Protein AF-0000000080208014 (afdb_homodimer)

pLDDT: mean 86.56, std 8.66, range [46.19, 98.25]

Solvent-accessible surface area (backbone atoms only — not comparable to full-atom values): 54639 Å² total; per-residue (Å²): 97,74,45,75,44,32,36,35,43,41,39,86,91,66,51,77,83,71,38,52,33,77,90,66,69,55,47,78,41,75,41,75,54,98,84,43,77,29,47,33,33,40,38,77,48,75,46,63,60,77,73,48,66,44,48,46,76,40,87,83,41,66,61,83,72,53,50,28,31,44,53,26,30,33,39,44,42,79,39,96,93,31,48,33,38,35,38,36,70,79,28,62,73,46,40,42,77,82,42,50,32,67,52,44,6,30,48,20,23,52,46,55,20,33,71,63,29,28,36,32,41,29,34,34,38,69,42,50,59,50,33,43,32,39,38,35,38,87,59,60,27,39,64,72,78,67,72,61,50,65,80,60,42,30,80,54,30,42,26,15,35,32,85,51,92,78,77,52,83,28,38,27,28,12,26,46,38,29,34,36,33,34,77,54,43,64,80,40,48,61,55,50,45,44,50,48,50,54,26,49,73,48,70,66,30,50,61,63,40,54,37,63,60,39,46,38,78,57,76,45,62,67,59,48,49,54,53,49,50,51,52,44,51,30,56,58,67,69,49,55,87,50,42,44,40,24,56,70,62,83,71,69,62,88,50,46,55,22,36,28,50,52,84,77,50,58,94,88,49,77,67,67,65,29,84,62,72,46,49,70,57,36,43,62,70,47,56,61,61,75,83,62,49,70,68,50,32,53,66,37,52,37,32,34,23,24,74,84,70,39,79,73,47,73,42,32,41,37,40,23,32,34,34,57,43,78,54,95,80,30,39,31,36,38,52,72,69,36,43,28,40,33,30,51,70,53,52,50,53,42,51,49,50,61,68,65,49,45,67,50,82,75,84,60,72,62,42,61,85,50,50,73,69,57,37,50,58,68,62,33,73,26,57,59,23,32,66,29,57,90,42,72,37,72,53,82,73,60,43,50,70,42,56,59,39,36,31,38,37,67,81,39,29,46,27,39,71,43,66,66,49,23,42,29,42,49,23,41,54,37,49,42,51,43,53,33,52,50,41,54,68,73,33,75,64,42,57,56,48,55,37,60,68,26,64,91,36,76,49,75,80,87,82,58,84,87,52,48,63,54,78,48,30,39,33,46,30,34,37,37,69,70,81,77,75,82,80,70,58,67,60,25,39,40,41,42,52,56,36,48,50,54,40,41,50,44,48,32,51,60,24,41,35,70,26,42,72,97,74,43,74,44,33,36,35,42,41,40,87,91,66,51,78,84,72,36,53,34,75,89,66,69,56,47,78,40,74,42,74,53,98,85,43,79,30,48,34,34,40,40,75,47,78,46,63,61,74,72,49,65,44,48,46,76,39,88,83,41,65,61,83,70,53,51,28,30,43,54,25,30,33,39,45,43,79,39,95,92,32,47,34,39,34,40,35,68,78,27,64,73,45,40,41,78,83,44,49,32,67,51,44,6,31,46,21,25,52,48,55,22,34,71,62,29,28,36,33,39,30,35,34,38,68,42,49,59,49,32,43,34,37,37,35,39,89,60,60,28,39,64,70,78,68,72,61,50,66,82,59,41,32,81,54,29,43,26,16,36,30,85,52,90,77,79,51,83,29,40,28,28,11,28,46,37,28,35,37,33,34,78,53,42,63,80,40,51,60,55,50,46,44,51,50,50,52,27,48,73,49,69,68,31,48,62,64,41,53,36,64,61,40,47,36,78,57,75,45,61,68,60,49,51,54,53,49,49,51,52,44,50,31,57,58,68,68,48,54,86,50,41,44,38,23,53,70,59,82,70,68,61,89,51,47,55,21,34,30,52,52,85,76,52,57,96,90,48,76,70,68,64,29,84,62,72,45,50,70,59,36,44,63,69,48,55,61,61,76,82,62,47,71,68,54,32,53,66,37,52,38,32,33,23,23,73,85,70,38,79,75,48,72,42,32,40,37,41,23,32,32,35,58,46,80,54,97,80,30,38,31,37,37,52,72,68,37,44,29,40,32,29,50,72,52,51,50,52,44,51,50,50,60,70,65,50,45,66,50,84,75,83,60,74,61,42,61,85,50,50,72,67,56,37,50,58,68,63,33,72,25,55,59,22,32,65,29,58,91,42,72,36,72,53,84,73,59,43,51,70,42,56,58,38,34,32,40,37,67,83,39,29,46,27,39,72,43,64,67,51,22,41,29,42,50,23,40,55,40,48,43,51,42,51,32,51,51,40,55,68,72,32,74,64,42,56,56,49,55,36,61,68,26,64,91,36,77,49,75,79,87,80,57,87,86,50,51,64,53,80,46,30,41,32,46,30,35,37,36,72,70,81,77,75,82,79,71,56,68,59,27,40,40,42,41,52,56,35,47,49,52,41,40,50,45,51,31,51,60,24,42,35,67,27,42,73

InterPro domains:
  IPR026487 Sporadically distributed protein CHP04141 [PF19614] (7-516)
  IPR026487 Sporadically distributed protein CHP04141 [TIGR04141] (6-515)

Organism: Vibrio parahaemolyticus (NCBI:txid670)

Secondary structure (DSSP, 8-state):
-EEEEEEEEBPTT--HHHHB-GGG-PEEEEEEETTEEEEEEEEEEEE--GGGGGTTTSTTS-GGG--EEEEEEEEEEEETTEEEEEEESSGGGGB-GGGB-TTHHHHHHHHHEEEEEEEEEEEEE-SSS-EEEEEEEEEEE-GGGGT--TTTEEEEEEEEEE--TT----EEEESSSEEEEEE--TTHHHHHHHHHHHHHH--THHHH-TTTTSEEE---HHHHHHHHHHHHHHHHTT--TTEEE--SS---GGGEEEEES-----TTPPP--BSS--HHHHHHHTT--SS--HHHHHH-EEEEEETTS-EEEEEEHHHHEEEEEEETTEEEEEETTEEEEE-HHHHHHHHHHHHHSPBP---PPP-TT--HHHHHHHH--SSSEEE-TT-EE--TTT-S-EE--SEEETTSEEEEEEES--HHHHHHHHHHHHHHHHHHHH-HHHHHHHHHHTTTSS------TT-SS-S-EEEEEEE--SSSS----HHHHHHHHHHHHHHHHTT-EEEEEEE--/-EEEEEEEEBPTT--HHHHB-GGG-PEEEEEEETTEEEEEEEEEEEE--GGGGGTTTSTTS-GGG--EEEEEEEEEEEETTEEEEEEESSGGGGB-GGGB-TTHHHHHHHHHEEEEEEEEEEEEE-SSS-EEEEEEEEEEE-GGGGT--TTTEEEEEEEEEE--TT----EEEESSSEEEEEE--TTHHHHHHHHHHHHHH--THHHH-TTTTSEEE---HHHHHHHHHHHHHHHHTT--TTEEE---S---GGGEEEEES-----TTPPP--BSS--HHHHHHHTTPPSSP-HHHHHH-EEEEEETTS-EEEEEEHHHHEEEEEEETTEEEEEETTEEEEE-HHHHHHHHHHHHHSPBP---PPP-TT--HHHHHHHH--SSSEEE-TT-EE--TTT-S-EE--SEEETTSEEEEEEES--HHHHHHHHHHHHHHHHHHHH-HHHHHHHHHHTTTSS------TT-SS-S-EEEEEEE--SSSS----HHHHHHHHHHHHHHHHTT-EEEEEEE--

Structure (mmCIF, N/CA/C/O backbone):
data_AF-0000000080208014-model_v1
#
loop_
_entity.id
_entity.type
_entity.pdbx_description
1 polymer 'Sporadically distributed protein, TIGR04141 family'
#
loop_
_atom_site.group_PDB
_atom_site.id
_atom_site.type_symbol
_atom_site.label_atom_id
_atom_site.label_alt_id
_atom_site.label_comp_id
_atom_site.label_asym_id
_atom_site.label_entity_id
_atom_site.label_seq_id
_atom_site.pdbx_PDB_ins_code
_atom_site.Cartn_x
_atom_site.Cartn_y
_atom_site.Cartn_z
_atom_site.occupancy
_atom_site.B_iso_or_equiv
_atom_site.auth_seq_id
_atom_site.auth_comp_id
_atom_site.auth_asym_id
_atom_site.auth_atom_id
_atom_site.pdbx_PDB_model_num
ATOM 1 N N . MET A 1 1 ? -11.734 14.461 28.531 1 79.44 1 MET A N 1
ATOM 2 C CA . MET A 1 1 ? -11.742 14.672 27.094 1 79.44 1 MET A CA 1
ATOM 3 C C . MET A 1 1 ? -10.914 13.617 26.375 1 79.44 1 MET A C 1
ATOM 5 O O . MET A 1 1 ? -9.992 13.047 26.953 1 79.44 1 MET A O 1
ATOM 9 N N . LYS A 1 2 ? -11.289 13.32 25.219 1 80.25 2 LYS A N 1
ATOM 10 C CA . LYS A 1 2 ? -10.5 12.359 24.469 1 80.25 2 LYS A CA 1
ATOM 11 C C . LYS A 1 2 ? -9.547 13.07 23.5 1 80.25 2 LYS A C 1
ATOM 13 O O . LYS A 1 2 ? -9.922 14.062 22.875 1 80.25 2 LYS A O 1
ATOM 18 N N . LEU A 1 3 ? -8.305 12.672 23.594 1 79.62 3 LEU A N 1
ATOM 19 C CA . LEU A 1 3 ? -7.266 13.25 22.75 1 79.62 3 LEU A CA 1
ATOM 20 C C . LEU A 1 3 ? -6.23 12.203 22.359 1 79.62 3 LEU A C 1
ATOM 22 O O . LEU A 1 3 ? -6.125 11.156 23 1 79.62 3 LEU A O 1
ATOM 26 N N . ASN A 1 4 ? -5.605 12.5 21.281 1 84 4 ASN A N 1
ATOM 27 C CA . ASN A 1 4 ? -4.441 11.703 20.906 1 84 4 ASN A CA 1
ATOM 28 C C . ASN A 1 4 ? -3.201 12.141 21.688 1 84 4 ASN A C 1
ATOM 30 O O . ASN A 1 4 ? -2.773 13.289 21.594 1 84 4 ASN A O 1
ATOM 34 N N . VAL A 1 5 ? -2.709 11.273 22.438 1 87.75 5 VAL A N 1
ATOM 35 C CA . VAL A 1 5 ? -1.502 11.555 23.219 1 87.75 5 VAL A CA 1
ATOM 36 C C . VAL A 1 5 ? -0.312 10.82 22.594 1 87.75 5 VAL A C 1
ATOM 38 O O . VAL A 1 5 ? -0.364 9.609 22.375 1 87.75 5 VAL A O 1
ATOM 41 N N . VAL A 1 6 ? 0.744 11.562 22.281 1 90.88 6 VAL A N 1
ATOM 42 C CA . VAL A 1 6 ? 1.946 10.984 21.688 1 90.88 6 VAL A CA 1
ATOM 43 C C . VAL A 1 6 ? 3.059 10.922 22.734 1 90.88 6 VAL A C 1
ATOM 45 O O . VAL A 1 6 ? 3.322 11.906 23.438 1 90.88 6 VAL A O 1
ATOM 48 N N . ALA A 1 7 ? 3.654 9.797 22.875 1 95.75 7 ALA A N 1
ATOM 49 C CA . ALA A 1 7 ? 4.68 9.602 23.891 1 95.75 7 ALA A CA 1
ATOM 50 C C . ALA A 1 7 ? 5.953 9.016 23.297 1 95.75 7 ALA A C 1
ATOM 52 O O . ALA A 1 7 ? 5.891 8.156 22.406 1 95.75 7 ALA A O 1
ATOM 53 N N . TYR A 1 8 ? 7.078 9.492 23.75 1 94.56 8 TYR A N 1
ATOM 54 C CA . TYR A 1 8 ? 8.406 8.977 23.438 1 94.56 8 TYR A CA 1
ATOM 55 C C . TYR A 1 8 ? 9.086 8.414 24.672 1 94.56 8 TYR A C 1
ATOM 57 O O . TYR A 1 8 ? 8.977 8.992 25.766 1 94.56 8 TYR A O 1
ATOM 65 N N . LEU A 1 9 ? 9.703 7.27 24.516 1 96.62 9 LEU A N 1
ATOM 66 C CA . LEU A 1 9 ? 10.508 6.711 25.594 1 96.62 9 LEU A CA 1
ATOM 67 C C . LEU A 1 9 ? 11.969 7.137 25.453 1 96.62 9 LEU A C 1
ATOM 69 O O . LEU A 1 9 ? 12.539 7.055 24.375 1 96.62 9 LEU A O 1
ATOM 73 N N . ILE A 1 10 ? 12.477 7.617 26.562 1 94.69 10 ILE A N 1
ATOM 74 C CA . ILE A 1 10 ? 13.875 8.031 26.578 1 94.69 10 ILE A CA 1
ATOM 75 C C . ILE A 1 10 ? 14.758 6.84 26.922 1 94.69 10 ILE A C 1
ATOM 77 O O . ILE A 1 10 ? 14.414 6.039 27.797 1 94.69 10 ILE A O 1
ATOM 81 N N . LYS A 1 11 ? 15.875 6.723 26.297 1 91 11 LYS A N 1
ATOM 82 C CA . LYS A 1 11 ? 16.812 5.637 26.547 1 91 11 LYS A CA 1
ATOM 83 C C . LYS A 1 11 ? 17.266 5.637 28.016 1 91 11 LYS A C 1
ATOM 85 O O . LYS A 1 11 ? 17.203 6.664 28.688 1 91 11 LYS A O 1
ATOM 90 N N . GLU A 1 12 ? 17.734 4.441 28.453 1 89.69 12 GLU A N 1
ATOM 91 C CA . GLU A 1 12 ? 18.219 4.309 29.812 1 89.69 12 GLU A CA 1
ATOM 92 C C . GLU A 1 12 ? 19.484 5.137 30.031 1 89.69 12 GLU A C 1
ATOM 94 O O . GLU A 1 12 ? 20.312 5.281 29.125 1 89.69 12 GLU A O 1
ATOM 99 N N . GLY A 1 13 ? 19.578 5.75 31.156 1 85.62 13 GLY A N 1
ATOM 100 C CA . GLY A 1 13 ? 20.812 6.422 31.547 1 85.62 13 GLY A CA 1
ATOM 101 C C . GLY A 1 13 ? 20.766 7.922 31.328 1 85.62 13 GLY A C 1
ATOM 102 O O . GLY A 1 13 ? 21.703 8.641 31.703 1 85.62 13 GLY A O 1
ATOM 103 N N . TYR A 1 14 ? 19.734 8.375 30.703 1 89.81 14 TYR A N 1
ATOM 104 C CA . TYR A 1 14 ? 19.625 9.812 30.453 1 89.81 14 TYR A CA 1
ATOM 105 C C . TYR A 1 14 ? 18.781 10.492 31.516 1 89.81 14 TYR A C 1
ATOM 107 O O . TYR A 1 14 ? 17.797 9.922 31.984 1 89.81 14 TYR A O 1
ATOM 115 N N . GLU A 1 15 ? 19.219 11.695 31.828 1 91 15 GLU A N 1
ATOM 116 C CA . GLU A 1 15 ? 18.438 12.547 32.75 1 91 15 GLU A CA 1
ATOM 117 C C . GLU A 1 15 ? 17.766 13.68 31.984 1 91 15 GLU A C 1
ATOM 119 O O . GLU A 1 15 ? 18.031 13.898 30.797 1 91 15 GLU A O 1
ATOM 124 N N . GLU A 1 16 ? 16.844 14.359 32.656 1 92.25 16 GLU A N 1
ATOM 125 C CA . GLU A 1 16 ? 16.062 15.414 32.031 1 92.25 16 GLU A CA 1
ATOM 126 C C . GLU A 1 16 ? 16.953 16.469 31.375 1 92.25 16 GLU A C 1
ATOM 128 O O . GLU A 1 16 ? 16.672 16.938 30.281 1 92.25 16 GLU A O 1
ATOM 133 N N . ALA A 1 17 ? 18.047 16.781 31.984 1 88.25 17 ALA A N 1
ATOM 134 C CA . ALA A 1 17 ? 18.953 17.812 31.5 1 88.25 17 ALA A CA 1
ATOM 135 C C . ALA A 1 17 ? 19.641 17.375 30.203 1 88.25 17 ALA A C 1
ATOM 137 O O . ALA A 1 17 ? 20.031 18.219 29.391 1 88.25 17 ALA A O 1
ATOM 138 N N . ASP A 1 18 ? 19.688 16.109 30 1 89.75 18 ASP A N 1
ATOM 139 C CA . ASP A 1 18 ? 20.453 15.555 28.891 1 89.75 18 ASP A CA 1
ATOM 140 C C . ASP A 1 18 ? 19.578 15.414 27.641 1 89.75 18 ASP A C 1
ATOM 142 O O . ASP A 1 18 ? 20.094 15.18 26.547 1 89.75 18 ASP A O 1
ATOM 146 N N . ILE A 1 19 ? 18.312 15.57 27.828 1 91.25 19 ILE A N 1
ATOM 147 C CA . ILE A 1 19 ? 17.469 15.094 26.75 1 91.25 19 ILE A CA 1
ATOM 148 C C . ILE A 1 19 ? 16.891 16.281 25.969 1 91.25 19 ILE A C 1
ATOM 150 O O . ILE A 1 19 ? 16.438 16.125 24.844 1 91.25 19 ILE A O 1
ATOM 154 N N . ILE A 1 20 ? 16.969 17.453 26.531 1 91.25 20 ILE A N 1
ATOM 155 C CA . ILE A 1 20 ? 16.344 18.625 25.938 1 91.25 20 ILE A CA 1
ATOM 156 C C . ILE A 1 20 ? 17.281 19.25 24.922 1 91.25 20 ILE A C 1
ATOM 158 O O . ILE A 1 20 ? 18.469 19.406 25.172 1 91.25 20 ILE A O 1
ATOM 162 N N . ASN A 1 21 ? 16.734 19.578 23.766 1 87.25 21 ASN A N 1
ATOM 163 C CA . ASN A 1 21 ? 17.484 20.297 22.75 1 87.25 21 ASN A CA 1
ATOM 164 C C . ASN A 1 21 ? 17.719 21.75 23.141 1 87.25 21 ASN A C 1
ATOM 166 O O . ASN A 1 21 ? 16.781 22.562 23.141 1 87.25 21 ASN A O 1
ATOM 170 N N . PRO A 1 22 ? 18.844 22.156 23.391 1 85.81 22 PRO A N 1
ATOM 171 C CA . PRO A 1 22 ? 19.109 23.516 23.875 1 85.81 22 PRO A CA 1
ATOM 172 C C . PRO A 1 22 ? 18.859 24.578 22.812 1 85.81 22 PRO A C 1
ATOM 174 O O . PRO A 1 22 ? 18.609 25.75 23.141 1 85.81 22 PRO A O 1
ATOM 177 N N . LYS A 1 23 ? 18.859 24.219 21.578 1 82.88 23 LYS A N 1
ATOM 178 C CA . LYS A 1 23 ? 18.703 25.172 20.484 1 82.88 23 LYS A CA 1
ATOM 179 C C . LYS A 1 23 ? 17.266 25.656 20.391 1 82.88 23 LYS A C 1
ATOM 181 O O . LYS A 1 23 ? 17 26.688 19.766 1 82.88 23 LYS A O 1
ATOM 186 N N . LYS A 1 24 ? 16.328 24.984 21 1 83.56 24 LYS A N 1
ATOM 187 C CA . LYS A 1 24 ? 14.906 25.312 20.812 1 83.56 24 LYS A CA 1
ATOM 188 C C . LYS A 1 24 ? 14.406 26.25 21.891 1 83.56 24 LYS A C 1
ATOM 190 O O . LYS A 1 24 ? 13.352 26.891 21.734 1 83.56 24 LYS A O 1
ATOM 195 N N . ASN A 1 25 ? 15.102 26.594 22.938 1 85.5 25 ASN A N 1
ATOM 196 C CA . ASN A 1 25 ? 14.812 27.547 23.984 1 85.5 25 ASN A CA 1
ATOM 197 C C . ASN A 1 25 ? 13.391 27.391 24.516 1 85.5 25 ASN A C 1
ATOM 199 O O . ASN A 1 25 ? 12.633 28.359 24.562 1 85.5 25 ASN A O 1
ATOM 203 N N . ALA A 1 26 ? 13 26.25 24.891 1 90.56 26 ALA A N 1
ATOM 204 C CA . ALA A 1 26 ? 11.68 26 25.453 1 90.56 26 ALA A CA 1
ATOM 205 C C . ALA A 1 26 ? 11.625 26.438 26.922 1 90.56 26 ALA A C 1
ATOM 207 O O . ALA A 1 26 ? 12.617 26.344 27.641 1 90.56 26 ALA A O 1
ATOM 208 N N . ARG A 1 27 ? 10.484 27 27.312 1 91.69 27 ARG A N 1
ATOM 209 C CA . ARG A 1 27 ? 10.258 27.422 28.688 1 91.69 27 ARG A CA 1
ATOM 210 C C . ARG A 1 27 ? 9.836 26.25 29.562 1 91.69 27 ARG A C 1
ATOM 212 O O . ARG A 1 27 ? 8.898 25.516 29.219 1 91.69 27 ARG A O 1
ATOM 219 N N . ARG A 1 28 ? 10.547 26.094 30.656 1 93.25 28 ARG A N 1
ATOM 220 C CA . ARG A 1 28 ? 10.242 25 31.578 1 93.25 28 ARG A CA 1
ATOM 221 C C . ARG A 1 28 ? 9.281 25.453 32.688 1 93.25 28 ARG A C 1
ATOM 223 O O . ARG A 1 28 ? 9.5 26.484 33.312 1 93.25 28 ARG A O 1
ATOM 230 N N . ILE A 1 29 ? 8.188 24.75 32.844 1 92.31 29 ILE A N 1
ATOM 231 C CA . ILE A 1 29 ? 7.211 25 33.906 1 92.31 29 ILE A CA 1
ATOM 232 C C . ILE A 1 29 ? 7.074 23.766 34.781 1 92.31 29 ILE A C 1
ATOM 234 O O . ILE A 1 29 ? 6.859 22.656 34.281 1 92.31 29 ILE A O 1
ATOM 238 N N . GLY A 1 30 ? 7.207 23.906 36.062 1 91.62 30 GLY A N 1
ATOM 239 C CA . GLY A 1 30 ? 6.977 22.797 37 1 91.62 30 GLY A CA 1
ATOM 240 C C . GLY A 1 30 ? 5.504 22.562 37.281 1 91.62 30 GLY A C 1
ATOM 241 O O . GLY A 1 30 ? 4.762 23.5 37.594 1 91.62 30 GLY A O 1
ATOM 242 N N . VAL A 1 31 ? 5.141 21.359 37.062 1 91.19 31 VAL A N 1
ATOM 243 C CA . VAL A 1 31 ? 3.748 20.984 37.281 1 91.19 31 VAL A CA 1
ATOM 244 C C . VAL A 1 31 ? 3.672 19.891 38.344 1 91.19 31 VAL A C 1
ATOM 246 O O . VAL A 1 31 ? 4.27 18.828 38.188 1 91.19 31 VAL A O 1
ATOM 249 N N . ASP A 1 32 ? 2.936 20.125 39.344 1 89.38 32 ASP A N 1
ATOM 250 C CA . ASP A 1 32 ? 2.799 19.172 40.438 1 89.38 32 ASP A CA 1
ATOM 251 C C . ASP A 1 32 ? 1.614 18.234 40.188 1 89.38 32 ASP A C 1
ATOM 253 O O . ASP A 1 32 ? 0.494 18.688 39.969 1 89.38 32 ASP A O 1
ATOM 257 N N . ILE A 1 33 ? 1.917 16.969 40.188 1 88.94 33 ILE A N 1
ATOM 258 C CA . ILE A 1 33 ? 0.881 15.945 40.156 1 88.94 33 ILE A CA 1
ATOM 259 C C . ILE A 1 33 ? 0.994 15.047 41.375 1 88.94 33 ILE A C 1
ATOM 261 O O . ILE A 1 33 ? 1.921 14.242 41.5 1 88.94 33 ILE A O 1
ATOM 265 N N . ASN A 1 34 ? -0.01 15.055 42.219 1 84.06 34 ASN A N 1
ATOM 266 C CA . ASN A 1 34 ? -0.062 14.219 43.438 1 84.06 34 ASN A CA 1
ATOM 267 C C . ASN A 1 34 ? 1.249 14.281 44.219 1 84.06 34 ASN A C 1
ATOM 269 O O . ASN A 1 34 ? 1.78 13.242 44.625 1 84.06 34 ASN A O 1
ATOM 273 N N . GLY A 1 35 ? 1.95 15.352 44.281 1 82.12 35 GLY A N 1
ATOM 274 C CA . GLY A 1 35 ? 3.133 15.547 45.094 1 82.12 35 GLY A CA 1
ATOM 275 C C . GLY A 1 35 ? 4.43 15.406 44.312 1 82.12 35 GLY A C 1
ATOM 276 O O . GLY A 1 35 ? 5.508 15.68 44.844 1 82.12 35 GLY A O 1
ATOM 277 N N . SER A 1 36 ? 4.418 15 43.156 1 86.88 36 SER A N 1
ATOM 278 C CA . SER A 1 36 ? 5.613 14.867 42.344 1 86.88 36 SER A CA 1
ATOM 279 C C . SER A 1 36 ? 5.68 15.961 41.281 1 86.88 36 SER A C 1
ATOM 281 O O . SER A 1 36 ? 4.723 16.156 40.531 1 86.88 36 SER A O 1
ATOM 283 N N . ILE A 1 37 ? 6.824 16.641 41.312 1 88.81 37 ILE A N 1
ATOM 284 C CA . ILE A 1 37 ? 6.984 17.734 40.375 1 88.81 37 ILE A CA 1
ATOM 285 C C . ILE A 1 37 ? 7.469 17.188 39.031 1 88.81 37 ILE A C 1
ATOM 287 O O . ILE A 1 37 ? 8.492 16.5 38.969 1 88.81 37 ILE A O 1
ATOM 291 N N . ASN A 1 38 ? 6.691 17.438 38.031 1 93.31 38 ASN A N 1
ATOM 292 C CA . ASN A 1 38 ? 7.039 17.078 36.656 1 93.31 38 ASN A CA 1
ATOM 293 C C . ASN A 1 38 ? 7.293 18.312 35.812 1 93.31 38 ASN A C 1
ATOM 295 O O . ASN A 1 38 ? 6.895 19.422 36.156 1 93.31 38 ASN A O 1
ATOM 299 N N . SER A 1 39 ? 7.988 18.188 34.781 1 94.44 39 SER A N 1
ATOM 300 C CA . SER A 1 39 ? 8.391 19.312 33.969 1 94.44 39 SER A CA 1
ATOM 301 C C . SER A 1 39 ? 7.539 19.406 32.688 1 94.44 39 SER A C 1
ATOM 303 O O . SER A 1 39 ? 7.344 18.422 32 1 94.44 39 SER A O 1
ATOM 305 N N . LEU A 1 40 ? 6.977 20.594 32.5 1 94.5 40 LEU A N 1
ATOM 306 C CA . LEU A 1 40 ? 6.309 20.953 31.234 1 94.5 40 LEU A CA 1
ATOM 307 C C . LEU A 1 40 ? 7.133 21.953 30.453 1 94.5 40 LEU A C 1
ATOM 309 O O . LEU A 1 40 ? 7.48 23.016 30.969 1 94.5 40 LEU A O 1
ATOM 313 N N . TYR A 1 41 ? 7.523 21.594 29.266 1 94.19 41 TYR A N 1
ATOM 314 C CA . TYR A 1 41 ? 8.242 22.5 28.375 1 94.19 41 TYR A CA 1
ATOM 315 C C . TYR A 1 41 ? 7.309 23.062 27.297 1 94.19 41 TYR A C 1
ATOM 317 O O . TYR A 1 41 ? 6.594 22.312 26.641 1 94.19 41 TYR A O 1
ATOM 325 N N . ILE A 1 42 ? 7.242 24.375 27.156 1 92.5 42 ILE A N 1
ATOM 326 C CA . ILE A 1 42 ? 6.379 25.047 26.188 1 92.5 42 ILE A CA 1
ATOM 327 C C . ILE A 1 42 ? 7.223 25.922 25.266 1 92.5 42 ILE A C 1
ATOM 329 O O . ILE A 1 42 ? 8.164 26.578 25.719 1 92.5 42 ILE A O 1
ATOM 333 N N . LYS A 1 43 ? 6.902 25.844 24.016 1 90.12 43 LYS A N 1
ATOM 334 C CA . LYS A 1 43 ? 7.574 26.688 23.031 1 90.12 43 LYS A CA 1
ATOM 335 C C . LYS A 1 43 ? 6.57 27.328 22.078 1 90.12 43 LYS A C 1
ATOM 337 O O . LYS A 1 43 ? 5.684 26.656 21.562 1 90.12 43 LYS A O 1
ATOM 342 N N . ASN A 1 44 ? 6.668 28.641 21.891 1 87.62 44 ASN A N 1
ATOM 343 C CA . ASN A 1 44 ? 5.914 29.391 20.891 1 87.62 44 ASN A CA 1
ATOM 344 C C . ASN A 1 44 ? 6.785 29.781 19.703 1 87.62 44 ASN A C 1
ATOM 346 O O . ASN A 1 44 ? 7.977 30.047 19.875 1 87.62 44 ASN A O 1
ATOM 350 N N . ALA A 1 45 ? 6.215 29.656 18.562 1 82.75 45 ALA A N 1
ATOM 351 C CA . ALA A 1 45 ? 6.949 30.047 17.359 1 82.75 45 ALA A CA 1
ATOM 352 C C . ALA A 1 45 ? 6.078 30.891 16.438 1 82.75 45 ALA A C 1
ATOM 354 O O . ALA A 1 45 ? 4.879 30.625 16.297 1 82.75 45 ALA A O 1
ATOM 355 N N . LYS A 1 46 ? 6.648 31.969 15.992 1 84.5 46 LYS A N 1
ATOM 356 C CA . LYS A 1 46 ? 6.02 32.844 15 1 84.5 46 LYS A CA 1
ATOM 357 C C . LYS A 1 46 ? 6.742 32.75 13.656 1 84.5 46 LYS A C 1
ATOM 359 O O . LYS A 1 46 ? 7.973 32.719 13.609 1 84.5 46 LYS A O 1
ATOM 364 N N . SER A 1 47 ? 5.906 32.531 12.633 1 82.5 47 SER A N 1
ATOM 365 C CA . SER A 1 47 ? 6.543 32.438 11.32 1 82.5 47 SER A CA 1
ATOM 366 C C . SER A 1 47 ? 5.656 33.031 10.234 1 82.5 47 SER A C 1
ATOM 368 O O . SER A 1 47 ? 4.449 33.219 10.43 1 82.5 47 SER A O 1
ATOM 370 N N . LYS A 1 48 ? 6.324 33.5 9.172 1 83.12 48 LYS A N 1
ATOM 371 C CA . LYS A 1 48 ? 5.633 33.938 7.957 1 83.12 48 LYS A CA 1
ATOM 372 C C . LYS A 1 48 ? 5.598 32.812 6.918 1 83.12 48 LYS A C 1
ATOM 374 O O . LYS A 1 48 ? 6.637 32.281 6.555 1 83.12 48 LYS A O 1
ATOM 379 N N . PRO A 1 49 ? 4.355 32.5 6.477 1 81.5 49 PRO A N 1
ATOM 380 C CA . PRO A 1 49 ? 4.312 31.438 5.477 1 81.5 49 PRO A CA 1
ATOM 381 C C . PRO A 1 49 ? 5.074 31.797 4.199 1 81.5 49 PRO A C 1
ATOM 383 O O . PRO A 1 49 ? 5.02 32.938 3.746 1 81.5 49 PRO A O 1
ATOM 386 N N . LYS A 1 50 ? 5.738 30.875 3.619 1 81.31 50 LYS A N 1
ATOM 387 C CA . LYS A 1 50 ? 6.578 31.094 2.445 1 81.31 50 LYS A CA 1
ATOM 388 C C . LYS A 1 50 ? 5.754 31.594 1.264 1 81.31 50 LYS A C 1
ATOM 390 O O . LYS A 1 50 ? 6.23 32.406 0.462 1 81.31 50 LYS A O 1
ATOM 395 N N . TRP A 1 51 ? 4.48 31.188 1.15 1 83.94 51 TRP A N 1
ATOM 396 C CA . TRP A 1 51 ? 3.639 31.531 0.011 1 83.94 51 TRP A CA 1
ATOM 397 C C . TRP A 1 51 ? 3.26 33 0.043 1 83.94 51 TRP A C 1
ATOM 399 O O . TRP A 1 51 ? 2.793 33.562 -0.958 1 83.94 51 TRP A O 1
ATOM 409 N N . SER A 1 52 ? 3.422 33.688 1.205 1 86.81 52 SER A N 1
ATOM 410 C CA . SER A 1 52 ? 3.096 35.125 1.311 1 86.81 52 SER A CA 1
ATOM 411 C C . SER A 1 52 ? 3.965 35.969 0.379 1 86.81 52 SER A C 1
ATOM 413 O O . SER A 1 52 ? 3.549 37.031 -0.076 1 86.81 52 SER A O 1
ATOM 415 N N . GLU A 1 53 ? 5.117 35.438 0.088 1 85.94 53 GLU A N 1
ATOM 416 C CA . GLU A 1 53 ? 6.066 36.156 -0.759 1 85.94 53 GLU A CA 1
ATOM 417 C C . GLU A 1 53 ? 5.52 36.312 -2.172 1 85.94 53 GLU A C 1
ATOM 419 O O . GLU A 1 53 ? 5.926 37.25 -2.887 1 85.94 53 GLU A O 1
ATOM 424 N N . ILE A 1 54 ? 4.605 35.5 -2.592 1 88.62 54 ILE A N 1
ATOM 425 C CA . ILE A 1 54 ? 3.998 35.594 -3.916 1 88.62 54 ILE A CA 1
ATOM 426 C C . ILE A 1 54 ? 3.195 36.906 -4.027 1 88.62 54 ILE A C 1
ATOM 428 O O . ILE A 1 54 ? 3.168 37.531 -5.086 1 88.62 54 ILE A O 1
ATOM 432 N N . PHE A 1 55 ? 2.605 37.312 -2.941 1 88.81 55 PHE A N 1
ATOM 433 C CA . PHE A 1 55 ? 1.598 38.375 -3.037 1 88.81 55 PHE A CA 1
ATOM 434 C C . PHE A 1 55 ? 2.115 39.688 -2.441 1 88.81 55 PHE A C 1
ATOM 436 O O . PHE A 1 55 ? 1.581 40.75 -2.725 1 88.81 55 PHE A O 1
ATOM 443 N N . THR A 1 56 ? 3.1 39.562 -1.525 1 84.62 56 THR A N 1
ATOM 444 C CA . THR A 1 56 ? 3.559 40.719 -0.8 1 84.62 56 THR A CA 1
ATOM 445 C C . THR A 1 56 ? 4.246 41.719 -1.744 1 84.62 56 THR A C 1
ATOM 447 O O . THR A 1 56 ? 4.441 42.875 -1.401 1 84.62 56 THR A O 1
ATOM 450 N N . ILE A 1 57 ? 4.547 41.281 -2.91 1 79.25 57 ILE A N 1
ATOM 451 C CA . ILE A 1 57 ? 5.16 42.156 -3.896 1 79.25 57 ILE A CA 1
ATOM 452 C C . ILE A 1 57 ? 4.113 43.156 -4.434 1 79.25 57 ILE A C 1
ATOM 454 O O . ILE A 1 57 ? 4.461 44.219 -4.926 1 79.25 57 ILE A O 1
ATOM 458 N N . HIS A 1 58 ? 2.934 42.812 -4.316 1 82.81 58 HIS A N 1
ATOM 459 C CA . HIS A 1 58 ? 1.861 43.656 -4.824 1 82.81 58 HIS A CA 1
ATOM 460 C C . HIS A 1 58 ? 1.512 44.75 -3.832 1 82.81 58 HIS A C 1
ATOM 462 O O . HIS A 1 58 ? 1.368 44.5 -2.635 1 82.81 58 HIS A O 1
ATOM 468 N N . PRO A 1 59 ? 1.288 45.906 -4.266 1 78.94 59 PRO A N 1
ATOM 469 C CA . PRO A 1 59 ? 1.073 47.062 -3.385 1 78.94 59 PRO A CA 1
ATOM 470 C C . PRO A 1 59 ? -0.222 46.938 -2.582 1 78.94 59 PRO A C 1
ATOM 472 O O . PRO A 1 59 ? -0.315 47.5 -1.479 1 78.94 59 PRO A O 1
ATOM 475 N N . ASN A 1 60 ? -1.181 46.281 -3.045 1 79.06 60 ASN A N 1
ATOM 476 C CA . ASN A 1 60 ? -2.479 46.188 -2.383 1 79.06 60 ASN A CA 1
ATOM 477 C C . ASN A 1 60 ? -2.473 45.188 -1.245 1 79.06 60 ASN A C 1
ATOM 479 O O . ASN A 1 60 ? -3.434 45.094 -0.478 1 79.06 60 ASN A O 1
ATOM 483 N N . VAL A 1 61 ? -1.415 44.469 -1.139 1 84 61 VAL A N 1
ATOM 484 C CA . VAL A 1 61 ? -1.388 43.406 -0.134 1 84 61 VAL A CA 1
ATOM 485 C C . VAL A 1 61 ? -0.445 43.812 1.003 1 84 61 VAL A C 1
ATOM 487 O O . VAL A 1 61 ? 0.749 44 0.782 1 84 61 VAL A O 1
ATOM 490 N N . ASP A 1 62 ? -0.978 43.938 2.188 1 82.69 62 ASP A N 1
ATOM 491 C CA . ASP A 1 62 ? -0.215 44.25 3.391 1 82.69 62 ASP A CA 1
ATOM 492 C C . ASP A 1 62 ? 0.526 43.031 3.918 1 82.69 62 ASP A C 1
ATOM 494 O O . ASP A 1 62 ? -0.098 42.031 4.305 1 82.69 62 ASP A O 1
ATOM 498 N N . GLU A 1 63 ? 1.745 43.125 3.953 1 80.81 63 GLU A N 1
ATOM 499 C CA . GLU A 1 63 ? 2.594 42 4.383 1 80.81 63 GLU A CA 1
ATOM 500 C C . GLU A 1 63 ? 2.318 41.625 5.84 1 80.81 63 GLU A C 1
ATOM 502 O O . GLU A 1 63 ? 2.57 40.5 6.254 1 80.81 63 GLU A O 1
ATOM 507 N N . SER A 1 64 ? 1.825 42.531 6.523 1 80.62 64 SER A N 1
ATOM 508 C CA . SER A 1 64 ? 1.653 42.344 7.961 1 80.62 64 SER A CA 1
ATOM 509 C C . SER A 1 64 ? 0.523 41.375 8.266 1 80.62 64 SER A C 1
ATOM 511 O O . SER A 1 64 ? 0.425 40.875 9.383 1 80.62 64 SER A O 1
ATOM 513 N N . ILE A 1 65 ? -0.154 41.062 7.254 1 81.25 65 ILE A N 1
ATOM 514 C CA . ILE A 1 65 ? -1.309 40.219 7.488 1 81.25 65 ILE A CA 1
ATOM 515 C C . ILE A 1 65 ? -0.87 38.75 7.492 1 81.25 65 ILE A C 1
ATOM 517 O O . ILE A 1 65 ? -1.589 37.875 7.992 1 81.25 65 ILE A O 1
ATOM 521 N N . PHE A 1 66 ? 0.347 38.594 6.973 1 84.19 66 PHE A N 1
ATOM 522 C CA . PHE A 1 66 ? 0.77 37.219 6.781 1 84.19 66 PHE A CA 1
ATOM 523 C C . PHE A 1 66 ? 1.596 36.75 7.969 1 84.19 66 PHE A C 1
ATOM 525 O O . PHE A 1 66 ? 2.826 36.781 7.938 1 84.19 66 PHE A O 1
ATOM 532 N N . TYR A 1 67 ? 1.043 36.281 9.078 1 82.69 67 TYR A N 1
ATOM 533 C CA . TYR A 1 67 ? 1.758 35.688 10.211 1 82.69 67 TYR A CA 1
ATOM 534 C C . TYR A 1 67 ? 1 34.5 10.781 1 82.69 67 TYR A C 1
ATOM 536 O O . TYR A 1 67 ? -0.233 34.5 10.797 1 82.69 67 TYR A O 1
ATOM 544 N N . SER A 1 68 ? 1.725 33.562 11.062 1 82.12 68 SER A N 1
ATOM 545 C CA . SER A 1 68 ? 1.193 32.406 11.75 1 82.12 68 SER A CA 1
ATOM 546 C C . SER A 1 68 ? 1.909 32.156 13.07 1 82.12 68 SER A C 1
ATOM 548 O O . SER A 1 68 ? 3.07 32.531 13.234 1 82.12 68 SER A O 1
ATOM 550 N N . GLU A 1 69 ? 1.189 31.812 14.055 1 83.81 69 GLU A N 1
ATOM 551 C CA . GLU A 1 69 ? 1.745 31.469 15.359 1 83.81 69 GLU A CA 1
ATOM 552 C C . GLU A 1 69 ? 1.373 30.047 15.766 1 83.81 69 GLU A C 1
ATOM 554 O O . GLU A 1 69 ? 0.244 29.609 15.539 1 83.81 69 GLU A O 1
ATOM 559 N N . SER A 1 70 ? 2.383 29.344 16.172 1 84.56 70 SER A N 1
ATOM 560 C CA . SER A 1 70 ? 2.145 27.969 16.625 1 84.56 70 SER A CA 1
ATOM 561 C C . SER A 1 70 ? 2.686 27.75 18.031 1 84.56 70 SER A C 1
ATOM 563 O O . SER A 1 70 ? 3.539 28.516 18.5 1 84.56 70 SER A O 1
ATOM 565 N N . ILE A 1 71 ? 2.096 26.781 18.797 1 85.5 71 ILE A N 1
ATOM 566 C CA . ILE A 1 71 ? 2.523 26.438 20.141 1 85.5 71 ILE A CA 1
ATOM 567 C C . ILE A 1 71 ? 2.672 24.922 20.25 1 85.5 71 ILE A C 1
ATOM 569 O O . ILE A 1 71 ? 1.885 24.156 19.672 1 85.5 71 ILE A O 1
ATOM 573 N N . CYS A 1 72 ? 3.76 24.516 20.859 1 88.44 72 CYS A N 1
ATOM 574 C CA . CYS A 1 72 ? 3.949 23.094 21.125 1 88.44 72 CYS A CA 1
ATOM 575 C C . CYS A 1 72 ? 4.363 22.875 22.578 1 88.44 72 CYS A C 1
ATOM 577 O O . CYS A 1 72 ? 4.77 23.812 23.266 1 88.44 72 CYS A O 1
ATOM 579 N N . GLY A 1 73 ? 4.145 21.688 23.109 1 90.62 73 GLY A N 1
ATOM 580 C CA . GLY A 1 73 ? 4.445 21.344 24.484 1 90.62 73 GLY A CA 1
ATOM 581 C C . GLY A 1 73 ? 4.945 19.922 24.656 1 90.62 73 GLY A C 1
ATOM 582 O O . GLY A 1 73 ? 4.625 19.047 23.859 1 90.62 73 GLY A O 1
ATOM 583 N N . MET A 1 74 ? 5.809 19.75 25.656 1 94.62 74 MET A N 1
ATOM 584 C CA . MET A 1 74 ? 6.328 18.438 26.031 1 94.62 74 MET A CA 1
ATOM 585 C C . MET A 1 74 ? 6.273 18.25 27.547 1 94.62 74 MET A C 1
ATOM 587 O O . MET A 1 74 ? 6.727 19.109 28.312 1 94.62 74 MET A O 1
ATOM 591 N N . PHE A 1 75 ? 5.684 17.234 27.984 1 96.12 75 PHE A N 1
ATOM 592 C CA . PHE A 1 75 ? 5.52 16.906 29.406 1 96.12 75 PHE A CA 1
ATOM 593 C C . PHE A 1 75 ? 6.289 15.648 29.766 1 96.12 75 PHE A C 1
ATOM 595 O O . PHE A 1 75 ? 6.082 14.594 29.172 1 96.12 75 PHE A O 1
ATOM 602 N N . LEU A 1 76 ? 7.188 15.75 30.734 1 96.62 76 LEU A N 1
ATOM 603 C CA . LEU A 1 76 ? 8.039 14.633 31.125 1 96.62 76 LEU A CA 1
ATOM 604 C C . LEU A 1 76 ? 7.496 13.93 32.375 1 96.62 76 LEU A C 1
ATOM 606 O O . LEU A 1 76 ? 7.152 14.586 33.344 1 96.62 76 LEU A O 1
ATOM 610 N N . VAL A 1 77 ? 7.352 12.641 32.25 1 95.25 77 VAL A N 1
ATOM 611 C CA . VAL A 1 77 ? 6.891 11.805 33.344 1 95.25 77 VAL A CA 1
ATOM 612 C C . VAL A 1 77 ? 7.867 10.648 33.562 1 95.25 77 VAL A C 1
ATOM 614 O O . VAL A 1 77 ? 8.398 10.086 32.594 1 95.25 77 VAL A O 1
ATOM 617 N N . LYS A 1 78 ? 8.141 10.359 34.781 1 94 78 LYS A N 1
ATOM 618 C CA . LYS A 1 78 ? 8.953 9.188 35.125 1 94 78 LYS A CA 1
ATOM 619 C C . LYS A 1 78 ? 8.086 7.953 35.344 1 94 78 LYS A C 1
ATOM 621 O O . LYS A 1 78 ? 7.082 8.016 36.062 1 94 78 LYS A O 1
ATOM 626 N N . ALA A 1 79 ? 8.383 6.895 34.625 1 94.12 79 ALA A N 1
ATOM 627 C CA . ALA A 1 79 ? 7.703 5.609 34.781 1 94.12 79 ALA A CA 1
ATOM 628 C C . ALA A 1 79 ? 8.688 4.449 34.656 1 94.12 79 ALA A C 1
ATOM 630 O O . ALA A 1 79 ? 9.484 4.406 33.719 1 94.12 79 ALA A O 1
ATOM 631 N N . HIS A 1 80 ? 8.664 3.459 35.594 1 94.44 80 HIS A N 1
ATOM 632 C CA . HIS A 1 80 ? 9.539 2.289 35.625 1 94.44 80 HIS A CA 1
ATOM 633 C C . HIS A 1 80 ? 11 2.691 35.5 1 94.44 80 HIS A C 1
ATOM 635 O O . HIS A 1 80 ? 11.742 2.141 34.688 1 94.44 80 HIS A O 1
ATOM 641 N N . SER A 1 81 ? 11.375 3.785 36.094 1 91.31 81 SER A N 1
ATOM 642 C CA . SER A 1 81 ? 12.742 4.289 36.219 1 91.31 81 SER A CA 1
ATOM 643 C C . SER A 1 81 ? 13.25 4.832 34.875 1 91.31 81 SER A C 1
ATOM 645 O O . SER A 1 81 ? 14.453 4.895 34.656 1 91.31 81 SER A O 1
ATOM 647 N N . ARG A 1 82 ? 12.367 5.105 34 1 94.31 82 ARG A N 1
ATOM 648 C CA . ARG A 1 82 ? 12.703 5.734 32.719 1 94.31 82 ARG A CA 1
ATOM 649 C C . ARG A 1 82 ? 11.875 7 32.5 1 94.31 82 ARG A C 1
ATOM 651 O O . ARG A 1 82 ? 10.906 7.242 33.219 1 94.31 82 ARG A O 1
ATOM 658 N N . LEU A 1 83 ? 12.32 7.785 31.641 1 96.06 83 LEU A N 1
ATOM 659 C CA . LEU A 1 83 ? 11.609 9.023 31.344 1 96.06 83 LEU A CA 1
ATOM 660 C C . LEU A 1 83 ? 10.734 8.859 30.094 1 96.06 83 LEU A C 1
ATOM 662 O O . LEU A 1 83 ? 11.172 8.289 29.094 1 96.06 83 LEU A O 1
ATOM 666 N N . ILE A 1 84 ? 9.508 9.258 30.188 1 97.12 84 ILE A N 1
ATOM 667 C CA . ILE A 1 84 ? 8.57 9.305 29.062 1 97.12 84 ILE A CA 1
ATOM 668 C C . ILE A 1 84 ? 8.234 10.758 28.734 1 97.12 84 ILE A C 1
ATOM 670 O O . ILE A 1 84 ? 7.891 11.539 29.625 1 97.12 84 ILE A O 1
ATOM 674 N N . ALA A 1 85 ? 8.352 11.133 27.531 1 96.5 85 ALA A N 1
ATOM 675 C CA . ALA A 1 85 ? 8.031 12.477 27.078 1 96.5 85 ALA A CA 1
ATOM 676 C C . ALA A 1 85 ? 6.723 12.5 26.297 1 96.5 85 ALA A C 1
ATOM 678 O O . ALA A 1 85 ? 6.656 11.992 25.172 1 96.5 85 ALA A O 1
ATOM 679 N N . PHE A 1 86 ? 5.734 13.07 26.844 1 95.81 86 PHE A N 1
ATOM 680 C CA . PHE A 1 86 ? 4.496 13.32 26.109 1 95.81 86 PHE A CA 1
ATOM 681 C C . PHE A 1 86 ? 4.605 14.594 25.281 1 95.81 86 PHE A C 1
ATOM 683 O O . PHE A 1 86 ? 4.926 15.664 25.812 1 95.81 86 PHE A O 1
ATOM 690 N N . THR A 1 87 ? 4.348 14.453 23.984 1 91.12 87 THR A N 1
ATOM 691 C CA . THR A 1 87 ? 4.523 15.602 23.109 1 91.12 87 THR A CA 1
ATOM 692 C C . THR A 1 87 ? 3.182 16.078 22.578 1 91.12 87 THR A C 1
ATOM 694 O O . THR A 1 87 ? 2.303 15.273 22.266 1 91.12 87 THR A O 1
ATOM 697 N N . PHE A 1 88 ? 3.057 17.422 22.5 1 87.81 88 PHE A N 1
ATOM 698 C CA . PHE A 1 88 ? 1.859 18.094 22 1 87.81 88 PHE A CA 1
ATOM 699 C C . PHE A 1 88 ? 2.215 19.125 20.953 1 87.81 88 PHE A C 1
ATOM 701 O O . PHE A 1 88 ? 3.152 19.906 21.125 1 87.81 88 PHE A O 1
ATOM 708 N N . GLY A 1 89 ? 1.487 19.094 19.766 1 78.69 89 GLY A N 1
ATOM 709 C CA . GLY A 1 89 ? 1.737 20.062 18.719 1 78.69 89 GLY A CA 1
ATOM 710 C C . GLY A 1 89 ? 3.09 19.891 18.062 1 78.69 89 GLY A C 1
ATOM 711 O O . GLY A 1 89 ? 3.838 20.859 17.906 1 78.69 89 GLY A O 1
ATOM 712 N N . HIS A 1 90 ? 3.594 18.75 17.828 1 74.94 90 HIS A N 1
ATOM 713 C CA . HIS A 1 90 ? 4.836 18.422 17.141 1 74.94 90 HIS A CA 1
ATOM 714 C C . HIS A 1 90 ? 6.051 18.797 17.984 1 74.94 90 HIS A C 1
ATOM 716 O O . HIS A 1 90 ? 6.965 19.469 17.484 1 74.94 90 HIS A O 1
ATOM 722 N N . ALA A 1 91 ? 6.098 18.547 19.172 1 84.06 91 ALA A N 1
ATOM 723 C CA . ALA A 1 91 ? 7.125 18.938 20.141 1 84.06 91 ALA A CA 1
ATOM 724 C C . ALA A 1 91 ? 8.289 17.953 20.125 1 84.06 91 ALA A C 1
ATOM 726 O O . ALA A 1 91 ? 9.148 17.984 21.016 1 84.06 91 ALA A O 1
ATOM 727 N N . LYS A 1 92 ? 8.305 17.078 19.125 1 83.75 92 LYS A N 1
ATOM 728 C CA . LYS A 1 92 ? 9.406 16.125 19.047 1 83.75 92 LYS A CA 1
ATOM 729 C C . LYS A 1 92 ? 10.75 16.828 18.953 1 83.75 92 LYS A C 1
ATOM 731 O O . LYS A 1 92 ? 11.75 16.344 19.484 1 83.75 92 LYS A O 1
ATOM 736 N N . SER A 1 93 ? 10.703 17.953 18.297 1 83.81 93 SER A N 1
ATOM 737 C CA . SER A 1 93 ? 11.938 18.688 18.031 1 83.81 93 SER A CA 1
ATOM 738 C C . SER A 1 93 ? 12.562 19.188 19.328 1 83.81 93 SER A C 1
ATOM 740 O O . SER A 1 93 ? 13.742 19.547 19.359 1 83.81 93 SER A O 1
ATOM 742 N N . LEU A 1 94 ? 11.828 19.219 20.406 1 89.88 94 LEU A N 1
ATOM 743 C CA . LEU A 1 94 ? 12.359 19.641 21.703 1 89.88 94 LEU A CA 1
ATOM 744 C C . LEU A 1 94 ? 13.297 18.594 22.281 1 89.88 94 LEU A C 1
ATOM 746 O O . LEU A 1 94 ? 14.07 18.875 23.203 1 89.88 94 LEU A O 1
ATOM 750 N N . LEU A 1 95 ? 13.234 17.359 21.75 1 89.5 95 LEU A N 1
ATOM 751 C CA . LEU A 1 95 ? 14.07 16.25 22.203 1 89.5 95 LEU A CA 1
ATOM 752 C C . LEU A 1 95 ? 15.266 16.062 21.266 1 89.5 95 LEU A C 1
ATOM 754 O O . LEU A 1 95 ? 15.148 16.266 20.062 1 89.5 95 LEU A O 1
ATOM 758 N N . LEU A 1 96 ? 16.375 15.695 21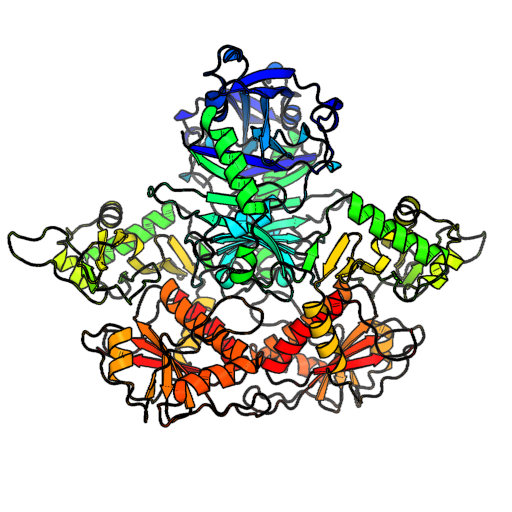.906 1 85.69 96 LEU A N 1
ATOM 759 C CA . LEU A 1 96 ? 17.484 15.242 21.062 1 85.69 96 LEU A CA 1
ATOM 760 C C . LEU A 1 96 ? 17.156 13.898 20.406 1 85.69 96 LEU A C 1
ATOM 762 O O . LEU A 1 96 ? 16.688 12.984 21.078 1 85.69 96 LEU A O 1
ATOM 766 N N . PRO A 1 97 ? 17.438 13.773 19.141 1 81.81 97 PRO A N 1
ATOM 767 C CA . PRO A 1 97 ? 17.016 12.57 18.406 1 81.81 97 PRO A CA 1
ATOM 768 C C . PRO A 1 97 ? 17.688 11.305 18.938 1 81.81 97 PRO A C 1
ATOM 770 O O . PRO A 1 97 ? 17.078 10.234 18.938 1 81.81 97 PRO A O 1
ATOM 773 N N . HIS A 1 98 ? 18.906 11.344 19.469 1 79.88 98 HIS A N 1
ATOM 774 C CA . HIS A 1 98 ? 19.656 10.156 19.844 1 79.88 98 HIS A CA 1
ATOM 775 C C . HIS A 1 98 ? 19.219 9.617 21.203 1 79.88 98 HIS A C 1
ATOM 777 O O . HIS A 1 98 ? 19.547 8.484 21.547 1 79.88 98 HIS A O 1
ATOM 783 N N . VAL A 1 99 ? 18.438 10.367 21.922 1 88.75 99 VAL A N 1
ATOM 784 C CA . VAL A 1 99 ? 18.062 9.93 23.266 1 88.75 99 VAL A CA 1
ATOM 785 C C . VAL A 1 99 ? 16.781 9.094 23.188 1 88.75 99 VAL A C 1
ATOM 787 O O . VAL A 1 99 ? 16.422 8.406 24.141 1 88.75 99 VAL A O 1
ATOM 790 N N . ILE A 1 100 ? 16.141 9.07 22.047 1 89.88 100 ILE A N 1
ATOM 791 C CA . ILE A 1 100 ? 14.836 8.43 21.891 1 89.88 100 ILE A CA 1
ATOM 792 C C . ILE A 1 100 ? 15.023 6.922 21.719 1 89.88 100 ILE A C 1
ATOM 794 O O . ILE A 1 100 ? 15.891 6.48 20.953 1 89.88 100 ILE A O 1
ATOM 798 N N . GLN A 1 101 ? 14.273 6.145 22.484 1 89.44 101 GLN A N 1
ATOM 799 C CA . GLN A 1 101 ? 14.242 4.691 22.312 1 89.44 101 GLN A CA 1
ATOM 800 C C . GLN A 1 101 ? 13.484 4.301 21.047 1 89.44 101 GLN A C 1
ATOM 802 O O . GLN A 1 101 ? 12.266 4.461 20.984 1 89.44 101 GLN A O 1
ATOM 807 N N . ARG A 1 102 ? 14.203 3.76 20.125 1 85.44 102 ARG A N 1
ATOM 808 C CA . ARG A 1 102 ? 13.586 3.414 18.859 1 85.44 102 ARG A CA 1
ATOM 809 C C . ARG A 1 102 ? 12.742 2.15 18.969 1 85.44 102 ARG A C 1
ATOM 811 O O . ARG A 1 102 ? 13.055 1.265 19.781 1 85.44 102 ARG A O 1
ATOM 818 N N . GLY A 1 103 ? 11.648 2.027 18.188 1 88.12 103 GLY A N 1
ATOM 819 C CA . GLY A 1 103 ? 10.789 0.854 18.156 1 88.12 103 GLY A CA 1
ATOM 820 C C . GLY A 1 103 ? 9.852 0.778 19.344 1 88.12 103 GLY A C 1
ATOM 821 O O . GLY A 1 103 ? 9.031 -0.142 19.438 1 88.12 103 GLY A O 1
ATOM 822 N N . PHE A 1 104 ? 9.938 1.806 20.234 1 94.25 104 PHE A N 1
ATOM 823 C CA . PHE A 1 104 ? 9.109 1.837 21.438 1 94.25 104 PHE A CA 1
ATOM 824 C C . PHE A 1 104 ? 7.633 1.787 21.078 1 94.25 104 PHE A C 1
ATOM 826 O O . PHE A 1 104 ? 6.887 0.956 21.594 1 94.25 104 PHE A O 1
ATOM 833 N N . GLY A 1 105 ? 7.281 2.604 20.219 1 92.81 105 GLY A N 1
ATOM 834 C CA . GLY A 1 105 ? 5.879 2.725 19.844 1 92.81 105 GLY A CA 1
ATOM 835 C C . GLY A 1 105 ? 5.328 1.483 19.172 1 92.81 105 GLY A C 1
ATOM 836 O O . GLY A 1 105 ? 4.184 1.097 19.406 1 92.81 105 GLY A O 1
ATOM 837 N N . LEU A 1 106 ? 6.094 0.897 18.281 1 92 106 LEU A N 1
ATOM 838 C CA . LEU A 1 106 ? 5.66 -0.315 17.594 1 92 106 LEU A CA 1
ATOM 839 C C . LEU A 1 106 ? 5.406 -1.441 18.578 1 92 106 LEU A C 1
ATOM 841 O O . LEU A 1 106 ? 4.355 -2.086 18.547 1 92 106 LEU A O 1
ATOM 845 N N . ARG A 1 107 ? 6.305 -1.656 19.469 1 93.31 107 ARG A N 1
ATOM 846 C CA . ARG A 1 107 ? 6.176 -2.727 20.453 1 93.31 107 ARG A CA 1
ATOM 847 C C . ARG A 1 107 ? 4.961 -2.51 21.344 1 93.31 107 ARG A C 1
ATOM 849 O O . ARG A 1 107 ? 4.219 -3.451 21.641 1 93.31 107 ARG A O 1
ATOM 856 N N . VAL A 1 108 ? 4.797 -1.27 21.797 1 95.56 108 VAL A N 1
ATOM 857 C CA . VAL A 1 108 ? 3.654 -0.944 22.641 1 95.56 108 VAL A CA 1
ATOM 858 C C . VAL A 1 108 ? 2.357 -1.206 21.891 1 95.56 108 VAL A C 1
ATOM 860 O O . VAL A 1 108 ? 1.431 -1.821 22.422 1 95.56 108 VAL A O 1
ATOM 863 N N . SER A 1 109 ? 2.318 -0.706 20.641 1 93.38 109 SER A N 1
ATOM 864 C CA . SER A 1 109 ? 1.11 -0.84 19.828 1 93.38 109 SER A CA 1
ATOM 865 C C . SER A 1 109 ? 0.771 -2.307 19.578 1 93.38 109 SER A C 1
ATOM 867 O O . SER A 1 109 ? -0.402 -2.686 19.578 1 93.38 109 SER A O 1
ATOM 869 N N . LEU A 1 110 ? 1.776 -3.168 19.359 1 94.5 110 LEU A N 1
ATOM 870 C CA . LEU A 1 110 ? 1.567 -4.59 19.125 1 94.5 110 LEU A CA 1
ATOM 871 C C . LEU A 1 110 ? 1.034 -5.285 20.375 1 94.5 110 LEU A C 1
ATOM 873 O O . LEU A 1 110 ? 0.295 -6.266 20.266 1 94.5 110 LEU A O 1
ATOM 877 N N . ASN A 1 111 ? 1.39 -4.77 21.516 1 95.19 111 ASN A N 1
ATOM 878 C CA . ASN A 1 111 ? 1.007 -5.414 22.766 1 95.19 111 ASN A CA 1
ATOM 879 C C . ASN A 1 111 ? -0.341 -4.906 23.266 1 95.19 111 ASN A C 1
ATOM 881 O O . ASN A 1 111 ? -1.099 -5.656 23.891 1 95.19 111 ASN A O 1
ATOM 885 N N . ILE A 1 112 ? -0.611 -3.637 23.047 1 93.69 112 ILE A N 1
ATOM 886 C CA . ILE A 1 112 ? -1.828 -3.031 23.578 1 93.69 112 ILE A CA 1
ATOM 887 C C . ILE A 1 112 ? -2.959 -3.172 22.562 1 93.69 112 ILE A C 1
ATOM 889 O O . ILE A 1 112 ? -4.125 -3.322 22.938 1 93.69 112 ILE A O 1
ATOM 893 N N . GLY A 1 113 ? -2.623 -3.094 21.344 1 92 113 GLY A N 1
ATOM 894 C CA . GLY A 1 113 ? -3.621 -3.127 20.281 1 92 113 GLY A CA 1
ATOM 895 C C . GLY A 1 113 ? -4.211 -4.508 20.062 1 92 113 GLY A C 1
ATOM 896 O O . GLY A 1 113 ? -3.516 -5.516 20.203 1 92 113 GLY A O 1
ATOM 897 N N . ASP A 1 114 ? -5.457 -4.535 19.625 1 90.94 114 ASP A N 1
ATOM 898 C CA . ASP A 1 114 ? -6.129 -5.777 19.25 1 90.94 114 ASP A CA 1
ATOM 899 C C . ASP A 1 114 ? -5.703 -6.238 17.859 1 90.94 114 ASP A C 1
ATOM 901 O O . ASP A 1 114 ? -5.93 -5.539 16.875 1 90.94 114 ASP A O 1
ATOM 905 N N . SER A 1 115 ? -5.117 -7.438 17.781 1 88.75 115 SER A N 1
ATOM 906 C CA . SER A 1 115 ? -4.586 -7.977 16.531 1 88.75 115 SER A CA 1
ATOM 907 C C . SER A 1 115 ? -5.703 -8.242 15.531 1 88.75 115 SER A C 1
ATOM 909 O O . SER A 1 115 ? -5.441 -8.422 14.336 1 88.75 115 SER A O 1
ATOM 911 N N . GLU A 1 116 ? -6.91 -8.219 15.93 1 85.56 116 GLU A N 1
ATOM 912 C CA . GLU A 1 116 ? -8.039 -8.492 15.039 1 85.56 116 GLU A CA 1
ATOM 913 C C . GLU A 1 116 ? -8.758 -7.203 14.656 1 85.56 116 GLU A C 1
ATOM 915 O O . GLU A 1 116 ? -9.742 -7.234 13.906 1 85.56 116 GLU A O 1
ATOM 920 N N . GLN A 1 117 ? -8.273 -6.105 15.188 1 85.94 117 GLN A N 1
ATOM 921 C CA . GLN A 1 117 ? -8.922 -4.824 14.922 1 85.94 117 GLN A CA 1
ATOM 922 C C . GLN A 1 117 ? -7.898 -3.766 14.516 1 85.94 117 GLN A C 1
ATOM 924 O O . GLN A 1 117 ? -7.824 -2.701 15.133 1 85.94 117 GLN A O 1
ATOM 929 N N . ILE A 1 118 ? -7.227 -4.109 13.516 1 87.25 118 ILE A N 1
ATOM 930 C CA . ILE A 1 118 ? -6.203 -3.209 13 1 87.25 118 ILE A CA 1
ATOM 931 C C . ILE A 1 118 ? -6.828 -2.223 12.016 1 87.25 118 ILE A C 1
ATOM 933 O O . ILE A 1 118 ? -7.652 -2.605 11.188 1 87.25 118 ILE A O 1
ATOM 937 N N . LYS A 1 119 ? -6.461 -0.945 12.148 1 80.44 119 LYS A N 1
ATOM 938 C CA . LYS A 1 119 ? -7.016 0.119 11.312 1 80.44 119 LYS A CA 1
ATOM 939 C C . LYS A 1 119 ? -6.078 0.455 10.156 1 80.44 119 LYS A C 1
ATOM 941 O O . LYS A 1 119 ? -6.531 0.795 9.062 1 80.44 119 LYS A O 1
ATOM 946 N N . SER A 1 120 ? -4.82 0.436 10.469 1 85.19 120 SER A N 1
ATOM 947 C CA . SER A 1 120 ? -3.842 0.806 9.445 1 85.19 120 SER A CA 1
ATOM 948 C C . SER A 1 120 ? -2.482 0.176 9.727 1 85.19 120 SER A C 1
ATOM 950 O O . SER A 1 120 ? -2.168 -0.147 10.875 1 85.19 120 SER A O 1
ATOM 952 N N . ILE A 1 121 ? -1.754 -0.039 8.656 1 87.75 121 ILE A N 1
ATOM 953 C CA . ILE A 1 121 ? -0.388 -0.539 8.781 1 87.75 121 ILE A CA 1
ATOM 954 C C . ILE A 1 121 ? 0.533 0.238 7.84 1 87.75 121 ILE A C 1
ATOM 956 O O . ILE A 1 121 ? 0.12 0.649 6.754 1 87.75 121 ILE A O 1
ATOM 960 N N . ASP A 1 122 ? 1.691 0.537 8.344 1 83.38 122 ASP A N 1
ATOM 961 C CA . ASP A 1 122 ? 2.789 1.027 7.512 1 83.38 122 ASP A CA 1
ATOM 962 C C . ASP A 1 122 ? 3.85 -0.052 7.312 1 83.38 122 ASP A C 1
ATOM 964 O O . ASP A 1 122 ? 4.316 -0.66 8.273 1 83.38 122 ASP A O 1
ATOM 968 N N . LYS A 1 123 ? 4.141 -0.304 6.07 1 87.44 123 LYS A N 1
ATOM 969 C CA . LYS A 1 123 ? 5.133 -1.339 5.797 1 87.44 123 LYS A CA 1
ATOM 970 C C . LYS A 1 123 ? 6.152 -0.863 4.766 1 87.44 123 LYS A C 1
ATOM 972 O O . LYS A 1 123 ? 5.93 0.135 4.078 1 87.44 123 LYS A O 1
ATOM 977 N N . ALA A 1 124 ? 7.281 -1.509 4.785 1 82.69 124 ALA A N 1
ATOM 978 C CA . ALA A 1 124 ? 8.336 -1.286 3.797 1 82.69 124 ALA A CA 1
ATOM 979 C C . ALA A 1 124 ? 8.719 -2.588 3.1 1 82.69 124 ALA A C 1
ATOM 981 O O . ALA A 1 124 ? 8.672 -3.66 3.707 1 82.69 124 ALA A O 1
ATOM 982 N N . THR A 1 125 ? 8.984 -2.445 1.837 1 81.12 125 THR A N 1
ATOM 983 C CA . THR A 1 125 ? 9.438 -3.609 1.087 1 81.12 125 THR A CA 1
ATOM 984 C C . THR A 1 125 ? 10.93 -3.498 0.768 1 81.12 125 THR A C 1
ATOM 986 O O . THR A 1 125 ? 11.453 -2.393 0.625 1 81.12 125 THR A O 1
ATOM 989 N N . LEU A 1 126 ? 11.664 -4.609 0.794 1 73.31 126 LEU A N 1
ATOM 990 C CA . LEU A 1 126 ? 13.07 -4.699 0.432 1 73.31 126 LEU A CA 1
ATOM 991 C C . LEU A 1 126 ? 13.234 -5.207 -0.997 1 73.31 126 LEU A C 1
ATOM 993 O O . LEU A 1 126 ? 14.062 -6.082 -1.258 1 73.31 126 LEU A O 1
ATOM 997 N N . ASP A 1 127 ? 12.383 -4.781 -1.899 1 66.81 127 ASP A N 1
ATOM 998 C CA . ASP A 1 127 ? 12.375 -5.273 -3.273 1 66.81 127 ASP A CA 1
ATOM 999 C C . ASP A 1 127 ? 13.164 -4.355 -4.195 1 66.81 127 ASP A C 1
ATOM 1001 O O . ASP A 1 127 ? 14.102 -3.682 -3.754 1 66.81 127 ASP A O 1
ATOM 1005 N N . LYS A 1 128 ? 12.93 -4.566 -5.512 1 60.69 128 LYS A N 1
ATOM 1006 C CA . LYS A 1 128 ? 13.578 -3.783 -6.559 1 60.69 128 LYS A CA 1
ATOM 1007 C C . LYS A 1 128 ? 13.602 -2.301 -6.195 1 60.69 128 LYS A C 1
ATOM 1009 O O . LYS A 1 128 ? 14.625 -1.636 -6.363 1 60.69 128 LYS A O 1
ATOM 1014 N N . VAL A 1 129 ? 12.523 -1.913 -5.73 1 58.09 129 VAL A N 1
ATOM 1015 C CA . VAL A 1 129 ? 12.391 -0.548 -5.23 1 58.09 129 VAL A CA 1
ATOM 1016 C C . VAL A 1 129 ? 11.852 -0.568 -3.801 1 58.09 129 VAL A C 1
ATOM 1018 O O . VAL A 1 129 ? 10.898 -1.292 -3.502 1 58.09 129 VAL A O 1
ATOM 1021 N N . ALA A 1 130 ? 12.648 0.063 -2.971 1 65.69 130 ALA A N 1
ATOM 1022 C CA . ALA A 1 130 ? 12.141 0.179 -1.605 1 65.69 130 ALA A CA 1
ATOM 1023 C C . ALA A 1 130 ? 10.844 0.982 -1.568 1 65.69 130 ALA A C 1
ATOM 1025 O O . ALA A 1 130 ? 10.812 2.145 -1.979 1 65.69 130 ALA A O 1
ATOM 1026 N N . LEU A 1 131 ? 9.781 0.269 -1.284 1 75 131 LEU A N 1
ATOM 1027 C CA . LEU A 1 131 ? 8.492 0.935 -1.174 1 75 131 LEU A CA 1
ATOM 1028 C C . LEU A 1 131 ? 8.102 1.13 0.288 1 75 131 LEU A C 1
ATOM 1030 O O . LEU A 1 131 ? 8.328 0.245 1.117 1 75 131 LEU A O 1
ATOM 1034 N N . LYS A 1 132 ? 7.746 2.314 0.613 1 76.81 132 LYS A N 1
ATOM 1035 C CA . LYS A 1 132 ? 7.039 2.576 1.864 1 76.81 132 LYS A CA 1
ATOM 1036 C C . LYS A 1 132 ? 5.539 2.697 1.634 1 76.81 132 LYS A C 1
ATOM 1038 O O . LYS A 1 132 ? 5.09 3.521 0.834 1 76.81 132 LYS A O 1
ATOM 1043 N N . THR A 1 133 ? 4.852 1.809 2.27 1 83 133 THR A N 1
ATOM 1044 C CA . THR A 1 133 ? 3.426 1.714 1.983 1 83 133 THR A CA 1
ATOM 1045 C C . THR A 1 133 ? 2.605 1.917 3.254 1 83 133 THR A C 1
ATOM 1047 O O . THR A 1 133 ? 2.932 1.362 4.305 1 83 133 THR A O 1
ATOM 1050 N N . ARG A 1 134 ? 1.66 2.77 3.172 1 81.06 134 ARG A N 1
ATOM 1051 C CA . ARG A 1 134 ? 0.637 2.906 4.203 1 81.06 134 ARG A CA 1
ATOM 1052 C C . ARG A 1 134 ? -0.711 2.393 3.709 1 81.06 134 ARG A C 1
ATOM 1054 O O . ARG A 1 134 ? -1.184 2.797 2.645 1 81.06 134 ARG A O 1
ATOM 1061 N N . SER A 1 135 ? -1.244 1.457 4.375 1 84.56 135 SER A N 1
ATOM 1062 C CA . SER A 1 135 ? -2.551 0.902 4.039 1 84.56 135 SER A CA 1
ATOM 1063 C C . SER A 1 135 ? -3.557 1.135 5.16 1 84.56 135 SER A C 1
ATOM 1065 O O . SER A 1 135 ? -3.258 0.887 6.328 1 84.56 135 SER A O 1
ATOM 1067 N N . GLN A 1 136 ? -4.664 1.666 4.816 1 77.94 136 GLN A N 1
ATOM 1068 C CA . GLN A 1 136 ? -5.73 1.941 5.773 1 77.94 136 GLN A CA 1
ATOM 1069 C C . GLN A 1 136 ? -7.043 1.291 5.344 1 77.94 136 GLN A C 1
ATOM 1071 O O . GLN A 1 136 ? -7.281 1.097 4.152 1 77.94 136 GLN A O 1
ATOM 1076 N N . THR A 1 137 ? -7.781 0.88 6.34 1 73.94 137 THR A N 1
ATOM 1077 C CA . THR A 1 137 ? -9.055 0.239 6.043 1 73.94 137 THR A CA 1
ATOM 1078 C C . THR A 1 137 ? -10.195 0.917 6.805 1 73.94 137 THR A C 1
ATOM 1080 O O . THR A 1 137 ? -9.961 1.59 7.809 1 73.94 137 THR A O 1
ATOM 1083 N N . SER A 1 138 ? -11.32 0.899 6.234 1 64.12 138 SER A N 1
ATOM 1084 C CA . SER A 1 138 ? -12.508 1.439 6.895 1 64.12 138 SER A CA 1
ATOM 1085 C C . SER A 1 138 ? -13.031 0.479 7.957 1 64.12 138 SER A C 1
ATOM 1087 O O . SER A 1 138 ? -13.695 0.9 8.906 1 64.12 138 SER A O 1
ATOM 1089 N N . LYS A 1 139 ? -12.766 -0.79 7.742 1 66.81 139 LYS A N 1
ATOM 1090 C CA . LYS A 1 139 ? -13.18 -1.801 8.711 1 66.81 139 LYS A CA 1
ATOM 1091 C C . LYS A 1 139 ? -11.969 -2.416 9.414 1 66.81 139 LYS A C 1
ATOM 1093 O O . LYS A 1 139 ? -11.008 -2.818 8.758 1 66.81 139 LYS A O 1
ATOM 1098 N N . ASN A 1 140 ? -12.062 -2.42 10.734 1 70.69 140 ASN A N 1
ATOM 1099 C CA . ASN A 1 140 ? -10.953 -3.004 11.477 1 70.69 140 ASN A CA 1
ATOM 1100 C C . ASN A 1 140 ? -10.789 -4.488 11.172 1 70.69 140 ASN A C 1
ATOM 1102 O O . ASN A 1 140 ? -11.773 -5.211 11.031 1 70.69 140 ASN A O 1
ATOM 1106 N N . THR A 1 141 ? -9.57 -4.855 10.891 1 77.19 141 THR A N 1
ATOM 1107 C CA . THR A 1 141 ? -9.297 -6.227 10.469 1 77.19 141 THR A CA 1
ATOM 1108 C C . THR A 1 141 ? -7.934 -6.684 10.977 1 77.19 141 THR A C 1
ATOM 1110 O O . THR A 1 141 ? -7.332 -6.035 11.836 1 77.19 141 THR A O 1
ATOM 1113 N N . ASN A 1 142 ? -7.57 -7.906 10.539 1 79.88 142 ASN A N 1
ATOM 1114 C CA . ASN A 1 142 ? -6.262 -8.438 10.922 1 79.88 142 ASN A CA 1
ATOM 1115 C C . ASN A 1 142 ? -5.203 -8.109 9.867 1 79.88 142 ASN A C 1
ATOM 1117 O O . ASN A 1 142 ? -5.527 -7.656 8.773 1 79.88 142 ASN A O 1
ATOM 1121 N N . VAL A 1 143 ? -4.008 -8.336 10.211 1 80.31 143 VAL A N 1
ATOM 1122 C CA . VAL A 1 143 ? -2.857 -7.914 9.422 1 80.31 143 VAL A CA 1
ATOM 1123 C C . VAL A 1 143 ? -2.873 -8.609 8.07 1 80.31 143 VAL A C 1
ATOM 1125 O O . VAL A 1 143 ? -2.424 -8.055 7.066 1 80.31 143 VAL A O 1
ATOM 1128 N N . SER A 1 144 ? -3.377 -9.781 7.984 1 75.25 144 SER A N 1
ATOM 1129 C CA . SER A 1 144 ? -3.385 -10.555 6.75 1 75.25 144 SER A CA 1
ATOM 1130 C C . SER A 1 144 ? -4.219 -9.867 5.672 1 75.25 144 SER A C 1
ATOM 1132 O O . SER A 1 144 ? -3.957 -10.031 4.477 1 75.25 144 SER A O 1
ATOM 1134 N N . ASP A 1 145 ? -5.129 -9.094 6.098 1 76.88 145 ASP A N 1
ATOM 1135 C CA . ASP A 1 145 ? -6.023 -8.414 5.16 1 76.88 145 ASP A CA 1
ATOM 1136 C C . ASP A 1 145 ? -5.332 -7.219 4.508 1 76.88 145 ASP A C 1
ATOM 1138 O O . ASP A 1 145 ? -5.828 -6.672 3.521 1 76.88 145 ASP A O 1
ATOM 1142 N N . PHE A 1 146 ? -4.195 -6.863 4.996 1 79.31 146 PHE A N 1
ATOM 1143 C CA . PHE A 1 146 ? -3.447 -5.742 4.441 1 79.31 146 PHE A CA 1
ATOM 1144 C C . PHE A 1 146 ? -2.428 -6.223 3.416 1 79.31 146 PHE A C 1
ATOM 1146 O O . PHE A 1 146 ? -1.514 -5.484 3.047 1 79.31 146 PHE A O 1
ATOM 1153 N N . ASP A 1 147 ? -2.559 -7.449 2.988 1 77.81 147 ASP A N 1
ATOM 1154 C CA . ASP A 1 147 ? -1.646 -8.039 2.016 1 77.81 147 ASP A CA 1
ATOM 1155 C C . ASP A 1 147 ? -0.198 -7.938 2.49 1 77.81 147 ASP A C 1
ATOM 1157 O O . ASP A 1 147 ? 0.684 -7.527 1.731 1 77.81 147 ASP A O 1
ATOM 1161 N N . PHE A 1 148 ? -0.02 -8.125 3.68 1 82.31 148 PHE A N 1
ATOM 1162 C CA . PHE A 1 148 ? 1.316 -8.102 4.266 1 82.31 148 PHE A CA 1
ATOM 1163 C C . PHE A 1 148 ? 2.053 -9.406 3.992 1 82.31 148 PHE A C 1
ATOM 1165 O O . PHE A 1 148 ? 1.549 -10.484 4.309 1 82.31 148 PHE A O 1
ATOM 1172 N N . GLU A 1 149 ? 3.193 -9.297 3.373 1 81.88 149 GLU A N 1
ATOM 1173 C CA . GLU A 1 149 ? 4.047 -10.461 3.152 1 81.88 149 GLU A CA 1
ATOM 1174 C C . GLU A 1 149 ? 5.074 -10.609 4.27 1 81.88 149 GLU A C 1
ATOM 1176 O O . GLU A 1 149 ? 6.105 -9.93 4.266 1 81.88 149 GLU A O 1
ATOM 1181 N N . PHE A 1 150 ? 4.922 -11.562 5.094 1 77.5 150 PHE A N 1
ATOM 1182 C CA . PHE A 1 150 ? 5.648 -11.703 6.352 1 77.5 150 PHE A CA 1
ATOM 1183 C C . PHE A 1 150 ? 7.121 -11.992 6.098 1 77.5 150 PHE A C 1
ATOM 1185 O O . PHE A 1 150 ? 7.973 -11.695 6.938 1 77.5 150 PHE A O 1
ATOM 1192 N N . ASP A 1 151 ? 7.438 -12.539 5.008 1 76.31 151 ASP A N 1
ATOM 1193 C CA . ASP A 1 151 ? 8.805 -13 4.793 1 76.31 151 ASP A CA 1
ATOM 1194 C C . ASP A 1 151 ? 9.602 -11.992 3.967 1 76.31 151 ASP A C 1
ATOM 1196 O O . ASP A 1 151 ? 10.789 -12.203 3.697 1 76.31 151 ASP A O 1
ATOM 1200 N N . HIS A 1 152 ? 8.953 -10.984 3.549 1 80.62 152 HIS A N 1
ATOM 1201 C CA . HIS A 1 152 ? 9.711 -10.125 2.65 1 80.62 152 HIS A CA 1
ATOM 1202 C C . HIS A 1 152 ? 9.398 -8.656 2.902 1 80.62 152 HIS A C 1
ATOM 1204 O O . HIS A 1 152 ? 10.016 -7.773 2.295 1 80.62 152 HIS A O 1
ATOM 1210 N N . GLU A 1 153 ? 8.508 -8.359 3.771 1 84.88 153 GLU A N 1
ATOM 1211 C CA . GLU A 1 153 ? 8.141 -6.98 4.09 1 84.88 153 GLU A CA 1
ATOM 1212 C C . GLU A 1 153 ? 8.422 -6.656 5.555 1 84.88 153 GLU A C 1
ATOM 1214 O O . GLU A 1 153 ? 8.461 -7.555 6.398 1 84.88 153 GLU A O 1
ATOM 1219 N N . ILE A 1 154 ? 8.672 -5.418 5.824 1 85.75 154 ILE A N 1
ATOM 1220 C CA . ILE A 1 154 ? 8.977 -4.941 7.164 1 85.75 154 ILE A CA 1
ATOM 1221 C C . ILE A 1 154 ? 7.809 -4.117 7.703 1 85.75 154 ILE A C 1
ATOM 1223 O O . ILE A 1 154 ? 7.344 -3.184 7.047 1 85.75 154 ILE A O 1
ATOM 1227 N N . LEU A 1 155 ? 7.324 -4.531 8.828 1 87.56 155 LEU A N 1
ATOM 1228 C CA . LEU A 1 155 ? 6.285 -3.75 9.492 1 87.56 155 LEU A CA 1
ATOM 1229 C C . LEU A 1 155 ? 6.879 -2.514 10.164 1 87.56 155 LEU A C 1
ATOM 1231 O O . LEU A 1 155 ? 7.773 -2.629 11 1 87.56 155 LEU A O 1
ATOM 1235 N N . LYS A 1 156 ? 6.426 -1.377 9.836 1 83.75 156 LYS A N 1
ATOM 1236 C CA . LYS A 1 156 ? 6.973 -0.136 10.375 1 83.75 156 LYS A CA 1
ATOM 1237 C C . LYS A 1 156 ? 6.082 0.424 11.484 1 83.75 156 LYS A C 1
ATOM 1239 O O . LYS A 1 156 ? 6.578 0.975 12.469 1 83.75 156 LYS A O 1
ATOM 1244 N N . SER A 1 157 ? 4.793 0.411 11.258 1 87.19 157 SER A N 1
ATOM 1245 C CA . SER A 1 157 ? 3.836 0.917 12.234 1 87.19 157 SER A CA 1
ATOM 1246 C C . SER A 1 157 ? 2.488 0.214 12.102 1 87.19 157 SER A C 1
ATOM 1248 O O . SER A 1 157 ? 2.18 -0.363 11.062 1 87.19 157 SER A O 1
ATOM 1250 N N . ILE A 1 158 ? 1.764 0.163 13.117 1 88.5 158 ILE A N 1
ATOM 1251 C CA . ILE A 1 158 ? 0.435 -0.437 13.164 1 88.5 158 ILE A CA 1
ATOM 1252 C C . ILE A 1 158 ? -0.504 0.45 13.977 1 88.5 158 ILE A C 1
ATOM 1254 O O . ILE A 1 158 ? -0.089 1.065 14.961 1 88.5 158 ILE A O 1
ATOM 1258 N N . SER A 1 159 ? -1.65 0.708 13.562 1 86.75 159 SER A N 1
ATOM 1259 C CA . SER A 1 159 ? -2.732 1.352 14.305 1 86.75 159 SER A CA 1
ATOM 1260 C C . SER A 1 159 ? -3.873 0.376 14.57 1 86.75 159 SER A C 1
ATOM 1262 O O . SER A 1 159 ? -4.406 -0.238 13.641 1 86.75 159 SER A O 1
ATOM 1264 N N . ALA A 1 160 ? -4.199 0.161 15.727 1 89.69 160 ALA A N 1
ATOM 1265 C CA . ALA A 1 160 ? -5.207 -0.828 16.094 1 89.69 160 ALA A CA 1
ATOM 1266 C C . ALA A 1 160 ? -6.098 -0.308 17.219 1 89.69 160 ALA A C 1
ATOM 1268 O O . ALA A 1 160 ? -5.723 0.623 17.938 1 89.69 160 ALA A O 1
ATOM 1269 N N . VAL A 1 161 ? -7.25 -0.865 17.328 1 87.56 161 VAL A N 1
ATOM 1270 C CA . VAL A 1 161 ? -8.164 -0.558 18.438 1 87.56 161 VAL A CA 1
ATOM 1271 C C . VAL A 1 161 ? -7.703 -1.267 19.703 1 87.56 161 VAL A C 1
ATOM 1273 O O . VAL A 1 161 ? -7.125 -2.355 19.641 1 87.56 161 VAL A O 1
ATOM 1276 N N . VAL A 1 162 ? -7.875 -0.557 20.797 1 88.81 162 VAL A N 1
ATOM 1277 C CA . VAL A 1 162 ? -7.535 -1.141 22.094 1 88.81 162 VAL A CA 1
ATOM 1278 C C . VAL A 1 162 ? -8.797 -1.675 22.766 1 88.81 162 VAL A C 1
ATOM 1280 O O . VAL A 1 162 ? -9.812 -0.979 22.844 1 88.81 162 VAL A O 1
ATOM 1283 N N . GLU A 1 163 ? -8.789 -2.938 23.047 1 78.38 163 GLU A N 1
ATOM 1284 C CA . GLU A 1 163 ? -9.922 -3.516 23.766 1 78.38 163 GLU A CA 1
ATOM 1285 C C . GLU A 1 163 ? -9.992 -2.998 25.188 1 78.38 163 GLU A C 1
ATOM 1287 O O . GLU A 1 163 ? -9.039 -3.135 25.953 1 78.38 163 GLU A O 1
ATOM 1292 N N . THR A 1 164 ? -10.953 -2.117 25.469 1 73.62 164 THR A N 1
ATOM 1293 C CA . THR A 1 164 ? -11.109 -1.623 26.844 1 73.62 164 THR A CA 1
ATOM 1294 C C . THR A 1 164 ? -12.391 -2.166 27.469 1 73.62 164 THR A C 1
ATOM 1296 O O . THR A 1 164 ? -13.289 -2.627 26.75 1 73.62 164 THR A O 1
ATOM 1299 N N . ASP A 1 165 ? -12.398 -2.273 28.719 1 64.31 165 ASP A N 1
ATOM 1300 C CA . ASP A 1 165 ? -13.562 -2.734 29.469 1 64.31 165 ASP A CA 1
ATOM 1301 C C . ASP A 1 165 ? -14.734 -1.765 29.312 1 64.31 165 ASP A C 1
ATOM 1303 O O . ASP A 1 165 ? -15.898 -2.174 29.359 1 64.31 165 ASP A O 1
ATOM 1307 N N . ASP A 1 166 ? -14.555 -0.52 29.281 1 60.47 166 ASP A N 1
ATOM 1308 C CA . ASP A 1 166 ? -15.609 0.487 29.391 1 60.47 166 ASP A CA 1
ATOM 1309 C C . ASP A 1 166 ? -16.109 0.914 28.016 1 60.47 166 ASP A C 1
ATOM 1311 O O . ASP A 1 166 ? -16.734 1.963 27.875 1 60.47 166 ASP A O 1
ATOM 1315 N N . ASP A 1 167 ? -16.141 0.097 27.062 1 60.69 167 ASP A N 1
ATOM 1316 C CA . ASP A 1 167 ? -16.719 0.32 25.734 1 60.69 167 ASP A CA 1
ATOM 1317 C C . ASP A 1 167 ? -16.203 1.614 25.125 1 60.69 167 ASP A C 1
ATOM 1319 O O . ASP A 1 167 ? -16.812 2.156 24.203 1 60.69 167 ASP A O 1
ATOM 1323 N N . GLU A 1 168 ? -15.242 2.256 25.797 1 69.88 168 GLU A N 1
ATOM 1324 C CA . GLU A 1 168 ? -14.719 3.477 25.172 1 69.88 168 GLU A CA 1
ATOM 1325 C C . GLU A 1 168 ? -13.734 3.156 24.062 1 69.88 168 GLU A C 1
ATOM 1327 O O . GLU A 1 168 ? -12.945 2.217 24.172 1 69.88 168 GLU A O 1
ATOM 1332 N N . LEU A 1 169 ? -13.906 3.9 23.047 1 75.06 169 LEU A N 1
ATOM 1333 C CA . LEU A 1 169 ? -13.047 3.705 21.891 1 75.06 169 LEU A CA 1
ATOM 1334 C C . LEU A 1 169 ? -11.633 4.207 22.172 1 75.06 169 LEU A C 1
ATOM 1336 O O . LEU A 1 169 ? -11.453 5.344 22.609 1 75.06 169 LEU A O 1
ATOM 1340 N N . GLU A 1 170 ? -10.656 3.344 22.156 1 85.94 170 GLU A N 1
ATOM 1341 C CA . GLU A 1 170 ? -9.242 3.682 22.234 1 85.94 170 GLU A CA 1
ATOM 1342 C C . GLU A 1 170 ? -8.461 3.133 21.047 1 85.94 170 GLU A C 1
ATOM 1344 O O . GLU A 1 170 ? -8.734 2.025 20.578 1 85.94 170 GLU A O 1
ATOM 1349 N N . ILE A 1 171 ? -7.621 4.012 20.484 1 85.62 171 ILE A N 1
ATOM 1350 C CA . ILE A 1 171 ? -6.809 3.617 19.328 1 85.62 171 ILE A CA 1
ATOM 1351 C C . ILE A 1 171 ? -5.332 3.84 19.641 1 85.62 171 ILE A C 1
ATOM 1353 O O . ILE A 1 171 ? -4.961 4.855 20.234 1 85.62 171 ILE A O 1
ATOM 1357 N N . VAL A 1 172 ? -4.586 2.871 19.312 1 92.25 172 VAL A N 1
ATOM 1358 C CA . VAL A 1 172 ? -3.146 2.988 19.516 1 92.25 172 VAL A CA 1
ATOM 1359 C C . VAL A 1 172 ? -2.416 2.9 18.188 1 92.25 172 VAL A C 1
ATOM 1361 O O . VAL A 1 172 ? -2.828 2.154 17.297 1 92.25 172 VAL A O 1
ATOM 1364 N N . SER A 1 173 ? -1.446 3.709 17.984 1 88.38 173 SER A N 1
ATOM 1365 C CA . SER A 1 173 ? -0.551 3.697 16.844 1 88.38 173 SER A CA 1
ATOM 1366 C C . SER A 1 173 ? 0.894 3.945 17.25 1 88.38 173 SER A C 1
ATOM 1368 O O . SER A 1 173 ? 1.152 4.719 18.188 1 88.38 173 SER A O 1
ATOM 1370 N N . GLY A 1 174 ? 1.809 3.172 16.516 1 87.5 174 GLY A N 1
ATOM 1371 C CA . GLY A 1 174 ? 3.158 3.43 17 1 87.5 174 GLY A CA 1
ATOM 1372 C C . GLY A 1 174 ? 4.23 2.973 16.031 1 87.5 174 GLY A C 1
ATOM 1373 O O . GLY A 1 174 ? 4.023 2.029 15.266 1 87.5 174 GLY A O 1
ATOM 1374 N N . TYR A 1 175 ? 5.297 3.633 16.016 1 87.25 175 TYR A N 1
ATOM 1375 C CA . TYR A 1 175 ? 6.598 3.35 15.414 1 87.25 175 TYR A CA 1
ATOM 1376 C C . TYR A 1 175 ? 7.723 3.576 16.422 1 87.25 175 TYR A C 1
ATOM 1378 O O . TYR A 1 175 ? 7.852 2.834 17.391 1 87.25 175 TYR A O 1
ATOM 1386 N N . ASP A 1 176 ? 8.336 4.777 16.344 1 81.31 176 ASP A N 1
ATOM 1387 C CA . ASP A 1 176 ? 9.266 5.148 17.406 1 81.31 176 ASP A CA 1
ATOM 1388 C C . ASP A 1 176 ? 8.531 5.699 18.625 1 81.31 176 ASP A C 1
ATOM 1390 O O . ASP A 1 176 ? 8.914 5.434 19.766 1 81.31 176 ASP A O 1
ATOM 1394 N N . SER A 1 177 ? 7.461 6.449 18.344 1 90.44 177 SER A N 1
ATOM 1395 C CA . SER A 1 177 ? 6.586 6.961 19.391 1 90.44 177 SER A CA 1
ATOM 1396 C C . SER A 1 177 ? 5.246 6.238 19.391 1 90.44 177 SER A C 1
ATOM 1398 O O . SER A 1 177 ? 4.902 5.555 18.422 1 90.44 177 SER A O 1
ATOM 1400 N N . VAL A 1 178 ? 4.574 6.324 20.453 1 93.56 178 VAL A N 1
ATOM 1401 C CA . VAL A 1 178 ? 3.242 5.734 20.547 1 93.56 178 VAL A CA 1
ATOM 1402 C C . VAL A 1 178 ? 2.189 6.844 20.594 1 93.56 178 VAL A C 1
ATOM 1404 O O . VAL A 1 178 ? 2.383 7.859 21.266 1 93.56 178 VAL A O 1
ATOM 1407 N N . SER A 1 179 ? 1.271 6.785 19.797 1 91.12 179 SER A N 1
ATOM 1408 C CA . SER A 1 179 ? 0.098 7.652 19.828 1 91.12 179 SER A CA 1
ATOM 1409 C C . SER A 1 179 ? -1.125 6.914 20.359 1 91.12 179 SER A C 1
ATOM 1411 O O . SER A 1 179 ? -1.52 5.879 19.812 1 91.12 179 SER A O 1
ATOM 1413 N N . LEU A 1 180 ? -1.699 7.383 21.375 1 89.38 180 LEU A N 1
ATOM 1414 C CA . LEU A 1 180 ? -2.852 6.758 22.016 1 89.38 180 LEU A CA 1
ATOM 1415 C C . LEU A 1 180 ? -4.035 7.719 22.062 1 89.38 180 LEU A C 1
ATOM 1417 O O . LEU A 1 180 ? -3.943 8.789 22.672 1 89.38 180 LEU A O 1
ATOM 1421 N N . TYR A 1 181 ? -5.02 7.41 21.328 1 86.69 181 TYR A N 1
ATOM 1422 C CA . TYR A 1 181 ? -6.273 8.141 21.453 1 86.69 181 TYR A CA 1
ATOM 1423 C C . TYR A 1 181 ? -7.07 7.652 22.656 1 86.69 181 TYR A C 1
ATOM 1425 O O . TYR A 1 181 ? -7.605 6.539 22.641 1 86.69 181 TYR A O 1
ATOM 1433 N N . THR A 1 182 ? -7.152 8.391 23.688 1 85.25 182 THR A N 1
ATOM 1434 C CA . THR A 1 182 ? -7.75 7.984 24.953 1 85.25 182 THR A CA 1
ATOM 1435 C C . THR A 1 182 ? -8.227 9.195 25.75 1 85.25 182 THR A C 1
ATOM 1437 O O . THR A 1 182 ? -8.016 10.336 25.328 1 85.25 182 THR A O 1
ATOM 1440 N N . LYS A 1 183 ? -8.961 8.891 26.797 1 86.31 183 LYS A N 1
ATOM 1441 C CA . LYS A 1 183 ? -9.312 9.945 27.734 1 86.31 183 LYS A CA 1
ATOM 1442 C C . LYS A 1 183 ? -8.094 10.398 28.547 1 86.31 183 LYS A C 1
ATOM 1444 O O . LYS A 1 183 ? -7.395 9.57 29.125 1 86.31 183 LYS A O 1
ATOM 1449 N N . VAL A 1 184 ? -7.875 11.711 28.453 1 87.69 184 VAL A N 1
ATOM 1450 C CA . VAL A 1 184 ? -6.641 12.172 29.078 1 87.69 184 VAL A CA 1
ATOM 1451 C C . VAL A 1 184 ? -6.922 13.391 29.938 1 87.69 184 VAL A C 1
ATOM 1453 O O . VAL A 1 184 ? -7.727 14.25 29.578 1 87.69 184 VAL A O 1
ATOM 1456 N N . SER A 1 185 ? -6.438 13.406 31.156 1 90.38 185 SER A N 1
ATOM 1457 C CA . SER A 1 185 ? -6.312 14.523 32.094 1 90.38 185 SER A CA 1
ATOM 1458 C C . SER A 1 185 ? -4.91 14.594 32.688 1 90.38 185 SER A C 1
ATOM 1460 O O . SER A 1 185 ? -4.102 13.68 32.469 1 90.38 185 SER A O 1
ATOM 1462 N N . LEU A 1 186 ? -4.637 15.672 33.312 1 91.56 186 LEU A N 1
ATOM 1463 C CA . LEU A 1 186 ? -3.312 15.844 33.875 1 91.56 186 LEU A CA 1
ATOM 1464 C C . LEU A 1 186 ? -2.979 14.688 34.812 1 91.56 186 LEU A C 1
ATOM 1466 O O . LEU A 1 186 ? -1.859 14.172 34.812 1 91.56 186 LEU A O 1
ATOM 1470 N N . GLU A 1 187 ? -3.938 14.211 35.5 1 90.38 187 GLU A N 1
ATOM 1471 C CA . GLU A 1 187 ? -3.729 13.164 36.5 1 90.38 187 GLU A CA 1
ATOM 1472 C C . GLU A 1 187 ? -3.625 11.789 35.844 1 90.38 187 GLU A C 1
ATOM 1474 O O . GLU A 1 187 ? -3.074 10.859 36.438 1 90.38 187 GLU A O 1
ATOM 1479 N N . GLU A 1 188 ? -4.102 11.711 34.625 1 92 188 GLU A N 1
ATOM 1480 C CA . GLU A 1 188 ? -4.121 10.43 33.938 1 92 188 GLU A CA 1
ATOM 1481 C C . GLU A 1 188 ? -2.799 10.172 33.219 1 92 188 GLU A C 1
ATOM 1483 O O . GLU A 1 188 ? -2.486 9.031 32.875 1 92 188 GLU A O 1
ATOM 1488 N N . LEU A 1 189 ? -1.971 11.211 33 1 93.81 189 LEU A N 1
ATOM 1489 C CA . LEU A 1 189 ? -0.767 11.078 32.188 1 93.81 189 LEU A CA 1
ATOM 1490 C C . LEU A 1 189 ? 0.217 10.109 32.844 1 93.81 189 LEU A C 1
ATOM 1492 O O . LEU A 1 189 ? 0.756 9.227 32.156 1 93.81 189 LEU A O 1
ATOM 1496 N N . PRO A 1 190 ? 0.414 10.172 34.156 1 94.5 190 PRO A N 1
ATOM 1497 C CA . PRO A 1 190 ? 1.299 9.18 34.781 1 94.5 190 PRO A CA 1
ATOM 1498 C C . PRO A 1 190 ? 0.75 7.758 34.688 1 94.5 190 PRO A C 1
ATOM 1500 O O . PRO A 1 190 ? 1.519 6.805 34.531 1 94.5 190 PRO A O 1
ATOM 1503 N N . LYS A 1 191 ? -0.51 7.648 34.75 1 94.19 191 LYS A N 1
ATOM 1504 C CA . LYS A 1 191 ? -1.126 6.332 34.625 1 94.19 191 LYS A CA 1
ATOM 1505 C C . LYS A 1 191 ? -0.94 5.781 33.219 1 94.19 191 LYS A C 1
ATOM 1507 O O . LYS A 1 191 ? -0.683 4.586 33.031 1 94.19 191 LYS A O 1
ATOM 1512 N N . ILE A 1 192 ? -1.141 6.633 32.281 1 94.62 192 ILE A N 1
ATOM 1513 C CA . ILE A 1 192 ? -0.938 6.246 30.875 1 94.62 192 ILE A CA 1
ATOM 1514 C C . ILE A 1 192 ? 0.518 5.836 30.672 1 94.62 192 ILE A C 1
ATOM 1516 O O . ILE A 1 192 ? 0.797 4.848 29.984 1 94.62 192 ILE A O 1
ATOM 1520 N N . ALA A 1 193 ? 1.428 6.594 31.266 1 96.44 193 ALA A N 1
ATOM 1521 C CA . ALA A 1 193 ? 2.85 6.277 31.172 1 96.44 193 ALA A CA 1
ATOM 1522 C C . ALA A 1 193 ? 3.143 4.883 31.703 1 96.44 193 ALA A C 1
ATOM 1524 O O . ALA A 1 193 ? 3.889 4.113 31.094 1 96.44 193 ALA A O 1
ATOM 1525 N N . ASP A 1 194 ? 2.559 4.582 32.781 1 96.44 194 ASP A N 1
ATOM 1526 C CA . ASP A 1 194 ? 2.744 3.268 33.406 1 96.44 194 ASP A CA 1
ATOM 1527 C C . ASP A 1 194 ? 2.182 2.166 32.5 1 96.44 194 ASP A C 1
ATOM 1529 O O . ASP A 1 194 ? 2.793 1.106 32.344 1 96.44 194 ASP A O 1
ATOM 1533 N N . ARG A 1 195 ? 1.113 2.406 31.969 1 95.19 195 ARG A N 1
ATOM 1534 C CA . ARG A 1 195 ? 0.449 1.445 31.094 1 95.19 195 ARG A CA 1
ATOM 1535 C C . ARG A 1 195 ? 1.289 1.162 29.844 1 95.19 195 ARG A C 1
ATOM 1537 O O . ARG A 1 195 ? 1.473 0.005 29.469 1 95.19 195 ARG A O 1
ATOM 1544 N N . ILE A 1 196 ? 1.77 2.232 29.172 1 96.06 196 ILE A N 1
ATOM 1545 C CA . ILE A 1 196 ? 2.531 2.045 27.938 1 96.06 196 ILE A CA 1
ATOM 1546 C C . ILE A 1 196 ? 3.867 1.377 28.25 1 96.06 196 ILE A C 1
ATOM 1548 O O . ILE A 1 196 ? 4.359 0.559 27.469 1 96.06 196 ILE A O 1
ATOM 1552 N N . MET A 1 197 ? 4.422 1.657 29.453 1 96.88 197 MET A N 1
ATOM 1553 C CA . MET A 1 197 ? 5.672 1.018 29.844 1 96.88 197 MET A CA 1
ATOM 1554 C C . MET A 1 197 ? 5.469 -0.472 30.094 1 96.88 197 MET A C 1
ATOM 1556 O O . MET A 1 197 ? 6.309 -1.291 29.719 1 96.88 197 MET A O 1
ATOM 1560 N N . SER A 1 198 ? 4.41 -0.808 30.703 1 96.75 198 SER A N 1
ATOM 1561 C CA . SER A 1 198 ? 4.09 -2.213 30.938 1 96.75 198 SER A CA 1
ATOM 1562 C C . SER A 1 198 ? 3.918 -2.959 29.609 1 96.75 198 SER A C 1
ATOM 1564 O O . SER A 1 198 ? 4.375 -4.094 29.469 1 96.75 198 SER A O 1
ATOM 1566 N N . ALA A 1 199 ? 3.262 -2.338 28.734 1 96 199 ALA A N 1
ATOM 1567 C CA . ALA A 1 199 ? 3.074 -2.928 27.422 1 96 199 ALA A CA 1
ATOM 1568 C C . ALA A 1 199 ? 4.41 -3.102 26.703 1 96 199 ALA A C 1
ATOM 1570 O O . ALA A 1 199 ? 4.641 -4.117 26.047 1 96 199 ALA A O 1
ATOM 1571 N N . TYR A 1 200 ? 5.242 -2.141 26.828 1 95.88 200 TYR A N 1
ATOM 1572 C CA . TYR A 1 200 ? 6.555 -2.188 26.188 1 95.88 200 TYR A CA 1
ATOM 1573 C C . TYR A 1 200 ? 7.367 -3.369 26.703 1 95.88 200 TYR A C 1
ATOM 1575 O O . TYR A 1 200 ? 8.125 -3.986 25.953 1 95.88 200 TYR A O 1
ATOM 1583 N N . GLU A 1 201 ? 7.242 -3.672 27.906 1 95 201 GLU A N 1
ATOM 1584 C CA . GLU A 1 201 ? 8.055 -4.703 28.531 1 95 201 GLU A CA 1
ATOM 1585 C C . GLU A 1 201 ? 7.457 -6.09 28.328 1 95 201 GLU A C 1
ATOM 1587 O O . GLU A 1 201 ? 8.094 -7.098 28.625 1 95 201 GLU A O 1
ATOM 1592 N N . SER A 1 202 ? 6.312 -6.156 27.734 1 94.56 202 SER A N 1
ATOM 1593 C CA . SER A 1 202 ? 5.629 -7.426 27.516 1 94.56 202 SER A CA 1
ATOM 1594 C C . SER A 1 202 ? 6.066 -8.062 26.203 1 94.56 202 SER A C 1
ATOM 1596 O O . SER A 1 202 ? 6.348 -7.367 25.234 1 94.56 202 SER A O 1
ATOM 1598 N N . ASP A 1 203 ? 6.094 -9.406 26.125 1 91.81 203 ASP A N 1
ATOM 1599 C CA . ASP A 1 203 ? 6.41 -10.141 24.906 1 91.81 203 ASP A CA 1
ATOM 1600 C C . ASP A 1 203 ? 5.176 -10.844 24.359 1 91.81 203 ASP A C 1
ATOM 1602 O O . ASP A 1 203 ? 5.285 -11.734 23.516 1 91.81 203 ASP A O 1
ATOM 1606 N N . LYS A 1 204 ? 4.074 -10.406 24.75 1 91.12 204 LYS A N 1
ATOM 1607 C CA . LYS A 1 204 ? 2.822 -11.039 24.344 1 91.12 204 LYS A CA 1
ATOM 1608 C C . LYS A 1 204 ? 2.594 -10.883 22.844 1 91.12 204 LYS A C 1
ATOM 1610 O O . LYS A 1 204 ? 1.943 -11.719 22.219 1 91.12 204 LYS A O 1
ATOM 1615 N N . TYR A 1 205 ? 3.191 -9.828 22.281 1 90.88 205 TYR A N 1
ATOM 1616 C CA . TYR A 1 205 ? 2.967 -9.547 20.875 1 90.88 205 TYR A CA 1
ATOM 1617 C C . TYR A 1 205 ? 3.529 -10.664 20 1 90.88 205 TYR A C 1
ATOM 1619 O O . TYR A 1 205 ? 3.076 -10.867 18.875 1 90.88 205 TYR A O 1
ATOM 1627 N N . LEU A 1 206 ? 4.469 -11.445 20.453 1 88.12 206 LEU A N 1
ATOM 1628 C CA . LEU A 1 206 ? 5.129 -12.492 19.688 1 88.12 206 LEU A CA 1
ATOM 1629 C C . LEU A 1 206 ? 4.16 -13.625 19.359 1 88.12 206 LEU A C 1
ATOM 1631 O O . LEU A 1 206 ? 4.359 -14.367 18.406 1 88.12 206 LEU A O 1
ATOM 1635 N N . SER A 1 207 ? 3.133 -13.766 20.109 1 86.56 207 SER A N 1
ATOM 1636 C CA . SER A 1 207 ? 2.125 -14.789 19.844 1 86.56 207 SER A CA 1
ATOM 1637 C C . SER A 1 207 ? 1.258 -14.406 18.641 1 86.56 207 SER A C 1
ATOM 1639 O O . SER A 1 207 ? 0.902 -15.258 17.828 1 86.56 207 SER A O 1
ATOM 1641 N N . SER A 1 208 ? 1.02 -13.117 18.531 1 86.31 208 SER A N 1
ATOM 1642 C CA . SER A 1 208 ? 0.147 -12.633 17.469 1 86.31 208 SER A CA 1
ATOM 1643 C C . SER A 1 208 ? 0.949 -12.25 16.234 1 86.31 208 SER A C 1
ATOM 1645 O O . SER A 1 208 ? 0.445 -12.336 15.109 1 86.31 208 SER A O 1
ATOM 1647 N N . TYR A 1 209 ? 2.156 -11.828 16.516 1 88.88 209 TYR A N 1
ATOM 1648 C CA . TYR A 1 209 ? 2.99 -11.336 15.43 1 88.88 209 TYR A CA 1
ATOM 1649 C C . TYR A 1 209 ? 4.363 -12 15.453 1 88.88 209 TYR A C 1
ATOM 1651 O O . TYR A 1 209 ? 5.387 -11.32 15.562 1 88.88 209 TYR A O 1
ATOM 1659 N N . PRO A 1 210 ? 4.465 -13.273 15.211 1 85.62 210 PRO A N 1
ATOM 1660 C CA . PRO A 1 210 ? 5.758 -13.953 15.312 1 85.62 210 PRO A CA 1
ATOM 1661 C C . PRO A 1 210 ? 6.758 -13.484 14.258 1 85.62 210 PRO A C 1
ATOM 1663 O O . PRO A 1 210 ? 7.969 -13.617 14.453 1 85.62 210 PRO A O 1
ATOM 1666 N N . TRP A 1 211 ? 6.324 -12.906 13.234 1 86.06 211 TRP A N 1
ATOM 1667 C CA . TRP A 1 211 ? 7.148 -12.547 12.086 1 86.06 211 TRP A CA 1
ATOM 1668 C C . TRP A 1 211 ? 7.703 -11.141 12.234 1 86.06 211 TRP A C 1
ATOM 1670 O O . TRP A 1 211 ? 8.523 -10.695 11.422 1 86.06 211 TRP A O 1
ATOM 1680 N N . VAL A 1 212 ? 7.309 -10.406 13.242 1 87.06 212 VAL A N 1
ATOM 1681 C CA . VAL A 1 212 ? 7.617 -8.984 13.359 1 87.06 212 VAL A CA 1
ATOM 1682 C C . VAL A 1 212 ? 9.125 -8.789 13.477 1 87.06 212 VAL A C 1
ATOM 1684 O O . VAL A 1 212 ? 9.664 -7.77 13.031 1 87.06 212 VAL A O 1
ATOM 1687 N N . ASP A 1 213 ? 9.781 -9.766 14.039 1 83.88 213 ASP A N 1
ATOM 1688 C CA . ASP A 1 213 ? 11.203 -9.609 14.328 1 83.88 213 ASP A CA 1
ATOM 1689 C C . ASP A 1 213 ? 12.062 -10.266 13.242 1 83.88 213 ASP A C 1
ATOM 1691 O O . ASP A 1 213 ? 13.289 -10.273 13.328 1 83.88 213 ASP A O 1
ATOM 1695 N N . PHE A 1 214 ? 11.477 -10.805 12.203 1 85.62 214 PHE A N 1
ATOM 1696 C CA . PHE A 1 214 ? 12.258 -11.461 11.172 1 85.62 214 PHE A CA 1
ATOM 1697 C C . PHE A 1 214 ? 13.258 -10.492 10.547 1 85.62 214 PHE A C 1
ATOM 1699 O O . PHE A 1 214 ? 14.445 -10.805 10.43 1 85.62 214 PHE A O 1
ATOM 1706 N N . ILE A 1 215 ? 12.812 -9.336 10.164 1 86.31 215 ILE A N 1
ATOM 1707 C CA . ILE A 1 215 ? 13.641 -8.258 9.625 1 86.31 215 ILE A CA 1
ATOM 1708 C C . ILE A 1 215 ? 13.258 -6.934 10.281 1 86.31 215 ILE A C 1
ATOM 1710 O O . ILE A 1 215 ? 12.078 -6.566 10.305 1 86.31 215 ILE A O 1
ATOM 1714 N N . GLN A 1 216 ? 14.211 -6.285 10.797 1 86.81 216 GLN A N 1
ATOM 1715 C CA . GLN A 1 216 ? 13.945 -4.996 11.43 1 86.81 216 GLN A CA 1
ATOM 1716 C C . GLN A 1 216 ? 14.969 -3.951 10.992 1 86.81 216 GLN A C 1
ATOM 1718 O O . GLN A 1 216 ? 16.156 -4.258 10.844 1 86.81 216 GLN A O 1
ATOM 1723 N N . SER A 1 217 ? 14.508 -2.771 10.758 1 85.69 217 SER A N 1
ATOM 1724 C CA . SER A 1 217 ? 15.43 -1.667 10.492 1 85.69 217 SER A CA 1
ATOM 1725 C C . SER A 1 217 ? 16.125 -1.215 11.773 1 85.69 217 SER A C 1
ATOM 1727 O O . SER A 1 217 ? 15.5 -1.131 12.828 1 85.69 217 SER A O 1
ATOM 1729 N N . VAL A 1 218 ? 17.422 -1.066 11.641 1 87.06 218 VAL A N 1
ATOM 1730 C CA . VAL A 1 218 ? 18.172 -0.57 12.781 1 87.06 218 VAL A CA 1
ATOM 1731 C C . VAL A 1 218 ? 18.219 0.957 12.75 1 87.06 218 VAL A C 1
ATOM 1733 O O . VAL A 1 218 ? 18.781 1.55 11.836 1 87.06 218 VAL A O 1
ATOM 1736 N N . THR A 1 219 ? 17.609 1.581 13.68 1 79.75 219 THR A N 1
ATOM 1737 C CA . THR A 1 219 ? 17.547 3.037 13.664 1 79.75 219 THR A CA 1
ATOM 1738 C C . THR A 1 219 ? 18.25 3.627 14.875 1 79.75 219 THR A C 1
ATOM 1740 O O . THR A 1 219 ? 18.469 4.836 14.945 1 79.75 219 THR A O 1
ATOM 1743 N N . ASP A 1 220 ? 18.672 2.803 15.797 1 81.62 220 ASP A N 1
ATOM 1744 C CA . ASP A 1 220 ? 19.391 3.26 16.984 1 81.62 220 ASP A CA 1
ATOM 1745 C C . ASP A 1 220 ? 20.781 3.752 16.625 1 81.62 220 ASP A C 1
ATOM 1747 O O . ASP A 1 220 ? 21.609 2.982 16.125 1 81.62 220 ASP A O 1
ATOM 1751 N N . PRO A 1 221 ? 21 5.023 16.906 1 83.19 221 PRO A N 1
ATOM 1752 C CA . PRO A 1 221 ? 22.281 5.59 16.531 1 83.19 221 PRO A CA 1
ATOM 1753 C C . PRO A 1 221 ? 23.469 4.855 17.156 1 83.19 221 PRO A C 1
ATOM 1755 O O . PRO A 1 221 ? 24.516 4.727 16.531 1 83.19 221 PRO A O 1
ATOM 1758 N N . GLU A 1 222 ? 23.344 4.422 18.391 1 83.25 222 GLU A N 1
ATOM 1759 C CA . GLU A 1 222 ? 24.422 3.705 19.047 1 83.25 222 GLU A CA 1
ATOM 1760 C C . GLU A 1 222 ? 24.719 2.377 18.344 1 83.25 222 GLU A C 1
ATOM 1762 O O . GLU A 1 222 ? 25.875 2.029 18.109 1 83.25 222 GLU A O 1
ATOM 1767 N N . THR A 1 223 ? 23.688 1.638 18.109 1 87.44 223 THR A N 1
ATOM 1768 C CA . THR A 1 223 ? 23.859 0.372 17.406 1 87.44 223 THR A CA 1
ATOM 1769 C C . THR A 1 223 ? 24.453 0.599 16.031 1 87.44 223 THR A C 1
ATOM 1771 O O . THR A 1 223 ? 25.328 -0.151 15.594 1 87.44 223 THR A O 1
ATOM 1774 N N . ILE A 1 224 ? 23.953 1.608 15.391 1 90.31 224 ILE A N 1
ATOM 1775 C CA . ILE A 1 224 ? 24.469 1.942 14.062 1 90.31 224 ILE A CA 1
ATOM 1776 C C . ILE A 1 224 ? 25.953 2.26 14.148 1 90.31 224 ILE A C 1
ATOM 1778 O O . ILE A 1 224 ? 26.75 1.79 13.32 1 90.31 224 ILE A O 1
ATOM 1782 N N . SER A 1 225 ? 26.281 3.033 15.172 1 89.94 225 SER A N 1
ATOM 1783 C CA . SER A 1 225 ? 27.688 3.385 15.352 1 89.94 225 SER A CA 1
ATOM 1784 C C . SER A 1 225 ? 28.547 2.141 15.562 1 89.94 225 SER A C 1
ATOM 1786 O O . SER A 1 225 ? 29.625 2.025 14.984 1 89.94 225 SER A O 1
ATOM 1788 N N . ASN A 1 226 ? 28.078 1.213 16.375 1 91.94 226 ASN A N 1
ATOM 1789 C CA . ASN A 1 226 ? 28.797 -0.034 16.625 1 91.94 226 ASN A CA 1
ATOM 1790 C C . ASN A 1 226 ? 28.953 -0.848 15.336 1 91.94 226 ASN A C 1
ATOM 1792 O O . ASN A 1 226 ? 30.016 -1.408 15.078 1 91.94 226 ASN A O 1
ATOM 1796 N N . LEU A 1 227 ? 27.906 -0.958 14.625 1 93.5 227 LEU A N 1
ATOM 1797 C CA . LEU A 1 227 ? 27.922 -1.707 13.367 1 93.5 227 LEU A CA 1
ATOM 1798 C C . LEU A 1 227 ? 28.859 -1.051 12.359 1 93.5 227 LEU A C 1
ATOM 1800 O O . LEU A 1 227 ? 29.625 -1.736 11.68 1 93.5 227 LEU A O 1
ATOM 1804 N N . ASN A 1 228 ? 28.75 0.275 12.32 1 92.56 228 ASN A N 1
ATOM 1805 C CA . ASN A 1 228 ? 29.656 1.021 11.445 1 92.56 228 ASN A CA 1
ATOM 1806 C C . ASN A 1 228 ? 31.109 0.78 11.805 1 92.56 228 ASN A C 1
ATOM 1808 O O . ASN A 1 228 ? 31.953 0.609 10.922 1 92.56 228 ASN A O 1
ATOM 1812 N N . ASP A 1 229 ? 31.406 0.799 13.078 1 92.31 229 ASP A N 1
ATOM 1813 C CA . ASP A 1 229 ? 32.781 0.559 13.539 1 92.31 229 ASP A CA 1
ATOM 1814 C C . ASP A 1 229 ? 33.25 -0.824 13.117 1 92.31 229 ASP A C 1
ATOM 1816 O O . ASP A 1 229 ? 34.438 -0.996 12.773 1 92.31 229 ASP A O 1
ATOM 1820 N N . ARG A 1 230 ? 32.438 -1.736 13.156 1 91.25 230 ARG A N 1
ATOM 1821 C CA . ARG A 1 230 ? 32.812 -3.094 12.766 1 91.25 230 ARG A CA 1
ATOM 1822 C C . ARG A 1 230 ? 33.125 -3.172 11.281 1 91.25 230 ARG A C 1
ATOM 1824 O O . ARG A 1 230 ? 34.062 -3.859 10.883 1 91.25 230 ARG A O 1
ATOM 1831 N N . ILE A 1 231 ? 32.344 -2.52 10.492 1 90.56 231 ILE A N 1
ATOM 1832 C CA . ILE A 1 231 ? 32.594 -2.523 9.055 1 90.56 231 ILE A CA 1
ATOM 1833 C C . ILE A 1 231 ? 33.906 -1.827 8.758 1 90.56 231 ILE A C 1
ATOM 1835 O O . ILE A 1 231 ? 34.688 -2.273 7.906 1 90.56 231 ILE A O 1
ATOM 1839 N N . ILE A 1 232 ? 34.156 -0.744 9.508 1 92.06 232 ILE A N 1
ATOM 1840 C CA . ILE A 1 232 ? 35.406 -0.002 9.32 1 92.06 232 ILE A CA 1
ATOM 1841 C C . ILE A 1 232 ? 36.594 -0.874 9.727 1 92.06 232 ILE A C 1
ATOM 1843 O O . ILE A 1 232 ? 37.625 -0.877 9.055 1 92.06 232 ILE A O 1
ATOM 1847 N N . HIS A 1 233 ? 36.406 -1.567 10.781 1 91.5 233 HIS A N 1
ATOM 1848 C CA . HIS A 1 233 ? 37.438 -2.479 11.219 1 91.5 233 HIS A CA 1
ATOM 1849 C C . HIS A 1 233 ? 37.75 -3.531 10.156 1 91.5 233 HIS A C 1
ATOM 1851 O O . HIS A 1 233 ? 38.906 -3.846 9.891 1 91.5 233 HIS A O 1
ATOM 1857 N N . ASN A 1 234 ? 36.75 -4.059 9.594 1 89.56 234 ASN A N 1
ATOM 1858 C CA . ASN A 1 234 ? 36.906 -5.051 8.539 1 89.56 234 ASN A CA 1
ATOM 1859 C C . ASN A 1 234 ? 37.594 -4.453 7.316 1 89.56 234 ASN A C 1
ATOM 1861 O O . ASN A 1 234 ? 38.469 -5.098 6.707 1 89.56 234 ASN A O 1
ATOM 1865 N N . LEU A 1 235 ? 37.219 -3.293 6.965 1 89.5 235 LEU A N 1
ATOM 1866 C CA . LEU A 1 235 ? 37.844 -2.611 5.824 1 89.5 235 LEU A CA 1
ATOM 1867 C C . LEU A 1 235 ? 39.312 -2.312 6.086 1 89.5 235 LEU A C 1
ATOM 1869 O O . LEU A 1 235 ? 40.156 -2.518 5.211 1 89.5 235 LEU A O 1
ATOM 1873 N N . ASP A 1 236 ? 39.5 -1.865 7.285 1 90.81 236 ASP A N 1
ATOM 1874 C CA . ASP A 1 236 ? 40.875 -1.513 7.656 1 90.81 236 ASP A CA 1
ATOM 1875 C C . ASP A 1 236 ? 41.781 -2.744 7.664 1 90.81 236 ASP A C 1
ATOM 1877 O O . ASP A 1 236 ? 42.969 -2.65 7.359 1 90.81 236 ASP A O 1
ATOM 1881 N N . SER A 1 237 ? 41.25 -3.834 8.016 1 89.81 237 SER A N 1
ATOM 1882 C CA . SER A 1 237 ? 42 -5.082 8.047 1 89.81 237 SER A CA 1
ATOM 1883 C C . SER A 1 237 ? 42.031 -5.758 6.684 1 89.81 237 SER A C 1
ATOM 1885 O O . SER A 1 237 ? 42.5 -6.883 6.547 1 89.81 237 SER A O 1
ATOM 1887 N N . GLN A 1 238 ? 41.375 -5.156 5.703 1 85.44 238 GLN A N 1
ATOM 1888 C CA . GLN A 1 238 ? 41.281 -5.645 4.332 1 85.44 238 GLN A CA 1
ATOM 1889 C C . GLN A 1 238 ? 40.594 -7.008 4.285 1 85.44 238 GLN A C 1
ATOM 1891 O O . GLN A 1 238 ? 41.031 -7.902 3.559 1 85.44 238 GLN A O 1
ATOM 1896 N N . ASN A 1 239 ? 39.719 -7.195 5.195 1 84.44 239 ASN A N 1
ATOM 1897 C CA . ASN A 1 239 ? 38.844 -8.359 5.191 1 84.44 239 ASN A CA 1
ATOM 1898 C C . ASN A 1 239 ? 37.531 -8.078 4.461 1 84.44 239 ASN A C 1
ATOM 1900 O O . ASN A 1 239 ? 36.562 -7.566 5.059 1 84.44 239 ASN A O 1
ATOM 1904 N N . TYR A 1 240 ? 37.5 -8.516 3.215 1 80.06 240 TYR A N 1
ATOM 1905 C CA . TYR A 1 240 ? 36.344 -8.18 2.383 1 80.06 240 TYR A CA 1
ATOM 1906 C C . TYR A 1 240 ? 35.375 -9.359 2.268 1 80.06 240 TYR A C 1
ATOM 1908 O O . TYR A 1 240 ? 34.531 -9.398 1.373 1 80.06 240 TYR A O 1
ATOM 1916 N N . GLU A 1 241 ? 35.531 -10.281 3.137 1 74.69 241 GLU A N 1
ATOM 1917 C CA . GLU A 1 241 ? 34.719 -11.5 3.031 1 74.69 241 GLU A CA 1
ATOM 1918 C C . GLU A 1 241 ? 33.219 -11.195 3.164 1 74.69 241 GLU A C 1
ATOM 1920 O O . GLU A 1 241 ? 32.406 -11.773 2.455 1 74.69 241 GLU A O 1
ATOM 1925 N N . SER A 1 242 ? 32.906 -10.305 4.047 1 80.56 242 SER A N 1
ATOM 1926 C CA . SER A 1 242 ? 31.5 -10.016 4.312 1 80.56 242 SER A CA 1
ATOM 1927 C C . SER A 1 242 ? 31.125 -8.625 3.83 1 80.56 242 SER A C 1
ATOM 1929 O O . SER A 1 242 ? 30.094 -8.078 4.238 1 80.56 242 SER A O 1
ATOM 1931 N N . LEU A 1 243 ? 32.094 -8.031 3.016 1 86.88 243 LEU A N 1
ATOM 1932 C CA . LEU A 1 243 ? 31.891 -6.68 2.516 1 86.88 243 LEU A CA 1
ATOM 1933 C C . LEU A 1 243 ? 32.031 -6.625 1.001 1 86.88 243 LEU A C 1
ATOM 1935 O O . LEU A 1 243 ? 32.938 -7.266 0.444 1 86.88 243 LEU A O 1
ATOM 1939 N N . TRP A 1 244 ? 31.25 -5.984 0.393 1 82.31 244 TRP A N 1
ATOM 1940 C CA . TRP A 1 244 ? 31.375 -5.777 -1.047 1 82.31 244 TRP A CA 1
ATOM 1941 C C . TRP A 1 244 ? 30.625 -4.52 -1.48 1 82.31 244 TRP A C 1
ATOM 1943 O O . TRP A 1 244 ? 29.875 -3.938 -0.698 1 82.31 244 TRP A O 1
ATOM 1953 N N . ILE A 1 245 ? 30.938 -4.047 -2.639 1 86.81 245 ILE A N 1
ATOM 1954 C CA . ILE A 1 245 ? 30.234 -2.879 -3.176 1 86.81 245 ILE A CA 1
ATOM 1955 C C . ILE A 1 245 ? 29.406 -3.289 -4.387 1 86.81 245 ILE A C 1
ATOM 1957 O O . ILE A 1 245 ? 29.812 -4.16 -5.16 1 86.81 245 ILE A O 1
ATOM 1961 N N . ALA A 1 246 ? 28.297 -2.844 -4.48 1 79.81 246 ALA A N 1
ATOM 1962 C CA . ALA A 1 246 ? 27.375 -3.104 -5.586 1 79.81 246 ALA A CA 1
ATOM 1963 C C . ALA A 1 246 ? 26.656 -1.829 -6.008 1 79.81 246 ALA A C 1
ATOM 1965 O O . ALA A 1 246 ? 26.469 -0.91 -5.203 1 79.81 246 ALA A O 1
ATOM 1966 N N . CYS A 1 247 ? 26.391 -1.812 -7.316 1 76.75 247 CYS A N 1
ATOM 1967 C CA . CYS A 1 247 ? 25.609 -0.681 -7.809 1 76.75 247 CYS A CA 1
ATOM 1968 C C . CYS A 1 247 ? 24.25 -0.616 -7.125 1 76.75 247 CYS A C 1
ATOM 1970 O O . CYS A 1 247 ? 23.5 -1.595 -7.129 1 76.75 247 CYS A O 1
ATOM 1972 N N . PRO A 1 248 ? 23.891 0.556 -6.492 1 73.75 248 PRO A N 1
ATOM 1973 C CA . PRO A 1 248 ? 22.672 0.636 -5.688 1 73.75 248 PRO A CA 1
ATOM 1974 C C . PRO A 1 248 ? 21.422 0.893 -6.531 1 73.75 248 PRO A C 1
ATOM 1976 O O . PRO A 1 248 ? 20.312 0.801 -6.023 1 73.75 248 PRO A O 1
ATOM 1979 N N . GLU A 1 249 ? 21.578 1.238 -7.832 1 68.94 249 GLU A N 1
ATOM 1980 C CA . GLU A 1 249 ? 20.453 1.596 -8.68 1 68.94 249 GLU A CA 1
ATOM 1981 C C . GLU A 1 249 ? 20.469 0.81 -9.984 1 68.94 249 GLU A C 1
ATOM 1983 O O . GLU A 1 249 ? 21.516 0.316 -10.406 1 68.94 249 GLU A O 1
ATOM 1988 N N . ILE A 1 250 ? 19.266 0.603 -10.539 1 61.16 250 ILE A N 1
ATOM 1989 C CA . ILE A 1 250 ? 19.172 -0.027 -11.852 1 61.16 250 ILE A CA 1
ATOM 1990 C C . ILE A 1 250 ? 19.75 0.904 -12.914 1 61.16 250 ILE A C 1
ATOM 1992 O O . ILE A 1 250 ? 19.422 2.094 -12.945 1 61.16 250 ILE A O 1
ATOM 1996 N N . MET A 1 251 ? 20.75 0.382 -13.641 1 60.41 251 MET A N 1
ATOM 1997 C CA . MET A 1 251 ? 21.438 1.181 -14.648 1 60.41 251 ME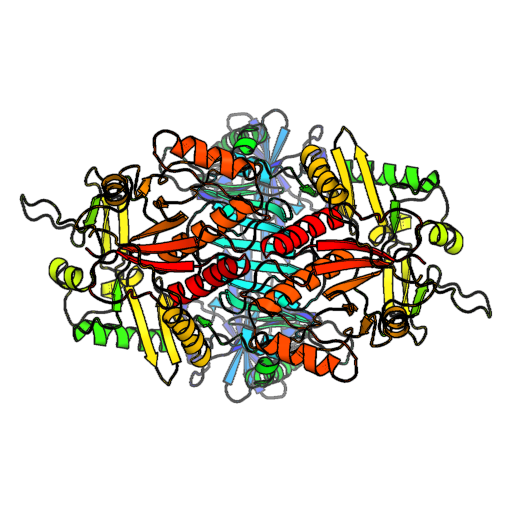T A CA 1
ATOM 1998 C C . MET A 1 251 ? 20.969 0.803 -16.047 1 60.41 251 MET A C 1
ATOM 2000 O O . MET A 1 251 ? 20.547 -0.331 -16.281 1 60.41 251 MET A O 1
ATOM 2004 N N . ASP A 1 252 ? 20.688 1.866 -16.844 1 56.59 252 ASP A N 1
ATOM 2005 C CA . ASP A 1 252 ? 20.562 1.573 -18.266 1 56.59 252 ASP A CA 1
ATOM 2006 C C . ASP A 1 252 ? 21.906 1.175 -18.875 1 56.59 252 ASP A C 1
ATOM 2008 O O . ASP A 1 252 ? 22.75 2.035 -19.172 1 56.59 252 ASP A O 1
ATOM 2012 N N . TYR A 1 253 ? 22.109 -0.032 -18.938 1 52.19 253 TYR A N 1
ATOM 2013 C CA . TYR A 1 253 ? 23.406 -0.517 -19.375 1 52.19 253 TYR A CA 1
ATOM 2014 C C . TYR A 1 253 ? 23.594 -0.322 -20.875 1 52.19 253 TYR A C 1
ATOM 2016 O O . TYR A 1 253 ? 24.688 -0.504 -21.391 1 52.19 253 TYR A O 1
ATOM 2024 N N . GLY A 1 254 ? 22.422 0.054 -21.5 1 55.91 254 GLY A N 1
ATOM 2025 C CA . GLY A 1 254 ? 22.578 0.354 -22.906 1 55.91 254 GLY A CA 1
ATOM 2026 C C . GLY A 1 254 ? 23.578 1.464 -23.172 1 55.91 254 GLY A C 1
ATOM 2027 O O . GLY A 1 254 ? 24.344 1.393 -24.141 1 55.91 254 GLY A O 1
ATOM 2028 N N . ASP A 1 255 ? 23.609 2.502 -22.312 1 61.44 255 ASP A N 1
ATOM 2029 C CA . ASP A 1 255 ? 24.516 3.637 -22.469 1 61.44 255 ASP A CA 1
ATOM 2030 C C . ASP A 1 255 ? 25.594 3.646 -21.391 1 61.44 255 ASP A C 1
ATOM 2032 O O . ASP A 1 255 ? 26.188 4.691 -21.094 1 61.44 255 ASP A O 1
ATOM 2036 N N . PHE A 1 256 ? 25.797 2.471 -20.859 1 73.12 256 PHE A N 1
ATOM 2037 C CA . PHE A 1 256 ? 26.75 2.348 -19.766 1 73.12 256 PHE A CA 1
ATOM 2038 C C . PHE A 1 256 ? 28.109 1.875 -20.266 1 73.12 256 PHE A C 1
ATOM 2040 O O . PHE A 1 256 ? 28.188 0.898 -21.016 1 73.12 256 PHE A O 1
ATOM 2047 N N . SER A 1 257 ? 29.109 2.592 -19.969 1 73.12 257 SER A N 1
ATOM 2048 C CA . SER A 1 257 ? 30.453 2.207 -20.375 1 73.12 257 SER A CA 1
ATOM 2049 C C . SER A 1 257 ? 31.219 1.551 -19.234 1 73.12 257 SER A C 1
ATOM 2051 O O . SER A 1 257 ? 31.984 0.606 -19.453 1 73.12 257 SER A O 1
ATOM 2053 N N . GLY A 1 258 ? 31.031 2.109 -18.031 1 78.88 258 GLY A N 1
ATOM 2054 C CA . GLY A 1 258 ? 31.734 1.504 -16.906 1 78.88 258 GLY A CA 1
ATOM 2055 C C . GLY A 1 258 ? 31.719 2.367 -15.656 1 78.88 258 GLY A C 1
ATOM 2056 O O . GLY A 1 258 ? 31.203 3.488 -15.68 1 78.88 258 GLY A O 1
ATOM 2057 N N . PHE A 1 259 ? 32.188 1.741 -14.586 1 85.88 259 PHE A N 1
ATOM 2058 C CA . PHE A 1 259 ? 32.312 2.447 -13.312 1 85.88 259 PHE A CA 1
ATOM 2059 C C . PHE A 1 259 ? 33.719 3.018 -13.164 1 85.88 259 PHE A C 1
ATOM 2061 O O . PHE A 1 259 ? 34.688 2.43 -13.641 1 85.88 259 PHE A O 1
ATOM 2068 N N . VAL A 1 260 ? 33.812 4.188 -12.617 1 86.25 260 VAL A N 1
ATOM 2069 C CA . VAL A 1 260 ? 35.094 4.855 -12.383 1 86.25 260 VAL A CA 1
ATOM 2070 C C . VAL A 1 260 ? 35.219 5.203 -10.898 1 86.25 260 VAL A C 1
ATOM 2072 O O . VAL A 1 260 ? 34.25 5.625 -10.266 1 86.25 260 VAL A O 1
ATOM 2075 N N . TYR A 1 261 ? 36.375 4.977 -10.367 1 89.19 261 TYR A N 1
ATOM 2076 C CA . TYR A 1 261 ? 36.594 5.141 -8.93 1 89.19 261 TYR A CA 1
ATOM 2077 C C . TYR A 1 261 ? 37.312 6.457 -8.633 1 89.19 261 TYR A C 1
ATOM 2079 O O . TYR A 1 261 ? 37.281 6.941 -7.496 1 89.19 261 TYR A O 1
ATOM 2087 N N . THR A 1 262 ? 38 7.051 -9.57 1 82.75 262 THR A N 1
ATOM 2088 C CA . THR A 1 262 ? 38.688 8.32 -9.375 1 82.75 262 THR A CA 1
ATOM 2089 C C . THR A 1 262 ? 38.594 9.188 -10.633 1 82.75 262 THR A C 1
ATOM 2091 O O . THR A 1 262 ? 38.688 8.68 -11.75 1 82.75 262 THR A O 1
ATOM 2094 N N . THR A 1 263 ? 38.156 10.406 -10.367 1 73.62 263 THR A N 1
ATOM 2095 C CA . THR A 1 263 ? 38.031 11.328 -11.5 1 73.62 263 THR A CA 1
ATOM 2096 C C . THR A 1 263 ? 39.344 12.008 -11.797 1 73.62 263 THR A C 1
ATOM 2098 O O . THR A 1 263 ? 39.469 12.773 -12.758 1 73.62 263 THR A O 1
ATOM 2101 N N . ARG A 1 264 ? 40.375 11.844 -10.945 1 61.59 264 ARG A N 1
ATOM 2102 C CA . ARG A 1 264 ? 41.656 12.5 -11.188 1 61.59 264 ARG A CA 1
ATOM 2103 C C . ARG A 1 264 ? 42.375 11.859 -12.375 1 61.59 264 ARG A C 1
ATOM 2105 O O . ARG A 1 264 ? 42.812 10.711 -12.289 1 61.59 264 ARG A O 1
ATOM 2112 N N . ALA A 1 265 ? 41.938 12.203 -13.594 1 55.44 265 ALA A N 1
ATOM 2113 C CA . ALA A 1 265 ? 42.688 11.727 -14.766 1 55.44 265 ALA A CA 1
ATOM 2114 C C . ALA A 1 265 ? 44.125 12.234 -14.75 1 55.44 265 ALA A C 1
ATOM 2116 O O . ALA A 1 265 ? 44.375 13.406 -14.445 1 55.44 265 ALA A O 1
ATOM 2117 N N . LYS A 1 266 ? 45.188 11.562 -14.266 1 48.91 266 LYS A N 1
ATOM 2118 C CA . LYS A 1 266 ? 46.531 12.062 -14.57 1 48.91 266 LYS A CA 1
ATOM 2119 C C . LYS A 1 266 ? 46.562 12.695 -15.953 1 48.91 266 LYS A C 1
ATOM 2121 O O . LYS A 1 266 ? 45.812 12.328 -16.844 1 48.91 266 LYS A O 1
ATOM 2126 N N . LYS A 1 267 ? 47.312 13.719 -16.062 1 46.19 267 LYS A N 1
ATOM 2127 C CA . LYS A 1 267 ? 47.625 14.32 -17.359 1 46.19 267 LYS A CA 1
ATOM 2128 C C . LYS A 1 267 ? 47.844 13.25 -18.422 1 46.19 267 LYS A C 1
ATOM 2130 O O . LYS A 1 267 ? 48.75 12.414 -18.281 1 46.19 267 LYS A O 1
ATOM 2135 N N . GLY A 1 268 ? 46.812 13.023 -19.391 1 51.31 268 GLY A N 1
ATOM 2136 C CA . GLY A 1 268 ? 46.906 12.219 -20.594 1 51.31 268 GLY A CA 1
ATOM 2137 C C . GLY A 1 268 ? 46.188 10.891 -20.469 1 51.31 268 GLY A C 1
ATOM 2138 O O . GLY A 1 268 ? 46.031 10.164 -21.469 1 51.31 268 GLY A O 1
ATOM 2139 N N . CYS A 1 269 ? 46 10.328 -19.281 1 50.91 269 CYS A N 1
ATOM 2140 C CA . CYS A 1 269 ? 45.469 8.969 -19.266 1 50.91 269 CYS A CA 1
ATOM 2141 C C . CYS A 1 269 ? 43.969 8.969 -19.062 1 50.91 269 CYS A C 1
ATOM 2143 O O . CYS A 1 269 ? 43.438 9.797 -18.328 1 50.91 269 CYS A O 1
ATOM 2145 N N . SER A 1 270 ? 43.25 8.195 -19.891 1 58.44 270 SER A N 1
ATOM 2146 C CA . SER A 1 270 ? 41.812 7.957 -19.891 1 58.44 270 SER A CA 1
ATOM 2147 C C . SER A 1 270 ? 41.344 7.367 -18.562 1 58.44 270 SER A C 1
ATOM 2149 O O . SER A 1 270 ? 42.125 6.703 -17.875 1 58.44 270 SER A O 1
ATOM 2151 N N . VAL A 1 271 ? 40.281 7.828 -18 1 69.69 271 VAL A N 1
ATOM 2152 C CA . VAL A 1 271 ? 39.688 7.285 -16.781 1 69.69 271 VAL A CA 1
ATOM 2153 C C . VAL A 1 271 ? 39.531 5.773 -16.922 1 69.69 271 VAL A C 1
ATOM 2155 O O . VAL A 1 271 ? 39.188 5.266 -17.984 1 69.69 271 VAL A O 1
ATOM 2158 N N . CYS A 1 272 ? 40.125 5.012 -15.938 1 77.69 272 CYS A N 1
ATOM 2159 C CA . CYS A 1 272 ? 40 3.561 -15.906 1 77.69 272 CYS A CA 1
ATOM 2160 C C . CYS A 1 272 ? 38.562 3.137 -15.617 1 77.69 272 CYS A C 1
ATOM 2162 O O . CYS A 1 272 ? 38.031 3.404 -14.531 1 77.69 272 CYS A O 1
ATOM 2164 N N . MET A 1 273 ? 37.938 2.58 -16.609 1 82.06 273 MET A N 1
ATOM 2165 C CA . MET A 1 273 ? 36.562 2.158 -16.484 1 82.06 273 MET A CA 1
ATOM 2166 C C . MET A 1 273 ? 36.469 0.672 -16.156 1 82.06 273 MET A C 1
ATOM 2168 O O . MET A 1 273 ? 37.25 -0.133 -16.672 1 82.06 273 MET A O 1
ATOM 2172 N N . HIS A 1 274 ? 35.719 0.395 -15.148 1 80.62 274 HIS A N 1
ATOM 2173 C CA . HIS A 1 274 ? 35.469 -0.985 -14.742 1 80.62 274 HIS A CA 1
ATOM 2174 C C . HIS A 1 274 ? 34.031 -1.401 -15.062 1 80.62 274 HIS A C 1
ATOM 2176 O O . HIS A 1 274 ? 33.094 -0.655 -14.797 1 80.62 274 HIS A O 1
ATOM 2182 N N . PRO A 1 275 ? 33.844 -2.502 -15.625 1 73.38 275 PRO A N 1
ATOM 2183 C CA . PRO A 1 275 ? 32.5 -2.951 -15.961 1 73.38 275 PRO A CA 1
ATOM 2184 C C . PRO A 1 275 ? 31.656 -3.301 -14.727 1 73.38 275 PRO A C 1
ATOM 2186 O O . PRO A 1 275 ? 30.422 -3.312 -14.781 1 73.38 275 PRO A O 1
ATOM 2189 N N . GLU A 1 276 ? 32.375 -3.695 -13.641 1 76.5 276 GLU A N 1
ATOM 2190 C CA . GLU A 1 276 ? 31.688 -4.039 -12.398 1 76.5 276 GLU A CA 1
ATOM 2191 C C . GLU A 1 276 ? 32.344 -3.385 -11.195 1 76.5 276 GLU A C 1
ATOM 2193 O O . GLU A 1 276 ? 33.531 -3.037 -11.258 1 76.5 276 GLU A O 1
ATOM 2198 N N . LEU A 1 277 ? 31.609 -3.271 -10.242 1 84.44 277 LEU A N 1
ATOM 2199 C CA . LEU A 1 277 ? 32.156 -2.701 -9.016 1 84.44 277 LEU A CA 1
ATOM 2200 C C . LEU A 1 277 ? 32.969 -3.746 -8.25 1 84.44 277 LEU A C 1
ATOM 2202 O O . LEU A 1 277 ? 32.562 -4.914 -8.195 1 84.44 277 LEU A O 1
ATOM 2206 N N . ASP A 1 278 ? 34.062 -3.34 -7.797 1 82.75 278 ASP A N 1
ATOM 2207 C CA . ASP A 1 278 ? 34.969 -4.18 -7 1 82.75 278 ASP A CA 1
ATOM 2208 C C . ASP A 1 278 ? 35.594 -3.389 -5.852 1 82.75 278 ASP A C 1
ATOM 2210 O O . ASP A 1 278 ? 36.281 -2.408 -6.082 1 82.75 278 ASP A O 1
ATOM 2214 N N . LEU A 1 279 ? 35.312 -3.949 -4.691 1 87.5 279 LEU A N 1
ATOM 2215 C CA . LEU A 1 279 ? 35.75 -3.207 -3.514 1 87.5 279 LEU A CA 1
ATOM 2216 C C . LEU A 1 279 ? 37.281 -3.162 -3.434 1 87.5 279 LEU A C 1
ATOM 2218 O O . LEU A 1 279 ? 37.844 -2.121 -3.115 1 87.5 279 LEU A O 1
ATOM 2222 N N . GLU A 1 280 ? 37.906 -4.227 -3.674 1 85.31 280 GLU A N 1
ATOM 2223 C CA . GLU A 1 280 ? 39.375 -4.277 -3.611 1 85.31 280 GLU A CA 1
ATOM 2224 C C . GLU A 1 280 ? 40 -3.314 -4.617 1 85.31 280 GLU A C 1
ATOM 2226 O O . GLU A 1 280 ? 40.969 -2.613 -4.293 1 85.31 280 GLU A O 1
ATOM 2231 N N . LEU A 1 281 ? 39.438 -3.354 -5.832 1 85.5 281 LEU A N 1
ATOM 2232 C CA . LEU A 1 281 ? 39.938 -2.453 -6.863 1 85.5 281 LEU A CA 1
ATOM 2233 C C . LEU A 1 281 ? 39.719 -0.998 -6.48 1 85.5 281 LEU A C 1
ATOM 2235 O O . LEU A 1 281 ? 40.531 -0.128 -6.762 1 85.5 281 LEU A O 1
ATOM 2239 N N . TYR A 1 282 ? 38.594 -0.801 -5.926 1 90.69 282 TYR A N 1
ATOM 2240 C CA . TYR A 1 282 ? 38.281 0.555 -5.492 1 90.69 282 TYR A CA 1
ATOM 2241 C C . TYR A 1 282 ? 39.312 1.063 -4.492 1 90.69 282 TYR A C 1
ATOM 2243 O O . TYR A 1 282 ? 39.812 2.189 -4.609 1 90.69 282 TYR A O 1
ATOM 2251 N N . VAL A 1 283 ? 39.562 0.247 -3.48 1 89.94 283 VAL A N 1
ATOM 2252 C CA . VAL A 1 283 ? 40.469 0.626 -2.422 1 89.94 283 VAL A CA 1
ATOM 2253 C C . VAL A 1 283 ? 41.844 0.956 -3.023 1 89.94 283 VAL A C 1
ATOM 2255 O O . VAL A 1 283 ? 42.5 1.924 -2.617 1 89.94 283 VAL A O 1
ATOM 2258 N N . LYS A 1 284 ? 42.188 0.225 -4.023 1 86.88 284 LYS A N 1
ATOM 2259 C CA . LYS A 1 284 ? 43.5 0.411 -4.656 1 86.88 284 LYS A CA 1
ATOM 2260 C C . LYS A 1 284 ? 43.5 1.66 -5.531 1 86.88 284 LYS A C 1
ATOM 2262 O O . LYS A 1 284 ? 44.438 2.469 -5.457 1 86.88 284 LYS A O 1
ATOM 2267 N N . GLU A 1 285 ? 42.531 1.786 -6.316 1 87.62 285 GLU A N 1
ATOM 2268 C CA . GLU A 1 285 ? 42.5 2.846 -7.32 1 87.62 285 GLU A CA 1
ATOM 2269 C C . GLU A 1 285 ? 42.188 4.195 -6.691 1 87.62 285 GLU A C 1
ATOM 2271 O O . GLU A 1 285 ? 42.719 5.223 -7.09 1 87.62 285 GLU A O 1
ATOM 2276 N N . ALA A 1 286 ? 41.25 4.203 -5.84 1 85.94 286 ALA A N 1
ATOM 2277 C CA . ALA A 1 286 ? 40.844 5.453 -5.207 1 85.94 286 ALA A CA 1
ATOM 2278 C C . ALA A 1 286 ? 41.781 5.832 -4.07 1 85.94 286 ALA A C 1
ATOM 2280 O O . ALA A 1 286 ? 41.656 6.91 -3.49 1 85.94 286 ALA A O 1
ATOM 2281 N N . LYS A 1 287 ? 42.688 4.996 -3.791 1 82.25 287 LYS A N 1
ATOM 2282 C CA . LYS A 1 287 ? 43.656 5.211 -2.725 1 82.25 287 LYS A CA 1
ATOM 2283 C C . LYS A 1 287 ? 42.969 5.555 -1.408 1 82.25 287 LYS A C 1
ATOM 2285 O O . LYS A 1 287 ? 43.281 6.574 -0.786 1 82.25 287 LYS A O 1
ATOM 2290 N N . LEU A 1 288 ? 42.156 4.699 -1.08 1 86 288 LEU A N 1
ATOM 2291 C CA . LEU A 1 288 ? 41.469 4.883 0.191 1 86 288 LEU A CA 1
ATOM 2292 C C . LEU A 1 288 ? 42.438 4.805 1.359 1 86 288 LEU A C 1
ATOM 2294 O O . LEU A 1 288 ? 43.219 3.857 1.461 1 86 288 LEU A O 1
ATOM 2298 N N . LYS A 1 289 ? 42.406 5.84 2.084 1 85.75 289 LYS A N 1
ATOM 2299 C CA . LYS A 1 289 ? 43.344 5.914 3.209 1 85.75 289 LYS A CA 1
ATOM 2300 C C . LYS A 1 289 ? 42.812 5.121 4.402 1 85.75 289 LYS A C 1
ATOM 2302 O O . LYS A 1 289 ? 41.625 5.168 4.715 1 85.75 289 LYS A O 1
ATOM 2307 N N . PHE A 1 290 ? 43.781 4.246 4.84 1 87.25 290 PHE A N 1
ATOM 2308 C CA . PHE A 1 290 ? 43.438 3.506 6.047 1 87.25 290 PHE A CA 1
ATOM 2309 C C . PHE A 1 290 ? 44.188 4.07 7.258 1 87.25 290 PHE A C 1
ATOM 2311 O O . PHE A 1 290 ? 45.344 4.48 7.148 1 87.25 290 PHE A O 1
ATOM 2318 N N . PRO A 1 291 ? 43.719 4.211 8.555 1 87.12 291 PRO A N 1
ATOM 2319 C CA . PRO A 1 291 ? 42.344 3.816 8.867 1 87.12 291 PRO A CA 1
ATOM 2320 C C . PRO A 1 291 ? 41.281 4.773 8.289 1 87.12 291 PRO A C 1
ATOM 2322 O O . PRO A 1 291 ? 41.531 5.984 8.242 1 87.12 291 PRO A O 1
ATOM 2325 N N . THR A 1 292 ? 40.219 4.277 7.734 1 91.12 292 THR A N 1
ATOM 2326 C CA . THR A 1 292 ? 39.156 5.062 7.109 1 91.12 292 THR A CA 1
ATOM 2327 C C . THR A 1 292 ? 38.031 5.309 8.094 1 91.12 292 THR A C 1
ATOM 2329 O O . THR A 1 292 ? 38.125 4.953 9.273 1 91.12 292 THR A O 1
ATOM 2332 N N . SER A 1 293 ? 37.031 6.098 7.742 1 92.19 293 SER A N 1
ATOM 2333 C CA . SER A 1 293 ? 35.875 6.414 8.562 1 92.19 293 SER A CA 1
ATOM 2334 C C . SER A 1 293 ? 34.594 6.387 7.73 1 92.19 293 SER A C 1
ATOM 2336 O O . SER A 1 293 ? 34.656 6.363 6.5 1 92.19 293 SER A O 1
ATOM 2338 N N . ILE A 1 294 ? 33.531 6.297 8.445 1 91.75 294 ILE A N 1
ATOM 2339 C CA . ILE A 1 294 ? 32.25 6.277 7.773 1 91.75 294 ILE A CA 1
ATOM 2340 C C . ILE A 1 294 ? 32.062 7.574 6.992 1 91.75 294 ILE A C 1
ATOM 2342 O O . ILE A 1 294 ? 31.484 7.566 5.895 1 91.75 294 ILE A O 1
ATOM 2346 N N . GLU A 1 295 ? 32.469 8.641 7.613 1 89.62 295 GLU A N 1
ATOM 2347 C CA . GLU A 1 295 ? 32.375 9.93 6.941 1 89.62 295 GLU A CA 1
ATOM 2348 C C . GLU A 1 295 ? 33.156 9.938 5.637 1 89.62 295 GLU A C 1
ATOM 2350 O O . GLU A 1 295 ? 32.719 10.5 4.633 1 89.62 295 GLU A O 1
ATOM 2355 N N . ALA A 1 296 ? 34.281 9.328 5.699 1 90.38 296 ALA A N 1
ATOM 2356 C CA . ALA A 1 296 ? 35.094 9.219 4.492 1 90.38 296 ALA A CA 1
ATOM 2357 C C . ALA A 1 296 ? 34.375 8.406 3.418 1 90.38 296 ALA A C 1
ATOM 2359 O O . ALA A 1 296 ? 34.406 8.758 2.236 1 90.38 296 ALA A O 1
ATOM 2360 N N . LEU A 1 297 ? 33.75 7.336 3.824 1 92.31 297 LEU A N 1
ATOM 2361 C CA . LEU A 1 297 ? 33.062 6.469 2.893 1 92.31 297 LEU A CA 1
ATOM 2362 C C . LEU A 1 297 ? 31.859 7.195 2.281 1 92.31 297 LEU A C 1
ATOM 2364 O O . LEU A 1 297 ? 31.469 6.926 1.14 1 92.31 297 LEU A O 1
ATOM 2368 N N . LYS A 1 298 ? 31.297 8.062 3.09 1 90 298 LYS A N 1
ATOM 2369 C CA . LYS A 1 298 ? 30.156 8.844 2.605 1 90 298 LYS A CA 1
ATOM 2370 C C . LYS A 1 298 ? 30.594 9.93 1.633 1 90 298 LYS A C 1
ATOM 2372 O O . LYS A 1 298 ? 29.828 10.336 0.759 1 90 298 LYS A O 1
ATOM 2377 N N . ARG A 1 299 ? 31.766 10.344 1.741 1 86.94 299 ARG A N 1
ATOM 2378 C CA . ARG A 1 299 ? 32.312 11.406 0.892 1 86.94 299 ARG A CA 1
ATOM 2379 C C . ARG A 1 299 ? 32.844 10.828 -0.412 1 86.94 299 ARG A C 1
ATOM 2381 O O . ARG A 1 299 ? 32.719 11.438 -1.474 1 86.94 299 ARG A O 1
ATOM 2388 N N . LYS A 1 300 ? 33.5 9.711 -0.29 1 90 300 LYS A N 1
ATOM 2389 C CA . LYS A 1 300 ? 34.031 9.078 -1.487 1 90 300 LYS A CA 1
ATOM 2390 C C . LYS A 1 300 ? 32.938 8.625 -2.428 1 90 300 LYS A C 1
ATOM 2392 O O . LYS A 1 300 ? 31.844 8.242 -1.979 1 90 300 LYS A O 1
ATOM 2397 N N . GLN A 1 301 ? 33.281 8.688 -3.719 1 90.5 301 GLN A N 1
ATOM 2398 C CA . GLN A 1 301 ? 32.25 8.445 -4.699 1 90.5 301 GLN A CA 1
ATOM 2399 C C . GLN A 1 301 ? 32.625 7.332 -5.664 1 90.5 301 GLN A C 1
ATOM 2401 O O . GLN A 1 301 ? 33.812 7.043 -5.848 1 90.5 301 GLN A O 1
ATOM 2406 N N . VAL A 1 302 ? 31.688 6.664 -6.125 1 89.94 302 VAL A N 1
ATOM 2407 C CA . VAL A 1 302 ? 31.75 5.781 -7.285 1 89.94 302 VAL A CA 1
ATOM 2408 C C . VAL A 1 302 ? 31.016 6.426 -8.461 1 89.94 302 VAL A C 1
ATOM 2410 O O . VAL A 1 302 ? 29.922 6.953 -8.305 1 89.94 302 VAL A O 1
ATOM 2413 N N . TYR A 1 303 ? 31.625 6.426 -9.586 1 87.12 303 TYR A N 1
ATOM 2414 C CA . TYR A 1 303 ? 31.062 7.121 -10.734 1 87.12 303 TYR A CA 1
ATOM 2415 C C . TYR A 1 303 ? 30.672 6.137 -11.836 1 87.12 303 TYR A C 1
ATOM 2417 O O . TYR A 1 303 ? 31.344 5.113 -12.023 1 87.12 303 TYR A O 1
ATOM 2425 N N . ALA A 1 304 ? 29.609 6.379 -12.484 1 85.12 304 ALA A N 1
ATOM 2426 C CA . ALA A 1 304 ? 29.203 5.645 -13.68 1 85.12 304 ALA A CA 1
ATOM 2427 C C . ALA A 1 304 ? 29.344 6.512 -14.922 1 85.12 304 ALA A C 1
ATOM 2429 O O . ALA A 1 304 ? 28.938 7.676 -14.93 1 85.12 304 ALA A O 1
ATOM 2430 N N . TYR A 1 305 ? 29.969 6.035 -15.883 1 79.94 305 TYR A N 1
ATOM 2431 C CA . TYR A 1 305 ? 30.219 6.758 -17.125 1 79.94 305 TYR A CA 1
ATOM 2432 C C . TYR A 1 305 ? 29.469 6.121 -18.281 1 79.94 305 TYR A C 1
ATOM 2434 O O . TYR A 1 305 ? 29.266 4.906 -18.312 1 79.94 305 TYR A O 1
ATOM 2442 N N . ASN A 1 306 ? 29 6.977 -19.156 1 76.19 306 ASN A N 1
ATOM 2443 C CA . ASN A 1 306 ? 28.297 6.473 -20.344 1 76.19 306 ASN A CA 1
ATOM 2444 C C . ASN A 1 306 ? 29.25 6.301 -21.516 1 76.19 306 ASN A C 1
ATOM 2446 O O . ASN A 1 306 ? 30.469 6.402 -21.359 1 76.19 306 ASN A O 1
ATOM 2450 N N . SER A 1 307 ? 28.609 5.883 -22.625 1 70.25 307 SER A N 1
ATOM 2451 C CA . SER A 1 307 ? 29.391 5.586 -23.812 1 70.25 307 SER A CA 1
ATOM 2452 C C . SER A 1 307 ? 30.125 6.824 -24.312 1 70.25 307 SER A C 1
ATOM 2454 O O . SER A 1 307 ? 31.172 6.715 -24.969 1 70.25 307 SER A O 1
ATOM 2456 N N . ALA A 1 308 ? 29.609 8.031 -23.984 1 65.69 308 ALA A N 1
ATOM 2457 C CA . ALA A 1 308 ? 30.25 9.281 -24.375 1 65.69 308 ALA A CA 1
ATOM 2458 C C . ALA A 1 308 ? 31.312 9.695 -23.359 1 65.69 308 ALA A C 1
ATOM 2460 O O . ALA A 1 308 ? 31.844 10.812 -23.422 1 65.69 308 ALA A O 1
ATOM 2461 N N . GLU A 1 309 ? 31.609 8.758 -22.438 1 72.56 309 GLU A N 1
ATOM 2462 C CA . GLU A 1 309 ? 32.594 8.969 -21.391 1 72.56 309 GLU A CA 1
ATOM 2463 C C . GLU A 1 309 ? 32.219 10.164 -20.516 1 72.56 309 GLU A C 1
ATOM 2465 O O . GLU A 1 309 ? 33.094 10.969 -20.156 1 72.56 309 GLU A O 1
ATOM 2470 N N . MET A 1 310 ? 31 10.305 -20.422 1 74.19 310 MET A N 1
ATOM 2471 C CA . MET A 1 310 ? 30.469 11.32 -19.516 1 74.19 310 MET A CA 1
ATOM 2472 C C . MET A 1 310 ? 29.938 10.688 -18.234 1 74.19 310 MET A C 1
ATOM 2474 O O . MET A 1 310 ? 29.344 9.617 -18.281 1 74.19 310 MET A O 1
ATOM 2478 N N . GLN A 1 311 ? 30.281 11.352 -17.219 1 81.31 311 GLN A N 1
ATOM 2479 C CA . GLN A 1 311 ? 29.734 10.891 -15.938 1 81.31 311 GLN A CA 1
ATOM 2480 C C . GLN A 1 311 ? 28.219 11.047 -15.906 1 81.31 311 GLN A C 1
ATOM 2482 O O . GLN A 1 311 ? 27.688 12.148 -16.109 1 81.31 311 GLN A O 1
ATOM 2487 N N . VAL A 1 312 ? 27.516 10 -15.727 1 72.94 312 VAL A N 1
ATOM 2488 C CA . VAL A 1 312 ? 26.062 10.047 -15.773 1 72.94 312 VAL A CA 1
ATOM 2489 C C . VAL A 1 312 ? 25.5 9.961 -14.359 1 72.94 312 VAL A C 1
ATOM 2491 O O . VAL A 1 312 ? 24.438 10.523 -14.07 1 72.94 312 VAL A O 1
ATOM 2494 N N . LYS A 1 313 ? 26.109 9.188 -13.508 1 78.06 313 LYS A N 1
ATOM 2495 C CA . LYS A 1 313 ? 25.641 9.008 -12.133 1 78.06 313 LYS A CA 1
ATOM 2496 C C . LYS A 1 313 ? 26.812 8.891 -11.164 1 78.06 313 LYS A C 1
ATOM 2498 O O . LYS A 1 313 ? 27.938 8.594 -11.57 1 78.06 313 LYS A O 1
ATOM 2503 N N . SER A 1 314 ? 26.641 9.273 -9.961 1 85.94 314 SER A N 1
ATOM 2504 C CA . SER A 1 314 ? 27.625 9.07 -8.891 1 85.94 314 SER A CA 1
ATOM 2505 C C . SER A 1 314 ? 26.938 8.703 -7.578 1 85.94 314 SER A C 1
ATOM 2507 O O . SER A 1 314 ? 25.828 9.156 -7.305 1 85.94 314 SER A O 1
ATOM 2509 N N . TRP A 1 315 ? 27.516 7.785 -6.871 1 84.06 315 TRP A N 1
ATOM 2510 C CA . TRP A 1 315 ? 27.031 7.359 -5.562 1 84.06 315 TRP A CA 1
ATOM 2511 C C . TRP A 1 315 ? 28.156 7.379 -4.531 1 84.06 315 TRP A C 1
ATOM 2513 O O . TRP A 1 315 ? 29.312 7.145 -4.863 1 84.06 315 TRP A O 1
ATOM 2523 N N . SER A 1 316 ? 27.781 7.668 -3.297 1 90.5 316 SER A N 1
ATOM 2524 C CA . SER A 1 316 ? 28.781 7.512 -2.246 1 90.5 316 SER A CA 1
ATOM 2525 C C . SER A 1 316 ? 29.203 6.051 -2.096 1 90.5 316 SER A C 1
ATOM 2527 O O . SER A 1 316 ? 28.406 5.145 -2.338 1 90.5 316 SER A O 1
ATOM 2529 N N . LEU A 1 317 ? 30.391 5.871 -1.771 1 91.5 317 LEU A N 1
ATOM 2530 C CA . LEU A 1 317 ? 30.875 4.516 -1.537 1 91.5 317 LEU A CA 1
ATOM 2531 C C . LEU A 1 317 ? 30.047 3.82 -0.463 1 91.5 317 LEU A C 1
ATOM 2533 O O . LEU A 1 317 ? 29.781 2.619 -0.558 1 91.5 317 LEU A O 1
ATOM 2537 N N . PHE A 1 318 ? 29.672 4.594 0.52 1 90.94 318 PHE A N 1
ATOM 2538 C CA . PHE A 1 318 ? 28.891 4 1.606 1 90.94 318 PHE A CA 1
ATOM 2539 C C . PHE A 1 318 ? 27.547 3.492 1.101 1 90.94 318 PHE A C 1
ATOM 2541 O O . PHE A 1 318 ? 27.062 2.461 1.562 1 90.94 318 PHE A O 1
ATOM 2548 N N . ARG A 1 319 ? 26.969 4.148 0.241 1 85.5 319 ARG A N 1
ATOM 2549 C CA . ARG A 1 319 ? 25.703 3.713 -0.332 1 85.5 319 ARG A CA 1
ATOM 2550 C C . ARG A 1 319 ? 25.875 2.43 -1.136 1 85.5 319 ARG A C 1
ATOM 2552 O O . ARG A 1 319 ? 24.984 1.588 -1.173 1 85.5 319 ARG A O 1
ATOM 2559 N N . CYS A 1 320 ? 27 2.295 -1.782 1 87.12 320 CYS A N 1
ATOM 2560 C CA . CYS A 1 320 ? 27.281 1.119 -2.598 1 87.12 320 CYS A CA 1
ATOM 2561 C C . CYS A 1 320 ? 27.734 -0.049 -1.73 1 87.12 320 CYS A C 1
ATOM 2563 O O . CYS A 1 320 ? 27.75 -1.195 -2.18 1 87.12 320 CYS A O 1
ATOM 2565 N N . LEU A 1 321 ? 28.078 0.304 -0.52 1 89.88 321 LEU A N 1
ATOM 2566 C CA . LEU A 1 321 ? 28.656 -0.699 0.364 1 89.88 321 LEU A CA 1
ATOM 2567 C C . LEU A 1 321 ? 27.578 -1.612 0.938 1 89.88 321 LEU A C 1
ATOM 2569 O O . LEU A 1 321 ? 26.531 -1.139 1.377 1 89.88 321 LEU A O 1
ATOM 2573 N N . ASN A 1 322 ? 27.797 -2.854 0.804 1 87.56 322 ASN A N 1
ATOM 2574 C CA . ASN A 1 322 ? 26.969 -3.887 1.429 1 87.56 322 ASN A CA 1
ATOM 2575 C C . ASN A 1 322 ? 27.797 -4.758 2.373 1 87.56 322 ASN A C 1
ATOM 2577 O O . ASN A 1 322 ? 29 -4.949 2.164 1 87.56 322 ASN A O 1
ATOM 2581 N N . GLY A 1 323 ? 27.109 -5.176 3.377 1 87.81 323 GLY A N 1
ATOM 2582 C CA . GLY A 1 323 ? 27.844 -6 4.328 1 87.81 323 GLY A CA 1
ATOM 2583 C C . GLY A 1 323 ? 26.938 -6.754 5.281 1 87.81 323 GLY A C 1
ATOM 2584 O O . GLY A 1 323 ? 25.75 -6.414 5.426 1 87.81 323 GLY A O 1
ATOM 2585 N N . GLU A 1 324 ? 27.453 -7.828 5.77 1 87.25 324 GLU A N 1
ATOM 2586 C CA . GLU A 1 324 ? 26.797 -8.641 6.793 1 87.25 324 GLU A CA 1
ATOM 2587 C C . GLU A 1 324 ? 27.703 -8.789 8.023 1 87.25 324 GLU A C 1
ATOM 2589 O O . GLU A 1 324 ? 28.875 -9.109 7.902 1 87.25 324 GLU A O 1
ATOM 2594 N N . VAL A 1 325 ? 27.141 -8.406 9.102 1 88.06 325 VAL A N 1
ATOM 2595 C CA . VAL A 1 325 ? 27.875 -8.469 10.352 1 88.06 325 VAL A CA 1
ATOM 2596 C C . VAL A 1 325 ? 27.094 -9.281 11.383 1 88.06 325 VAL A C 1
ATOM 2598 O O . VAL A 1 325 ? 25.859 -9.141 11.477 1 88.06 325 VAL A O 1
ATOM 2601 N N . GLU A 1 326 ? 27.75 -10.164 12.023 1 83.81 326 GLU A N 1
ATOM 2602 C CA . GLU A 1 326 ? 27.109 -10.883 13.125 1 83.81 326 GLU A CA 1
ATOM 2603 C C . GLU A 1 326 ? 27.406 -10.211 14.461 1 83.81 326 GLU A C 1
ATOM 2605 O O . GLU A 1 326 ? 28.547 -9.891 14.773 1 83.81 326 GLU A O 1
ATOM 2610 N N . LEU A 1 327 ? 26.422 -9.875 15.117 1 83.75 327 LEU A N 1
ATOM 2611 C CA . LEU A 1 327 ? 26.516 -9.281 16.453 1 83.75 327 LEU A CA 1
ATOM 2612 C C . LEU A 1 327 ? 25.547 -9.938 17.422 1 83.75 327 LEU A C 1
ATOM 2614 O O . LEU A 1 327 ? 24.328 -9.945 17.172 1 83.75 327 LEU A O 1
ATOM 2618 N N . GLU A 1 328 ? 25.969 -10.461 18.562 1 81.06 328 GLU A N 1
ATOM 2619 C CA . GLU A 1 328 ? 25.156 -11.047 19.609 1 81.06 328 GLU A CA 1
ATOM 2620 C C . GLU A 1 328 ? 24.219 -12.109 19.062 1 81.06 328 GLU A C 1
ATOM 2622 O O . GLU A 1 328 ? 23.031 -12.133 19.406 1 81.06 328 GLU A O 1
ATOM 2627 N N . GLY A 1 329 ? 24.609 -12.836 18.062 1 79.56 329 GLY A N 1
ATOM 2628 C CA . GLY A 1 329 ? 23.828 -13.945 17.531 1 79.56 329 GLY A CA 1
ATOM 2629 C C . GLY A 1 329 ? 22.922 -13.547 16.375 1 79.56 329 GLY A C 1
ATOM 2630 O O . GLY A 1 329 ? 22.406 -14.406 15.664 1 79.56 329 GLY A O 1
ATOM 2631 N N . ASP A 1 330 ? 22.688 -12.273 16.234 1 85.25 330 ASP A N 1
ATOM 2632 C CA . ASP A 1 330 ? 21.859 -11.805 15.133 1 85.25 330 ASP A CA 1
ATOM 2633 C C . ASP A 1 330 ? 22.719 -11.359 13.945 1 85.25 330 ASP A C 1
ATOM 2635 O O . ASP A 1 330 ? 23.906 -11.109 14.102 1 85.25 330 ASP A O 1
ATOM 2639 N N . ILE A 1 331 ? 22.125 -11.422 12.891 1 87.94 331 ILE A N 1
ATOM 2640 C CA . ILE A 1 331 ? 22.812 -10.992 11.68 1 87.94 331 ILE A CA 1
ATOM 2641 C C . ILE A 1 331 ? 22.344 -9.594 11.289 1 87.94 331 ILE A C 1
ATOM 2643 O O . ILE A 1 331 ? 21.141 -9.32 11.281 1 87.94 331 ILE A O 1
ATOM 2647 N N . PHE A 1 332 ? 23.266 -8.75 11.109 1 92.94 332 PHE A N 1
ATOM 2648 C CA . PHE A 1 332 ? 22.969 -7.391 10.664 1 92.94 332 PHE A CA 1
ATOM 2649 C C . PHE A 1 332 ? 23.438 -7.188 9.219 1 92.94 332 PHE A C 1
ATOM 2651 O O . PHE A 1 332 ? 24.531 -7.613 8.844 1 92.94 332 PHE A O 1
ATOM 2658 N N . VAL A 1 333 ? 22.594 -6.586 8.469 1 90.31 333 VAL A N 1
ATOM 2659 C CA . VAL A 1 333 ? 22.844 -6.418 7.043 1 90.31 333 VAL A CA 1
ATOM 2660 C C . VAL A 1 333 ? 22.859 -4.93 6.691 1 90.31 333 VAL A C 1
ATOM 2662 O O . VAL A 1 333 ? 21.953 -4.188 7.082 1 90.31 333 VAL A O 1
ATOM 2665 N N . LEU A 1 334 ? 23.906 -4.5 6.086 1 89.88 334 LEU A N 1
ATOM 2666 C CA . LEU A 1 334 ? 23.984 -3.146 5.543 1 89.88 334 LEU A CA 1
ATOM 2667 C C . LEU A 1 334 ? 23.484 -3.113 4.098 1 89.88 334 LEU A C 1
ATOM 2669 O O . LEU A 1 334 ? 24.031 -3.814 3.24 1 89.88 334 LEU A O 1
ATOM 2673 N N . ASN A 1 335 ? 22.453 -2.385 3.859 1 81.56 335 ASN A N 1
ATOM 2674 C CA . ASN A 1 335 ? 21.875 -2.262 2.529 1 81.56 335 ASN A CA 1
ATOM 2675 C C . ASN A 1 335 ? 21.391 -0.84 2.262 1 81.56 335 ASN A C 1
ATOM 2677 O O . ASN A 1 335 ? 20.531 -0.321 2.992 1 81.56 335 ASN A O 1
ATOM 2681 N N . ASP A 1 336 ? 21.984 -0.237 1.164 1 79.12 336 ASP A N 1
ATOM 2682 C CA . ASP A 1 336 ? 21.594 1.112 0.76 1 79.12 336 ASP A CA 1
ATOM 2683 C C . ASP A 1 336 ? 21.75 2.096 1.918 1 79.12 336 ASP A C 1
ATOM 2685 O O . ASP A 1 336 ? 20.812 2.828 2.244 1 79.12 336 ASP A O 1
ATOM 2689 N N . SER A 1 337 ? 22.812 1.99 2.553 1 84.75 337 SER A N 1
ATOM 2690 C CA . SER A 1 337 ? 23.266 2.891 3.609 1 84.75 337 SER A CA 1
ATOM 2691 C C . SER A 1 337 ? 22.422 2.719 4.875 1 84.75 337 SER A C 1
ATOM 2693 O O . SER A 1 337 ? 22.422 3.596 5.738 1 84.75 337 SER A O 1
ATOM 2695 N N . GLN A 1 338 ? 21.656 1.594 4.902 1 85.19 338 GLN A N 1
ATOM 2696 C CA . GLN A 1 338 ? 20.828 1.342 6.078 1 85.19 338 GLN A CA 1
ATOM 2697 C C . GLN A 1 338 ? 21.109 -0.039 6.664 1 85.19 338 GLN A C 1
ATOM 2699 O O . GLN A 1 338 ? 21.328 -0.999 5.922 1 85.19 338 GLN A O 1
ATOM 2704 N N . TRP A 1 339 ? 21.078 -0.091 7.98 1 90.12 339 TRP A N 1
ATOM 2705 C CA . TRP A 1 339 ? 21.297 -1.358 8.664 1 90.12 339 TRP A CA 1
ATOM 2706 C C . TRP A 1 339 ? 19.969 -2.049 8.984 1 90.12 339 TRP A C 1
ATOM 2708 O O . TRP A 1 339 ? 19 -1.395 9.359 1 90.12 339 TRP A O 1
ATOM 2718 N N . TYR A 1 340 ? 20.016 -3.34 8.844 1 88.81 340 TYR A N 1
ATOM 2719 C CA . TYR A 1 340 ? 18.891 -4.184 9.195 1 88.81 340 TYR A CA 1
ATOM 2720 C C . TYR A 1 340 ? 19.312 -5.336 10.094 1 88.81 340 TYR A C 1
ATOM 2722 O O . TYR A 1 340 ? 20.391 -5.902 9.914 1 88.81 340 TYR A O 1
ATOM 2730 N N . ARG A 1 341 ? 18.531 -5.578 11.039 1 91.88 341 ARG A N 1
ATOM 2731 C CA . ARG A 1 341 ? 18.703 -6.77 11.867 1 91.88 341 ARG A CA 1
ATOM 2732 C C . ARG A 1 341 ? 17.844 -7.918 11.367 1 91.88 341 ARG A C 1
ATOM 2734 O O . ARG A 1 341 ? 16.656 -7.734 11.102 1 91.88 341 ARG A O 1
ATOM 2741 N N . VAL A 1 342 ? 18.406 -9.078 11.18 1 89.94 342 VAL A N 1
ATOM 2742 C CA . VAL A 1 342 ? 17.688 -10.258 10.719 1 89.94 342 VAL A CA 1
ATOM 2743 C C . VAL A 1 342 ? 17.75 -11.352 11.789 1 89.94 342 VAL A C 1
ATOM 2745 O O . VAL A 1 342 ? 18.812 -11.68 12.297 1 89.94 342 VAL A O 1
ATOM 2748 N N . GLU A 1 343 ? 16.562 -11.867 12.078 1 88.94 343 GLU A N 1
ATOM 2749 C CA . GLU A 1 343 ? 16.453 -12.953 13.047 1 88.94 343 GLU A CA 1
ATOM 2750 C C . GLU A 1 343 ? 17.156 -14.211 12.539 1 88.94 343 GLU A C 1
ATOM 2752 O O . GLU A 1 343 ? 17.078 -14.531 11.352 1 88.94 343 GLU A O 1
ATOM 2757 N N . ARG A 1 344 ? 17.703 -14.914 13.438 1 87.44 344 ARG A N 1
ATOM 2758 C CA . ARG A 1 344 ? 18.578 -16.016 13.078 1 87.44 344 ARG A CA 1
ATOM 2759 C C . ARG A 1 344 ? 17.797 -17.141 12.398 1 87.44 344 ARG A C 1
ATOM 2761 O O . ARG A 1 344 ? 18.219 -17.656 11.359 1 87.44 344 ARG A O 1
ATOM 2768 N N . LYS A 1 345 ? 16.703 -17.547 12.945 1 84.38 345 LYS A N 1
ATOM 2769 C CA . LYS A 1 345 ? 15.938 -18.641 12.367 1 84.38 345 LYS A CA 1
ATOM 2770 C C . LYS A 1 345 ? 15.453 -18.297 10.969 1 84.38 345 LYS A C 1
ATOM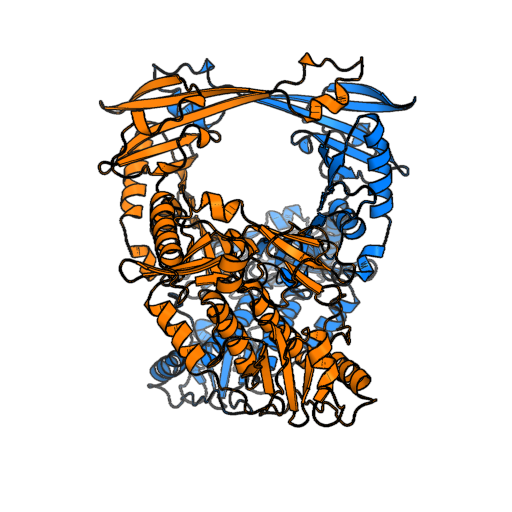 2772 O O . LYS A 1 345 ? 15.438 -19.156 10.078 1 84.38 345 LYS A O 1
ATOM 2777 N N . PHE A 1 346 ? 15.102 -17.172 10.789 1 86.5 346 PHE A N 1
ATOM 2778 C CA . PHE A 1 346 ? 14.656 -16.719 9.477 1 86.5 346 PHE A CA 1
ATOM 2779 C C . PHE A 1 346 ? 15.812 -16.719 8.477 1 86.5 346 PHE A C 1
ATOM 2781 O O . PHE A 1 346 ? 15.664 -17.219 7.355 1 86.5 346 PHE A O 1
ATOM 2788 N N . SER A 1 347 ? 16.875 -16.156 8.953 1 89.31 347 SER A N 1
ATOM 2789 C CA . SER A 1 347 ? 18.062 -16.141 8.102 1 89.31 347 SER A CA 1
ATOM 2790 C C . SER A 1 347 ? 18.453 -17.562 7.676 1 89.31 347 SER A C 1
ATOM 2792 O O . SER A 1 347 ? 18.797 -17.781 6.512 1 89.31 347 SER A O 1
ATOM 2794 N N . ASP A 1 348 ? 18.375 -18.406 8.586 1 90.25 348 ASP A N 1
ATOM 2795 C CA . ASP A 1 348 ? 18.719 -19.781 8.289 1 90.25 348 ASP A CA 1
ATOM 2796 C C . ASP A 1 348 ? 17.766 -20.391 7.258 1 90.25 348 ASP A C 1
ATOM 2798 O O . ASP A 1 348 ? 18.188 -21.109 6.355 1 90.25 348 ASP A O 1
ATOM 2802 N N . SER A 1 349 ? 16.547 -20.094 7.355 1 89.06 349 SER A N 1
ATOM 2803 C CA . SER A 1 349 ? 15.562 -20.609 6.418 1 89.06 349 SER A CA 1
ATOM 2804 C C . SER A 1 349 ? 15.789 -20.062 5.012 1 89.06 349 SER A C 1
ATOM 2806 O O . SER A 1 349 ? 15.625 -20.797 4.027 1 89.06 349 SER A O 1
ATOM 2808 N N . VAL A 1 350 ? 16.109 -18.844 4.945 1 90.5 350 VAL A N 1
ATOM 2809 C CA . VAL A 1 350 ? 16.359 -18.203 3.658 1 90.5 350 VAL A CA 1
ATOM 2810 C C . VAL A 1 350 ? 17.594 -18.812 3.014 1 90.5 350 VAL A C 1
ATOM 2812 O O . VAL A 1 350 ? 17.594 -19.156 1.826 1 90.5 350 VAL A O 1
ATOM 2815 N N . ASN A 1 351 ? 18.609 -19.031 3.824 1 91.56 351 ASN A N 1
ATOM 2816 C CA . ASN A 1 351 ? 19.844 -19.609 3.322 1 91.56 351 ASN A CA 1
ATOM 2817 C C . ASN A 1 351 ? 19.656 -21.062 2.918 1 91.56 351 ASN A C 1
ATOM 2819 O O . ASN A 1 351 ? 20.266 -21.531 1.941 1 91.56 351 ASN A O 1
ATOM 2823 N N . GLU A 1 352 ? 18.891 -21.719 3.654 1 93 352 GLU A N 1
ATOM 2824 C CA . GLU A 1 352 ? 18.594 -23.109 3.314 1 93 352 GLU A CA 1
ATOM 2825 C C . GLU A 1 352 ? 17.875 -23.203 1.975 1 93 352 GLU A C 1
ATOM 2827 O O . GLU A 1 352 ? 18.188 -24.078 1.159 1 93 352 GLU A O 1
ATOM 2832 N N . TYR A 1 353 ? 16.938 -22.375 1.777 1 92.38 353 TYR A N 1
ATOM 2833 C CA . TYR A 1 353 ? 16.234 -22.359 0.5 1 92.38 353 TYR A CA 1
ATOM 2834 C C . TYR A 1 353 ? 17.188 -22.094 -0.651 1 92.38 353 TYR A C 1
ATOM 2836 O O . TYR A 1 353 ? 17.141 -22.75 -1.686 1 92.38 353 TYR A O 1
ATOM 2844 N N . PHE A 1 354 ? 18.062 -21.125 -0.5 1 94.44 354 PHE A N 1
ATOM 2845 C CA . PHE A 1 354 ? 19.047 -20.766 -1.517 1 94.44 354 PHE A CA 1
ATOM 2846 C C . PHE A 1 354 ? 19.938 -21.953 -1.85 1 94.44 354 PHE A C 1
ATOM 2848 O O . PHE A 1 354 ? 20.219 -22.219 -3.021 1 94.44 354 PHE A O 1
ATOM 2855 N N . LYS A 1 355 ? 20.297 -22.609 -0.811 1 93.38 355 LYS A N 1
ATOM 2856 C CA . LYS A 1 355 ? 21.203 -23.75 -0.976 1 93.38 355 LYS A CA 1
ATOM 2857 C C . LYS A 1 355 ? 20.531 -24.875 -1.76 1 93.38 355 LYS A C 1
ATOM 2859 O O . LYS A 1 355 ? 21.188 -25.578 -2.541 1 93.38 355 LYS A O 1
ATOM 2864 N N . HIS A 1 356 ? 19.266 -25.016 -1.646 1 93.19 356 HIS A N 1
ATOM 2865 C CA . HIS A 1 356 ? 18.562 -26.156 -2.234 1 93.19 356 HIS A CA 1
ATOM 2866 C C . HIS A 1 356 ? 17.953 -25.781 -3.586 1 93.19 356 HIS A C 1
ATOM 2868 O O . HIS A 1 356 ? 17.406 -26.641 -4.273 1 93.19 356 HIS A O 1
ATOM 2874 N N . LEU A 1 357 ? 17.969 -24.547 -3.926 1 94.75 357 LEU A N 1
ATOM 2875 C CA . LEU A 1 357 ? 17.484 -24.172 -5.242 1 94.75 357 LEU A CA 1
ATOM 2876 C C . LEU A 1 357 ? 18.312 -24.797 -6.348 1 94.75 357 LEU A C 1
ATOM 2878 O O . LEU A 1 357 ? 19.547 -24.672 -6.344 1 94.75 357 LEU A O 1
ATOM 2882 N N . PRO A 1 358 ? 17.719 -25.5 -7.285 1 95.06 358 PRO A N 1
ATOM 2883 C CA . PRO A 1 358 ? 18.469 -26.203 -8.336 1 95.06 358 PRO A CA 1
ATOM 2884 C C . PRO A 1 358 ? 19.375 -25.266 -9.141 1 95.06 358 PRO A C 1
ATOM 2886 O O . PRO A 1 358 ? 18.984 -24.125 -9.422 1 95.06 358 PRO A O 1
ATOM 2889 N N . ARG A 1 359 ? 20.531 -25.781 -9.469 1 95.5 359 ARG A N 1
ATOM 2890 C CA . ARG A 1 359 ? 21.469 -25.062 -10.328 1 95.5 359 ARG A CA 1
ATOM 2891 C C . ARG A 1 359 ? 21.312 -25.516 -11.781 1 95.5 359 ARG A C 1
ATOM 2893 O O . ARG A 1 359 ? 21.109 -26.703 -12.055 1 95.5 359 ARG A O 1
ATOM 2900 N N . SER A 1 360 ? 21.359 -24.516 -12.648 1 95.38 360 SER A N 1
ATOM 2901 C CA . SER A 1 360 ? 21.172 -24.844 -14.055 1 95.38 360 SER A CA 1
ATOM 2902 C C . SER A 1 360 ? 22.375 -25.578 -14.617 1 95.38 360 SER A C 1
ATOM 2904 O O . SER A 1 360 ? 23.516 -25.25 -14.289 1 95.38 360 SER A O 1
ATOM 2906 N N . ALA A 1 361 ? 22.141 -26.5 -15.547 1 93 361 ALA A N 1
ATOM 2907 C CA . ALA A 1 361 ? 23.188 -27.25 -16.203 1 93 361 ALA A CA 1
ATOM 2908 C C . ALA A 1 361 ? 23.578 -26.609 -17.531 1 93 361 ALA A C 1
ATOM 2910 O O . ALA A 1 361 ? 24.484 -27.062 -18.219 1 93 361 ALA A O 1
ATOM 2911 N N . ILE A 1 362 ? 22.844 -25.578 -17.844 1 94.62 362 ILE A N 1
ATOM 2912 C CA . ILE A 1 362 ? 23.156 -24.875 -19.094 1 94.62 362 ILE A CA 1
ATOM 2913 C C . ILE A 1 362 ? 24.562 -24.297 -19.016 1 94.62 362 ILE A C 1
ATOM 2915 O O . ILE A 1 362 ? 24.938 -23.688 -18.016 1 94.62 362 ILE A O 1
ATOM 2919 N N . ASP A 1 363 ? 25.344 -24.516 -20.031 1 91.12 363 ASP A N 1
ATOM 2920 C CA . ASP A 1 363 ? 26.703 -23.984 -20.109 1 91.12 363 ASP A CA 1
ATOM 2921 C C . ASP A 1 363 ? 26.719 -22.578 -20.703 1 91.12 363 ASP A C 1
ATOM 2923 O O . ASP A 1 363 ? 26.469 -22.406 -21.906 1 91.12 363 ASP A O 1
ATOM 2927 N N . PHE A 1 364 ? 27.016 -21.656 -19.922 1 94.69 364 PHE A N 1
ATOM 2928 C CA . PHE A 1 364 ? 27.125 -20.281 -20.375 1 94.69 364 PHE A CA 1
ATOM 2929 C C . PHE A 1 364 ? 28.594 -19.922 -20.609 1 94.69 364 PHE A C 1
ATOM 2931 O O . PHE A 1 364 ? 29.422 -20.016 -19.703 1 94.69 364 PHE A O 1
ATOM 2938 N N . PRO A 1 365 ? 28.938 -19.531 -21.828 1 94.75 365 PRO A N 1
ATOM 2939 C CA . PRO A 1 365 ? 30.297 -19.047 -22.031 1 94.75 365 PRO A CA 1
ATOM 2940 C C . PRO A 1 365 ? 30.656 -17.859 -21.141 1 94.75 365 PRO A C 1
ATOM 2942 O O . PRO A 1 365 ? 29.781 -17.078 -20.781 1 94.75 365 PRO A O 1
ATOM 2945 N N . PRO A 1 366 ? 31.922 -17.781 -20.812 1 94.25 366 PRO A N 1
ATOM 2946 C CA . PRO A 1 366 ? 32.344 -16.641 -20 1 94.25 366 PRO A CA 1
ATOM 2947 C C . PRO A 1 366 ? 32.094 -15.297 -20.672 1 94.25 366 PRO A C 1
ATOM 2949 O O . PRO A 1 366 ? 32.219 -15.188 -21.891 1 94.25 366 PRO A O 1
ATOM 2952 N N . TYR A 1 367 ? 31.766 -14.297 -19.812 1 92.75 367 TYR A N 1
ATOM 2953 C CA . TYR A 1 367 ? 31.375 -13.023 -20.406 1 92.75 367 TYR A CA 1
ATOM 2954 C C . TYR A 1 367 ? 32.562 -12.094 -20.547 1 92.75 367 TYR A C 1
ATOM 2956 O O . TYR A 1 367 ? 32.5 -11.094 -21.266 1 92.75 367 TYR A O 1
ATOM 2964 N N . GLY A 1 368 ? 33.688 -12.43 -19.891 1 87 368 GLY A N 1
ATOM 2965 C CA . GLY A 1 368 ? 34.844 -11.594 -20 1 87 368 GLY A CA 1
ATOM 2966 C C . GLY A 1 368 ? 34.625 -10.156 -19.562 1 87 368 GLY A C 1
ATOM 2967 O O . GLY A 1 368 ? 34.188 -9.906 -18.438 1 87 368 GLY A O 1
ATOM 2968 N N . THR A 1 369 ? 34.812 -9.25 -20.5 1 82.94 369 THR A N 1
ATOM 2969 C CA . THR A 1 369 ? 34.656 -7.832 -20.188 1 82.94 369 THR A CA 1
ATOM 2970 C C . THR A 1 369 ? 33.406 -7.262 -20.844 1 82.94 369 THR A C 1
ATOM 2972 O O . THR A 1 369 ? 33.219 -6.043 -20.875 1 82.94 369 THR A O 1
ATOM 2975 N N . LEU A 1 370 ? 32.656 -8.133 -21.344 1 85.56 370 LEU A N 1
ATOM 2976 C CA . LEU A 1 370 ? 31.469 -7.691 -22.094 1 85.56 370 LEU A CA 1
ATOM 2977 C C . LEU A 1 370 ? 30.391 -7.184 -21.141 1 85.56 370 LEU A C 1
ATOM 2979 O O . LEU A 1 370 ? 30.203 -7.719 -20.047 1 85.56 370 LEU A O 1
ATOM 2983 N N . THR A 1 371 ? 29.719 -6.164 -21.609 1 83.5 371 THR A N 1
ATOM 2984 C CA . THR A 1 371 ? 28.516 -5.723 -20.906 1 83.5 371 THR A CA 1
ATOM 2985 C C . THR A 1 371 ? 27.406 -6.754 -21.031 1 83.5 371 THR A C 1
ATOM 2987 O O . THR A 1 371 ? 27.5 -7.684 -21.844 1 83.5 371 THR A O 1
ATOM 2990 N N . GLU A 1 372 ? 26.422 -6.633 -20.188 1 88.19 372 GLU A N 1
ATOM 2991 C CA . GLU A 1 372 ? 25.297 -7.555 -20.219 1 88.19 372 GLU A CA 1
ATOM 2992 C C . GLU A 1 372 ? 24.688 -7.664 -21.609 1 88.19 372 GLU A C 1
ATOM 2994 O O . GLU A 1 372 ? 24.516 -8.766 -22.125 1 88.19 372 GLU A O 1
ATOM 2999 N N . GLY A 1 373 ? 24.406 -6.59 -22.281 1 88.75 373 GLY A N 1
ATOM 3000 C CA . GLY A 1 373 ? 23.812 -6.57 -23.609 1 88.75 373 GLY A CA 1
ATOM 3001 C C . GLY A 1 373 ? 24.703 -7.18 -24.672 1 88.75 373 GLY A C 1
ATOM 3002 O O . GLY A 1 373 ? 24.234 -7.953 -25.516 1 88.75 373 GLY A O 1
ATOM 3003 N N . GLU A 1 374 ? 25.984 -6.824 -24.641 1 89.75 374 GLU A N 1
ATOM 3004 C CA . GLU A 1 374 ? 26.953 -7.359 -25.594 1 89.75 374 GLU A CA 1
ATOM 3005 C C . GLU A 1 374 ? 27.094 -8.867 -25.453 1 89.75 374 GLU A C 1
ATOM 3007 O O . GLU A 1 374 ? 27.172 -9.586 -26.453 1 89.75 374 GLU A O 1
ATOM 3012 N N . TYR A 1 375 ? 27.141 -9.273 -24.25 1 93.94 375 TYR A N 1
ATOM 3013 C CA . TYR A 1 375 ? 27.266 -10.703 -23.984 1 93.94 375 TYR A CA 1
ATOM 3014 C C . TYR A 1 375 ? 26.078 -11.469 -24.547 1 93.94 375 TYR A C 1
ATOM 3016 O O . TYR A 1 375 ? 26.25 -12.492 -25.219 1 93.94 375 TYR A O 1
ATOM 3024 N N . LEU A 1 376 ? 24.906 -10.961 -24.25 1 95.44 376 LEU A N 1
ATOM 3025 C CA . LEU A 1 376 ? 23.688 -11.625 -24.703 1 95.44 376 LEU A CA 1
ATOM 3026 C C . LEU A 1 376 ? 23.672 -11.734 -26.234 1 95.44 376 LEU A C 1
ATOM 3028 O O . LEU A 1 376 ? 23.312 -12.781 -26.781 1 95.44 376 LEU A O 1
ATOM 3032 N N . ARG A 1 377 ? 24.062 -10.664 -26.891 1 94.75 377 ARG A N 1
ATOM 3033 C CA . ARG A 1 377 ? 24.094 -10.656 -28.359 1 94.75 377 ARG A CA 1
ATOM 3034 C C . ARG A 1 377 ? 25.141 -11.633 -28.891 1 94.75 377 ARG A C 1
ATOM 3036 O O . ARG A 1 377 ? 24.938 -12.258 -29.938 1 94.75 377 ARG A O 1
ATOM 3043 N N . LYS A 1 378 ? 26.188 -11.688 -28.203 1 95.12 378 LYS A N 1
ATOM 3044 C CA . LYS A 1 378 ? 27.281 -12.539 -28.641 1 95.12 378 LYS A CA 1
ATOM 3045 C C . LYS A 1 378 ? 26.906 -14.016 -28.562 1 95.12 378 LYS A C 1
ATOM 3047 O O . LYS A 1 378 ? 27.234 -14.789 -29.469 1 95.12 378 LYS A O 1
ATOM 3052 N N . ILE A 1 379 ? 26.203 -14.398 -27.562 1 95.62 379 ILE A N 1
ATOM 3053 C CA . ILE A 1 379 ? 25.969 -15.82 -27.359 1 95.62 379 ILE A CA 1
ATOM 3054 C C . ILE A 1 379 ? 24.703 -16.25 -28.078 1 95.62 379 ILE A C 1
ATOM 3056 O O . ILE A 1 379 ? 24.438 -17.438 -28.25 1 95.62 379 ILE A O 1
ATOM 3060 N N . ALA A 1 380 ? 23.906 -15.336 -28.469 1 95.75 380 ALA A N 1
ATOM 3061 C CA . ALA A 1 380 ? 22.656 -15.633 -29.172 1 95.75 380 ALA A CA 1
ATOM 3062 C C . ALA A 1 380 ? 22.938 -16.031 -30.625 1 95.75 380 ALA A C 1
ATOM 3064 O O . ALA A 1 380 ? 22.969 -15.18 -31.516 1 95.75 380 ALA A O 1
ATOM 3065 N N . ASP A 1 381 ? 22.984 -17.281 -30.922 1 92.56 381 ASP A N 1
ATOM 3066 C CA . ASP A 1 381 ? 23.297 -17.781 -32.25 1 92.56 381 ASP A CA 1
ATOM 3067 C C . ASP A 1 381 ? 22.016 -18.141 -33.031 1 92.56 381 ASP A C 1
ATOM 3069 O O . ASP A 1 381 ? 22.078 -18.547 -34.188 1 92.56 381 ASP A O 1
ATOM 3073 N N . GLY A 1 382 ? 20.828 -18.031 -32.344 1 92.12 382 GLY A N 1
ATOM 3074 C CA . GLY A 1 382 ? 19.562 -18.328 -33 1 92.12 382 GLY A CA 1
ATOM 3075 C C . GLY A 1 382 ? 19.234 -19.797 -33 1 92.12 382 GLY A C 1
ATOM 3076 O O . GLY A 1 382 ? 18.156 -20.203 -33.438 1 92.12 382 GLY A O 1
ATOM 3077 N N . GLU A 1 383 ? 20.156 -20.656 -32.531 1 92.44 383 GLU A N 1
ATOM 3078 C CA . GLU A 1 383 ? 19.953 -22.094 -32.5 1 92.44 383 GLU A CA 1
ATOM 3079 C C . GLU A 1 383 ? 19.922 -22.625 -31.062 1 92.44 383 GLU A C 1
ATOM 3081 O O . GLU A 1 383 ? 18.922 -23.203 -30.625 1 92.44 383 GLU A O 1
ATOM 3086 N N . ASN A 1 384 ? 21 -22.328 -30.438 1 94.44 384 ASN A N 1
ATOM 3087 C CA . ASN A 1 384 ? 21.047 -22.75 -29.047 1 94.44 384 ASN A CA 1
ATOM 3088 C C . ASN A 1 384 ? 20.391 -21.719 -28.125 1 94.44 384 ASN A C 1
ATOM 3090 O O . ASN A 1 384 ? 19.797 -22.078 -27.109 1 94.44 384 ASN A O 1
ATOM 3094 N N . PHE A 1 385 ? 20.656 -20.484 -28.453 1 96.94 385 PHE A N 1
ATOM 3095 C CA . PHE A 1 385 ? 20.078 -19.359 -27.719 1 96.94 385 PHE A CA 1
ATOM 3096 C C . PHE A 1 385 ? 19.453 -18.359 -28.688 1 96.94 385 PHE A C 1
ATOM 3098 O O . PHE A 1 385 ? 20.078 -17.969 -29.672 1 96.94 385 PHE A O 1
ATOM 3105 N N . ALA A 1 386 ? 18.312 -17.984 -28.453 1 97.31 386 ALA A N 1
ATOM 3106 C CA . ALA A 1 386 ? 17.672 -16.906 -29.203 1 97.31 386 ALA A CA 1
ATOM 3107 C C . ALA A 1 386 ? 17.578 -15.641 -28.359 1 97.31 386 ALA A C 1
ATOM 3109 O O . ALA A 1 386 ? 17.234 -15.695 -27.172 1 97.31 386 ALA A O 1
ATOM 3110 N N . LEU A 1 387 ? 17.875 -14.547 -28.922 1 96.88 387 LEU A N 1
ATOM 3111 C CA . LEU A 1 387 ? 17.906 -13.266 -28.234 1 96.88 387 LEU A CA 1
ATOM 3112 C C . LEU A 1 387 ? 16.516 -12.68 -28.094 1 96.88 387 LEU A C 1
ATOM 3114 O O . LEU A 1 387 ? 15.797 -12.523 -29.094 1 96.88 387 LEU A O 1
ATOM 3118 N N . LEU A 1 388 ? 16.156 -12.375 -26.906 1 96.19 388 LEU A N 1
ATOM 3119 C CA . LEU A 1 388 ? 14.883 -11.719 -26.672 1 96.19 388 LEU A CA 1
ATOM 3120 C C . LEU A 1 388 ? 15.078 -10.43 -25.875 1 96.19 388 LEU A C 1
ATOM 3122 O O . LEU A 1 388 ? 14.117 -9.68 -25.656 1 96.19 388 LEU A O 1
ATOM 3126 N N . ASP A 1 389 ? 16.266 -10.188 -25.5 1 93 389 ASP A N 1
ATOM 3127 C CA . ASP A 1 389 ? 16.625 -8.922 -24.844 1 93 389 ASP A CA 1
ATOM 3128 C C . ASP A 1 389 ? 16.234 -7.734 -25.719 1 93 389 ASP A C 1
ATOM 3130 O O . ASP A 1 389 ? 16.484 -7.738 -26.922 1 93 389 ASP A O 1
ATOM 3134 N N . GLN A 1 390 ? 15.594 -6.773 -25.141 1 89.81 390 GLN A N 1
ATOM 3135 C CA . GLN A 1 390 ? 15.172 -5.539 -25.797 1 89.81 390 GLN A CA 1
ATOM 3136 C C . GLN A 1 390 ? 14.125 -5.82 -26.875 1 89.81 390 GLN A C 1
ATOM 3138 O O . GLN A 1 390 ? 13.961 -5.035 -27.812 1 89.81 390 GLN A O 1
ATOM 3143 N N . LYS A 1 391 ? 13.609 -6.957 -26.891 1 93.12 391 LYS A N 1
ATOM 3144 C CA . LYS A 1 391 ? 12.43 -7.25 -27.703 1 93.12 391 LYS A CA 1
ATOM 3145 C C . LYS A 1 391 ? 11.148 -7.051 -26.891 1 93.12 391 LYS A C 1
ATOM 3147 O O . LYS A 1 391 ? 10.781 -7.902 -26.078 1 93.12 391 LYS A O 1
ATOM 3152 N N . TRP A 1 392 ? 10.492 -6.066 -27.203 1 91.62 392 TRP A N 1
ATOM 3153 C CA . TRP A 1 392 ? 9.398 -5.609 -26.344 1 91.62 392 TRP A CA 1
ATOM 3154 C C . TRP A 1 392 ? 8.086 -6.277 -26.75 1 91.62 392 TRP A C 1
ATOM 3156 O O . TRP A 1 392 ? 7.812 -6.469 -27.938 1 91.62 392 TRP A O 1
ATOM 3166 N N . ILE A 1 393 ? 7.387 -6.656 -25.797 1 92.75 393 ILE A N 1
ATOM 3167 C CA . ILE A 1 393 ? 6.027 -7.148 -26 1 92.75 393 ILE A CA 1
ATOM 3168 C C . ILE A 1 393 ? 5.035 -6.207 -25.312 1 92.75 393 ILE A C 1
ATOM 3170 O O . ILE A 1 393 ? 5.395 -5.48 -24.391 1 92.75 393 ILE A O 1
ATOM 3174 N N . TYR A 1 394 ? 3.873 -6.164 -25.781 1 88.81 394 TYR A N 1
ATOM 3175 C CA . TYR A 1 394 ? 2.826 -5.266 -25.312 1 88.81 394 TYR A CA 1
ATOM 3176 C C . TYR A 1 394 ? 1.618 -6.047 -24.812 1 88.81 394 TYR A C 1
ATOM 3178 O O . TYR A 1 394 ? 0.652 -6.246 -25.547 1 88.81 394 TYR A O 1
ATOM 3186 N N . PRO A 1 395 ? 1.679 -6.414 -23.531 1 87.31 395 PRO A N 1
ATOM 3187 C CA . PRO A 1 395 ? 0.521 -7.141 -23 1 87.31 395 PRO A CA 1
ATOM 3188 C C . PRO A 1 395 ? -0.765 -6.32 -23.062 1 87.31 395 PRO A C 1
ATOM 3190 O O . PRO A 1 395 ? -0.727 -5.094 -22.922 1 87.31 395 PRO A O 1
ATOM 3193 N N . GLN A 1 396 ? -1.799 -6.934 -23.203 1 78.38 396 GLN A N 1
ATOM 3194 C CA . GLN A 1 396 ? -3.092 -6.273 -23.344 1 78.38 396 GLN A CA 1
ATOM 3195 C C . GLN A 1 396 ? -3.543 -5.645 -22.031 1 78.38 396 GLN A C 1
ATOM 3197 O O . GLN A 1 396 ? -3.455 -6.273 -20.969 1 78.38 396 GLN A O 1
ATOM 3202 N N . GLY A 1 397 ? -3.887 -4.457 -22.094 1 71.81 397 GLY A N 1
ATOM 3203 C CA . GLY A 1 397 ? -4.535 -3.826 -20.953 1 71.81 397 GLY A CA 1
ATOM 3204 C C . GLY A 1 397 ? -3.557 -3.23 -19.969 1 71.81 397 GLY A C 1
ATOM 3205 O O . GLY A 1 397 ? -3.963 -2.67 -18.938 1 71.81 397 GLY A O 1
ATOM 3206 N N . ILE A 1 398 ? -2.309 -3.332 -20.016 1 73.62 398 ILE A N 1
ATOM 3207 C CA . ILE A 1 398 ? -1.342 -2.879 -19.031 1 73.62 398 ILE A CA 1
ATOM 3208 C C . ILE A 1 398 ? -0.72 -1.559 -19.469 1 73.62 398 ILE A C 1
ATOM 3210 O O . ILE A 1 398 ? -0.344 -0.728 -18.641 1 73.62 398 ILE A O 1
ATOM 3214 N N . GLY A 1 399 ? -0.693 -1.23 -20.734 1 70.56 399 GLY A N 1
ATOM 3215 C CA . GLY A 1 399 ? -0.206 0.037 -21.25 1 70.56 399 GLY A CA 1
ATOM 3216 C C . GLY A 1 399 ? 1.308 0.133 -21.281 1 70.56 399 GLY A C 1
ATOM 3217 O O . GLY A 1 399 ? 1.867 1.107 -21.781 1 70.56 399 GLY A O 1
ATOM 3218 N N . THR A 1 400 ? 1.989 -0.784 -20.594 1 76.12 400 THR A N 1
ATOM 3219 C CA . THR A 1 400 ? 3.447 -0.744 -20.594 1 76.12 400 THR A CA 1
ATOM 3220 C C . THR A 1 400 ? 4.027 -1.938 -21.344 1 76.12 400 THR A C 1
ATOM 3222 O O . THR A 1 400 ? 3.426 -3.016 -21.359 1 76.12 400 THR A O 1
ATOM 3225 N N . ARG A 1 401 ? 5.086 -1.658 -21.984 1 84.5 401 ARG A N 1
ATOM 3226 C CA . ARG A 1 401 ? 5.812 -2.732 -22.656 1 84.5 401 ARG A CA 1
ATOM 3227 C C . ARG A 1 401 ? 6.711 -3.48 -21.672 1 84.5 401 ARG A C 1
ATOM 3229 O O . ARG A 1 401 ? 7.148 -2.916 -20.672 1 84.5 401 ARG A O 1
ATOM 3236 N N . ILE A 1 402 ? 6.871 -4.727 -21.922 1 87.62 402 ILE A N 1
ATOM 3237 C CA . ILE A 1 402 ? 7.742 -5.504 -21.047 1 87.62 402 ILE A CA 1
ATOM 3238 C C . ILE A 1 402 ? 8.68 -6.371 -21.891 1 87.62 402 ILE A C 1
ATOM 3240 O O . ILE A 1 402 ? 8.391 -6.656 -23.062 1 87.62 402 ILE A O 1
ATOM 3244 N N . GLU A 1 403 ? 9.773 -6.625 -21.312 1 91.38 403 GLU A N 1
ATOM 3245 C CA . GLU A 1 403 ? 10.688 -7.625 -21.859 1 91.38 403 GLU A CA 1
ATOM 3246 C C . GLU A 1 403 ? 10.375 -9.016 -21.312 1 91.38 403 GLU A C 1
ATOM 3248 O O . GLU A 1 403 ? 10.391 -9.227 -20.094 1 91.38 403 GLU A O 1
ATOM 3253 N N . PHE A 1 404 ? 10.039 -9.906 -22.172 1 94.75 404 PHE A N 1
ATOM 3254 C CA . PHE A 1 404 ? 9.617 -11.227 -21.734 1 94.75 404 PHE A CA 1
ATOM 3255 C C . PHE A 1 404 ? 10.75 -11.945 -21.016 1 94.75 404 PHE A C 1
ATOM 3257 O O . PHE A 1 404 ? 10.586 -12.414 -19.891 1 94.75 404 PHE A O 1
ATOM 3264 N N . CYS A 1 405 ? 11.836 -12.141 -21.609 1 97.06 405 CYS A N 1
ATOM 3265 C CA . CYS A 1 405 ? 13.086 -12.633 -21.047 1 97.06 405 CYS A CA 1
ATOM 3266 C C . CYS A 1 405 ? 14.281 -12.156 -21.859 1 97.06 405 CYS A C 1
ATOM 3268 O O . CYS A 1 405 ? 14.117 -11.391 -22.812 1 97.06 405 CYS A O 1
ATOM 3270 N N . ASP A 1 406 ? 15.461 -12.547 -21.438 1 96.5 406 ASP A N 1
ATOM 3271 C CA . ASP A 1 406 ? 16.641 -12.094 -22.172 1 96.5 406 ASP A CA 1
ATOM 3272 C C . ASP A 1 406 ? 17.031 -13.078 -23.266 1 96.5 406 ASP A C 1
ATOM 3274 O O . ASP A 1 406 ? 17.375 -12.672 -24.375 1 96.5 406 ASP A O 1
ATOM 3278 N N . LEU A 1 407 ? 16.984 -14.398 -22.953 1 97.62 407 LEU A N 1
ATOM 3279 C CA . LEU A 1 407 ? 17.328 -15.461 -23.891 1 97.62 407 LEU A CA 1
ATOM 3280 C C . LEU A 1 407 ? 16.328 -16.609 -23.812 1 97.62 407 LEU A C 1
ATOM 3282 O O . LEU A 1 407 ? 15.781 -16.875 -22.734 1 97.62 407 LEU A O 1
ATOM 3286 N N . LEU A 1 408 ? 16.047 -17.172 -24.906 1 97.69 408 LEU A N 1
ATOM 3287 C CA . LEU A 1 408 ? 15.383 -18.453 -24.984 1 97.69 408 LEU A CA 1
ATOM 3288 C C . LEU A 1 408 ? 16.359 -19.562 -25.391 1 97.69 408 LEU A C 1
ATOM 3290 O O . LEU A 1 408 ?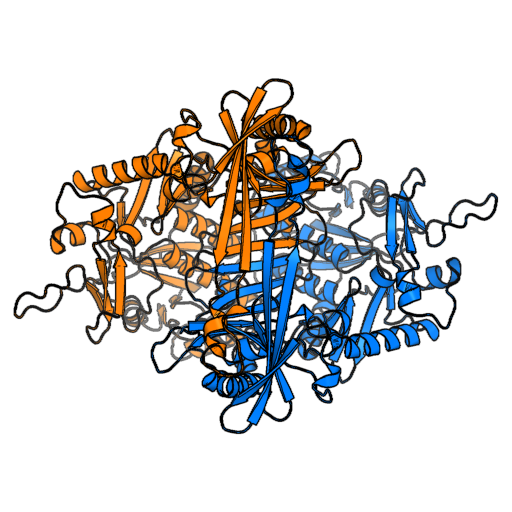 17.078 -19.406 -26.375 1 97.69 408 LEU A O 1
ATOM 3294 N N . SER A 1 409 ? 16.422 -20.594 -24.625 1 96.88 409 SER A N 1
ATOM 3295 C CA . SER A 1 409 ? 17.328 -21.688 -24.969 1 96.88 409 SER A CA 1
ATOM 3296 C C . SER A 1 409 ? 16.625 -22.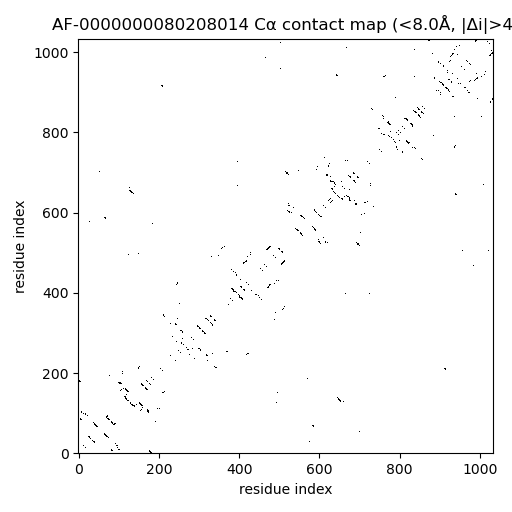766 -25.781 1 96.88 409 SER A C 1
ATOM 3298 O O . SER A 1 409 ? 15.398 -22.875 -25.75 1 96.88 409 SER A O 1
ATOM 3300 N N . GLN A 1 410 ? 17.391 -23.578 -26.422 1 94.25 410 GLN A N 1
ATOM 3301 C CA . GLN A 1 410 ? 16.875 -24.688 -27.219 1 94.25 410 GLN A CA 1
ATOM 3302 C C . GLN A 1 410 ? 16.219 -25.734 -26.312 1 94.25 410 GLN A C 1
ATOM 3304 O O . GLN A 1 410 ? 15.289 -26.438 -26.734 1 94.25 410 GLN A O 1
ATOM 3309 N N . CYS A 1 411 ? 16.594 -25.766 -25.062 1 94 411 CYS A N 1
ATOM 3310 C CA . CYS A 1 411 ? 16.047 -26.734 -24.125 1 94 411 CYS A CA 1
ATOM 3311 C C . CYS A 1 411 ? 14.883 -26.141 -23.344 1 94 411 CYS A C 1
ATOM 3313 O O . CYS A 1 411 ? 14.688 -26.469 -22.172 1 94 411 CYS A O 1
ATOM 3315 N N . ASN A 1 412 ? 14.188 -25.156 -23.906 1 94.88 412 ASN A N 1
ATOM 3316 C CA . ASN A 1 412 ? 12.945 -24.594 -23.391 1 94.88 412 ASN A CA 1
ATOM 3317 C C . ASN A 1 412 ? 13.164 -23.891 -22.062 1 94.88 412 ASN A C 1
ATOM 3319 O O . ASN A 1 412 ? 12.422 -24.125 -21.094 1 94.88 412 ASN A O 1
ATOM 3323 N N . ALA A 1 413 ? 14.211 -23.141 -21.984 1 97.06 413 ALA A N 1
ATOM 3324 C CA . ALA A 1 413 ? 14.484 -22.344 -20.781 1 97.06 413 ALA A CA 1
ATOM 3325 C C . ALA A 1 413 ? 14.289 -20.859 -21.062 1 97.06 413 ALA A C 1
ATOM 3327 O O . ALA A 1 413 ? 14.852 -20.312 -22.016 1 97.06 413 ALA A O 1
ATOM 3328 N N . PHE A 1 414 ? 13.391 -20.266 -20.297 1 97.94 414 PHE A N 1
ATOM 3329 C CA . PHE A 1 414 ? 13.344 -18.797 -20.266 1 97.94 414 PHE A CA 1
ATOM 3330 C C . PHE A 1 414 ? 14.453 -18.234 -19.391 1 97.94 414 PHE A C 1
ATOM 3332 O O . PHE A 1 414 ? 14.422 -18.375 -18.156 1 97.94 414 PHE A O 1
ATOM 3339 N N . ILE A 1 415 ? 15.422 -17.609 -19.984 1 98.25 415 ILE A N 1
ATOM 3340 C CA . ILE A 1 415 ? 16.625 -17.219 -19.266 1 98.25 415 ILE A CA 1
ATOM 3341 C C . ILE A 1 415 ? 16.609 -15.719 -19.016 1 98.25 415 ILE A C 1
ATOM 3343 O O . ILE A 1 415 ? 16.453 -14.93 -19.953 1 98.25 415 ILE A O 1
ATOM 3347 N N . HIS A 1 416 ? 16.688 -15.336 -17.781 1 97.38 416 HIS A N 1
ATOM 3348 C CA . HIS A 1 416 ? 16.844 -13.953 -17.344 1 97.38 416 HIS A CA 1
ATOM 3349 C C . HIS A 1 416 ? 18.25 -13.703 -16.797 1 97.38 416 HIS A C 1
ATOM 3351 O O . HIS A 1 416 ? 18.703 -14.391 -15.883 1 97.38 416 HIS A O 1
ATOM 3357 N N . VAL A 1 417 ? 18.922 -12.773 -17.375 1 95.12 417 VAL A N 1
ATOM 3358 C CA . VAL A 1 417 ? 20.312 -12.547 -17.047 1 95.12 417 VAL A CA 1
ATOM 3359 C C . VAL A 1 417 ? 20.469 -11.156 -16.422 1 95.12 417 VAL A C 1
ATOM 3361 O O . VAL A 1 417 ? 19.844 -10.195 -16.859 1 95.12 417 VAL A O 1
ATOM 3364 N N . LYS A 1 418 ? 21.219 -11.07 -15.43 1 90.25 418 LYS A N 1
ATOM 3365 C CA . LYS A 1 418 ? 21.609 -9.789 -14.836 1 90.25 418 LYS A CA 1
ATOM 3366 C C . LYS A 1 418 ? 23.031 -9.836 -14.289 1 90.25 418 LYS A C 1
ATOM 3368 O O . LYS A 1 418 ? 23.484 -10.891 -13.828 1 90.25 418 LYS A O 1
ATOM 3373 N N . LYS A 1 419 ? 23.672 -8.766 -14.398 1 85.69 419 LYS A N 1
ATOM 3374 C CA . LYS A 1 419 ? 24.984 -8.664 -13.766 1 85.69 419 LYS A CA 1
ATOM 3375 C C . LYS A 1 419 ? 24.844 -8.539 -12.25 1 85.69 419 LYS A C 1
ATOM 3377 O O . LYS A 1 419 ? 23.922 -7.902 -11.75 1 85.69 419 LYS A O 1
ATOM 3382 N N . TYR A 1 420 ? 25.766 -9.102 -11.594 1 82.5 420 TYR A N 1
ATOM 3383 C CA . TYR A 1 420 ? 25.766 -9.047 -10.141 1 82.5 420 TYR A CA 1
ATOM 3384 C C . TYR A 1 420 ? 25.688 -7.605 -9.648 1 82.5 420 TYR A C 1
ATOM 3386 O O . TYR A 1 420 ? 26.312 -6.715 -10.219 1 82.5 420 TYR A O 1
ATOM 3394 N N . GLY A 1 421 ? 24.922 -7.379 -8.672 1 74.31 421 GLY A N 1
ATOM 3395 C CA . GLY A 1 421 ? 24.703 -6.055 -8.102 1 74.31 421 GLY A CA 1
ATOM 3396 C C . GLY A 1 421 ? 24.031 -6.086 -6.75 1 74.31 421 GLY A C 1
ATOM 3397 O O . GLY A 1 421 ? 24 -7.129 -6.09 1 74.31 421 GLY A O 1
ATOM 3398 N N . ALA A 1 422 ? 23.656 -4.875 -6.359 1 74.88 422 ALA A N 1
ATOM 3399 C CA . ALA A 1 422 ? 22.969 -4.766 -5.074 1 74.88 422 ALA A CA 1
ATOM 3400 C C . ALA A 1 422 ? 21.609 -5.48 -5.113 1 74.88 422 ALA A C 1
ATOM 3402 O O . ALA A 1 422 ? 21.188 -5.953 -6.168 1 74.88 422 ALA A O 1
ATOM 3403 N N . SER A 1 423 ? 21.031 -5.648 -3.949 1 76.44 423 SER A N 1
ATOM 3404 C CA . SER A 1 423 ? 19.781 -6.383 -3.779 1 76.44 423 SER A CA 1
ATOM 3405 C C . SER A 1 423 ? 18.672 -5.824 -4.684 1 76.44 423 SER A C 1
ATOM 3407 O O . SER A 1 423 ? 17.906 -6.586 -5.262 1 76.44 423 SER A O 1
ATOM 3409 N N . SER A 1 424 ? 18.656 -4.562 -4.828 1 73.62 424 SER A N 1
ATOM 3410 C CA . SER A 1 424 ? 17.625 -3.939 -5.641 1 73.62 424 SER A CA 1
ATOM 3411 C C . SER A 1 424 ? 17.734 -4.359 -7.102 1 73.62 424 SER A C 1
ATOM 3413 O O . SER A 1 424 ? 16.719 -4.609 -7.762 1 73.62 424 SER A O 1
ATOM 3415 N N . VAL A 1 425 ? 18.953 -4.484 -7.605 1 77.06 425 VAL A N 1
ATOM 3416 C CA . VAL A 1 425 ? 19.203 -4.867 -8.992 1 77.06 425 VAL A CA 1
ATOM 3417 C C . VAL A 1 425 ? 18.781 -6.32 -9.211 1 77.06 425 VAL A C 1
ATOM 3419 O O . VAL A 1 425 ? 18.094 -6.633 -10.18 1 77.06 425 VAL A O 1
ATOM 3422 N N . LEU A 1 426 ? 19.188 -7.148 -8.344 1 84.69 426 LEU A N 1
ATOM 3423 C CA . LEU A 1 426 ? 18.875 -8.562 -8.477 1 84.69 426 LEU A CA 1
ATOM 3424 C C . LEU A 1 426 ? 17.391 -8.812 -8.281 1 84.69 426 LEU A C 1
ATOM 3426 O O . LEU A 1 426 ? 16.812 -9.711 -8.914 1 84.69 426 LEU A O 1
ATOM 3430 N N . SER A 1 427 ? 16.781 -8.055 -7.398 1 83.94 427 SER A N 1
ATOM 3431 C CA . SER A 1 427 ? 15.344 -8.172 -7.195 1 83.94 427 SER A CA 1
ATOM 3432 C C . SER A 1 427 ? 14.586 -7.848 -8.477 1 83.94 427 SER A C 1
ATOM 3434 O O . SER A 1 427 ? 13.523 -8.43 -8.742 1 83.94 427 SER A O 1
ATOM 3436 N N . HIS A 1 428 ? 15.117 -6.941 -9.18 1 81.69 428 HIS A N 1
ATOM 3437 C CA . HIS A 1 428 ? 14.523 -6.617 -10.469 1 81.69 428 HIS A CA 1
ATOM 3438 C C . HIS A 1 428 ? 14.5 -7.832 -11.391 1 81.69 428 HIS A C 1
ATOM 3440 O O . HIS A 1 428 ? 13.516 -8.07 -12.094 1 81.69 428 HIS A O 1
ATOM 3446 N N . LEU A 1 429 ? 15.641 -8.469 -11.438 1 86.44 429 LEU A N 1
ATOM 3447 C CA . LEU A 1 429 ? 15.75 -9.695 -12.211 1 86.44 429 LEU A CA 1
ATOM 3448 C C . LEU A 1 429 ? 14.648 -10.68 -11.828 1 86.44 429 LEU A C 1
ATOM 3450 O O . LEU A 1 429 ? 13.961 -11.219 -12.703 1 86.44 429 LEU A O 1
ATOM 3454 N N . PHE A 1 430 ? 14.461 -10.898 -10.57 1 92.06 430 PHE A N 1
ATOM 3455 C CA . PHE A 1 430 ? 13.508 -11.883 -10.07 1 92.06 430 PHE A CA 1
ATOM 3456 C C . PHE A 1 430 ? 12.078 -11.461 -10.375 1 92.06 430 PHE A C 1
ATOM 3458 O O . PHE A 1 430 ? 11.25 -12.281 -10.781 1 92.06 430 PHE A O 1
ATOM 3465 N N . SER A 1 431 ? 11.836 -10.227 -10.188 1 88.44 431 SER A N 1
ATOM 3466 C CA . SER A 1 431 ? 10.5 -9.695 -10.445 1 88.44 431 SER A CA 1
ATOM 3467 C C . SER A 1 431 ? 10.141 -9.789 -11.922 1 88.44 431 SER A C 1
ATOM 3469 O O . SER A 1 431 ? 9 -10.102 -12.273 1 88.44 431 SER A O 1
ATOM 3471 N N . GLN A 1 432 ? 11.109 -9.469 -12.75 1 89.06 432 GLN A N 1
ATOM 3472 C CA . GLN A 1 432 ? 10.891 -9.555 -14.195 1 89.06 432 GLN A CA 1
ATOM 3473 C C . GLN A 1 432 ? 10.484 -10.969 -14.602 1 89.06 432 GLN A C 1
ATOM 3475 O O . GLN A 1 432 ? 9.594 -11.148 -15.438 1 89.06 432 GLN A O 1
ATOM 3480 N N . ALA A 1 433 ? 11.164 -11.93 -14.016 1 94.75 433 ALA A N 1
ATOM 3481 C CA . ALA A 1 433 ? 10.852 -13.32 -14.328 1 94.75 433 ALA A CA 1
ATOM 3482 C C . ALA A 1 433 ? 9.43 -13.672 -13.898 1 94.75 433 ALA A C 1
ATOM 3484 O O . ALA A 1 433 ? 8.703 -14.336 -14.641 1 94.75 433 ALA A O 1
ATOM 3485 N N . THR A 1 434 ? 9.055 -13.219 -12.742 1 92.75 434 THR A N 1
ATOM 3486 C CA . THR A 1 434 ? 7.727 -13.508 -12.219 1 92.75 434 THR A CA 1
ATOM 3487 C C . THR A 1 434 ? 6.652 -12.844 -13.07 1 92.75 434 THR A C 1
ATOM 3489 O O . THR A 1 434 ? 5.676 -13.484 -13.469 1 92.75 434 THR A O 1
ATOM 3492 N N . VAL A 1 435 ? 6.848 -11.617 -13.398 1 88.88 435 VAL A N 1
ATOM 3493 C CA . VAL A 1 435 ? 5.875 -10.844 -14.164 1 88.88 435 VAL A CA 1
ATOM 3494 C C . VAL A 1 435 ? 5.727 -11.445 -15.562 1 88.88 435 VAL A C 1
ATOM 3496 O O . VAL A 1 435 ? 4.609 -11.633 -16.047 1 88.88 435 VAL A O 1
ATOM 3499 N N . ALA A 1 436 ? 6.828 -11.711 -16.172 1 93.25 436 ALA A N 1
ATOM 3500 C CA . ALA A 1 436 ? 6.812 -12.289 -17.516 1 93.25 436 ALA A CA 1
ATOM 3501 C C . ALA A 1 436 ? 6.051 -13.609 -17.531 1 93.25 436 ALA A C 1
ATOM 3503 O O . ALA A 1 436 ? 5.242 -13.852 -18.438 1 93.25 436 ALA A O 1
ATOM 3504 N N . THR A 1 437 ? 6.312 -14.445 -16.562 1 93.56 437 THR A N 1
ATOM 3505 C CA . THR A 1 437 ? 5.672 -15.75 -16.484 1 93.56 437 THR A CA 1
ATOM 3506 C C . THR A 1 437 ? 4.172 -15.609 -16.25 1 93.56 437 THR A C 1
ATOM 3508 O O . THR A 1 437 ? 3.373 -16.312 -16.859 1 93.56 437 THR A O 1
ATOM 3511 N N . GLU A 1 438 ? 3.773 -14.727 -15.414 1 90.38 438 GLU A N 1
ATOM 3512 C CA . GLU A 1 438 ? 2.357 -14.492 -15.148 1 90.38 438 GLU A CA 1
ATOM 3513 C C . GLU A 1 438 ? 1.641 -13.984 -16.391 1 90.38 438 GLU A C 1
ATOM 3515 O O . GLU A 1 438 ? 0.504 -14.375 -16.672 1 90.38 438 GLU A O 1
ATOM 3520 N N . LEU A 1 439 ? 2.289 -13.125 -17.109 1 90.12 439 LEU A N 1
ATOM 3521 C CA . LEU A 1 439 ? 1.702 -12.602 -18.328 1 90.12 439 LEU A CA 1
ATOM 3522 C C . LEU A 1 439 ? 1.546 -13.703 -19.375 1 90.12 439 LEU A C 1
ATOM 3524 O O . LEU A 1 439 ? 0.56 -13.727 -20.109 1 90.12 439 LEU A O 1
ATOM 3528 N N . LEU A 1 440 ? 2.527 -14.562 -19.453 1 93.38 440 LEU A N 1
ATOM 3529 C CA . LEU A 1 440 ? 2.441 -15.703 -20.359 1 93.38 440 LEU A CA 1
ATOM 3530 C C . LEU A 1 440 ? 1.202 -16.531 -20.062 1 93.38 440 LEU A C 1
ATOM 3532 O O . LEU A 1 440 ? 0.536 -17.016 -20.984 1 93.38 440 LEU A O 1
ATOM 3536 N N . LEU A 1 441 ? 0.874 -16.656 -18.828 1 91.19 441 LEU A N 1
ATOM 3537 C CA . LEU A 1 441 ? -0.225 -17.516 -18.391 1 91.19 441 LEU A CA 1
ATOM 3538 C C . LEU A 1 441 ? -1.564 -16.797 -18.547 1 91.19 441 LEU A C 1
ATOM 3540 O O . LEU A 1 441 ? -2.59 -17.438 -18.797 1 91.19 441 LEU A O 1
ATOM 3544 N N . ASN A 1 442 ? -1.583 -15.484 -18.484 1 87.75 442 ASN A N 1
ATOM 3545 C CA . ASN A 1 442 ? -2.846 -14.766 -18.344 1 87.75 442 ASN A CA 1
ATOM 3546 C C . ASN A 1 442 ? -3.227 -14.047 -19.641 1 87.75 442 ASN A C 1
ATOM 3548 O O . ASN A 1 442 ? -4.383 -13.656 -19.828 1 87.75 442 ASN A O 1
ATOM 3552 N N . ASP A 1 443 ? -2.273 -13.828 -20.516 1 88.81 443 ASP A N 1
ATOM 3553 C CA . ASP A 1 443 ? -2.496 -13.086 -21.766 1 88.81 443 ASP A CA 1
ATOM 3554 C C . ASP A 1 443 ? -2.043 -13.891 -22.969 1 88.81 443 ASP A C 1
ATOM 3556 O O . ASP A 1 443 ? -0.846 -13.977 -23.266 1 88.81 443 ASP A O 1
ATOM 3560 N N . ALA A 1 444 ? -2.922 -14.297 -23.719 1 87.38 444 ALA A N 1
ATOM 3561 C CA . ALA A 1 444 ? -2.641 -15.148 -24.875 1 87.38 444 ALA A CA 1
ATOM 3562 C C . ALA A 1 444 ? -1.848 -14.398 -25.938 1 87.38 444 ALA A C 1
ATOM 3564 O O . ALA A 1 444 ? -1.113 -15.008 -26.719 1 87.38 444 ALA A O 1
ATOM 3565 N N . SER A 1 445 ? -1.954 -13.125 -25.938 1 91.75 445 SER A N 1
ATOM 3566 C CA . SER A 1 445 ? -1.267 -12.344 -26.969 1 91.75 445 SER A CA 1
ATOM 3567 C C . SER A 1 445 ? 0.244 -12.367 -26.75 1 91.75 445 SER A C 1
ATOM 3569 O O . SER A 1 445 ? 1.008 -12.109 -27.688 1 91.75 445 SER A O 1
ATOM 3571 N N . VAL A 1 446 ? 0.663 -12.664 -25.578 1 93.69 446 VAL A N 1
ATOM 3572 C CA . VAL A 1 446 ? 2.078 -12.625 -25.219 1 93.69 446 VAL A CA 1
ATOM 3573 C C . VAL A 1 446 ? 2.84 -13.688 -26.016 1 93.69 446 VAL A C 1
ATOM 3575 O O . VAL A 1 446 ? 3.896 -13.406 -26.578 1 93.69 446 VAL A O 1
ATOM 3578 N N . LEU A 1 447 ? 2.295 -14.891 -26.094 1 94.44 447 LEU A N 1
ATOM 3579 C CA . LEU A 1 447 ? 2.943 -15.992 -26.797 1 94.44 447 LEU A CA 1
ATOM 3580 C C . LEU A 1 447 ? 3.162 -15.656 -28.266 1 94.44 447 LEU A C 1
ATOM 3582 O O . LEU A 1 447 ? 4.246 -15.891 -28.812 1 94.44 447 LEU A O 1
ATOM 3586 N N . ASN A 1 448 ? 2.146 -15.039 -28.859 1 95 448 ASN A N 1
ATOM 3587 C CA . ASN A 1 448 ? 2.242 -14.672 -30.266 1 95 448 ASN A CA 1
ATOM 3588 C C . ASN A 1 448 ? 3.299 -13.594 -30.5 1 95 448 ASN A C 1
ATOM 3590 O O . ASN A 1 448 ? 4.051 -13.648 -31.469 1 95 448 ASN A O 1
ATOM 3594 N N . GLN A 1 449 ? 3.303 -12.703 -29.625 1 96.06 449 GLN A N 1
ATOM 3595 C CA . GLN A 1 449 ? 4.258 -11.609 -29.766 1 96.06 449 GLN A CA 1
ATOM 3596 C C . GLN A 1 449 ? 5.688 -12.094 -29.562 1 96.06 449 GLN A C 1
ATOM 3598 O O . GLN A 1 449 ? 6.598 -11.672 -30.281 1 96.06 449 GLN A O 1
ATOM 3603 N N . VAL A 1 450 ? 5.895 -12.969 -28.609 1 96.44 450 VAL A N 1
ATOM 3604 C CA . VAL A 1 450 ? 7.219 -13.531 -28.359 1 96.44 450 VAL A CA 1
ATOM 3605 C C . VAL A 1 450 ? 7.688 -14.32 -29.578 1 96.44 450 VAL A C 1
ATOM 3607 O O . VAL A 1 450 ? 8.828 -14.164 -30.016 1 96.44 450 VAL A O 1
ATOM 3610 N N . ASN A 1 451 ? 6.852 -15.117 -30.172 1 96.69 451 ASN A N 1
ATOM 3611 C CA . ASN A 1 451 ? 7.211 -15.945 -31.312 1 96.69 451 ASN A CA 1
ATOM 3612 C C . ASN A 1 451 ? 7.473 -15.102 -32.562 1 96.69 451 ASN A C 1
ATOM 3614 O O . ASN A 1 451 ? 8.281 -15.477 -33.406 1 96.69 451 ASN A O 1
ATOM 3618 N N . ALA A 1 452 ? 6.781 -14 -32.562 1 96.56 452 ALA A N 1
ATOM 3619 C CA . ALA A 1 452 ? 7.059 -13.086 -33.688 1 96.56 452 ALA A CA 1
ATOM 3620 C C . ALA A 1 452 ? 8.5 -12.602 -33.656 1 96.56 452 ALA A C 1
ATOM 3622 O O . ALA A 1 452 ? 9.125 -12.406 -34.688 1 96.56 452 ALA A O 1
ATOM 3623 N N . HIS A 1 453 ? 9.023 -12.406 -32.469 1 96.12 453 HIS A N 1
ATOM 3624 C CA . HIS A 1 453 ? 10.406 -11.969 -32.344 1 96.12 453 HIS A CA 1
ATOM 3625 C C . HIS A 1 453 ? 11.383 -13.109 -32.594 1 96.12 453 HIS A C 1
ATOM 3627 O O . HIS A 1 453 ? 12.578 -12.875 -32.812 1 96.12 453 HIS A O 1
ATOM 3633 N N . LEU A 1 454 ? 10.898 -14.352 -32.625 1 96.19 454 LEU A N 1
ATOM 3634 C CA . LEU A 1 454 ? 11.75 -15.516 -32.781 1 96.19 454 LEU A CA 1
ATOM 3635 C C . LEU A 1 454 ? 11.711 -16.016 -34.219 1 96.19 454 LEU A C 1
ATOM 3637 O O . LEU A 1 454 ? 12.391 -16.984 -34.562 1 96.19 454 LEU A O 1
ATOM 3641 N N . ASP A 1 455 ? 11 -15.336 -35.031 1 93.56 455 ASP A N 1
ATOM 3642 C CA . ASP A 1 455 ? 10.773 -15.773 -36.406 1 93.56 455 ASP A CA 1
ATOM 3643 C C . ASP A 1 455 ? 12.094 -15.914 -37.156 1 93.56 455 ASP A C 1
ATOM 3645 O O . ASP A 1 455 ? 12.219 -16.766 -38.062 1 93.56 455 ASP A O 1
ATOM 3649 N N . ASP A 1 456 ? 13.031 -15.086 -36.875 1 92.19 456 ASP A N 1
ATOM 3650 C CA . ASP A 1 456 ? 14.305 -15.094 -37.594 1 92.19 456 ASP A CA 1
ATOM 3651 C C . ASP A 1 456 ? 15.289 -16.078 -36.938 1 92.19 456 ASP A C 1
ATOM 3653 O O . ASP A 1 456 ? 16.469 -16.109 -37.312 1 92.19 456 ASP A O 1
ATOM 3657 N N . THR A 1 457 ? 14.805 -16.859 -36 1 94.81 457 THR A N 1
ATOM 3658 C CA . THR A 1 457 ? 15.648 -17.844 -35.344 1 94.81 457 THR A CA 1
ATOM 3659 C C . THR A 1 457 ? 15.133 -19.266 -35.594 1 94.81 457 THR A C 1
ATOM 3661 O O . THR A 1 457 ? 14.172 -19.453 -36.344 1 94.81 457 THR A O 1
ATOM 3664 N N . TYR A 1 458 ? 15.805 -20.25 -35.031 1 94.31 458 TYR A N 1
ATOM 3665 C CA . TYR A 1 458 ? 15.391 -21.641 -35.188 1 94.31 458 TYR A CA 1
ATOM 3666 C C . TYR A 1 458 ? 14.578 -22.109 -34 1 94.31 458 TYR A C 1
ATOM 3668 O O . TYR A 1 458 ? 14.266 -23.297 -33.875 1 94.31 458 TYR A O 1
ATOM 3676 N N . LEU A 1 459 ? 14.289 -21.172 -33.125 1 94.81 459 LEU A N 1
ATOM 3677 C CA . LEU A 1 459 ? 13.594 -21.531 -31.906 1 94.81 459 LEU A CA 1
ATOM 3678 C C . LEU A 1 459 ? 12.188 -20.938 -31.891 1 94.81 459 LEU A C 1
ATOM 3680 O O . LEU A 1 459 ? 11.93 -19.922 -32.531 1 94.81 459 LEU A O 1
ATOM 3684 N N . SER A 1 460 ? 11.289 -21.562 -31.219 1 94.31 460 SER A N 1
ATOM 3685 C CA . SER A 1 460 ? 9.93 -21.094 -30.984 1 94.31 460 SER A CA 1
ATOM 3686 C C . SER A 1 460 ? 9.422 -21.547 -29.625 1 94.31 460 SER A C 1
ATOM 3688 O O . SER A 1 460 ? 9.961 -22.5 -29.031 1 94.31 460 SER A O 1
ATOM 3690 N N . VAL A 1 461 ? 8.539 -20.812 -29.125 1 94.25 461 VAL A N 1
ATOM 3691 C CA . VAL A 1 461 ? 7.941 -21.172 -27.844 1 94.25 461 VAL A CA 1
ATOM 3692 C C . VAL A 1 461 ? 6.598 -21.859 -28.078 1 94.25 461 VAL A C 1
ATOM 3694 O O . VAL A 1 461 ? 5.672 -21.25 -28.625 1 94.25 461 VAL A O 1
ATOM 3697 N N . VAL A 1 462 ? 6.531 -23.047 -27.766 1 92.75 462 VAL A N 1
ATOM 3698 C CA . VAL A 1 462 ? 5.27 -23.781 -27.766 1 92.75 462 VAL A CA 1
ATOM 3699 C C . VAL A 1 462 ? 4.793 -23.984 -26.328 1 92.75 462 VAL A C 1
ATOM 3701 O O . VAL A 1 462 ? 5.309 -24.844 -25.609 1 92.75 462 VAL A O 1
ATOM 3704 N N . PHE A 1 463 ? 3.842 -23.141 -25.969 1 91.38 463 PHE A N 1
ATOM 3705 C CA . PHE A 1 463 ? 3.4 -23.141 -24.578 1 91.38 463 PHE A CA 1
ATOM 3706 C C . PHE A 1 463 ? 1.892 -23.344 -24.484 1 91.38 463 PHE A C 1
ATOM 3708 O O . PHE A 1 463 ? 1.132 -22.656 -25.188 1 91.38 463 PHE A O 1
ATOM 3715 N N . ASP A 1 464 ? 1.534 -24.359 -23.75 1 86.88 464 ASP A N 1
ATOM 3716 C CA . ASP A 1 464 ? 0.135 -24.609 -23.422 1 86.88 464 ASP A CA 1
ATOM 3717 C C . ASP A 1 464 ? -0.112 -24.5 -21.922 1 86.88 464 ASP A C 1
ATOM 3719 O O . ASP A 1 464 ? 0.36 -25.328 -21.156 1 86.88 464 ASP A O 1
ATOM 3723 N N . LYS A 1 465 ? -0.87 -23.547 -21.562 1 83.44 465 LYS A N 1
ATOM 3724 C CA . LYS A 1 465 ? -1.067 -23.25 -20.141 1 83.44 465 LYS A CA 1
ATOM 3725 C C . LYS A 1 465 ? -1.835 -24.359 -19.453 1 83.44 465 LYS A C 1
ATOM 3727 O O . LYS A 1 465 ? -1.786 -24.484 -18.219 1 83.44 465 LYS A O 1
ATOM 3732 N N . ASP A 1 466 ? -2.51 -25.172 -20.266 1 79 466 ASP A N 1
ATOM 3733 C CA . ASP A 1 466 ? -3.338 -26.219 -19.672 1 79 466 ASP A CA 1
ATOM 3734 C C . ASP A 1 466 ? -2.559 -27.531 -19.547 1 79 466 ASP A C 1
ATOM 3736 O O . ASP A 1 466 ? -3.059 -28.5 -18.969 1 79 466 ASP A O 1
ATOM 3740 N N . LYS A 1 467 ? -1.367 -27.516 -20.078 1 79.38 467 LYS A N 1
ATOM 3741 C CA . LYS A 1 467 ? -0.548 -28.719 -20 1 79.38 467 LYS A CA 1
ATOM 3742 C C . LYS A 1 467 ? 0.312 -28.719 -18.734 1 79.38 467 LYS A C 1
ATOM 3744 O O . LYS A 1 467 ? 0.824 -27.672 -18.328 1 79.38 467 LYS A O 1
ATOM 3749 N N . SER A 1 468 ? 0.298 -29.812 -18 1 76.69 468 SER A N 1
ATOM 3750 C CA . SER A 1 468 ? 1.12 -30.062 -16.828 1 76.69 468 SER A CA 1
ATOM 3751 C C . SER A 1 468 ? 1.851 -31.391 -16.922 1 76.69 468 SER A C 1
ATOM 3753 O O . SER A 1 468 ? 1.286 -32.375 -17.391 1 76.69 468 SER A O 1
ATOM 3755 N N . PRO A 1 469 ? 3.17 -31.547 -16.672 1 80.81 469 PRO A N 1
ATOM 3756 C CA . PRO A 1 469 ? 4.051 -30.516 -16.141 1 80.81 469 PRO A CA 1
ATOM 3757 C C . PRO A 1 469 ? 4.469 -29.484 -17.188 1 80.81 469 PRO A C 1
ATOM 3759 O O . PRO A 1 469 ? 4.383 -29.766 -18.391 1 80.81 469 PRO A O 1
ATOM 3762 N N . ARG A 1 470 ? 4.816 -28.297 -16.625 1 88.38 470 ARG A N 1
ATOM 3763 C CA . ARG A 1 470 ? 5.293 -27.266 -17.547 1 88.38 470 ARG A CA 1
ATOM 3764 C C . ARG A 1 470 ? 6.516 -27.734 -18.328 1 88.38 470 ARG A C 1
ATOM 3766 O O . ARG A 1 470 ? 7.402 -28.391 -17.766 1 88.38 470 ARG A O 1
ATOM 3773 N N . THR A 1 471 ? 6.488 -27.484 -19.578 1 87.06 471 THR A N 1
ATOM 3774 C CA . THR A 1 471 ? 7.605 -27.891 -20.422 1 87.06 471 THR A CA 1
ATOM 3775 C C . THR A 1 471 ? 8.758 -26.906 -20.312 1 87.06 471 THR A C 1
ATOM 3777 O O . THR A 1 471 ? 9.922 -27.281 -20.453 1 87.06 471 THR A O 1
ATOM 3780 N N . HIS A 1 472 ? 8.422 -25.75 -20.062 1 93.81 472 HIS A N 1
ATOM 3781 C CA . HIS A 1 472 ? 9.438 -24.703 -19.984 1 93.81 472 HIS A CA 1
ATOM 3782 C C . HIS A 1 472 ? 9.914 -24.5 -18.547 1 93.81 472 HIS A C 1
ATOM 3784 O O . HIS A 1 472 ? 9.156 -24.734 -17.594 1 93.81 472 HIS A O 1
ATOM 3790 N N . ARG A 1 473 ? 11.133 -24.172 -18.391 1 95.44 473 ARG A N 1
ATOM 3791 C CA . ARG A 1 473 ? 11.695 -23.828 -17.094 1 95.44 473 ARG A CA 1
ATOM 3792 C C . ARG A 1 473 ? 12.234 -22.406 -17.094 1 95.44 473 ARG A C 1
ATOM 3794 O O . ARG A 1 473 ? 12.445 -21.812 -18.156 1 95.44 473 ARG A O 1
ATOM 3801 N N . VAL A 1 474 ? 12.391 -21.797 -15.898 1 97.75 474 VAL A N 1
ATOM 3802 C CA . VAL A 1 474 ? 12.898 -20.438 -15.734 1 97.75 474 VAL A CA 1
ATOM 3803 C C . VAL A 1 474 ? 14.312 -20.484 -15.164 1 97.75 474 VAL A C 1
ATOM 3805 O O . VAL A 1 474 ? 14.555 -21.094 -14.125 1 97.75 474 VAL A O 1
ATOM 3808 N N . VAL A 1 475 ? 15.266 -19.906 -15.844 1 98.19 475 VAL A N 1
ATOM 3809 C CA . VAL A 1 475 ? 16.656 -19.875 -15.391 1 98.19 475 VAL A CA 1
ATOM 3810 C C . VAL A 1 475 ? 17.031 -18.438 -15.039 1 98.19 475 VAL A C 1
ATOM 3812 O O . VAL A 1 475 ? 16.953 -17.547 -15.883 1 98.19 475 VAL A O 1
ATOM 3815 N N . LEU A 1 476 ? 17.375 -18.219 -13.836 1 97.69 476 LEU A N 1
ATOM 3816 C CA . LEU A 1 476 ? 17.891 -16.938 -13.367 1 97.69 476 LEU A CA 1
ATOM 3817 C C . LEU A 1 476 ? 19.422 -16.938 -13.359 1 97.69 476 LEU A C 1
ATOM 3819 O O . LEU A 1 476 ? 20.047 -17.562 -12.5 1 97.69 476 LEU A O 1
ATOM 3823 N N . ALA A 1 477 ? 20.016 -16.266 -14.297 1 96.44 477 ALA A N 1
ATOM 3824 C CA . ALA A 1 477 ? 21.469 -16.297 -14.484 1 96.44 477 ALA A CA 1
ATOM 3825 C C . ALA A 1 477 ? 22.109 -14.992 -14 1 96.44 477 ALA A C 1
ATOM 3827 O O . ALA A 1 477 ? 21.688 -13.906 -14.391 1 96.44 477 ALA A O 1
ATOM 3828 N N . ILE A 1 478 ? 23.109 -15.102 -13.195 1 94 478 ILE A N 1
ATOM 3829 C CA . ILE A 1 478 ? 23.797 -13.938 -12.633 1 94 478 ILE A CA 1
ATOM 3830 C C . ILE A 1 478 ? 25.234 -13.898 -13.141 1 94 478 ILE A C 1
ATOM 3832 O O . ILE A 1 478 ? 26 -14.859 -12.953 1 94 478 ILE A O 1
ATOM 3836 N N . MET A 1 479 ? 25.562 -12.82 -13.773 1 91.56 479 MET A N 1
ATOM 3837 C CA . MET A 1 479 ? 26.938 -12.578 -14.195 1 91.56 479 MET A CA 1
ATOM 3838 C C . MET A 1 479 ? 27.797 -12.109 -13.016 1 91.56 479 MET A C 1
ATOM 3840 O O . MET A 1 479 ? 27.531 -11.055 -12.438 1 91.56 479 MET A O 1
ATOM 3844 N N . HIS A 1 480 ? 28.703 -12.852 -12.703 1 86.62 480 HIS A N 1
ATOM 3845 C CA . HIS A 1 480 ? 29.516 -12.523 -11.531 1 86.62 480 HIS A CA 1
ATOM 3846 C C . HIS A 1 480 ? 30.984 -12.852 -11.758 1 86.62 480 HIS A C 1
ATOM 3848 O O . HIS A 1 4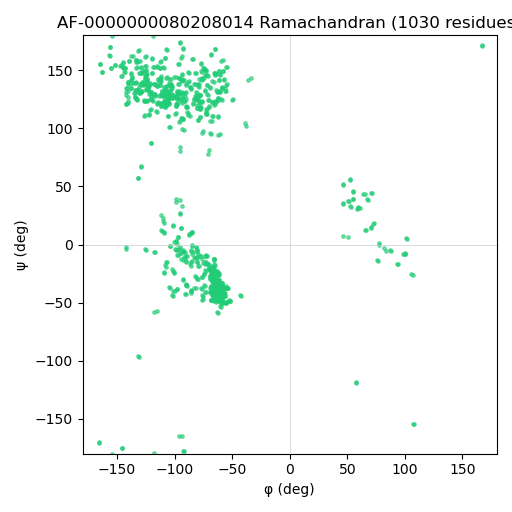80 ? 31.312 -13.953 -12.211 1 86.62 480 HIS A O 1
ATOM 3854 N N . LYS A 1 481 ? 31.812 -11.93 -11.383 1 80.5 481 LYS A N 1
ATOM 3855 C CA . LYS A 1 481 ? 33.25 -12.07 -11.625 1 80.5 481 LYS A CA 1
ATOM 3856 C C . LYS A 1 481 ? 33.875 -13.055 -10.641 1 80.5 481 LYS A C 1
ATOM 3858 O O . LYS A 1 481 ? 34.844 -13.742 -10.977 1 80.5 481 LYS A O 1
ATOM 3863 N N . LYS A 1 482 ? 33.406 -13 -9.461 1 78.06 482 LYS A N 1
ATOM 3864 C CA . LYS A 1 482 ? 34 -13.852 -8.438 1 78.06 482 LYS A CA 1
ATOM 3865 C C . LYS A 1 482 ? 33.875 -15.328 -8.805 1 78.06 482 LYS A C 1
ATOM 3867 O O . LYS A 1 482 ? 32.812 -15.773 -9.242 1 78.06 482 LYS A O 1
ATOM 3872 N N . GLN A 1 483 ? 34.969 -16.031 -8.695 1 78.44 483 GLN A N 1
ATOM 3873 C CA . GLN A 1 483 ? 35 -17.453 -9.008 1 78.44 483 GLN A CA 1
ATOM 3874 C C . GLN A 1 483 ? 34.281 -18.266 -7.926 1 78.44 483 GLN A C 1
ATOM 3876 O O . GLN A 1 483 ? 34.219 -17.844 -6.77 1 78.44 483 GLN A O 1
ATOM 3881 N N . GLY A 1 484 ? 33.719 -19.359 -8.352 1 80.38 484 GLY A N 1
ATOM 3882 C CA . GLY A 1 484 ? 33.062 -20.234 -7.391 1 80.38 484 GLY A CA 1
ATOM 3883 C C . GLY A 1 484 ? 31.562 -20.203 -7.496 1 80.38 484 GLY A C 1
ATOM 3884 O O . GLY A 1 484 ? 31.016 -19.969 -8.578 1 80.38 484 GLY A O 1
ATOM 3885 N N . GLU A 1 485 ? 30.938 -20.516 -6.375 1 83.5 485 GLU A N 1
ATOM 3886 C CA . GLU A 1 485 ? 29.469 -20.578 -6.348 1 83.5 485 GLU A CA 1
ATOM 3887 C C . GLU A 1 485 ? 28.859 -19.188 -6.344 1 83.5 485 GLU A C 1
ATOM 3889 O O . GLU A 1 485 ? 29.5 -18.219 -5.922 1 83.5 485 GLU A O 1
ATOM 3894 N N . VAL A 1 486 ? 27.734 -19.125 -6.852 1 82.94 486 VAL A N 1
ATOM 3895 C CA . VAL A 1 486 ? 27.031 -17.844 -6.906 1 82.94 486 VAL A CA 1
ATOM 3896 C C . VAL A 1 486 ? 26.766 -17.344 -5.492 1 82.94 486 VAL A C 1
ATOM 3898 O O . VAL A 1 486 ? 26.312 -18.094 -4.629 1 82.94 486 VAL A O 1
ATOM 3901 N N . HIS A 1 487 ? 27.203 -16.188 -5.234 1 81.19 487 HIS A N 1
ATOM 3902 C CA . HIS A 1 487 ? 26.938 -15.5 -3.979 1 81.19 487 HIS A CA 1
ATOM 3903 C C . HIS A 1 487 ? 25.891 -14.406 -4.168 1 81.19 487 HIS A C 1
ATOM 3905 O O . HIS A 1 487 ? 25.922 -13.68 -5.168 1 81.19 487 HIS A O 1
ATOM 3911 N N . LEU A 1 488 ? 24.906 -14.391 -3.281 1 87.06 488 LEU A N 1
ATOM 3912 C CA . LEU A 1 488 ? 23.906 -13.328 -3.293 1 87.06 488 LEU A CA 1
ATOM 3913 C C . LEU A 1 488 ? 23.828 -12.625 -1.939 1 87.06 488 LEU A C 1
ATOM 3915 O O . LEU A 1 488 ? 23.953 -13.273 -0.896 1 87.06 488 LEU A O 1
ATOM 3919 N N . PRO A 1 489 ? 23.672 -11.258 -1.979 1 83.31 489 PRO A N 1
ATOM 3920 C CA . PRO A 1 489 ? 23.344 -10.586 -0.719 1 83.31 489 PRO A CA 1
ATOM 3921 C C . PRO A 1 489 ? 22.109 -11.164 -0.044 1 83.31 489 PRO A C 1
ATOM 3923 O O . PRO A 1 489 ? 21.234 -11.734 -0.717 1 83.31 489 PRO A O 1
ATOM 3926 N N . PHE A 1 490 ? 22.062 -11.047 1.222 1 86.19 490 PHE A N 1
ATOM 3927 C CA . PHE A 1 490 ? 20.984 -11.68 1.982 1 86.19 490 PHE A CA 1
ATOM 3928 C C . PHE A 1 490 ? 19.625 -11.25 1.465 1 86.19 490 PHE A C 1
ATOM 3930 O O . PHE A 1 490 ? 18.75 -12.078 1.244 1 86.19 490 PHE A O 1
ATOM 3937 N N . PHE A 1 491 ? 19.406 -10 1.307 1 85.5 491 PHE A N 1
ATOM 3938 C CA . PHE A 1 491 ? 18.094 -9.523 0.889 1 85.5 491 PHE A CA 1
ATOM 3939 C C . PHE A 1 491 ? 17.781 -9.969 -0.535 1 85.5 491 PHE A C 1
ATOM 3941 O O . PHE A 1 491 ? 16.609 -10.109 -0.905 1 85.5 491 PHE A O 1
ATOM 3948 N N . SER A 1 492 ? 18.766 -10.148 -1.32 1 88.25 492 SER A N 1
ATOM 3949 C CA . SER A 1 492 ? 18.547 -10.758 -2.629 1 88.25 492 SER A CA 1
ATOM 3950 C C . SER A 1 492 ? 18.047 -12.188 -2.494 1 88.25 492 SER A C 1
ATOM 3952 O O . SER A 1 492 ? 17.188 -12.625 -3.277 1 88.25 492 SER A O 1
ATOM 3954 N N . LYS A 1 493 ? 18.641 -12.867 -1.495 1 91.5 493 LYS A N 1
ATOM 3955 C CA . LYS A 1 493 ? 18.172 -14.227 -1.241 1 91.5 493 LYS A CA 1
ATOM 3956 C C . LYS A 1 493 ? 16.719 -14.227 -0.801 1 91.5 493 LYS A C 1
ATOM 3958 O O . LYS A 1 493 ? 15.953 -15.133 -1.16 1 91.5 493 LYS A O 1
ATOM 3963 N N . VAL A 1 494 ? 16.438 -13.289 -0.006 1 89.56 494 VAL A N 1
ATOM 3964 C CA . VAL A 1 494 ? 15.055 -13.156 0.453 1 89.56 494 VAL A CA 1
ATOM 3965 C C . VAL A 1 494 ? 14.125 -12.969 -0.746 1 89.56 494 VAL A C 1
ATOM 3967 O O . VAL A 1 494 ? 13.102 -13.648 -0.855 1 89.56 494 VAL A O 1
ATOM 3970 N N . ASN A 1 495 ? 14.469 -12.086 -1.63 1 89.62 495 ASN A N 1
ATOM 3971 C CA . ASN A 1 495 ? 13.664 -11.805 -2.812 1 89.62 495 ASN A CA 1
ATOM 3972 C C . ASN A 1 495 ? 13.625 -13 -3.766 1 89.62 495 ASN A C 1
ATOM 3974 O O . ASN A 1 495 ? 12.594 -13.273 -4.379 1 89.62 495 ASN A O 1
ATOM 3978 N N . LEU A 1 496 ? 14.773 -13.57 -3.895 1 94 496 LEU A N 1
ATOM 3979 C CA . LEU A 1 496 ? 14.836 -14.766 -4.719 1 94 496 LEU A CA 1
ATOM 3980 C C . LEU A 1 496 ? 13.852 -15.82 -4.227 1 94 496 LEU A C 1
ATOM 3982 O O . LEU A 1 496 ? 13.109 -16.391 -5.023 1 94 496 LEU A O 1
ATOM 3986 N N . ARG A 1 497 ? 13.914 -16.078 -2.967 1 91.94 497 ARG A N 1
ATOM 3987 C CA . ARG A 1 497 ? 13.008 -17.062 -2.385 1 91.94 497 ARG A CA 1
ATOM 3988 C C . ARG A 1 497 ? 11.555 -16.703 -2.66 1 91.94 497 ARG A C 1
ATOM 3990 O O . ARG A 1 497 ? 10.758 -17.562 -3.035 1 91.94 497 ARG A O 1
ATOM 3997 N N . HIS A 1 498 ? 11.234 -15.469 -2.49 1 89.69 498 HIS A N 1
ATOM 3998 C CA . HIS A 1 498 ? 9.875 -14.984 -2.693 1 89.69 498 HIS A CA 1
ATOM 3999 C C . HIS A 1 498 ? 9.414 -15.227 -4.129 1 89.69 498 HIS A C 1
ATOM 4001 O O . HIS A 1 498 ? 8.359 -15.812 -4.355 1 89.69 498 HIS A O 1
ATOM 4007 N N . HIS A 1 499 ? 10.133 -14.805 -5.078 1 92.25 499 HIS A N 1
ATOM 4008 C CA . HIS A 1 499 ? 9.766 -14.906 -6.484 1 92.25 499 HIS A CA 1
ATOM 4009 C C . HIS A 1 499 ? 9.867 -16.344 -6.988 1 92.25 499 HIS A C 1
ATOM 4011 O O . HIS A 1 499 ? 9.023 -16.797 -7.758 1 92.25 499 HIS A O 1
ATOM 4017 N N . SER A 1 500 ? 10.922 -17.047 -6.562 1 94.75 500 SER A N 1
ATOM 4018 C CA . SER A 1 500 ? 11.102 -18.422 -6.988 1 94.75 500 SER A CA 1
ATOM 4019 C C . SER A 1 500 ? 9.945 -19.297 -6.512 1 94.75 500 SER A C 1
ATOM 4021 O O . SER A 1 500 ? 9.469 -20.172 -7.25 1 94.75 500 SER A O 1
ATOM 4023 N N . ARG A 1 501 ? 9.531 -19.094 -5.32 1 90.94 501 ARG A N 1
ATOM 4024 C CA . ARG A 1 501 ? 8.391 -19.844 -4.801 1 90.94 501 ARG A CA 1
ATOM 4025 C C . ARG A 1 501 ? 7.137 -19.594 -5.629 1 90.94 501 ARG A C 1
ATOM 4027 O O . ARG A 1 501 ? 6.367 -20.516 -5.898 1 90.94 501 ARG A O 1
ATOM 4034 N N . ARG A 1 502 ? 6.918 -18.391 -5.945 1 91.38 502 ARG A N 1
ATOM 4035 C CA . ARG A 1 502 ? 5.766 -18.047 -6.766 1 91.38 502 ARG A CA 1
ATOM 4036 C C . ARG A 1 502 ? 5.824 -18.734 -8.125 1 91.38 502 ARG A C 1
ATOM 4038 O O . ARG A 1 502 ? 4.824 -19.281 -8.586 1 91.38 502 ARG A O 1
ATOM 4045 N N . LEU A 1 503 ? 6.992 -18.703 -8.703 1 94.88 503 LEU A N 1
ATOM 4046 C CA . LEU A 1 503 ? 7.188 -19.359 -9.992 1 94.88 503 LEU A CA 1
ATOM 4047 C C . LEU A 1 503 ? 6.992 -20.859 -9.867 1 94.88 503 LEU A C 1
ATOM 4049 O O . LEU A 1 503 ? 6.348 -21.484 -10.7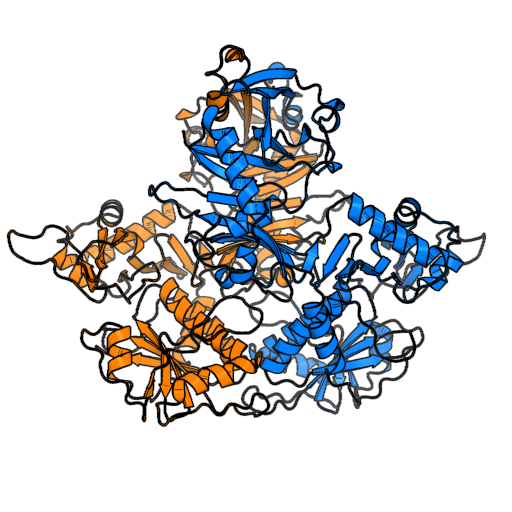19 1 94.88 503 LEU A O 1
ATOM 4053 N N . GLN A 1 504 ? 7.504 -21.422 -8.781 1 92.38 504 GLN A N 1
ATOM 4054 C CA . GLN A 1 504 ? 7.355 -22.844 -8.531 1 92.38 504 GLN A CA 1
ATOM 4055 C C . GLN A 1 504 ? 5.895 -23.219 -8.289 1 92.38 504 GLN A C 1
ATOM 4057 O O . GLN A 1 504 ? 5.43 -24.266 -8.734 1 92.38 504 GLN A O 1
ATOM 4062 N N . ASN A 1 505 ? 5.246 -22.344 -7.582 1 90.56 505 ASN A N 1
ATOM 4063 C CA . ASN A 1 505 ? 3.83 -22.578 -7.324 1 90.56 505 ASN A CA 1
ATOM 4064 C C . ASN A 1 505 ? 3.025 -22.625 -8.617 1 90.56 505 ASN A C 1
ATOM 4066 O O . ASN A 1 505 ? 2.023 -23.328 -8.711 1 90.56 505 ASN A O 1
ATOM 4070 N N . MET A 1 506 ? 3.49 -21.875 -9.594 1 92 506 MET A N 1
ATOM 4071 C CA . MET A 1 506 ? 2.809 -21.859 -10.883 1 92 506 MET A CA 1
ATOM 4072 C C . MET A 1 506 ? 3.207 -23.062 -11.727 1 92 506 MET A C 1
ATOM 4074 O O . MET A 1 506 ? 2.799 -23.172 -12.883 1 92 506 MET A O 1
ATOM 4078 N N . GLY A 1 507 ? 4.082 -23.859 -11.203 1 89.69 507 GLY A N 1
ATOM 4079 C CA . GLY A 1 507 ? 4.41 -25.125 -11.836 1 89.69 507 GLY A CA 1
ATOM 4080 C C . GLY A 1 507 ? 5.711 -25.094 -12.617 1 89.69 507 GLY A C 1
ATOM 4081 O O . GLY A 1 507 ? 6.074 -26.062 -13.273 1 89.69 507 GLY A O 1
ATOM 4082 N N . PHE A 1 508 ? 6.422 -24.031 -12.547 1 93.38 508 PHE A N 1
ATOM 4083 C CA . PHE A 1 508 ? 7.664 -23.906 -13.305 1 93.38 508 PHE A CA 1
ATOM 4084 C C . PHE A 1 508 ? 8.852 -24.359 -12.469 1 93.38 508 PHE A C 1
ATOM 4086 O O . PHE A 1 508 ? 8.883 -24.156 -11.25 1 93.38 508 PHE A O 1
ATOM 4093 N N . THR A 1 509 ? 9.758 -25.016 -13.141 1 94 509 THR A N 1
ATOM 4094 C CA . THR A 1 509 ? 11.047 -25.281 -12.516 1 94 509 THR A CA 1
ATOM 4095 C C . THR A 1 509 ? 11.93 -24.031 -12.57 1 94 509 THR A C 1
ATOM 4097 O O . THR A 1 509 ? 12.047 -23.391 -13.617 1 94 509 THR A O 1
ATOM 4100 N N . VAL A 1 510 ? 12.445 -23.688 -11.391 1 96.69 510 VAL A N 1
ATOM 4101 C CA . VAL A 1 510 ? 13.305 -22.516 -11.32 1 96.69 510 VAL A CA 1
ATOM 4102 C C . VAL A 1 510 ? 14.742 -22.938 -11.031 1 96.69 510 VAL A C 1
ATOM 4104 O O . VAL A 1 510 ? 14.992 -23.734 -10.109 1 96.69 510 VAL A O 1
ATOM 4107 N N . GLU A 1 511 ? 15.656 -22.469 -11.836 1 97.5 511 GLU A N 1
ATOM 4108 C CA . GLU A 1 511 ? 17.078 -22.797 -11.672 1 97.5 511 GLU A CA 1
ATOM 4109 C C . GLU A 1 511 ? 17.922 -21.516 -11.57 1 97.5 511 GLU A C 1
ATOM 4111 O O . GLU A 1 511 ? 17.578 -20.5 -12.164 1 97.5 511 GLU A O 1
ATOM 4116 N N . LEU A 1 512 ? 18.938 -21.625 -10.781 1 96.38 512 LEU A N 1
ATOM 4117 C CA . LEU A 1 512 ? 19.922 -20.547 -10.68 1 96.38 512 LEU A CA 1
ATOM 4118 C C . LEU A 1 512 ? 21.188 -20.891 -11.461 1 96.38 512 LEU A C 1
ATOM 4120 O O . LEU A 1 512 ? 21.641 -22.031 -11.43 1 96.38 512 LEU A O 1
ATOM 4124 N N . ALA A 1 513 ? 21.703 -19.938 -12.188 1 95.25 513 ALA A N 1
ATOM 4125 C CA . ALA A 1 513 ? 22.938 -20.141 -12.938 1 95.25 513 ALA A CA 1
ATOM 4126 C C . ALA A 1 513 ? 23.922 -19 -12.68 1 95.25 513 ALA A C 1
ATOM 4128 O O . ALA A 1 513 ? 23.516 -17.859 -12.422 1 95.25 513 ALA A O 1
ATOM 4129 N N . LYS A 1 514 ? 25.156 -19.344 -12.711 1 94.56 514 LYS A N 1
ATOM 4130 C CA . LYS A 1 514 ? 26.234 -18.359 -12.641 1 94.56 514 LYS A CA 1
ATOM 4131 C C . LYS A 1 514 ? 26.984 -18.266 -13.977 1 94.56 514 LYS A C 1
ATOM 4133 O O . LYS A 1 514 ? 27.281 -19.281 -14.594 1 94.56 514 LYS A O 1
ATOM 4138 N N . ILE A 1 515 ? 27.156 -17.109 -14.391 1 94.56 515 ILE A N 1
ATOM 4139 C CA . ILE A 1 515 ? 27.969 -16.859 -15.578 1 94.56 515 ILE A CA 1
ATOM 4140 C C . ILE A 1 515 ? 29.297 -16.25 -15.172 1 94.56 515 ILE A C 1
ATOM 4142 O O . ILE A 1 515 ? 29.344 -15.125 -14.656 1 94.56 515 ILE A O 1
ATOM 4146 N N . ASP A 1 516 ? 30.297 -16.906 -15.492 1 91.62 516 ASP A N 1
ATOM 4147 C CA . ASP A 1 516 ? 31.625 -16.484 -15.047 1 91.62 516 ASP A CA 1
ATOM 4148 C C . ASP A 1 516 ? 32.219 -15.438 -15.992 1 91.62 516 ASP A C 1
ATOM 4150 O O . ASP A 1 516 ? 31.766 -15.297 -17.141 1 91.62 516 ASP A O 1
ATOM 4154 N N . ALA A 1 517 ? 33.219 -14.695 -15.422 1 88.19 517 ALA A N 1
ATOM 4155 C CA . ALA A 1 517 ? 33.906 -13.711 -16.234 1 88.19 517 ALA A CA 1
ATOM 4156 C C . ALA A 1 517 ? 34.969 -14.383 -17.125 1 88.19 517 ALA A C 1
ATOM 4158 O O . ALA A 1 517 ? 35.531 -15.406 -16.75 1 88.19 517 ALA A O 1
ATOM 4159 N N . MET B 1 1 ? 11.078 31.688 -6.547 1 79.31 1 MET B N 1
ATOM 4160 C CA . MET B 1 1 ? 11.125 30.703 -5.465 1 79.31 1 MET B CA 1
ATOM 4161 C C . MET B 1 1 ? 10.367 29.438 -5.844 1 79.31 1 MET B C 1
ATOM 4163 O O . MET B 1 1 ? 9.453 29.484 -6.668 1 79.31 1 MET B O 1
ATOM 4167 N N . LYS B 1 2 ? 10.781 28.391 -5.332 1 80.06 2 LYS B N 1
ATOM 4168 C CA . LYS B 1 2 ? 10.055 27.156 -5.602 1 80.06 2 LYS B CA 1
ATOM 4169 C C . LYS B 1 2 ? 9.094 26.812 -4.457 1 80.06 2 LYS B C 1
ATOM 4171 O O . LYS B 1 2 ? 9.438 26.984 -3.285 1 80.06 2 LYS B O 1
ATOM 4176 N N . LEU B 1 3 ? 7.863 26.562 -4.844 1 79.44 3 LEU B N 1
ATOM 4177 C CA . LEU B 1 3 ? 6.82 26.234 -3.881 1 79.44 3 LEU B CA 1
ATOM 4178 C C . LEU B 1 3 ? 5.844 25.219 -4.469 1 79.44 3 LEU B C 1
ATOM 4180 O O . LEU B 1 3 ? 5.773 25.047 -5.688 1 79.44 3 LEU B O 1
ATOM 4184 N N . ASN B 1 4 ? 5.219 24.547 -3.564 1 83.75 4 ASN B N 1
ATOM 4185 C CA . ASN B 1 4 ? 4.094 23.719 -3.975 1 83.75 4 ASN B CA 1
ATOM 4186 C C . ASN B 1 4 ? 2.822 24.547 -4.156 1 83.75 4 ASN B C 1
ATOM 4188 O O . ASN B 1 4 ? 2.35 25.172 -3.209 1 83.75 4 ASN B O 1
ATOM 4192 N N . VAL B 1 5 ? 2.354 24.562 -5.309 1 87.56 5 VAL B N 1
ATOM 4193 C CA . VAL B 1 5 ? 1.121 25.281 -5.605 1 87.56 5 VAL B CA 1
ATOM 4194 C C . VAL B 1 5 ? -0.024 24.297 -5.805 1 87.56 5 VAL B C 1
ATOM 4196 O O . VAL B 1 5 ? 0.084 23.359 -6.602 1 87.56 5 VAL B O 1
ATOM 4199 N N . VAL B 1 6 ? -1.106 24.469 -5.066 1 90.81 6 VAL B N 1
ATOM 4200 C CA . VAL B 1 6 ? -2.271 23.609 -5.156 1 90.81 6 VAL B CA 1
ATOM 4201 C C . VAL B 1 6 ? -3.4 24.312 -5.891 1 90.81 6 VAL B C 1
ATOM 4203 O O . VAL B 1 6 ? -3.719 25.469 -5.582 1 90.81 6 VAL B O 1
ATOM 4206 N N . ALA B 1 7 ? -3.947 23.703 -6.859 1 95.75 7 ALA B N 1
ATOM 4207 C CA . ALA B 1 7 ? -4.984 24.312 -7.68 1 95.75 7 ALA B CA 1
ATOM 4208 C C . ALA B 1 7 ? -6.215 23.422 -7.773 1 95.75 7 ALA B C 1
ATOM 4210 O O . ALA B 1 7 ? -6.098 22.203 -7.883 1 95.75 7 ALA B O 1
ATOM 4211 N N . TYR B 1 8 ? -7.371 24.031 -7.715 1 94.5 8 TYR B N 1
ATOM 4212 C CA . TYR B 1 8 ? -8.664 23.406 -7.941 1 94.5 8 TYR B CA 1
ATOM 4213 C C . TYR B 1 8 ? -9.344 23.969 -9.18 1 94.5 8 TYR B C 1
ATOM 4215 O O . TYR B 1 8 ? -9.281 25.188 -9.422 1 94.5 8 TYR B O 1
ATOM 4223 N N . LEU B 1 9 ? -9.914 23.109 -9.977 1 96.62 9 LEU B N 1
ATOM 4224 C CA . LEU B 1 9 ? -10.719 23.562 -11.109 1 96.62 9 LEU B CA 1
ATOM 4225 C C . LEU B 1 9 ? -12.188 23.656 -10.727 1 96.62 9 LEU B C 1
ATOM 4227 O O . LEU B 1 9 ? -12.742 22.734 -10.109 1 96.62 9 LEU B O 1
ATOM 4231 N N . ILE B 1 10 ? -12.734 24.781 -11.062 1 94.69 10 ILE B N 1
ATOM 4232 C CA . ILE B 1 10 ? -14.156 25 -10.773 1 94.69 10 ILE B CA 1
ATOM 4233 C C . ILE B 1 10 ? -14.992 24.484 -11.938 1 94.69 10 ILE B C 1
ATOM 4235 O O . ILE B 1 10 ? -14.633 24.656 -13.102 1 94.69 10 ILE B O 1
ATOM 4239 N N . LYS B 1 11 ? -16.094 23.859 -11.648 1 90.94 11 LYS B N 1
ATOM 4240 C CA . LYS B 1 11 ? -16.984 23.344 -12.672 1 90.94 11 LYS B CA 1
ATOM 4241 C C . LYS B 1 11 ? -17.469 24.453 -13.609 1 90.94 11 LYS B C 1
ATOM 4243 O O . LYS B 1 11 ? -17.453 25.625 -13.242 1 90.94 11 LYS B O 1
ATOM 4248 N N . GLU B 1 12 ? -17.906 24.016 -14.812 1 89.31 12 GLU B N 1
ATOM 4249 C CA . GLU B 1 12 ? -18.406 24.969 -15.789 1 89.31 12 GLU B CA 1
ATOM 4250 C C . GLU B 1 12 ? -19.719 25.609 -15.312 1 89.31 12 GLU B C 1
ATOM 4252 O O . GLU B 1 12 ? -20.516 24.953 -14.641 1 89.31 12 GLU B O 1
ATOM 4257 N N . GLY B 1 13 ? -19.859 26.875 -15.555 1 85.19 13 GLY B N 1
ATOM 4258 C CA . GLY B 1 13 ? -21.125 27.547 -15.297 1 85.19 13 GLY B CA 1
ATOM 4259 C C . GLY B 1 13 ? -21.125 28.312 -14 1 85.19 13 GLY B C 1
ATOM 4260 O O . GLY B 1 13 ? -22.094 29.016 -13.703 1 85.19 13 GLY B O 1
ATOM 4261 N N . TYR B 1 14 ? -20.109 28.156 -13.234 1 89.62 14 TYR B N 1
ATOM 4262 C CA . TYR B 1 14 ? -20.062 28.875 -11.969 1 89.62 14 TYR B CA 1
ATOM 4263 C C . TYR B 1 14 ? -19.266 30.172 -12.102 1 89.62 14 TYR B C 1
ATOM 4265 O O . TYR B 1 14 ? -18.25 30.203 -12.82 1 89.62 14 TYR B O 1
ATOM 4273 N N . GLU B 1 15 ? -19.75 31.156 -11.391 1 90.75 15 GLU B N 1
ATOM 4274 C CA . GLU B 1 15 ? -19.031 32.438 -11.297 1 90.75 15 GLU B CA 1
ATOM 4275 C C . GLU B 1 15 ? -18.391 32.594 -9.922 1 90.75 15 GLU B C 1
ATOM 4277 O O . GLU B 1 15 ? -18.641 31.797 -9.008 1 90.75 15 GLU B O 1
ATOM 4282 N N . GLU B 1 16 ? -17.531 33.562 -9.805 1 91.94 16 GLU B N 1
ATOM 4283 C CA . GLU B 1 16 ? -16.766 33.781 -8.57 1 91.94 16 GLU B CA 1
ATOM 4284 C C . GLU B 1 16 ? -17.688 33.906 -7.367 1 91.94 16 GLU B C 1
ATOM 4286 O O . GLU B 1 16 ? -17.406 33.375 -6.297 1 91.94 16 GLU B O 1
ATOM 4291 N N . ALA B 1 17 ? -18.812 34.531 -7.535 1 88.06 17 ALA B N 1
ATOM 4292 C CA . ALA B 1 17 ? -19.75 34.781 -6.438 1 88.06 17 ALA B CA 1
ATOM 4293 C C . ALA B 1 17 ? -20.391 33.469 -5.973 1 88.06 17 ALA B C 1
ATOM 4295 O O . ALA B 1 17 ? -20.797 33.344 -4.812 1 88.06 17 ALA B O 1
ATOM 4296 N N . ASP B 1 18 ? -20.375 32.5 -6.832 1 89.62 18 ASP B N 1
ATOM 4297 C CA . ASP B 1 18 ? -21.094 31.266 -6.57 1 89.62 18 ASP B CA 1
ATOM 4298 C C . ASP B 1 18 ? -20.188 30.25 -5.871 1 89.62 18 ASP B C 1
ATOM 4300 O O . ASP B 1 18 ? -20.672 29.234 -5.367 1 89.62 18 ASP B O 1
ATOM 4304 N N . ILE B 1 19 ? -18.938 30.562 -5.836 1 91.06 19 ILE B N 1
ATOM 4305 C CA . ILE B 1 19 ? -18.047 29.453 -5.504 1 91.06 19 ILE B CA 1
ATOM 4306 C C . ILE B 1 19 ? -17.5 29.625 -4.086 1 91.06 19 ILE B C 1
ATOM 4308 O O . ILE B 1 19 ? -17.016 28.672 -3.477 1 91.06 19 ILE B O 1
ATOM 4312 N N . ILE B 1 20 ? -17.641 30.797 -3.535 1 91.06 20 ILE B N 1
ATOM 4313 C CA . ILE B 1 20 ? -17.047 31.109 -2.238 1 91.06 20 ILE B CA 1
ATOM 4314 C C . ILE B 1 20 ? -18 30.672 -1.121 1 91.06 20 ILE B C 1
ATOM 4316 O O . ILE B 1 20 ? -19.203 30.922 -1.191 1 91.06 20 ILE B O 1
ATOM 4320 N N . ASN B 1 21 ? -17.453 30.031 -0.132 1 87.19 21 ASN B N 1
ATOM 4321 C CA . ASN B 1 21 ? -18.203 29.656 1.06 1 87.19 21 ASN B CA 1
ATOM 4322 C C . ASN B 1 21 ? -18.5 30.875 1.935 1 87.19 21 ASN B C 1
ATOM 4324 O O . ASN B 1 21 ? -17.609 31.422 2.572 1 87.19 21 ASN B O 1
ATOM 4328 N N . PRO B 1 22 ? -19.656 31.281 2.074 1 85.81 22 PRO B N 1
ATOM 4329 C CA . PRO B 1 22 ? -19.969 32.5 2.816 1 85.81 22 PRO B CA 1
ATOM 4330 C C . PRO B 1 22 ? -19.75 32.344 4.32 1 85.81 22 PRO B C 1
ATOM 4332 O O . PRO B 1 22 ? -19.547 33.344 5.016 1 85.81 22 PRO B O 1
ATOM 4335 N N . LYS B 1 23 ? -19.719 31.172 4.797 1 82.88 23 LYS B N 1
ATOM 4336 C CA . LYS B 1 23 ? -19.578 30.938 6.23 1 82.88 23 LYS B CA 1
ATOM 4337 C C . LYS B 1 23 ? -18.156 31.219 6.695 1 82.88 23 LYS B C 1
ATOM 4339 O O . LYS B 1 23 ? -17.906 31.391 7.895 1 82.88 23 LYS B O 1
ATOM 4344 N N . LYS B 1 24 ? -17.203 31.328 5.809 1 83.81 24 LYS B N 1
ATOM 4345 C CA . LYS B 1 24 ? -15.805 31.438 6.199 1 83.81 24 LYS B CA 1
ATOM 4346 C C . LYS B 1 24 ? -15.359 32.906 6.262 1 83.81 24 LYS B C 1
ATOM 4348 O O . LYS B 1 24 ? -14.328 33.219 6.859 1 83.81 24 LYS B O 1
ATOM 4353 N N . ASN B 1 25 ? -16.094 33.875 5.863 1 85.56 25 ASN B N 1
ATOM 4354 C CA . ASN B 1 25 ? -15.867 35.312 5.949 1 85.56 25 ASN B CA 1
ATOM 4355 C C . ASN B 1 25 ? -14.445 35.688 5.523 1 85.56 25 ASN B C 1
ATOM 4357 O O . ASN B 1 25 ? -13.734 36.375 6.262 1 85.56 25 ASN B O 1
ATOM 4361 N N . ALA B 1 26 ? -14.031 35.25 4.406 1 90.56 26 ALA B N 1
ATOM 4362 C CA . ALA B 1 26 ? -12.719 35.594 3.873 1 90.56 26 ALA B CA 1
ATOM 4363 C C . ALA B 1 26 ? -12.711 37.031 3.297 1 90.56 26 ALA B C 1
ATOM 4365 O O . ALA B 1 26 ? -13.711 37.469 2.736 1 90.56 26 ALA B O 1
ATOM 4366 N N . ARG B 1 27 ? -11.602 37.719 3.51 1 91.69 27 ARG B N 1
ATOM 4367 C CA . ARG B 1 27 ? -11.422 39.062 2.963 1 91.69 27 ARG B CA 1
ATOM 4368 C C . ARG B 1 27 ? -10.961 39 1.51 1 91.69 27 ARG B C 1
ATOM 4370 O O . ARG B 1 27 ? -9.992 38.312 1.188 1 91.69 27 ARG B O 1
ATOM 4377 N N . ARG B 1 28 ? -11.688 39.719 0.669 1 93.19 28 ARG B N 1
ATOM 4378 C CA . ARG B 1 28 ? -11.359 39.75 -0.751 1 93.19 28 ARG B CA 1
ATOM 4379 C C . ARG B 1 28 ? -10.438 40.938 -1.071 1 93.19 28 ARG B C 1
ATOM 4381 O O . ARG B 1 28 ? -10.711 42.062 -0.679 1 93.19 28 ARG B O 1
ATOM 4388 N N . ILE B 1 29 ? -9.305 40.688 -1.714 1 92.25 29 ILE B N 1
ATOM 4389 C CA . ILE B 1 29 ? -8.367 41.688 -2.168 1 92.25 29 ILE B CA 1
ATOM 4390 C C . ILE B 1 29 ? -8.195 41.594 -3.682 1 92.25 29 ILE B C 1
ATOM 4392 O O . ILE B 1 29 ? -7.918 40.531 -4.215 1 92.25 29 ILE B O 1
ATOM 4396 N N . GLY B 1 30 ? -8.352 42.688 -4.395 1 91.62 30 GLY B N 1
ATOM 4397 C CA . GLY B 1 30 ? -8.094 42.719 -5.824 1 91.62 30 GLY B CA 1
ATOM 4398 C C . GLY B 1 30 ? -6.621 42.844 -6.16 1 91.62 30 GLY B C 1
ATOM 4399 O O . GLY B 1 30 ? -5.926 43.688 -5.617 1 91.62 30 GLY B O 1
ATOM 4400 N N . VAL B 1 31 ? -6.195 41.906 -6.934 1 91.12 31 VAL B N 1
ATOM 4401 C CA . VAL B 1 31 ? -4.793 41.906 -7.336 1 91.12 31 VAL B CA 1
ATOM 4402 C C . VAL B 1 31 ? -4.691 42.031 -8.859 1 91.12 31 VAL B C 1
ATOM 4404 O O . VAL B 1 31 ? -5.234 41.219 -9.594 1 91.12 31 VAL B O 1
ATOM 4407 N N . ASP B 1 32 ? -3.998 43 -9.289 1 89.38 32 ASP B N 1
ATOM 4408 C CA . ASP B 1 32 ? -3.84 43.219 -10.719 1 89.38 32 ASP B CA 1
ATOM 4409 C C . ASP B 1 32 ? -2.611 42.5 -11.273 1 89.38 32 ASP B C 1
ATOM 4411 O O . ASP B 1 32 ? -1.509 42.656 -10.734 1 89.38 32 ASP B O 1
ATOM 4415 N N . ILE B 1 33 ? -2.857 41.688 -12.242 1 89 33 ILE B N 1
ATOM 4416 C CA . ILE B 1 33 ? -1.774 41.062 -12.984 1 89 33 ILE B CA 1
ATOM 4417 C C . ILE B 1 33 ? -1.868 41.438 -14.461 1 89 33 ILE B C 1
ATOM 4419 O O . ILE B 1 33 ? -2.754 40.969 -15.18 1 89 33 ILE B O 1
ATOM 4423 N N . ASN B 1 34 ? -0.885 42.125 -14.969 1 84.06 34 ASN B N 1
ATOM 4424 C CA . ASN B 1 34 ? -0.816 42.531 -16.375 1 84.06 34 ASN B CA 1
ATOM 4425 C C . ASN B 1 34 ? -2.143 43.125 -16.844 1 84.06 34 ASN B C 1
ATOM 4427 O O . ASN B 1 34 ? -2.633 42.781 -17.922 1 84.06 34 ASN B O 1
ATOM 4431 N N . GLY B 1 35 ? -2.898 43.844 -16.078 1 82.19 35 GLY B N 1
ATOM 4432 C CA . GLY B 1 35 ? -4.102 44.531 -16.469 1 82.19 35 GLY B CA 1
ATOM 4433 C C . GLY B 1 35 ? -5.379 43.781 -16.125 1 82.19 35 GLY B C 1
ATOM 4434 O O . GLY B 1 35 ? -6.477 44.344 -16.281 1 82.19 35 GLY B O 1
ATOM 4435 N N . SER B 1 36 ? -5.32 42.625 -15.695 1 86.88 36 SER B N 1
ATOM 4436 C CA . SER B 1 36 ? -6.492 41.844 -15.305 1 86.88 36 SER B CA 1
ATOM 4437 C C . SER B 1 36 ? -6.586 41.719 -13.789 1 86.88 36 SER B C 1
ATOM 4439 O O . SER B 1 36 ? -5.633 41.281 -13.141 1 86.88 36 SER B O 1
ATOM 4441 N N . ILE B 1 37 ? -7.758 42.125 -13.328 1 88.69 37 ILE B N 1
ATOM 4442 C CA . ILE B 1 37 ? -7.949 42.094 -11.883 1 88.69 37 ILE B CA 1
ATOM 4443 C C . ILE B 1 37 ? -8.383 40.688 -11.469 1 88.69 37 ILE B C 1
ATOM 4445 O O . ILE B 1 37 ? -9.367 40.156 -11.984 1 88.69 37 ILE B O 1
ATOM 4449 N N . ASN B 1 38 ? -7.598 40.094 -10.602 1 93.25 38 ASN B N 1
ATOM 4450 C CA . ASN B 1 38 ? -7.902 38.812 -10.016 1 93.25 38 ASN B CA 1
ATOM 4451 C C . ASN B 1 38 ? -8.195 38.906 -8.523 1 93.25 38 ASN B C 1
ATOM 4453 O O . ASN B 1 38 ? -7.848 39.906 -7.891 1 93.25 38 ASN B O 1
ATOM 4457 N N . SER B 1 39 ? -8.875 38 -8 1 94.5 39 SER B N 1
ATOM 4458 C CA . SER B 1 39 ? -9.305 38.094 -6.609 1 94.5 39 SER B CA 1
ATOM 4459 C C . SER B 1 39 ? -8.438 37.188 -5.719 1 94.5 39 SER B C 1
ATOM 4461 O O . SER B 1 39 ? -8.188 36.031 -6.043 1 94.5 39 SER B O 1
ATOM 4463 N N . LEU B 1 40 ? -7.926 37.812 -4.668 1 94.44 40 LEU B N 1
ATOM 4464 C CA . LEU B 1 40 ? -7.25 37.094 -3.586 1 94.44 40 LEU B CA 1
ATOM 4465 C C . LEU B 1 40 ? -8.102 37.094 -2.322 1 94.44 40 LEU B C 1
ATOM 4467 O O . LEU B 1 40 ? -8.508 38.156 -1.833 1 94.44 40 LEU B O 1
ATOM 4471 N N . TYR B 1 41 ? -8.445 35.938 -1.868 1 94.25 41 TYR B N 1
ATOM 4472 C CA . TYR B 1 41 ? -9.188 35.781 -0.619 1 94.25 41 TYR B CA 1
ATOM 4473 C C . TYR B 1 41 ? -8.258 35.344 0.515 1 94.25 41 TYR B C 1
ATOM 4475 O O . TYR B 1 41 ? -7.504 34.406 0.377 1 94.25 41 TYR B O 1
ATOM 4483 N N . ILE B 1 42 ? -8.25 36.062 1.621 1 92.38 42 ILE B N 1
ATOM 4484 C CA . ILE B 1 42 ? -7.395 35.781 2.766 1 92.38 42 ILE B CA 1
ATOM 4485 C C . ILE B 1 42 ? -8.25 35.594 4.016 1 92.38 42 ILE B C 1
ATOM 4487 O O . ILE B 1 42 ? -9.227 36.312 4.219 1 92.38 42 ILE B O 1
ATOM 4491 N N . LYS B 1 43 ? -7.895 34.594 4.758 1 90.12 43 LYS B N 1
ATOM 4492 C CA . LYS B 1 43 ? -8.586 34.344 6.023 1 90.12 43 LYS B CA 1
ATOM 4493 C C . LYS B 1 43 ? -7.586 34.031 7.141 1 90.12 43 LYS B C 1
ATOM 4495 O O . LYS B 1 43 ? -6.66 33.25 6.961 1 90.12 43 LYS B O 1
ATOM 4500 N N . ASN B 1 44 ? -7.738 34.719 8.266 1 87.56 44 ASN B N 1
ATOM 4501 C CA . ASN B 1 44 ? -6.992 34.469 9.492 1 87.56 44 ASN B CA 1
ATOM 4502 C C . ASN B 1 44 ? -7.855 33.75 10.531 1 87.56 44 ASN B C 1
ATOM 4504 O O . ASN B 1 44 ? -9.062 33.969 10.609 1 87.56 44 ASN B O 1
ATOM 4508 N N . ALA B 1 45 ? -7.262 32.812 11.18 1 82.81 45 ALA B N 1
ATOM 4509 C CA . ALA B 1 45 ? -7.984 32.094 12.227 1 82.81 45 ALA B CA 1
ATOM 4510 C C . ALA B 1 45 ? -7.129 31.953 13.484 1 82.81 45 ALA B C 1
ATOM 4512 O O . ALA B 1 45 ? -5.918 31.734 13.398 1 82.81 45 ALA B O 1
ATOM 4513 N N . LYS B 1 46 ? -7.738 32.25 14.586 1 84.62 46 LYS B N 1
ATOM 4514 C CA . LYS B 1 46 ? -7.121 32.062 15.898 1 84.62 46 LYS B CA 1
ATOM 4515 C C . LYS B 1 46 ? -7.812 30.953 16.672 1 84.62 46 LYS B C 1
ATOM 4517 O O . LYS B 1 46 ? -9.039 30.828 16.625 1 84.62 46 LYS B O 1
ATOM 4522 N N . SER B 1 47 ? -6.949 30.047 17.172 1 82.69 47 SER B N 1
ATOM 4523 C CA . SER B 1 47 ? -7.551 28.938 17.906 1 82.69 47 SER B CA 1
ATOM 4524 C C . SER B 1 47 ? -6.672 28.516 19.078 1 82.69 47 SER B C 1
ATOM 4526 O O . SER B 1 47 ? -5.477 28.812 19.109 1 82.69 47 SER B O 1
ATOM 4528 N N . LYS B 1 48 ? -7.336 27.969 20.109 1 83.25 48 LYS B N 1
ATOM 4529 C CA . LYS B 1 48 ? -6.641 27.328 21.219 1 83.25 48 LYS B CA 1
ATOM 4530 C C . LYS B 1 48 ? -6.535 25.812 21.016 1 83.25 48 LYS B C 1
ATOM 4532 O O . LYS B 1 48 ? -7.547 25.141 20.797 1 83.25 48 LYS B O 1
ATOM 4537 N N . PRO B 1 49 ? -5.277 25.328 21.078 1 81.81 49 PRO B N 1
ATOM 4538 C CA . PRO B 1 49 ? -5.168 23.875 20.891 1 81.81 49 PRO B CA 1
ATOM 4539 C C . PRO B 1 49 ? -5.918 23.078 21.953 1 81.81 49 PRO B C 1
ATOM 4541 O O . PRO B 1 49 ? -5.906 23.469 23.125 1 81.81 49 PRO B O 1
ATOM 4544 N N . LYS B 1 50 ? -6.527 22.031 21.594 1 81.62 50 LYS B N 1
ATOM 4545 C CA . LYS B 1 50 ? -7.355 21.219 22.484 1 81.62 50 LYS B CA 1
ATOM 4546 C C . LYS B 1 50 ? -6.531 20.656 23.641 1 81.62 50 LYS B C 1
ATOM 4548 O O . LYS B 1 50 ? -7.027 20.531 24.766 1 81.62 50 LYS B O 1
ATOM 4553 N N . TRP B 1 51 ? -5.242 20.359 23.422 1 84.44 51 TRP B N 1
ATOM 4554 C CA . TRP B 1 51 ? -4.395 19.734 24.438 1 84.44 51 TRP B CA 1
ATOM 4555 C C . TRP B 1 51 ? -4.082 20.719 25.562 1 84.44 51 TRP B C 1
ATOM 4557 O O . TRP B 1 51 ? -3.621 20.312 26.625 1 84.44 51 TRP B O 1
ATOM 4567 N N . SER B 1 52 ? -4.289 22.047 25.359 1 87.06 52 SER B N 1
ATOM 4568 C CA . SER B 1 52 ? -4.031 23.031 26.391 1 87.06 52 SER B CA 1
ATOM 4569 C C . SER B 1 52 ? -4.914 22.797 27.609 1 87.06 52 SER B C 1
ATOM 4571 O O . SER B 1 52 ? -4.531 23.141 28.734 1 87.06 52 SER B O 1
ATOM 4573 N N . GLU B 1 53 ? -6.031 22.203 27.375 1 86.44 53 GLU B N 1
ATOM 4574 C CA . GLU B 1 53 ? -6.992 21.953 28.438 1 86.44 53 GLU B CA 1
ATOM 4575 C C . GLU B 1 53 ? -6.422 21 29.484 1 86.44 53 GLU B C 1
ATOM 4577 O O . GLU B 1 53 ? -6.855 21.016 30.641 1 86.44 53 GLU B O 1
ATOM 4582 N N . ILE B 1 54 ? -5.465 20.203 29.141 1 88.94 54 ILE B N 1
ATOM 4583 C CA . ILE B 1 54 ? -4.836 19.266 30.062 1 88.94 54 ILE B CA 1
ATOM 4584 C C . ILE B 1 54 ? -4.086 20.031 31.156 1 88.94 54 ILE B C 1
ATOM 4586 O O . ILE B 1 54 ? -4.066 19.609 32.312 1 88.94 54 ILE B O 1
ATOM 4590 N N . PHE B 1 55 ? -3.535 21.156 30.797 1 89 55 PHE B N 1
ATOM 4591 C CA . PHE B 1 55 ? -2.572 21.797 31.688 1 89 55 PHE B CA 1
ATOM 4592 C C . PHE B 1 55 ? -3.16 23.062 32.312 1 89 55 PHE B C 1
ATOM 4594 O O . PHE B 1 55 ? -2.664 23.547 33.312 1 89 55 PHE B O 1
ATOM 4601 N N . THR B 1 56 ? -4.152 23.641 31.609 1 84.88 56 THR B N 1
ATOM 4602 C CA . THR B 1 56 ? -4.68 24.922 32.062 1 84.88 56 THR B CA 1
ATOM 4603 C C . THR B 1 56 ? -5.387 24.781 33.406 1 84.88 56 THR B C 1
ATOM 4605 O O . THR B 1 56 ? -5.637 25.781 34.094 1 84.88 56 THR B O 1
ATOM 4608 N N . ILE B 1 57 ? -5.645 23.609 33.812 1 79.44 57 ILE B N 1
ATOM 4609 C CA . ILE B 1 57 ? -6.277 23.375 35.094 1 79.44 57 ILE B CA 1
ATOM 4610 C C . ILE B 1 57 ? -5.266 23.625 36.219 1 79.44 57 ILE B C 1
ATOM 4612 O O . ILE B 1 57 ? -5.645 23.906 37.344 1 79.44 57 ILE B O 1
ATOM 4616 N N . HIS B 1 58 ? -4.066 23.547 35.906 1 82.81 58 HIS B N 1
ATOM 4617 C CA . HIS B 1 58 ? -3.021 23.734 36.906 1 82.81 58 HIS B CA 1
ATOM 4618 C C . HIS B 1 58 ? -2.74 25.219 37.125 1 82.81 58 HIS B C 1
ATOM 4620 O O . HIS B 1 58 ? -2.611 25.984 36.188 1 82.81 58 HIS B O 1
ATOM 4626 N N . PRO B 1 59 ? -2.562 25.625 38.312 1 79 59 PRO B N 1
ATOM 4627 C CA . PRO B 1 59 ? -2.418 27.047 38.625 1 79 59 PRO B CA 1
ATOM 4628 C C . PRO B 1 59 ? -1.138 27.656 38.062 1 79 59 PRO B C 1
ATOM 4630 O O . PRO B 1 59 ? -1.095 28.859 37.781 1 79 59 PRO B O 1
ATOM 4633 N N . ASN B 1 60 ? -0.138 26.906 37.875 1 79.31 60 ASN B N 1
ATOM 4634 C CA . ASN B 1 60 ? 1.147 27.438 37.406 1 79.31 60 ASN B CA 1
ATOM 4635 C C . ASN B 1 60 ? 1.161 27.656 35.906 1 79.31 60 ASN B C 1
ATOM 4637 O O . ASN B 1 60 ? 2.105 28.25 35.375 1 79.31 60 ASN B O 1
ATOM 4641 N N . VAL B 1 61 ? 0.144 27.234 35.281 1 84.25 61 VAL B N 1
ATOM 4642 C CA . VAL B 1 61 ? 0.141 27.344 33.812 1 84.25 61 VAL B CA 1
ATOM 4643 C C . VAL B 1 61 ? -0.84 28.422 33.375 1 84.25 61 VAL B C 1
ATOM 4645 O O . VAL B 1 61 ? -2.035 28.344 33.656 1 84.25 61 VAL B O 1
ATOM 4648 N N . ASP B 1 62 ? -0.344 29.453 32.719 1 83 62 ASP B N 1
ATOM 4649 C CA . ASP B 1 62 ? -1.144 30.562 32.188 1 83 62 ASP B CA 1
ATOM 4650 C C . ASP B 1 62 ? -1.842 30.156 30.906 1 83 62 ASP B C 1
ATOM 4652 O O . ASP B 1 62 ? -1.184 29.859 29.906 1 83 62 ASP B O 1
ATOM 4656 N N . GLU B 1 63 ? -3.066 30.188 30.922 1 81.06 63 GLU B N 1
ATOM 4657 C CA . GLU B 1 63 ? -3.873 29.781 29.781 1 81.06 63 GLU B CA 1
ATOM 4658 C C . GLU B 1 63 ? -3.613 30.688 28.578 1 81.06 63 GLU B C 1
ATOM 4660 O O . GLU B 1 63 ? -3.824 30.281 27.438 1 81.06 63 GLU B O 1
ATOM 4665 N N . SER B 1 64 ? -3.17 31.812 28.844 1 81 64 SER B N 1
ATOM 4666 C CA . SER B 1 64 ? -3.02 32.812 27.797 1 81 64 SER B CA 1
ATOM 4667 C C . SER B 1 64 ? -1.857 32.469 26.859 1 81 64 SER B C 1
ATOM 4669 O O . SER B 1 64 ? -1.762 33.031 25.766 1 81 64 SER B O 1
ATOM 4671 N N . ILE B 1 65 ? -1.149 31.531 27.281 1 81.62 65 ILE B N 1
ATOM 4672 C CA . ILE B 1 65 ? 0.035 31.219 26.484 1 81.62 65 ILE B CA 1
ATOM 4673 C C . ILE B 1 65 ? -0.342 30.281 25.359 1 81.62 65 ILE B C 1
ATOM 4675 O O . ILE B 1 65 ? 0.402 30.141 24.375 1 81.62 65 ILE B O 1
ATOM 4679 N N . PHE B 1 66 ? -1.543 29.734 25.547 1 84.56 66 PHE B N 1
ATOM 4680 C CA . PHE B 1 66 ? -1.898 28.688 24.594 1 84.56 66 PHE B CA 1
ATOM 4681 C C . PHE B 1 66 ? -2.723 29.25 23.438 1 84.56 66 PHE B C 1
ATOM 4683 O O . PHE B 1 66 ? -3.955 29.188 23.469 1 84.56 66 PHE B O 1
ATOM 4690 N N . TYR B 1 67 ? -2.182 29.875 22.406 1 82.94 67 TYR B N 1
ATOM 4691 C CA . TYR B 1 67 ? -2.893 30.344 21.219 1 82.94 67 TYR B CA 1
ATOM 4692 C C . TYR B 1 67 ? -2.088 30.078 19.953 1 82.94 67 TYR B C 1
ATOM 4694 O O . TYR B 1 67 ? -0.855 30.141 19.969 1 82.94 67 TYR B O 1
ATOM 4702 N N . SER B 1 68 ? -2.771 29.672 19.031 1 82.31 68 SER B N 1
ATOM 4703 C CA . SER B 1 68 ? -2.201 29.484 17.703 1 82.31 68 SER B CA 1
ATOM 4704 C C . SER B 1 68 ? -2.936 30.328 16.656 1 82.31 68 SER B C 1
ATOM 4706 O O . SER B 1 68 ? -4.117 30.641 16.828 1 82.31 68 SER B O 1
ATOM 4708 N N . GLU B 1 69 ? -2.221 30.906 15.797 1 83.94 69 GLU B N 1
ATOM 4709 C CA . GLU B 1 69 ? -2.789 31.672 14.695 1 83.94 69 GLU B CA 1
ATOM 4710 C C . GLU B 1 69 ? -2.367 31.109 13.344 1 83.94 69 GLU B C 1
ATOM 4712 O O . GLU B 1 69 ? -1.216 30.703 13.164 1 83.94 69 GLU B O 1
ATOM 4717 N N . SER B 1 70 ? -3.367 30.938 12.516 1 84.38 70 SER B N 1
ATOM 4718 C CA . SER B 1 70 ? -3.078 30.422 11.18 1 84.38 70 SER B CA 1
ATOM 4719 C C . SER B 1 70 ? -3.641 31.359 10.109 1 84.38 70 SER B C 1
ATOM 4721 O O . SER B 1 70 ? -4.531 32.156 10.383 1 84.38 70 SER B O 1
ATOM 4723 N N . ILE B 1 71 ? -3.021 31.344 8.891 1 85.38 71 ILE B N 1
ATOM 4724 C CA . ILE B 1 71 ? -3.463 32.156 7.754 1 85.38 71 ILE B CA 1
ATOM 4725 C C . ILE B 1 71 ? -3.545 31.281 6.504 1 85.38 71 ILE B C 1
ATOM 4727 O O . ILE B 1 71 ? -2.709 30.391 6.301 1 85.38 71 ILE B O 1
ATOM 4731 N N . CYS B 1 72 ? -4.641 31.438 5.793 1 88.38 72 CYS B N 1
ATOM 4732 C CA . CYS B 1 72 ? -4.773 30.75 4.516 1 88.38 72 CYS B CA 1
ATOM 4733 C C . CYS B 1 72 ? -5.203 31.719 3.416 1 88.38 72 CYS B C 1
ATOM 4735 O O . CYS B 1 72 ? -5.664 32.812 3.701 1 88.38 72 CYS B O 1
ATOM 4737 N N . GLY B 1 73 ? -4.941 31.391 2.164 1 90.62 73 GLY B N 1
ATOM 4738 C CA . GLY B 1 73 ? -5.25 32.219 1.021 1 90.62 73 GLY B CA 1
ATOM 4739 C C . GLY B 1 73 ? -5.699 31.438 -0.196 1 90.62 73 GLY B C 1
ATOM 4740 O O . GLY B 1 73 ? -5.32 30.281 -0.364 1 90.62 73 GLY B O 1
ATOM 4741 N N . MET B 1 74 ? -6.578 32.062 -0.984 1 94.62 74 MET B N 1
ATOM 4742 C CA . MET B 1 74 ? -7.051 31.484 -2.246 1 94.62 74 MET B CA 1
ATOM 4743 C C . MET B 1 74 ? -7.016 32.531 -3.355 1 94.62 74 MET B C 1
ATOM 4745 O O . MET B 1 74 ? -7.523 33.656 -3.182 1 94.62 74 MET B O 1
ATOM 4749 N N . PHE B 1 75 ? -6.383 32.25 -4.402 1 96.06 75 PHE B N 1
ATOM 4750 C CA . PHE B 1 75 ? -6.234 33.156 -5.539 1 96.06 75 PHE B CA 1
ATOM 4751 C C . PHE B 1 75 ? -6.957 32.625 -6.766 1 96.06 75 PHE B C 1
ATOM 4753 O O . PHE B 1 75 ? -6.691 31.484 -7.199 1 96.06 75 PHE B O 1
ATOM 4760 N N . LEU B 1 76 ? -7.887 33.375 -7.316 1 96.56 76 LEU B N 1
ATOM 4761 C CA . LEU B 1 76 ? -8.703 32.938 -8.445 1 96.56 76 LEU B CA 1
ATOM 4762 C C . LEU B 1 76 ? -8.148 33.469 -9.758 1 96.56 76 LEU B C 1
ATOM 4764 O O . LEU B 1 76 ? -7.855 34.656 -9.875 1 96.56 76 LEU B O 1
ATOM 4768 N N . VAL B 1 77 ? -7.938 32.562 -10.672 1 95.25 77 VAL B N 1
ATOM 4769 C CA . VAL B 1 77 ? -7.461 32.906 -12.008 1 95.25 77 VAL B CA 1
ATOM 4770 C C . VAL B 1 77 ? -8.391 32.312 -13.062 1 95.25 77 VAL B C 1
ATOM 4772 O O . VAL B 1 77 ? -8.867 31.172 -12.898 1 95.25 77 VAL B O 1
ATOM 4775 N N . LYS B 1 78 ? -8.68 33.062 -14.07 1 93.94 78 LYS B N 1
ATOM 4776 C CA . LYS B 1 78 ? -9.445 32.531 -15.195 1 93.94 78 LYS B CA 1
ATOM 4777 C C . LYS B 1 78 ? -8.531 31.953 -16.266 1 93.94 78 LYS B C 1
ATOM 4779 O O . LYS B 1 78 ? -7.547 32.594 -16.656 1 93.94 78 LYS B O 1
ATOM 4784 N N . ALA B 1 79 ? -8.773 30.75 -16.656 1 94.06 79 ALA B N 1
ATOM 4785 C CA . ALA B 1 79 ? -8.039 30.078 -17.719 1 94.06 79 ALA B CA 1
ATOM 4786 C C . ALA B 1 79 ? -8.969 29.203 -18.562 1 94.06 79 ALA B C 1
ATOM 4788 O O . ALA B 1 79 ? -9.734 28.406 -18.016 1 94.06 79 ALA B O 1
ATOM 4789 N N . HIS B 1 80 ? -8.93 29.297 -19.922 1 94.31 80 HIS B N 1
ATOM 4790 C CA . HIS B 1 80 ? -9.742 28.531 -20.859 1 94.31 80 HIS B CA 1
ATOM 4791 C C . HIS B 1 80 ? -11.227 28.625 -20.5 1 94.31 80 HIS B C 1
ATOM 4793 O O . HIS B 1 80 ? -11.922 27.625 -20.422 1 94.31 80 HIS B O 1
ATOM 4799 N N . SER B 1 81 ? -11.656 29.781 -20.047 1 91.19 81 SER B N 1
ATOM 4800 C CA . SER B 1 81 ? -13.039 30.125 -19.766 1 91.19 81 SER B CA 1
ATOM 4801 C C . SER B 1 81 ? -13.539 29.422 -18.5 1 91.19 81 SER B C 1
ATOM 4803 O O . SER B 1 81 ? -14.75 29.234 -18.328 1 91.19 81 SER B O 1
ATOM 4805 N N . ARG B 1 82 ? -12.648 28.953 -17.719 1 94.25 82 ARG B N 1
ATOM 4806 C CA . ARG B 1 82 ? -12.984 28.344 -16.438 1 94.25 82 ARG B CA 1
ATOM 4807 C C . ARG B 1 82 ? -12.219 29.016 -15.297 1 94.25 82 ARG B C 1
ATOM 4809 O O . ARG B 1 82 ? -11.266 29.766 -15.539 1 94.25 82 ARG B O 1
ATOM 4816 N N . LEU B 1 83 ? -12.672 28.828 -14.156 1 96 83 LEU B N 1
ATOM 4817 C CA . LEU B 1 83 ? -12.016 29.406 -12.992 1 96 83 LEU B CA 1
ATOM 4818 C C . LEU B 1 83 ? -11.109 28.375 -12.32 1 96 83 LEU B C 1
ATOM 4820 O O . LEU B 1 83 ? -11.5 27.219 -12.133 1 96 83 LEU B O 1
ATOM 4824 N N . ILE B 1 84 ? -9.906 28.75 -12.023 1 97.06 84 ILE B N 1
ATOM 4825 C CA . ILE B 1 84 ? -8.953 27.953 -11.266 1 97.06 84 ILE B CA 1
ATOM 4826 C C . ILE B 1 84 ? -8.664 28.625 -9.922 1 97.06 84 ILE B C 1
ATOM 4828 O O . ILE B 1 84 ? -8.383 29.828 -9.875 1 97.06 84 ILE B O 1
ATOM 4832 N N . ALA B 1 85 ? -8.781 27.938 -8.883 1 96.44 85 ALA B N 1
ATOM 4833 C CA . ALA B 1 85 ? -8.516 28.453 -7.543 1 96.44 85 ALA B CA 1
ATOM 4834 C C . ALA B 1 85 ? -7.191 27.906 -7.004 1 96.44 85 ALA B C 1
ATOM 4836 O O . ALA B 1 85 ? -7.078 26.719 -6.684 1 96.44 85 ALA B O 1
ATOM 4837 N N . PHE B 1 86 ? -6.242 28.75 -6.883 1 95.75 86 PHE B N 1
ATOM 4838 C CA . PHE B 1 86 ? -5.004 28.391 -6.199 1 95.75 86 PHE B CA 1
ATOM 4839 C C . PHE B 1 86 ? -5.152 28.547 -4.691 1 95.75 86 PHE B C 1
ATOM 4841 O O . PHE B 1 86 ? -5.531 29.625 -4.211 1 95.75 86 PHE B O 1
ATOM 4848 N N . THR B 1 87 ? -4.852 27.469 -3.988 1 91 87 THR B N 1
ATOM 4849 C CA . THR B 1 87 ? -5.059 27.5 -2.545 1 91 87 THR B CA 1
ATOM 4850 C C . THR B 1 87 ? -3.723 27.453 -1.805 1 91 87 THR B C 1
ATOM 4852 O O . THR B 1 87 ? -2.805 26.75 -2.221 1 91 87 THR B O 1
ATOM 4855 N N . PHE B 1 88 ? -3.668 28.266 -0.717 1 87.56 88 PHE B N 1
ATOM 4856 C CA . PHE B 1 88 ? -2.488 28.359 0.136 1 87.56 88 PHE B CA 1
ATOM 4857 C C . PHE B 1 88 ? -2.865 28.172 1.602 1 87.56 88 PHE B C 1
ATOM 4859 O O . PHE B 1 88 ? -3.83 28.781 2.078 1 87.56 88 PHE B O 1
ATOM 4866 N N . GLY B 1 89 ? -2.119 27.281 2.348 1 78.12 89 GLY B N 1
ATOM 4867 C CA . GLY B 1 89 ? -2.395 27.062 3.76 1 78.12 89 GLY B CA 1
ATOM 4868 C C . GLY B 1 89 ? -3.727 26.391 4.012 1 78.12 89 GLY B C 1
ATOM 4869 O O . GLY B 1 89 ? -4.516 26.844 4.844 1 78.12 89 GLY B O 1
ATOM 4870 N N . HIS B 1 90 ? -4.18 25.469 3.289 1 75.19 90 HIS B N 1
ATOM 4871 C CA . HIS B 1 90 ? -5.398 24.688 3.432 1 75.19 90 HIS B CA 1
ATOM 4872 C C . HIS B 1 90 ? -6.637 25.516 3.148 1 75.19 90 HIS B C 1
ATOM 4874 O O . HIS B 1 90 ? -7.574 25.547 3.951 1 75.19 90 HIS B O 1
ATOM 4880 N N . ALA B 1 91 ? -6.688 26.266 2.203 1 84.38 91 ALA B N 1
ATOM 4881 C CA . ALA B 1 91 ? -7.746 27.219 1.861 1 84.38 91 ALA B CA 1
ATOM 4882 C C . ALA B 1 91 ? -8.867 26.547 1.083 1 84.38 91 ALA B C 1
ATOM 4884 O O . ALA B 1 91 ? -9.742 27.203 0.525 1 84.38 91 ALA B O 1
ATOM 4885 N N . LYS B 1 92 ? -8.828 25.203 1.035 1 83.81 92 LYS B N 1
ATOM 4886 C CA . LYS B 1 92 ? -9.883 24.5 0.321 1 83.81 92 LYS B CA 1
ATOM 4887 C C . LYS B 1 92 ? -11.258 24.812 0.908 1 83.81 92 LYS B C 1
ATOM 4889 O O . LYS B 1 92 ? -12.25 24.875 0.178 1 83.81 92 LYS B O 1
ATOM 4894 N N . SER B 1 93 ? -11.25 25.016 2.199 1 83.88 93 SER B N 1
ATOM 4895 C CA . SER B 1 93 ? -12.5 25.234 2.914 1 83.88 93 SER B CA 1
ATOM 4896 C C . SER B 1 93 ? -13.18 26.531 2.463 1 83.88 93 SER B C 1
ATOM 4898 O O . SER B 1 93 ? -14.375 26.719 2.707 1 83.88 93 SER B O 1
ATOM 4900 N N . LEU B 1 94 ? -12.469 27.422 1.816 1 89.94 94 LEU B N 1
ATOM 4901 C CA . LEU B 1 94 ? -13.047 28.656 1.315 1 89.94 94 LEU B CA 1
ATOM 4902 C C . LEU B 1 94 ? -13.945 28.406 0.114 1 89.94 94 LEU B C 1
ATOM 4904 O O . LEU B 1 94 ? -14.75 29.266 -0.262 1 89.94 94 LEU B O 1
ATOM 4908 N N . LEU B 1 95 ? -13.836 27.203 -0.505 1 89.62 95 LEU B N 1
ATOM 4909 C CA . LEU B 1 95 ? -14.633 26.828 -1.663 1 89.62 95 LEU B CA 1
ATOM 4910 C C . LEU B 1 95 ? -15.797 25.922 -1.246 1 89.62 95 LEU B C 1
ATOM 4912 O O . LEU B 1 95 ? -15.672 25.125 -0.313 1 89.62 95 LEU B O 1
ATOM 4916 N N . LEU B 1 96 ? -16.906 26.125 -1.943 1 85.75 96 LEU B N 1
ATOM 4917 C CA . LEU B 1 96 ? -17.969 25.156 -1.786 1 85.75 96 LEU B CA 1
ATOM 4918 C C . LEU B 1 96 ? -17.578 23.812 -2.406 1 85.75 96 LEU B C 1
ATOM 4920 O O . LEU B 1 96 ? -17.078 23.766 -3.527 1 85.75 96 LEU B O 1
ATOM 4924 N N . PRO B 1 97 ? -17.812 22.734 -1.71 1 81.88 97 PRO B N 1
ATOM 4925 C CA . PRO B 1 97 ? -17.344 21.438 -2.174 1 81.88 97 PRO B CA 1
ATOM 4926 C C . PRO B 1 97 ? -17.969 21.016 -3.498 1 81.88 97 PRO B C 1
ATOM 4928 O O . PRO B 1 97 ? -17.312 20.359 -4.316 1 81.88 97 PRO B O 1
ATOM 4931 N N . HIS B 1 98 ? -19.188 21.391 -3.82 1 79.69 98 HIS B N 1
ATOM 4932 C CA . HIS B 1 98 ? -19.906 20.891 -4.988 1 79.69 98 HIS B CA 1
ATOM 4933 C C . HIS B 1 98 ? -19.469 21.609 -6.258 1 79.69 98 HIS B C 1
ATOM 4935 O O . HIS B 1 98 ? -19.75 21.156 -7.367 1 79.69 98 HIS B O 1
ATOM 4941 N N . VAL B 1 99 ? -18.734 22.688 -6.125 1 88.75 99 VAL B N 1
ATOM 4942 C CA . VAL B 1 99 ? -18.359 23.469 -7.305 1 88.75 99 VAL B CA 1
ATOM 4943 C C . VAL B 1 99 ? -17.047 22.938 -7.875 1 88.75 99 VAL B C 1
ATOM 4945 O O . VAL B 1 99 ? -16.672 23.25 -9.008 1 88.75 99 VAL B O 1
ATOM 4948 N N . ILE B 1 100 ? -16.375 22.062 -7.148 1 89.81 100 ILE B N 1
ATOM 4949 C CA . ILE B 1 100 ? -15.055 21.578 -7.512 1 89.81 100 ILE B CA 1
ATOM 4950 C C . ILE B 1 100 ? -15.172 20.484 -8.57 1 89.81 100 ILE B C 1
ATOM 4952 O O . ILE B 1 100 ? -16 19.578 -8.445 1 89.81 100 ILE B O 1
ATOM 4956 N N . GLN B 1 101 ? -14.398 20.625 -9.641 1 89.19 101 GLN B N 1
ATOM 4957 C CA . GLN B 1 101 ? -14.297 19.578 -10.656 1 89.19 101 GLN B CA 1
ATOM 4958 C C . GLN B 1 101 ? -13.5 18.391 -10.141 1 89.19 101 GLN B C 1
ATOM 4960 O O . GLN B 1 101 ? -12.289 18.484 -9.938 1 89.19 101 GLN B O 1
ATOM 4965 N N . ARG B 1 102 ? -14.164 17.297 -10 1 85.31 102 ARG B N 1
ATOM 4966 C CA . ARG B 1 102 ? -13.516 16.125 -9.453 1 85.31 102 ARG B CA 1
ATOM 4967 C C . ARG B 1 102 ? -12.617 15.453 -10.492 1 85.31 102 ARG B C 1
ATOM 4969 O O . ARG B 1 102 ? -12.906 15.5 -11.688 1 85.31 102 ARG B O 1
ATOM 4976 N N . GLY B 1 103 ? -11.508 14.805 -10.055 1 88.12 103 GLY B N 1
ATOM 4977 C CA . GLY B 1 103 ? -10.602 14.078 -10.938 1 88.12 103 GLY B CA 1
ATOM 4978 C C . GLY B 1 103 ? -9.672 14.992 -11.719 1 88.12 103 GLY B C 1
ATOM 4979 O O . GLY B 1 103 ? -8.812 14.516 -12.461 1 88.12 103 GLY B O 1
ATOM 4980 N N . PHE B 1 104 ? -9.82 16.328 -11.5 1 94.06 104 PHE B N 1
ATOM 4981 C CA . PHE B 1 104 ? -9.016 17.312 -12.219 1 94.06 104 PHE B CA 1
ATOM 4982 C C . PHE B 1 104 ? -7.527 17.062 -11.992 1 94.06 104 PHE B C 1
ATOM 4984 O O . PHE B 1 104 ? -6.754 16.969 -12.945 1 94.06 104 PHE B O 1
ATOM 4991 N N . GLY B 1 105 ? -7.199 16.922 -10.812 1 92.69 105 GLY B N 1
ATOM 4992 C CA . GLY B 1 105 ? -5.801 16.766 -10.453 1 92.69 105 GLY B CA 1
ATOM 4993 C C . GLY B 1 105 ? -5.184 15.484 -10.969 1 92.69 105 GLY B C 1
ATOM 4994 O O . GLY B 1 105 ? -4.027 15.469 -11.398 1 92.69 105 GLY B O 1
ATOM 4995 N N . LEU B 1 106 ? -5.914 14.391 -10.875 1 92 106 LEU B N 1
ATOM 4996 C CA . LEU B 1 106 ? -5.414 13.109 -11.367 1 92 106 LEU B CA 1
ATOM 4997 C C . LEU B 1 106 ? -5.129 13.18 -12.859 1 92 106 LEU B C 1
ATOM 4999 O O . LEU B 1 106 ? -4.051 12.781 -13.312 1 92 106 LEU B O 1
ATOM 5003 N N . ARG B 1 107 ? -6.023 13.695 -13.609 1 93.19 107 ARG B N 1
ATOM 5004 C CA . ARG B 1 107 ? -5.871 13.781 -15.055 1 93.19 107 ARG B CA 1
ATOM 5005 C C . ARG B 1 107 ? -4.68 14.664 -15.43 1 93.19 107 ARG B C 1
ATOM 5007 O O . ARG B 1 107 ? -3.904 14.32 -16.328 1 93.19 107 ARG B O 1
ATOM 5014 N N . VAL B 1 108 ? -4.582 15.805 -14.75 1 95.44 108 VAL B N 1
ATOM 5015 C CA . VAL B 1 108 ? -3.469 16.703 -15.008 1 95.44 108 VAL B CA 1
ATOM 5016 C C . VAL B 1 108 ? -2.146 16.016 -14.703 1 95.44 108 VAL B C 1
ATOM 5018 O O . VAL B 1 108 ? -1.204 16.078 -15.5 1 95.44 108 VAL B O 1
ATOM 5021 N N . SER B 1 109 ? -2.105 15.359 -13.531 1 93.25 109 SER B N 1
ATOM 5022 C CA . SER B 1 109 ? -0.877 14.703 -13.094 1 93.25 109 SER B CA 1
ATOM 5023 C C . SER B 1 109 ? -0.469 13.602 -14.062 1 93.25 109 SER B C 1
ATOM 5025 O O . SER B 1 109 ? 0.719 13.406 -14.328 1 93.25 109 SER B O 1
ATOM 5027 N N . LEU B 1 110 ? -1.432 12.844 -14.609 1 94.38 110 LEU B N 1
ATOM 5028 C CA . LEU B 1 110 ? -1.156 11.766 -15.555 1 94.38 110 LEU B CA 1
ATOM 5029 C C . LEU B 1 110 ? -0.618 12.312 -16.875 1 94.38 110 LEU B C 1
ATOM 5031 O O . LEU B 1 110 ? 0.168 11.648 -17.547 1 94.38 110 LEU B O 1
ATOM 5035 N N . ASN B 1 111 ? -1.02 13.516 -17.203 1 95.12 111 ASN B N 1
ATOM 5036 C CA . ASN B 1 111 ? -0.634 14.086 -18.484 1 95.12 111 ASN B CA 1
ATOM 5037 C C . ASN B 1 111 ? 0.68 14.852 -18.391 1 95.12 111 ASN B C 1
ATOM 5039 O O . ASN B 1 111 ? 1.454 14.898 -19.344 1 95.12 111 ASN B O 1
ATOM 5043 N N . ILE B 1 112 ? 0.894 15.5 -17.25 1 93.62 112 ILE B N 1
ATOM 5044 C CA . ILE B 1 112 ? 2.072 16.344 -17.094 1 93.62 112 ILE B CA 1
ATOM 5045 C C . ILE B 1 112 ? 3.229 15.516 -16.531 1 93.62 112 ILE B C 1
ATOM 5047 O O . ILE B 1 112 ? 4.391 15.758 -16.859 1 93.62 112 ILE B O 1
ATOM 5051 N N . GLY B 1 113 ? 2.908 14.602 -15.719 1 91.88 113 GLY B N 1
ATOM 5052 C CA . GLY B 1 113 ? 3.93 13.805 -15.055 1 91.88 113 GLY B CA 1
ATOM 5053 C C . GLY B 1 113 ? 4.582 12.789 -15.969 1 91.88 113 GLY B C 1
ATOM 5054 O O . GLY B 1 113 ? 3.932 12.234 -16.859 1 91.88 113 GLY B O 1
ATOM 5055 N N . ASP B 1 114 ? 5.84 12.477 -15.672 1 90.88 114 ASP B N 1
ATOM 5056 C CA . ASP B 1 114 ? 6.574 11.43 -16.391 1 90.88 114 ASP B CA 1
ATOM 5057 C C . ASP B 1 114 ? 6.195 10.047 -15.867 1 90.88 114 ASP B C 1
ATOM 5059 O O . ASP B 1 114 ? 6.41 9.734 -14.695 1 90.88 114 ASP B O 1
ATOM 5063 N N . SER B 1 115 ? 5.664 9.203 -16.766 1 88.69 115 SER B N 1
ATOM 5064 C CA . SER B 1 115 ? 5.184 7.875 -16.406 1 88.69 115 SER B CA 1
ATOM 5065 C C . SER B 1 115 ? 6.328 6.977 -15.945 1 88.69 115 SER B C 1
ATOM 5067 O O . SER B 1 115 ? 6.102 5.934 -15.328 1 88.69 115 SER B O 1
ATOM 5069 N N . GLU B 1 116 ? 7.531 7.363 -16.156 1 85.5 116 GLU B N 1
ATOM 5070 C CA . GLU B 1 116 ? 8.688 6.551 -15.773 1 85.5 116 GLU B CA 1
ATOM 5071 C C . GLU B 1 116 ? 9.352 7.098 -14.516 1 85.5 116 GLU B C 1
ATOM 5073 O O . GLU B 1 116 ? 10.344 6.539 -14.039 1 85.5 116 GLU B O 1
ATOM 5078 N N . GLN B 1 117 ? 8.805 8.188 -14.023 1 85.94 117 GLN B N 1
ATOM 5079 C CA . GLN B 1 117 ? 9.398 8.812 -12.844 1 85.94 117 GLN B CA 1
ATOM 5080 C C . GLN B 1 117 ? 8.344 9.125 -11.797 1 85.94 117 GLN B C 1
ATOM 5082 O O . GLN B 1 117 ? 8.211 10.273 -11.359 1 85.94 117 GLN B O 1
ATOM 5087 N N . ILE B 1 118 ? 7.707 8.102 -11.438 1 87.19 118 ILE B N 1
ATOM 5088 C CA . ILE B 1 118 ? 6.648 8.234 -10.438 1 87.19 118 ILE B CA 1
ATOM 5089 C C . ILE B 1 118 ? 7.25 8.125 -9.039 1 87.19 118 ILE B C 1
ATOM 5091 O O . ILE B 1 118 ? 8.102 7.266 -8.789 1 87.19 118 ILE B O 1
ATOM 5095 N N . LYS B 1 119 ? 6.828 9.023 -8.141 1 80.5 119 LYS B N 1
ATOM 5096 C CA . LYS B 1 119 ? 7.352 9.078 -6.777 1 80.5 119 LYS B CA 1
ATOM 5097 C C . LYS B 1 119 ? 6.426 8.352 -5.805 1 80.5 119 LYS B C 1
ATOM 5099 O O . LYS B 1 119 ? 6.887 7.754 -4.832 1 80.5 119 LYS B O 1
ATOM 5104 N N . SER B 1 120 ? 5.164 8.523 -6.047 1 85.12 120 SER B N 1
ATOM 5105 C CA . SER B 1 120 ? 4.191 7.934 -5.133 1 85.12 120 SER B CA 1
ATOM 5106 C C . SER B 1 120 ? 2.855 7.691 -5.824 1 85.12 120 SER B C 1
ATOM 5108 O O . SER B 1 120 ? 2.533 8.359 -6.812 1 85.12 120 SER B O 1
ATOM 5110 N N . ILE B 1 121 ? 2.158 6.691 -5.324 1 87.75 121 ILE B N 1
ATOM 5111 C CA . ILE B 1 121 ? 0.815 6.41 -5.816 1 87.75 121 ILE B CA 1
ATOM 5112 C C . ILE B 1 121 ? -0.122 6.141 -4.645 1 87.75 121 ILE B C 1
ATOM 5114 O O . ILE B 1 121 ? 0.293 5.578 -3.627 1 87.75 121 ILE B O 1
ATOM 5118 N N . ASP B 1 122 ? -1.302 6.672 -4.762 1 83.38 122 ASP B N 1
ATOM 5119 C CA . ASP B 1 122 ? -2.404 6.297 -3.883 1 83.38 122 ASP B CA 1
ATOM 5120 C C . ASP B 1 122 ? -3.414 5.414 -4.609 1 83.38 122 ASP B C 1
ATOM 5122 O O . ASP B 1 122 ? -3.873 5.758 -5.703 1 83.38 122 ASP B O 1
ATOM 5126 N N . LYS B 1 123 ? -3.664 4.281 -4.02 1 87.44 123 LYS B N 1
ATOM 5127 C CA . LYS B 1 123 ? -4.605 3.373 -4.668 1 87.44 123 LYS B CA 1
ATOM 5128 C C . LYS B 1 123 ? -5.625 2.832 -3.668 1 87.44 123 LYS B C 1
ATOM 5130 O O . LYS B 1 123 ? -5.426 2.936 -2.455 1 87.44 123 LYS B O 1
ATOM 5135 N N . ALA B 1 124 ? -6.727 2.391 -4.199 1 82.88 124 ALA B N 1
ATOM 5136 C CA . ALA B 1 124 ? -7.77 1.723 -3.42 1 82.88 124 ALA B CA 1
ATOM 5137 C C . ALA B 1 124 ? -8.086 0.344 -3.992 1 82.88 124 ALA B C 1
ATOM 5139 O O . ALA B 1 124 ? -8.008 0.136 -5.207 1 82.88 124 ALA B O 1
ATOM 5140 N N . THR B 1 125 ? -8.336 -0.556 -3.078 1 81.06 125 THR B N 1
ATOM 5141 C CA . THR B 1 125 ? -8.727 -1.892 -3.514 1 81.06 125 THR B CA 1
ATOM 5142 C C . THR B 1 125 ? -10.219 -2.125 -3.264 1 81.06 125 THR B C 1
ATOM 5144 O O . THR B 1 125 ? -10.797 -1.548 -2.34 1 81.06 125 THR B O 1
ATOM 5147 N N . LEU B 1 126 ? -10.898 -2.842 -4.148 1 73.19 126 LEU B N 1
ATOM 5148 C CA . LEU B 1 126 ? -12.297 -3.234 -4.023 1 73.19 126 LEU B CA 1
ATOM 5149 C C . LEU B 1 126 ? -12.414 -4.66 -3.5 1 73.19 126 LEU B C 1
ATOM 5151 O O . LEU B 1 126 ? -13.258 -5.434 -3.973 1 73.19 126 LEU B O 1
ATOM 5155 N N . ASP B 1 127 ? -11.562 -5.055 -2.617 1 66.25 127 ASP B N 1
ATOM 5156 C CA . ASP B 1 127 ? -11.5 -6.426 -2.119 1 66.25 127 ASP B CA 1
ATOM 5157 C C . ASP B 1 127 ? -12.32 -6.582 -0.837 1 66.25 127 ASP B C 1
ATOM 5159 O O . ASP B 1 127 ? -13.281 -5.844 -0.614 1 66.25 127 ASP B O 1
ATOM 5163 N N . LYS B 1 128 ? -12.047 -7.727 -0.153 1 60.53 128 LYS B N 1
ATOM 5164 C CA . LYS B 1 128 ? -12.703 -8.07 1.104 1 60.53 128 LYS B CA 1
ATOM 5165 C C . LYS B 1 128 ? -12.812 -6.848 2.016 1 60.53 128 LYS B C 1
ATOM 5167 O O . LYS B 1 128 ? -13.867 -6.602 2.607 1 60.53 128 LYS B O 1
ATOM 5172 N N . VAL B 1 129 ? -11.758 -6.203 2.049 1 58.12 129 VAL B N 1
ATOM 5173 C CA . VAL B 1 129 ? -11.703 -4.945 2.787 1 58.12 129 VAL B CA 1
ATOM 5174 C C . VAL B 1 129 ? -11.188 -3.832 1.877 1 58.12 129 VAL B C 1
ATOM 5176 O O . VAL B 1 129 ? -10.211 -4.023 1.146 1 58.12 129 VAL B O 1
ATOM 5179 N N . ALA B 1 130 ? -12.016 -2.826 1.812 1 65.75 130 ALA B N 1
ATOM 5180 C CA . ALA B 1 130 ? -11.531 -1.679 1.045 1 65.75 130 ALA B CA 1
ATOM 5181 C C . ALA B 1 130 ? -10.273 -1.087 1.672 1 65.75 130 ALA B C 1
ATOM 5183 O O . ALA B 1 130 ? -10.289 -0.659 2.828 1 65.75 130 ALA B O 1
ATOM 5184 N N . LEU B 1 131 ? -9.188 -1.282 0.974 1 75.12 131 LEU B N 1
ATOM 5185 C CA . LEU B 1 131 ? -7.922 -0.721 1.446 1 75.12 131 LEU B CA 1
ATOM 5186 C C . LEU B 1 131 ? -7.57 0.546 0.676 1 75.12 131 LEU B C 1
ATOM 5188 O O . LEU B 1 131 ? -7.758 0.612 -0.541 1 75.12 131 LEU B O 1
ATOM 5192 N N . LYS B 1 132 ? -7.277 1.559 1.391 1 77 132 LYS B N 1
ATOM 5193 C CA . LYS B 1 132 ? -6.605 2.721 0.813 1 77 132 LYS B CA 1
ATOM 5194 C C . LYS B 1 132 ? -5.105 2.68 1.082 1 77 132 LYS B C 1
ATOM 5196 O O . LYS B 1 132 ? -4.676 2.596 2.234 1 77 132 LYS B O 1
ATOM 5201 N N . THR B 1 133 ? -4.398 2.635 0.012 1 83.06 133 THR B N 1
ATOM 5202 C CA . THR B 1 133 ? -2.961 2.416 0.146 1 83.06 133 THR B CA 1
ATOM 5203 C C . THR B 1 133 ? -2.178 3.562 -0.485 1 83.06 133 THR B C 1
ATOM 5205 O O . THR B 1 133 ? -2.5 4.008 -1.589 1 83.06 133 THR B O 1
ATOM 5208 N N . ARG B 1 134 ? -1.263 4.082 0.231 1 81.44 134 ARG B N 1
ATOM 5209 C CA . ARG B 1 134 ? -0.27 5.012 -0.297 1 81.44 134 ARG B CA 1
ATOM 5210 C C . ARG B 1 134 ? 1.11 4.363 -0.353 1 81.44 134 ARG B C 1
ATOM 5212 O O . ARG B 1 134 ? 1.585 3.816 0.644 1 81.44 134 ARG B O 1
ATOM 5219 N N . SER B 1 135 ? 1.669 4.305 -1.482 1 84.5 135 SER B N 1
ATOM 5220 C CA . SER B 1 135 ? 3.004 3.748 -1.667 1 84.5 135 SER B CA 1
ATOM 5221 C C . SER B 1 135 ? 3.979 4.805 -2.18 1 84.5 135 SER B C 1
ATOM 5223 O O . SER B 1 135 ? 3.668 5.535 -3.119 1 84.5 135 SER B O 1
ATOM 5225 N N . GLN B 1 136 ? 5.066 4.93 -1.522 1 78.38 136 GLN B N 1
ATOM 5226 C CA . GLN B 1 136 ? 6.102 5.887 -1.896 1 78.38 136 GLN B CA 1
ATOM 5227 C C . GLN B 1 136 ? 7.445 5.195 -2.102 1 78.38 136 GLN B C 1
ATOM 5229 O O . GLN B 1 136 ? 7.707 4.152 -1.499 1 78.38 136 GLN B O 1
ATOM 5234 N N . THR B 1 137 ? 8.188 5.734 -3.031 1 73.88 137 THR B N 1
ATOM 5235 C CA . THR B 1 137 ? 9.5 5.148 -3.311 1 73.88 137 THR B CA 1
ATOM 5236 C C . THR B 1 137 ? 10.586 6.211 -3.248 1 73.88 137 THR B C 1
ATOM 5238 O O . THR B 1 137 ? 10.312 7.406 -3.377 1 73.88 137 THR B O 1
ATOM 5241 N N . SER B 1 138 ? 11.727 5.805 -2.871 1 64.19 138 SER B N 1
ATOM 5242 C CA . SER B 1 138 ? 12.875 6.707 -2.848 1 64.19 138 SER B CA 1
ATOM 5243 C C . SER B 1 138 ? 13.414 6.949 -4.254 1 64.19 138 SER B C 1
ATOM 5245 O O . SER B 1 138 ? 14.023 7.984 -4.52 1 64.19 138 SER B O 1
ATOM 5247 N N . LYS B 1 139 ? 13.211 5.961 -5.109 1 66.75 139 LYS B N 1
ATOM 5248 C CA . LYS B 1 139 ? 13.648 6.094 -6.5 1 66.75 139 LYS B CA 1
ATOM 5249 C C . LYS B 1 139 ? 12.453 6.195 -7.441 1 66.75 139 LYS B C 1
ATOM 5251 O O . LYS B 1 139 ? 11.516 5.395 -7.355 1 66.75 139 LYS B O 1
ATOM 5256 N N . ASN B 1 140 ? 12.516 7.227 -8.266 1 70.62 140 ASN B N 1
ATOM 5257 C CA . ASN B 1 140 ? 11.422 7.387 -9.211 1 70.62 140 ASN B CA 1
ATOM 5258 C C . ASN B 1 140 ? 11.32 6.203 -10.164 1 70.62 140 ASN B C 1
ATOM 5260 O O . ASN B 1 140 ? 12.344 5.68 -10.617 1 70.62 140 ASN B O 1
ATOM 5264 N N . THR B 1 141 ? 10.125 5.699 -10.297 1 77.19 141 THR B N 1
ATOM 5265 C CA . THR B 1 141 ? 9.922 4.496 -11.102 1 77.19 141 THR B CA 1
ATOM 5266 C C . THR B 1 141 ? 8.57 4.539 -11.805 1 77.19 141 THR B C 1
ATOM 5268 O O . THR B 1 141 ? 7.93 5.594 -11.875 1 77.19 141 THR B O 1
ATOM 5271 N N . ASN B 1 142 ? 8.266 3.416 -12.484 1 80.12 142 ASN B N 1
ATOM 5272 C CA . ASN B 1 142 ? 6.977 3.316 -13.164 1 80.12 142 ASN B CA 1
ATOM 5273 C C . ASN B 1 142 ? 5.922 2.668 -12.273 1 80.12 142 ASN B C 1
ATOM 5275 O O . ASN B 1 142 ? 6.242 2.127 -11.211 1 80.12 142 ASN B O 1
ATOM 5279 N N . VAL B 1 143 ? 4.734 2.742 -12.68 1 80.62 143 VAL B N 1
ATOM 5280 C CA . VAL B 1 143 ? 3.58 2.35 -11.875 1 80.62 143 VAL B CA 1
ATOM 5281 C C . VAL B 1 143 ? 3.654 0.858 -11.562 1 80.62 143 VAL B C 1
ATOM 5283 O O . VAL B 1 143 ? 3.201 0.42 -10.5 1 80.62 143 VAL B O 1
ATOM 5286 N N . SER B 1 144 ? 4.211 0.08 -12.398 1 75.31 144 SER B N 1
ATOM 5287 C CA . SER B 1 144 ? 4.281 -1.366 -12.219 1 75.31 144 SER B CA 1
ATOM 5288 C C . SER B 1 144 ? 5.105 -1.729 -10.984 1 75.31 144 SER B C 1
ATOM 5290 O O . SER B 1 144 ? 4.879 -2.768 -10.367 1 75.31 144 SER B O 1
ATOM 5292 N N . ASP B 1 145 ? 5.965 -0.868 -10.641 1 76.94 145 ASP B N 1
ATOM 5293 C CA . ASP B 1 145 ? 6.848 -1.127 -9.508 1 76.94 145 ASP B CA 1
ATOM 5294 C C . ASP B 1 145 ? 6.121 -0.905 -8.18 1 76.94 145 ASP B C 1
ATOM 5296 O O . ASP B 1 145 ? 6.617 -1.3 -7.125 1 76.94 145 ASP B O 1
ATOM 5300 N N . PHE B 1 146 ? 4.965 -0.349 -8.242 1 79.12 146 PHE B N 1
ATOM 5301 C CA . PHE B 1 146 ? 4.184 -0.101 -7.043 1 79.12 146 PHE B CA 1
ATOM 5302 C C . PHE B 1 146 ? 3.205 -1.242 -6.789 1 79.12 146 PHE B C 1
ATOM 5304 O O . PHE B 1 146 ? 2.262 -1.097 -6.008 1 79.12 146 PHE B O 1
ATOM 5311 N N . ASP B 1 147 ? 3.396 -2.334 -7.457 1 77.81 147 ASP B N 1
ATOM 5312 C CA . ASP B 1 147 ? 2.529 -3.498 -7.309 1 77.81 147 ASP B CA 1
ATOM 5313 C C . ASP B 1 147 ? 1.068 -3.129 -7.562 1 77.81 147 ASP B C 1
ATOM 5315 O O . ASP B 1 147 ? 0.188 -3.49 -6.777 1 77.81 147 ASP B O 1
ATOM 5319 N N . PHE B 1 148 ? 0.873 -2.35 -8.469 1 82.44 148 PHE B N 1
ATOM 5320 C CA . PHE B 1 148 ? -0.474 -1.938 -8.844 1 82.44 148 PHE B CA 1
ATOM 5321 C C . PHE B 1 148 ? -1.15 -3.008 -9.688 1 82.44 148 PHE B C 1
ATOM 5323 O O . PHE B 1 148 ? -0.608 -3.43 -10.719 1 82.44 148 PHE B O 1
ATOM 5330 N N . GLU B 1 149 ? -2.283 -3.457 -9.234 1 81.75 149 GLU B N 1
ATOM 5331 C CA . GLU B 1 149 ? -3.082 -4.398 -10.016 1 81.75 149 GLU B CA 1
ATOM 5332 C C . GLU B 1 149 ? -4.129 -3.674 -10.852 1 81.75 149 GLU B C 1
ATOM 5334 O O . GLU B 1 149 ? -5.188 -3.297 -10.344 1 81.75 149 GLU B O 1
ATOM 5339 N N . PHE B 1 150 ? -3.961 -3.637 -12.102 1 77.25 150 PHE B N 1
ATOM 5340 C CA . PHE B 1 150 ? -4.707 -2.785 -13.023 1 77.25 150 PHE B CA 1
ATOM 5341 C C . PHE B 1 150 ? -6.16 -3.236 -13.117 1 77.25 150 PHE B C 1
ATOM 5343 O O . PHE B 1 150 ? -7.047 -2.439 -13.43 1 77.25 150 PHE B O 1
ATOM 5350 N N . ASP B 1 151 ? -6.422 -4.441 -12.859 1 76.25 151 ASP B N 1
ATOM 5351 C CA . ASP B 1 151 ? -7.762 -4.965 -13.109 1 76.25 151 ASP B CA 1
ATOM 5352 C C . ASP B 1 151 ? -8.594 -4.988 -11.828 1 76.25 151 ASP B C 1
ATOM 5354 O O . ASP B 1 151 ? -9.766 -5.359 -11.852 1 76.25 151 ASP B O 1
ATOM 5358 N N . HIS B 1 152 ? -7.984 -4.645 -10.773 1 80.31 152 HIS B N 1
ATOM 5359 C CA . HIS B 1 152 ? -8.789 -4.805 -9.57 1 80.31 152 HIS B CA 1
ATOM 5360 C C . HIS B 1 152 ? -8.531 -3.674 -8.578 1 80.31 152 HIS B C 1
ATOM 5362 O O . HIS B 1 152 ? -9.164 -3.611 -7.52 1 80.31 152 HIS B O 1
ATOM 5368 N N . GLU B 1 153 ? -7.656 -2.785 -8.867 1 84.94 153 GLU B N 1
ATOM 5369 C CA . GLU B 1 153 ? -7.352 -1.653 -7.996 1 84.94 153 GLU B CA 1
ATOM 5370 C C . GLU B 1 153 ? -7.672 -0.329 -8.688 1 84.94 153 GLU B C 1
ATOM 5372 O O . GLU B 1 153 ? -7.684 -0.248 -9.914 1 84.94 153 GLU B O 1
ATOM 5377 N N . ILE B 1 154 ? -7.977 0.657 -7.906 1 85.81 154 ILE B N 1
ATOM 5378 C CA . ILE B 1 154 ? -8.336 1.984 -8.391 1 85.81 154 ILE B CA 1
ATOM 5379 C C . ILE B 1 154 ? -7.211 2.969 -8.078 1 85.81 154 ILE B C 1
ATOM 5381 O O . ILE B 1 154 ? -6.773 3.074 -6.93 1 85.81 154 ILE B O 1
ATOM 5385 N N . LEU B 1 155 ? -6.723 3.602 -9.094 1 87.62 155 LEU B N 1
ATOM 5386 C CA . LEU B 1 155 ? -5.73 4.652 -8.891 1 87.62 155 LEU B CA 1
ATOM 5387 C C . LEU B 1 155 ? -6.391 5.926 -8.375 1 87.62 155 LEU B C 1
ATOM 5389 O O . LEU B 1 155 ? -7.293 6.469 -9.016 1 87.62 155 LEU B O 1
ATOM 5393 N N . LYS B 1 156 ? -5.973 6.422 -7.281 1 83.62 156 LYS B N 1
ATOM 5394 C CA . LYS B 1 156 ? -6.582 7.602 -6.676 1 83.62 156 LYS B CA 1
ATOM 5395 C C . LYS B 1 156 ? -5.738 8.852 -6.93 1 83.62 156 LYS B C 1
ATOM 5397 O O . LYS B 1 156 ? -6.277 9.938 -7.137 1 83.62 156 LYS B O 1
ATOM 5402 N N . SER B 1 157 ? -4.445 8.719 -6.773 1 87.12 157 SER B N 1
ATOM 5403 C CA . SER B 1 157 ? -3.533 9.836 -6.984 1 87.12 157 SER B CA 1
ATOM 5404 C C . SER B 1 157 ? -2.152 9.352 -7.414 1 87.12 157 SER B C 1
ATOM 5406 O O . SER B 1 157 ? -1.8 8.188 -7.188 1 87.12 157 SER B O 1
ATOM 5408 N N . ILE B 1 158 ? -1.448 10.125 -8.078 1 88.44 158 ILE B N 1
ATOM 5409 C CA . ILE B 1 158 ? -0.095 9.844 -8.547 1 88.44 158 ILE B CA 1
ATOM 5410 C C . ILE B 1 158 ? 0.788 11.07 -8.352 1 88.44 158 ILE B C 1
ATOM 5412 O O . ILE B 1 158 ? 0.325 12.203 -8.508 1 88.44 158 ILE B O 1
ATOM 5416 N N . SER B 1 159 ? 1.927 10.969 -7.863 1 86.62 159 SER B N 1
ATOM 5417 C CA . SER B 1 159 ? 2.965 11.992 -7.812 1 86.62 159 SER B CA 1
ATOM 5418 C C . SER B 1 159 ? 4.141 11.633 -8.711 1 86.62 159 SER B C 1
ATOM 5420 O O . SER B 1 159 ? 4.719 10.547 -8.586 1 86.62 159 SER B O 1
ATOM 5422 N N . ALA B 1 160 ? 4.453 12.406 -9.609 1 89.69 160 ALA B N 1
ATOM 5423 C CA . ALA B 1 160 ? 5.496 12.109 -10.586 1 89.69 160 ALA B CA 1
ATOM 5424 C C . ALA B 1 160 ? 6.34 13.344 -10.875 1 89.69 160 ALA B C 1
ATOM 5426 O O . ALA B 1 160 ? 5.91 14.469 -10.625 1 89.69 160 ALA B O 1
ATOM 5427 N N . VAL B 1 161 ? 7.516 13.125 -11.352 1 87.56 161 VAL B N 1
ATOM 5428 C CA . VAL B 1 161 ? 8.398 14.195 -11.797 1 87.56 161 VAL B CA 1
ATOM 5429 C C . VAL B 1 161 ? 7.938 14.711 -13.156 1 87.56 161 VAL B C 1
ATOM 5431 O O . VAL B 1 161 ? 7.41 13.945 -13.977 1 87.56 161 VAL B O 1
ATOM 5434 N N . VAL B 1 162 ? 8.055 16.016 -13.297 1 88.62 162 VAL B N 1
ATOM 5435 C CA . VAL B 1 162 ? 7.711 16.625 -14.578 1 88.62 162 VAL B CA 1
ATOM 5436 C C . VAL B 1 162 ? 8.977 16.859 -15.398 1 88.62 162 VAL B C 1
ATOM 5438 O O . VAL B 1 162 ? 9.961 17.391 -14.891 1 88.62 162 VAL B O 1
ATOM 5441 N N . GLU B 1 163 ? 9.008 16.281 -16.562 1 78.12 163 GLU B N 1
ATOM 5442 C CA . GLU B 1 163 ? 10.148 16.5 -17.438 1 78.12 163 GLU B CA 1
ATOM 5443 C C . GLU B 1 163 ? 10.172 17.938 -17.953 1 78.12 163 GLU B C 1
ATOM 5445 O O . GLU B 1 163 ? 9.211 18.406 -18.547 1 78.12 163 GLU B O 1
ATOM 5450 N N . THR B 1 164 ? 11.086 18.75 -17.422 1 73.56 164 THR B N 1
ATOM 5451 C CA . THR B 1 164 ? 11.203 20.125 -17.891 1 73.56 164 THR B CA 1
ATOM 5452 C C . THR B 1 164 ? 12.492 20.312 -18.688 1 73.56 164 THR B C 1
ATOM 5454 O O . THR B 1 164 ? 13.422 19.5 -18.578 1 73.56 164 THR B O 1
ATOM 5457 N N . ASP B 1 165 ? 12.477 21.203 -19.562 1 64.38 165 ASP B N 1
ATOM 5458 C CA . ASP B 1 165 ? 13.648 21.531 -20.375 1 64.38 165 ASP B CA 1
ATOM 5459 C C . ASP B 1 165 ? 14.781 22.078 -19.5 1 64.38 165 ASP B C 1
ATOM 5461 O O . ASP B 1 165 ? 15.961 21.906 -19.828 1 64.38 165 ASP B O 1
ATOM 5465 N N . ASP B 1 166 ? 14.547 22.828 -18.516 1 60.59 166 ASP B N 1
ATOM 5466 C CA . ASP B 1 166 ? 15.555 23.609 -17.781 1 60.59 166 ASP B CA 1
ATOM 5467 C C . ASP B 1 166 ? 16.031 22.844 -16.562 1 60.59 166 ASP B C 1
ATOM 5469 O O . ASP B 1 166 ? 16.578 23.438 -15.625 1 60.59 166 ASP B O 1
ATOM 5473 N N . ASP B 1 167 ? 16.203 21.609 -16.609 1 60.72 167 ASP B N 1
ATOM 5474 C CA . ASP B 1 167 ? 16.797 20.766 -15.578 1 60.72 167 ASP B CA 1
ATOM 5475 C C . ASP B 1 167 ? 16.219 21.094 -14.203 1 60.72 167 ASP B C 1
ATOM 5477 O O . ASP B 1 167 ? 16.812 20.75 -13.18 1 60.72 167 ASP B O 1
ATOM 5481 N N . GLU B 1 168 ? 15.195 21.953 -14.156 1 69.81 168 GLU B N 1
ATOM 5482 C CA . GLU B 1 168 ? 14.633 22.234 -12.844 1 69.81 168 GLU B CA 1
ATOM 5483 C C . GLU B 1 168 ? 13.688 21.125 -12.398 1 69.81 168 GLU B C 1
ATOM 5485 O O . GLU B 1 168 ? 12.93 20.594 -13.211 1 69.81 168 GLU B O 1
ATOM 5490 N N . LEU B 1 169 ? 13.844 20.828 -11.18 1 75.38 169 LEU B N 1
ATOM 5491 C CA . LEU B 1 169 ? 13.016 19.781 -10.609 1 75.38 169 LEU B CA 1
ATOM 5492 C C . LEU B 1 169 ? 11.578 20.25 -10.422 1 75.38 169 LEU B C 1
ATOM 5494 O O . LEU B 1 169 ? 11.344 21.312 -9.828 1 75.38 169 LEU B O 1
ATOM 5498 N N . GLU B 1 170 ? 10.633 19.656 -11.094 1 85.75 170 GLU B N 1
ATOM 5499 C CA . GLU B 1 170 ? 9.203 19.875 -10.914 1 85.75 170 GLU B CA 1
ATOM 5500 C C . GLU B 1 170 ? 8.469 18.578 -10.594 1 85.75 170 GLU B C 1
ATOM 5502 O O . GLU B 1 170 ? 8.797 17.516 -11.148 1 85.75 170 GLU B O 1
ATOM 5507 N N . ILE B 1 171 ? 7.605 18.656 -9.57 1 85.56 171 ILE B N 1
ATOM 5508 C CA . ILE B 1 171 ? 6.832 17.484 -9.164 1 85.56 171 ILE B CA 1
ATOM 5509 C C . ILE B 1 171 ? 5.34 17.812 -9.219 1 85.56 171 ILE B C 1
ATOM 5511 O O . ILE B 1 171 ? 4.918 18.906 -8.828 1 85.56 171 ILE B O 1
ATOM 5515 N N . VAL B 1 172 ? 4.652 16.906 -9.781 1 92.12 172 VAL B N 1
ATOM 5516 C CA . VAL B 1 172 ? 3.205 17.078 -9.852 1 92.12 172 VAL B CA 1
ATOM 5517 C C . VAL B 1 172 ? 2.506 15.953 -9.086 1 92.12 172 VAL B C 1
ATOM 5519 O O . VAL B 1 172 ? 2.965 14.812 -9.094 1 92.12 172 VAL B O 1
ATOM 5522 N N . SER B 1 173 ? 1.504 16.281 -8.352 1 88.31 173 SER B N 1
ATOM 5523 C CA . SER B 1 173 ? 0.632 15.344 -7.652 1 88.31 173 SER B CA 1
ATOM 5524 C C . SER B 1 173 ? -0.831 15.758 -7.758 1 88.31 173 SER B C 1
ATOM 5526 O O . SER B 1 173 ? -1.141 16.953 -7.762 1 88.31 173 SER B O 1
ATOM 5528 N N . GLY B 1 174 ? -1.689 14.656 -7.91 1 87.31 174 GLY B N 1
ATOM 5529 C CA . GLY B 1 174 ? -3.059 15.133 -8.047 1 87.31 174 GLY B CA 1
ATOM 5530 C C . GLY B 1 174 ? -4.09 14.047 -7.805 1 87.31 174 GLY B C 1
ATOM 5531 O O . GLY B 1 174 ? -3.826 12.867 -8.039 1 87.31 174 GLY B O 1
ATOM 5532 N N . TYR B 1 175 ? -5.191 14.422 -7.309 1 87.25 175 TYR B N 1
ATOM 5533 C CA . TYR B 1 175 ? -6.461 13.719 -7.172 1 87.25 175 TYR B CA 1
ATOM 5534 C C . TYR B 1 175 ? -7.617 14.586 -7.652 1 87.25 175 TYR B C 1
ATOM 5536 O O . TYR B 1 175 ? -7.738 14.867 -8.852 1 87.25 175 TYR B O 1
ATOM 5544 N N . ASP B 1 176 ? -8.273 15.273 -6.715 1 81.25 176 ASP B N 1
ATOM 5545 C CA . ASP B 1 176 ? -9.242 16.281 -7.117 1 81.25 176 ASP B CA 1
ATOM 5546 C C . ASP B 1 176 ? -8.555 17.609 -7.445 1 81.25 176 ASP B C 1
ATOM 5548 O O . ASP B 1 176 ? -8.953 18.312 -8.383 1 81.25 176 ASP B O 1
ATOM 5552 N N . SER B 1 177 ? -7.508 17.906 -6.648 1 90.44 177 SER B N 1
ATOM 5553 C CA . SER B 1 177 ? -6.676 19.078 -6.898 1 90.44 177 SER B CA 1
ATOM 5554 C C . SER B 1 177 ? -5.305 18.672 -7.43 1 90.44 177 SER B C 1
ATOM 5556 O O . SER B 1 177 ? -4.91 17.516 -7.332 1 90.44 177 SER B O 1
ATOM 5558 N N . VAL B 1 178 ? -4.668 19.578 -8.023 1 93.5 178 VAL B N 1
ATOM 5559 C CA . VAL B 1 178 ? -3.312 19.344 -8.516 1 93.5 178 VAL B CA 1
ATOM 5560 C C . VAL B 1 178 ? -2.312 20.125 -7.664 1 93.5 178 VAL B C 1
ATOM 5562 O O . VAL B 1 178 ? -2.564 21.281 -7.301 1 93.5 178 VAL B O 1
ATOM 5565 N N . SER B 1 179 ? -1.373 19.516 -7.191 1 90.94 179 SER B N 1
ATOM 5566 C CA . SER B 1 179 ? -0.24 20.125 -6.508 1 90.94 179 SER B CA 1
ATOM 5567 C C . SER B 1 179 ? 1.004 20.125 -7.391 1 90.94 179 SER B C 1
ATOM 5569 O O . SER B 1 179 ? 1.456 19.062 -7.832 1 90.94 179 SER B O 1
ATOM 5571 N N . LEU B 1 180 ? 1.533 21.234 -7.668 1 89.25 180 LEU B N 1
ATOM 5572 C CA . LEU B 1 180 ? 2.697 21.375 -8.531 1 89.25 180 LEU B CA 1
ATOM 5573 C C . LEU B 1 180 ? 3.836 22.078 -7.797 1 89.25 180 LEU B C 1
ATOM 5575 O O . LEU B 1 180 ? 3.689 23.219 -7.355 1 89.25 180 LEU B O 1
ATOM 5579 N N . TYR B 1 181 ? 4.852 21.359 -7.551 1 86.56 181 TYR B N 1
ATOM 5580 C CA . TYR B 1 181 ? 6.07 21.969 -7.043 1 86.56 181 TYR B CA 1
ATOM 5581 C C . TYR B 1 181 ? 6.863 22.625 -8.172 1 86.56 181 TYR B C 1
ATOM 5583 O O . TYR B 1 181 ? 7.445 21.938 -9.008 1 86.56 181 TYR B O 1
ATOM 5591 N N . THR B 1 182 ? 6.887 23.906 -8.25 1 85.19 182 THR B N 1
ATOM 5592 C CA . THR B 1 182 ? 7.48 24.641 -9.352 1 85.19 182 THR B CA 1
ATOM 5593 C C . THR B 1 182 ? 7.883 26.047 -8.906 1 85.19 182 THR B C 1
ATOM 5595 O O . THR B 1 182 ? 7.629 26.438 -7.766 1 85.19 182 THR B O 1
ATOM 5598 N N . LYS B 1 183 ? 8.609 26.688 -9.789 1 86.19 183 LYS B N 1
ATOM 5599 C CA . LYS B 1 183 ? 8.898 28.109 -9.57 1 86.19 183 LYS B CA 1
ATOM 5600 C C . LYS B 1 183 ? 7.648 28.953 -9.75 1 86.19 183 LYS B C 1
ATOM 5602 O O . LYS B 1 183 ? 6.965 28.859 -10.773 1 86.19 183 LYS B O 1
ATOM 5607 N N . VAL B 1 184 ? 7.383 29.703 -8.68 1 87.5 184 VAL B N 1
ATOM 5608 C CA . VAL B 1 184 ? 6.113 30.438 -8.75 1 87.5 184 VAL B CA 1
ATOM 5609 C C . VAL B 1 184 ? 6.332 31.891 -8.352 1 87.5 184 VAL B C 1
ATOM 5611 O O . VAL B 1 184 ? 7.121 32.188 -7.449 1 87.5 184 VAL B O 1
ATOM 5614 N N . SER B 1 185 ? 5.812 32.812 -9.109 1 90.19 185 SER B N 1
ATOM 5615 C CA . SER B 1 185 ? 5.621 34.25 -8.844 1 90.19 185 SER B CA 1
ATOM 5616 C C . SER B 1 185 ? 4.207 34.688 -9.203 1 90.19 185 SER B C 1
ATOM 5618 O O . SER B 1 185 ? 3.443 33.938 -9.797 1 90.19 185 SER B O 1
ATOM 5620 N N . LEU B 1 186 ? 3.885 35.844 -8.758 1 91.5 186 LEU B N 1
ATOM 5621 C CA . LEU B 1 186 ? 2.543 36.344 -9.023 1 91.5 186 LEU B CA 1
ATOM 5622 C C . LEU B 1 186 ? 2.24 36.312 -10.516 1 91.5 186 LEU B C 1
ATOM 5624 O O . LEU B 1 186 ? 1.142 35.938 -10.93 1 91.5 186 LEU B O 1
ATOM 5628 N N . GLU B 1 187 ? 3.201 36.594 -11.305 1 90.19 187 GLU B N 1
ATOM 5629 C CA . GLU B 1 187 ? 3.016 36.688 -12.75 1 90.19 187 GLU B CA 1
ATOM 5630 C C . GLU B 1 187 ? 2.984 35.281 -13.391 1 90.19 187 GLU B C 1
ATOM 5632 O O . GLU B 1 187 ? 2.463 35.125 -14.5 1 90.19 187 GLU B O 1
ATOM 5637 N N . GLU B 1 188 ? 3.484 34.344 -12.664 1 92 188 GLU B N 1
ATOM 5638 C CA . GLU B 1 188 ? 3.572 32.969 -13.211 1 92 188 GLU B CA 1
ATOM 5639 C C . GLU B 1 188 ? 2.277 32.219 -12.977 1 92 188 GLU B C 1
ATOM 5641 O O . GLU B 1 188 ? 2.02 31.203 -13.648 1 92 188 GLU B O 1
ATOM 5646 N N . LEU B 1 189 ? 1.419 32.656 -12.062 1 93.81 189 LEU B N 1
ATOM 5647 C CA . LEU B 1 189 ? 0.237 31.891 -11.68 1 93.81 189 LEU B CA 1
ATOM 5648 C C . LEU B 1 189 ? -0.715 31.734 -12.859 1 93.81 189 LEU B C 1
ATOM 5650 O O . LEU B 1 189 ? -1.201 30.625 -13.117 1 93.81 189 LEU B O 1
ATOM 5654 N N . PRO B 1 190 ? -0.944 32.781 -13.648 1 94.44 190 PRO B N 1
ATOM 5655 C CA . PRO B 1 190 ? -1.798 32.594 -14.82 1 94.44 190 PRO B CA 1
ATOM 5656 C C . PRO B 1 190 ? -1.186 31.641 -15.844 1 94.44 190 PRO B C 1
ATOM 5658 O O . PRO B 1 190 ? -1.908 30.891 -16.5 1 94.44 190 PRO B O 1
ATOM 5661 N N . LYS B 1 191 ? 0.079 31.688 -15.961 1 94.19 191 LYS B N 1
ATOM 5662 C CA . LYS B 1 191 ? 0.753 30.781 -16.875 1 94.19 191 LYS B CA 1
ATOM 5663 C C . LYS B 1 191 ? 0.622 29.328 -16.422 1 94.19 191 LYS B C 1
ATOM 5665 O O . LYS B 1 191 ? 0.42 28.422 -17.234 1 94.19 191 LYS B O 1
ATOM 5670 N N . ILE B 1 192 ? 0.794 29.156 -15.156 1 94.62 192 ILE B N 1
ATOM 5671 C CA . ILE B 1 192 ? 0.637 27.828 -14.578 1 94.62 192 ILE B CA 1
ATOM 5672 C C . ILE B 1 192 ? -0.794 27.344 -14.789 1 94.62 192 ILE B C 1
ATOM 5674 O O . ILE B 1 192 ? -1.017 26.172 -15.125 1 94.62 192 ILE B O 1
ATOM 5678 N N . ALA B 1 193 ? -1.745 28.25 -14.602 1 96.38 193 ALA B N 1
ATOM 5679 C CA . ALA B 1 193 ? -3.15 27.906 -14.812 1 96.38 193 ALA B CA 1
ATOM 5680 C C . ALA B 1 193 ? -3.395 27.438 -16.234 1 96.38 193 ALA B C 1
ATOM 5682 O O . ALA B 1 193 ? -4.094 26.438 -16.453 1 96.38 193 ALA B O 1
ATOM 5683 N N . ASP B 1 194 ? -2.818 28.109 -17.141 1 96.38 194 ASP B N 1
ATOM 5684 C CA . ASP B 1 194 ? -2.961 27.734 -18.547 1 96.38 194 ASP B CA 1
ATOM 5685 C C . ASP B 1 194 ? -2.332 26.359 -18.812 1 96.38 194 ASP B C 1
ATOM 5687 O O . ASP B 1 194 ? -2.895 25.547 -19.562 1 96.38 194 ASP B O 1
ATOM 5691 N N . ARG B 1 195 ? -1.262 26.141 -18.266 1 95.19 195 ARG B N 1
ATOM 5692 C CA . ARG B 1 195 ? -0.539 24.891 -18.453 1 95.19 195 ARG B CA 1
ATOM 5693 C C . ARG B 1 195 ? -1.34 23.719 -17.891 1 95.19 195 ARG B C 1
ATOM 5695 O O . ARG B 1 195 ? -1.466 22.672 -18.547 1 95.19 195 ARG B O 1
ATOM 5702 N N . ILE B 1 196 ? -1.861 23.844 -16.641 1 96 196 ILE B N 1
ATOM 5703 C CA . ILE B 1 196 ? -2.588 22.75 -16.031 1 96 196 ILE B CA 1
ATOM 5704 C C . ILE B 1 196 ? -3.9 22.516 -16.766 1 96 196 ILE B C 1
ATOM 5706 O O . ILE B 1 196 ? -4.34 21.375 -16.922 1 96 196 ILE B O 1
ATOM 5710 N N . MET B 1 197 ? -4.484 23.594 -17.328 1 96.75 197 MET B N 1
ATOM 5711 C CA . MET B 1 197 ? -5.715 23.438 -18.094 1 96.75 197 MET B CA 1
ATOM 5712 C C . MET B 1 197 ? -5.453 22.688 -19.406 1 96.75 197 MET B C 1
ATOM 5714 O O . MET B 1 197 ? -6.25 21.844 -19.812 1 96.75 197 MET B O 1
ATOM 5718 N N . SER B 1 198 ? -4.395 23 -20.031 1 96.69 198 SER B N 1
ATOM 5719 C CA . SER B 1 198 ? -4.02 22.297 -21.25 1 96.69 198 SER B CA 1
ATOM 5720 C C . SER B 1 198 ? -3.785 20.812 -21 1 96.69 198 SER B C 1
ATOM 5722 O O . SER B 1 198 ? -4.191 19.953 -21.797 1 96.69 198 SER B O 1
ATOM 5724 N N . ALA B 1 199 ? -3.139 20.562 -19.938 1 95.94 199 ALA B N 1
ATOM 5725 C CA . ALA B 1 199 ? -2.898 19.172 -19.562 1 95.94 199 ALA B CA 1
ATOM 5726 C C . ALA B 1 199 ? -4.211 18.453 -19.266 1 95.94 199 ALA B C 1
ATOM 5728 O O . ALA B 1 199 ? -4.379 17.281 -19.641 1 95.94 199 ALA B O 1
ATOM 5729 N N . TYR B 1 200 ? -5.094 19.125 -18.625 1 95.81 200 TYR B N 1
ATOM 5730 C CA . TYR B 1 200 ? -6.391 18.547 -18.281 1 95.81 200 TYR B CA 1
ATOM 5731 C C . TYR B 1 200 ? -7.16 18.156 -19.531 1 95.81 200 TYR B C 1
ATOM 5733 O O . TYR B 1 200 ? -7.867 17.141 -19.547 1 95.81 200 TYR B O 1
ATOM 5741 N N . GLU B 1 201 ? -7.039 18.891 -20.531 1 94.94 201 GLU B N 1
ATOM 5742 C CA . GLU B 1 201 ? -7.82 18.688 -21.75 1 94.94 201 GLU B CA 1
ATOM 5743 C C . GLU B 1 201 ? -7.152 17.672 -22.672 1 94.94 201 GLU B C 1
ATOM 5745 O O . GLU B 1 201 ? -7.754 17.25 -23.656 1 94.94 201 GLU B O 1
ATOM 5750 N N . SER B 1 202 ? -5.996 17.234 -22.328 1 94.5 202 SER B N 1
ATOM 5751 C CA . SER B 1 202 ? -5.25 16.281 -23.156 1 94.5 202 SER B CA 1
ATOM 5752 C C . SER B 1 202 ? -5.633 14.844 -22.828 1 94.5 202 SER B C 1
ATOM 5754 O O . SER B 1 202 ? -5.918 14.523 -21.672 1 94.5 202 SER B O 1
ATOM 5756 N N . ASP B 1 203 ? -5.605 13.938 -23.812 1 91.75 203 ASP B N 1
ATOM 5757 C CA . ASP B 1 203 ? -5.867 12.516 -23.625 1 91.75 203 ASP B CA 1
ATOM 5758 C C . ASP B 1 203 ? -4.59 11.695 -23.781 1 91.75 203 ASP B C 1
ATOM 5760 O O . ASP B 1 203 ? -4.645 10.469 -23.938 1 91.75 203 ASP B O 1
ATOM 5764 N N . LYS B 1 204 ? -3.514 12.32 -23.672 1 91 204 LYS B N 1
ATOM 5765 C CA . LYS B 1 204 ? -2.227 11.664 -23.859 1 91 204 LYS B CA 1
ATOM 5766 C C . LYS B 1 204 ? -1.975 10.609 -22.797 1 91 204 LYS B C 1
ATOM 5768 O O . LYS B 1 204 ? -1.274 9.625 -23.031 1 91 204 LYS B O 1
ATOM 5773 N N . TYR B 1 205 ? -2.611 10.82 -21.625 1 90.81 205 TYR B N 1
ATOM 5774 C CA . TYR B 1 205 ? -2.373 9.914 -20.516 1 90.81 205 TYR B CA 1
ATOM 5775 C C . TYR B 1 205 ? -2.869 8.508 -20.844 1 90.81 205 TYR B C 1
ATOM 5777 O O . TYR B 1 205 ? -2.387 7.527 -20.266 1 90.81 205 TYR B O 1
ATOM 5785 N N . LEU B 1 206 ? -3.783 8.32 -21.75 1 88.06 206 LEU B N 1
ATOM 5786 C CA . LEU B 1 206 ? -4.383 7.035 -22.094 1 88.06 206 LEU B CA 1
ATOM 5787 C C . LEU B 1 206 ? -3.357 6.113 -22.75 1 88.06 206 LEU B C 1
ATOM 5789 O O . LEU B 1 206 ? -3.506 4.891 -22.719 1 88.06 206 LEU B O 1
ATOM 5793 N N . SER B 1 207 ? -2.34 6.656 -23.297 1 86.5 207 SER B N 1
ATOM 5794 C CA . SER B 1 207 ? -1.282 5.844 -23.891 1 86.5 207 SER B CA 1
ATOM 5795 C C . SER B 1 207 ? -0.411 5.199 -22.828 1 86.5 207 SER B C 1
ATOM 5797 O O . SER B 1 207 ? -0.003 4.043 -22.953 1 86.5 207 SER B O 1
ATOM 5799 N N . SER B 1 208 ? -0.232 5.938 -21.75 1 86.19 208 SER B N 1
ATOM 5800 C CA . SER B 1 208 ? 0.638 5.453 -20.688 1 86.19 208 SER B CA 1
ATOM 5801 C C . SER B 1 208 ? -0.155 4.699 -19.625 1 86.19 208 SER B C 1
ATOM 5803 O O . SER B 1 208 ? 0.372 3.797 -18.969 1 86.19 208 SER B O 1
ATOM 5805 N N . TYR B 1 209 ? -1.39 5.145 -19.5 1 88.81 209 TYR B N 1
ATOM 5806 C CA . TYR B 1 209 ? -2.223 4.57 -18.453 1 88.81 209 TYR B CA 1
ATOM 5807 C C . TYR B 1 209 ? -3.564 4.113 -19.016 1 88.81 209 TYR B C 1
ATOM 5809 O O . TYR B 1 209 ? -4.617 4.586 -18.578 1 88.81 209 TYR B O 1
ATOM 5817 N N . PRO B 1 210 ? -3.607 3.121 -19.844 1 85.44 210 PRO B N 1
ATOM 5818 C CA . PRO B 1 210 ? -4.867 2.713 -20.469 1 85.44 210 PRO B CA 1
ATOM 5819 C C . PRO B 1 210 ? -5.871 2.15 -19.469 1 85.44 210 PRO B C 1
ATOM 5821 O O . PRO B 1 210 ? -7.078 2.162 -19.719 1 85.44 210 PRO B O 1
ATOM 5824 N N . TRP B 1 211 ? -5.449 1.737 -18.359 1 86 211 TRP B N 1
ATOM 5825 C CA . TRP B 1 211 ? -6.266 1.044 -17.359 1 86 211 TRP B CA 1
ATOM 5826 C C . TRP B 1 211 ? -6.883 2.029 -16.375 1 86 211 TRP B C 1
ATOM 5828 O O . TRP B 1 211 ? -7.707 1.649 -15.547 1 86 211 TRP B O 1
ATOM 5838 N N . VAL B 1 212 ? -6.539 3.291 -16.438 1 86.94 212 VAL B N 1
ATOM 5839 C CA . VAL B 1 212 ? -6.91 4.266 -15.414 1 86.94 212 VAL B CA 1
ATOM 5840 C C . VAL B 1 212 ? -8.43 4.422 -15.375 1 86.94 212 VAL B C 1
ATOM 5842 O O . VAL B 1 212 ? -9 4.707 -14.32 1 86.94 212 VAL B O 1
ATOM 5845 N N . ASP B 1 213 ? -9.047 4.207 -16.5 1 83.62 213 ASP B N 1
ATOM 5846 C CA . ASP B 1 213 ? -10.477 4.469 -16.594 1 83.62 213 ASP B CA 1
ATOM 5847 C C . ASP B 1 213 ? -11.289 3.186 -16.438 1 83.62 213 ASP B C 1
ATOM 5849 O O . ASP B 1 213 ? -12.516 3.201 -16.531 1 83.62 213 ASP B O 1
ATOM 5853 N N . PHE B 1 214 ? -10.664 2.066 -16.188 1 85.62 214 PHE B N 1
ATOM 5854 C CA . PHE B 1 214 ? -11.406 0.816 -16.047 1 85.62 214 PHE B CA 1
ATOM 5855 C C . PHE B 1 214 ? -12.43 0.909 -14.93 1 85.62 214 PHE B C 1
ATOM 5857 O O . PHE B 1 214 ? -13.602 0.578 -15.125 1 85.62 214 PHE B O 1
ATOM 5864 N N . ILE B 1 215 ? -12.023 1.37 -13.773 1 86.31 215 ILE B N 1
ATOM 5865 C CA . ILE B 1 215 ? -12.891 1.6 -12.617 1 86.31 215 ILE B CA 1
ATOM 5866 C C . ILE B 1 215 ? -12.57 2.959 -12 1 86.31 215 ILE B C 1
ATOM 5868 O O . ILE B 1 215 ? -11.414 3.262 -11.711 1 86.31 215 ILE B O 1
ATOM 5872 N N . GLN B 1 216 ? -13.562 3.729 -11.852 1 86.81 216 GLN B N 1
ATOM 5873 C CA . GLN B 1 216 ? -13.375 5.043 -11.25 1 86.81 216 GLN B CA 1
ATOM 5874 C C . GLN B 1 216 ? -14.43 5.32 -10.188 1 86.81 216 GLN B C 1
ATOM 5876 O O . GLN B 1 216 ? -15.594 4.961 -10.352 1 86.81 216 GLN B O 1
ATOM 5881 N N . SER B 1 217 ? -14.016 5.906 -9.109 1 85.62 217 SER B N 1
ATOM 5882 C CA . SER B 1 217 ? -14.977 6.367 -8.109 1 85.62 217 SER B CA 1
ATOM 5883 C C . SER B 1 217 ? -15.711 7.613 -8.586 1 85.62 217 SER B C 1
ATOM 5885 O O . SER B 1 217 ? -15.109 8.508 -9.18 1 85.62 217 SER B O 1
ATOM 5887 N N . VAL B 1 218 ? -17.016 7.539 -8.422 1 87.12 218 VAL B N 1
ATOM 5888 C CA . VAL B 1 218 ? -17.812 8.703 -8.781 1 87.12 218 VAL B CA 1
ATOM 5889 C C . VAL B 1 218 ? -17.922 9.641 -7.578 1 87.12 218 VAL B C 1
ATOM 5891 O O . VAL B 1 218 ? -18.516 9.281 -6.555 1 87.12 218 VAL B O 1
ATOM 5894 N N . THR B 1 219 ? -17.359 10.781 -7.66 1 79.56 219 THR B N 1
ATOM 5895 C CA . THR B 1 219 ? -17.359 11.688 -6.52 1 79.56 219 THR B CA 1
ATOM 5896 C C . THR B 1 219 ? -18.109 12.977 -6.852 1 79.56 219 THR B C 1
ATOM 5898 O O . THR B 1 219 ? -18.375 13.789 -5.965 1 79.56 219 THR B O 1
ATOM 5901 N N . ASP B 1 220 ? -18.5 13.141 -8.086 1 81.69 220 ASP B N 1
ATOM 5902 C CA . ASP B 1 220 ? -19.25 14.32 -8.5 1 81.69 220 ASP B CA 1
ATOM 5903 C C . ASP B 1 220 ? -20.672 14.297 -7.926 1 81.69 220 ASP B C 1
ATOM 5905 O O . ASP B 1 220 ? -21.453 13.398 -8.227 1 81.69 220 ASP B O 1
ATOM 5909 N N . PRO B 1 221 ? -20.953 15.312 -7.133 1 83.12 221 PRO B N 1
ATOM 5910 C CA . PRO B 1 221 ? -22.25 15.32 -6.477 1 83.12 221 PRO B CA 1
ATOM 5911 C C . PRO B 1 221 ? -23.422 15.297 -7.469 1 83.12 221 PRO B C 1
ATOM 5913 O O . PRO B 1 221 ? -24.453 14.688 -7.199 1 83.12 221 PRO B O 1
ATOM 5916 N N . GLU B 1 222 ? -23.281 15.984 -8.586 1 83.31 222 GLU B N 1
ATOM 5917 C CA . GLU B 1 222 ? -24.359 16 -9.578 1 83.31 222 GLU B CA 1
ATOM 5918 C C . GLU B 1 222 ? -24.562 14.609 -10.172 1 83.31 222 GLU B C 1
ATOM 5920 O O . GLU B 1 222 ? -25.703 14.164 -10.32 1 83.31 222 GLU B O 1
ATOM 5925 N N . THR B 1 223 ? -23.516 13.992 -10.57 1 87.5 223 THR B N 1
ATOM 5926 C CA . THR B 1 223 ? -23.609 12.641 -11.109 1 87.5 223 THR B CA 1
ATOM 5927 C C . THR B 1 223 ? -24.188 11.688 -10.07 1 87.5 223 THR B C 1
ATOM 5929 O O . THR B 1 223 ? -25.031 10.844 -10.398 1 87.5 223 THR B O 1
ATOM 5932 N N . ILE B 1 224 ? -23.734 11.852 -8.875 1 90.25 224 ILE B N 1
ATOM 5933 C CA . ILE B 1 224 ? -24.234 11.016 -7.785 1 90.25 224 ILE B CA 1
ATOM 5934 C C . ILE B 1 224 ? -25.734 11.219 -7.625 1 90.25 224 ILE B C 1
ATOM 5936 O O . ILE B 1 224 ? -26.484 10.25 -7.48 1 90.25 224 ILE B O 1
ATOM 5940 N N . SER B 1 225 ? -26.109 12.492 -7.684 1 90 225 SER B N 1
ATOM 5941 C CA . SER B 1 225 ? -27.531 12.797 -7.559 1 90 225 SER B CA 1
ATOM 5942 C C . SER B 1 225 ? -28.344 12.133 -8.672 1 90 225 SER B C 1
ATOM 5944 O O . SER B 1 225 ? -29.406 11.57 -8.422 1 90 225 SER B O 1
ATOM 5946 N N . ASN B 1 226 ? -27.859 12.203 -9.891 1 91.94 226 ASN B N 1
ATOM 5947 C CA . ASN B 1 226 ? -28.531 11.57 -11.023 1 91.94 226 ASN B CA 1
ATOM 5948 C C . ASN B 1 226 ? -28.625 10.055 -10.844 1 91.94 226 ASN B C 1
ATOM 5950 O O . ASN B 1 226 ? -29.656 9.453 -11.133 1 91.94 226 ASN B O 1
ATOM 5954 N N . LEU B 1 227 ? -27.547 9.477 -10.453 1 93.5 227 LEU B N 1
ATOM 5955 C CA . LEU B 1 227 ? -27.516 8.031 -10.242 1 93.5 227 LEU B CA 1
ATOM 5956 C C . LEU B 1 227 ? -28.453 7.625 -9.117 1 93.5 227 LEU B C 1
ATOM 5958 O O . LEU B 1 227 ? -29.172 6.633 -9.234 1 93.5 227 LEU B O 1
ATOM 5962 N N . ASN B 1 228 ? -28.406 8.438 -8.07 1 92.62 228 ASN B N 1
ATOM 5963 C CA . ASN B 1 228 ? -29.328 8.195 -6.957 1 92.62 228 ASN B CA 1
ATOM 5964 C C . ASN B 1 228 ? -30.781 8.258 -7.406 1 92.62 228 ASN B C 1
ATOM 5966 O O . ASN B 1 228 ? -31.594 7.434 -6.996 1 92.62 228 ASN B O 1
ATOM 5970 N N . ASP B 1 229 ? -31.094 9.25 -8.203 1 92.31 229 ASP B N 1
ATOM 5971 C CA . ASP B 1 229 ? -32.438 9.398 -8.703 1 92.31 229 ASP B CA 1
ATOM 5972 C C . ASP B 1 229 ? -32.875 8.172 -9.516 1 92.31 229 ASP B C 1
ATOM 5974 O O . ASP B 1 229 ? -34.031 7.75 -9.461 1 92.31 229 ASP B O 1
ATOM 5978 N N . ARG B 1 230 ? -32 7.656 -10.227 1 91.31 230 ARG B N 1
ATOM 5979 C CA . ARG B 1 230 ? -32.312 6.488 -11.047 1 91.31 230 ARG B CA 1
ATOM 5980 C C . ARG B 1 230 ? -32.625 5.273 -10.172 1 91.31 230 ARG B C 1
ATOM 5982 O O . ARG B 1 230 ? -33.531 4.492 -10.469 1 91.31 230 ARG B O 1
ATOM 5989 N N . ILE B 1 231 ? -31.828 5.102 -9.148 1 90.56 231 ILE B N 1
ATOM 5990 C CA . ILE B 1 231 ? -32.062 3.977 -8.242 1 90.56 231 ILE B CA 1
ATOM 5991 C C . ILE B 1 231 ? -33.406 4.137 -7.547 1 90.56 231 ILE B C 1
ATOM 5993 O O . ILE B 1 231 ? -34.125 3.16 -7.363 1 90.56 231 ILE B O 1
ATOM 5997 N N . ILE B 1 232 ? -33.688 5.391 -7.191 1 92.19 232 ILE B N 1
ATOM 5998 C CA . ILE B 1 232 ? -34.969 5.672 -6.527 1 92.19 232 ILE B CA 1
ATOM 5999 C C . ILE B 1 232 ? -36.125 5.379 -7.48 1 92.19 232 ILE B C 1
ATOM 6001 O O . ILE B 1 232 ? -37.156 4.816 -7.078 1 92.19 232 ILE B O 1
ATOM 6005 N N . HIS B 1 233 ? -35.938 5.77 -8.688 1 91.62 233 HIS B N 1
ATOM 6006 C CA . HIS B 1 233 ? -36.969 5.484 -9.688 1 91.62 233 HIS B CA 1
ATOM 6007 C C . HIS B 1 233 ? -37.188 3.984 -9.836 1 91.62 233 HIS B C 1
ATOM 6009 O O . HIS B 1 233 ? -38.312 3.531 -9.938 1 91.62 233 HIS B O 1
ATOM 6015 N N . ASN B 1 234 ? -36.156 3.256 -9.867 1 89.69 234 ASN B N 1
ATOM 6016 C CA . ASN B 1 234 ? -36.25 1.804 -9.969 1 89.69 234 ASN B CA 1
ATOM 6017 C C . ASN B 1 234 ? -36.938 1.202 -8.75 1 89.69 234 ASN B C 1
ATOM 6019 O O . ASN B 1 234 ? -37.75 0.29 -8.883 1 89.69 234 ASN B O 1
ATOM 6023 N N . LEU B 1 235 ? -36.625 1.688 -7.625 1 89.5 235 LEU B N 1
ATOM 6024 C CA . LEU B 1 235 ? -37.219 1.208 -6.387 1 89.5 235 LEU B CA 1
ATOM 6025 C C . LEU B 1 235 ? -38.719 1.538 -6.352 1 89.5 235 LEU B C 1
ATOM 6027 O O . LEU B 1 235 ? -39.531 0.695 -5.973 1 89.5 235 LEU B O 1
ATOM 6031 N N . ASP B 1 236 ? -38.969 2.74 -6.77 1 90.81 236 ASP B N 1
ATOM 6032 C CA . ASP B 1 236 ? -40.344 3.193 -6.758 1 90.81 236 ASP B CA 1
ATOM 6033 C C . ASP B 1 236 ? -41.188 2.385 -7.738 1 90.81 236 ASP B C 1
ATOM 6035 O O . ASP B 1 236 ? -42.375 2.16 -7.496 1 90.81 236 ASP B O 1
ATOM 6039 N N . SER B 1 237 ? -40.625 1.995 -8.797 1 89.94 237 SER B N 1
ATOM 6040 C CA . SER B 1 237 ? -41.312 1.203 -9.805 1 89.94 237 SER B CA 1
ATOM 6041 C C . SER B 1 237 ? -41.281 -0.282 -9.469 1 89.94 237 SER B C 1
ATOM 6043 O O . SER B 1 237 ? -41.719 -1.118 -10.258 1 89.94 237 SER B O 1
ATOM 6045 N N . GLN B 1 238 ? -40.656 -0.626 -8.352 1 85.94 238 GLN B N 1
ATOM 6046 C CA . GLN B 1 238 ? -40.5 -1.994 -7.863 1 85.94 238 GLN B CA 1
ATOM 6047 C C . GLN B 1 238 ? -39.75 -2.869 -8.875 1 85.94 238 GLN B C 1
ATOM 6049 O O . GLN B 1 238 ? -40.156 -4.012 -9.117 1 85.94 238 GLN B O 1
ATOM 6054 N N . ASN B 1 239 ? -38.875 -2.252 -9.562 1 84.75 239 ASN B N 1
ATOM 6055 C CA . ASN B 1 239 ? -37.969 -2.961 -10.445 1 84.75 239 ASN B CA 1
ATOM 6056 C C . ASN B 1 239 ? -36.656 -3.289 -9.742 1 84.75 239 ASN B C 1
ATOM 6058 O O . ASN B 1 239 ? -35.75 -2.459 -9.695 1 84.75 239 ASN B O 1
ATOM 6062 N N . TYR B 1 240 ? -36.562 -4.531 -9.281 1 80.62 240 TYR B N 1
ATOM 6063 C CA . TYR B 1 240 ? -35.438 -4.91 -8.469 1 80.62 240 TYR B CA 1
ATOM 6064 C C . TYR B 1 240 ? -34.406 -5.703 -9.289 1 80.62 240 TYR B C 1
ATOM 6066 O O . TYR B 1 240 ? -33.562 -6.387 -8.734 1 80.62 240 TYR B O 1
ATOM 6074 N N . GLU B 1 241 ? -34.531 -5.621 -10.562 1 75 241 GLU B N 1
ATOM 6075 C CA . GLU B 1 241 ? -33.688 -6.438 -11.414 1 75 241 GLU B CA 1
ATOM 6076 C C . GLU B 1 241 ? -32.188 -6.078 -11.234 1 75 241 GLU B C 1
ATOM 6078 O O . GLU B 1 241 ? -31.344 -6.961 -11.211 1 75 241 GLU B O 1
ATOM 6083 N N . SER B 1 242 ? -31.953 -4.82 -11.102 1 80.69 242 SER B N 1
ATOM 6084 C CA . SER B 1 242 ? -30.562 -4.375 -11.016 1 80.69 242 SER B CA 1
ATOM 6085 C C . SER B 1 242 ? -30.234 -3.846 -9.625 1 80.69 242 SER B C 1
ATOM 6087 O O . SER B 1 242 ? -29.25 -3.137 -9.438 1 80.69 242 SER B O 1
ATOM 6089 N N . LEU B 1 243 ? -31.203 -4.152 -8.672 1 87 243 LEU B N 1
ATOM 6090 C CA . LEU B 1 243 ? -31.047 -3.67 -7.305 1 87 243 LEU B CA 1
ATOM 6091 C C . LEU B 1 243 ? -31.188 -4.816 -6.305 1 87 243 LEU B C 1
ATOM 6093 O O . LEU B 1 243 ? -32.031 -5.688 -6.465 1 87 243 LEU B O 1
ATOM 6097 N N . TRP B 1 244 ? -30.406 -4.844 -5.406 1 82.5 244 TRP B N 1
ATOM 6098 C CA . TRP B 1 244 ? -30.5 -5.832 -4.336 1 82.5 244 TRP B CA 1
ATOM 6099 C C . TRP B 1 244 ? -29.812 -5.34 -3.07 1 82.5 244 TRP B C 1
ATOM 6101 O O . TRP B 1 244 ? -29.094 -4.336 -3.1 1 82.5 244 TRP B O 1
ATOM 6111 N N . ILE B 1 245 ? -30.125 -5.957 -1.974 1 87 245 ILE B N 1
ATOM 6112 C CA . ILE B 1 245 ? -29.469 -5.605 -0.715 1 87 245 ILE B CA 1
ATOM 6113 C C . ILE B 1 245 ? -28.594 -6.766 -0.248 1 87 245 ILE B C 1
ATOM 6115 O O . ILE B 1 245 ? -28.938 -7.934 -0.442 1 87 245 ILE B O 1
ATOM 6119 N N . ALA B 1 246 ? -27.5 -6.508 0.184 1 80.25 246 ALA B N 1
ATOM 6120 C CA . ALA B 1 246 ? -26.547 -7.488 0.703 1 80.25 246 ALA B CA 1
ATOM 6121 C C . ALA B 1 246 ? -25.875 -6.98 1.974 1 80.25 246 ALA B C 1
ATOM 6123 O O . ALA B 1 246 ? -25.75 -5.77 2.178 1 80.25 246 ALA B O 1
ATOM 6124 N N . CYS B 1 247 ? -25.594 -7.969 2.828 1 77 247 CYS B N 1
ATOM 6125 C CA . CYS B 1 247 ? -24.844 -7.605 4.031 1 77 247 CYS B CA 1
ATOM 6126 C C . CYS B 1 247 ? -23.5 -6.98 3.676 1 77 247 CYS B C 1
ATOM 6128 O O . CYS B 1 247 ? -22.719 -7.57 2.936 1 77 247 CYS B O 1
ATOM 6130 N N . PRO B 1 248 ? -23.219 -5.746 4.188 1 74.12 248 PRO B N 1
ATOM 6131 C CA . PRO B 1 248 ? -22.016 -5.02 3.768 1 74.12 248 PRO B CA 1
ATOM 6132 C C . PRO B 1 248 ? -20.766 -5.461 4.527 1 74.12 248 PRO B C 1
ATOM 6134 O O . PRO B 1 248 ? -19.656 -5.09 4.156 1 74.12 248 PRO B O 1
ATOM 6137 N N . GLU B 1 249 ? -20.906 -6.254 5.617 1 69.5 249 GLU B N 1
ATOM 6138 C CA . GLU B 1 249 ? -19.766 -6.637 6.453 1 69.5 249 GLU B CA 1
ATOM 6139 C C . GLU B 1 249 ? -19.734 -8.148 6.676 1 69.5 249 GLU B C 1
ATOM 6141 O O . GLU B 1 249 ? -20.75 -8.82 6.535 1 69.5 249 GLU B O 1
ATOM 6146 N N . ILE B 1 250 ? -18.516 -8.656 6.902 1 61.44 250 ILE B N 1
ATOM 6147 C CA . ILE B 1 250 ? -18.375 -10.062 7.246 1 61.44 250 ILE B CA 1
ATOM 6148 C C . ILE B 1 250 ? -18.984 -10.32 8.625 1 61.44 250 ILE B C 1
ATOM 6150 O O . ILE B 1 250 ? -18.703 -9.578 9.578 1 61.44 250 ILE B O 1
ATOM 6154 N N . MET B 1 251 ? -19.953 -11.242 8.664 1 60.66 251 MET B N 1
ATOM 6155 C CA . MET B 1 251 ? -20.656 -11.555 9.906 1 60.66 251 MET B CA 1
ATOM 6156 C C . MET B 1 251 ? -20.141 -12.859 10.508 1 60.66 251 MET B C 1
ATOM 6158 O O . MET B 1 251 ? -19.688 -13.742 9.781 1 60.66 251 MET B O 1
ATOM 6162 N N . ASP B 1 252 ? -19.906 -12.789 11.844 1 56.69 252 ASP B N 1
ATOM 6163 C CA . ASP B 1 252 ? -19.75 -14.07 12.516 1 56.69 252 ASP B CA 1
ATOM 6164 C C . ASP B 1 252 ? -21.062 -14.836 12.562 1 56.69 252 ASP B C 1
ATOM 6166 O O . ASP B 1 252 ? -21.922 -14.555 13.398 1 56.69 252 ASP B O 1
ATOM 6170 N N . TYR B 1 253 ? -21.219 -15.664 11.656 1 52.25 253 TYR B N 1
ATOM 6171 C CA . TYR B 1 253 ? -22.484 -16.359 11.531 1 52.25 253 TYR B CA 1
ATOM 6172 C C . TYR B 1 253 ? -22.656 -17.406 12.633 1 52.25 253 TYR B C 1
ATOM 6174 O O . TYR B 1 253 ? -23.734 -17.984 12.797 1 52.25 253 TYR B O 1
ATOM 6182 N N . GLY B 1 254 ? -21.484 -17.594 13.352 1 56.34 254 GLY B N 1
ATOM 6183 C CA . GLY B 1 254 ? -21.625 -18.516 14.477 1 56.34 254 GLY B CA 1
ATOM 6184 C C . GLY B 1 254 ? -22.672 -18.062 15.484 1 56.34 254 GLY B C 1
ATOM 6185 O O . GLY B 1 254 ? -23.422 -18.875 16.031 1 56.34 254 GLY B O 1
ATOM 6186 N N . ASP B 1 255 ? -22.766 -16.734 15.742 1 61.56 255 ASP B N 1
ATOM 6187 C CA . ASP B 1 255 ? -23.719 -16.188 16.703 1 61.56 255 ASP B CA 1
ATOM 6188 C C . ASP B 1 255 ? -24.797 -15.367 16 1 61.56 255 ASP B C 1
ATOM 6190 O O . ASP B 1 255 ? -25.438 -14.508 16.609 1 61.56 255 ASP B O 1
ATOM 6194 N N . PHE B 1 256 ? -24.984 -15.719 14.758 1 73.31 256 PHE B N 1
ATOM 6195 C CA . PHE B 1 256 ? -25.953 -14.984 13.945 1 73.31 256 PHE B CA 1
ATOM 6196 C C . PHE B 1 256 ? -27.281 -15.727 13.875 1 73.31 256 PHE B C 1
ATOM 6198 O O . PHE B 1 256 ? -27.312 -16.922 13.578 1 73.31 256 PHE B O 1
ATOM 6205 N N . SER B 1 257 ? -28.312 -15.078 14.203 1 73.44 257 SER B N 1
ATOM 6206 C CA . SER B 1 257 ? -29.625 -15.695 14.133 1 73.44 257 SER B CA 1
ATOM 6207 C C . SER B 1 257 ? -30.375 -15.25 12.883 1 73.44 257 SER B C 1
ATOM 6209 O O . SER B 1 257 ? -31.109 -16.047 12.273 1 73.44 257 SER B O 1
ATOM 6211 N N . GLY B 1 258 ? -30.25 -13.969 12.539 1 79.25 258 GLY B N 1
ATOM 6212 C CA . GLY B 1 258 ? -30.922 -13.508 11.344 1 79.25 258 GLY B CA 1
ATOM 6213 C C . GLY B 1 258 ? -30.969 -11.992 11.219 1 79.25 258 GLY B C 1
ATOM 6214 O O . GLY B 1 258 ? -30.5 -11.281 12.117 1 79.25 258 GLY B O 1
ATOM 6215 N N . PHE B 1 259 ? -31.422 -11.578 10.055 1 86.31 259 PHE B N 1
ATOM 6216 C CA . PHE B 1 259 ? -31.609 -10.156 9.789 1 86.31 259 PHE B CA 1
ATOM 6217 C C . PHE B 1 259 ? -33.031 -9.727 10.102 1 86.31 259 PHE B C 1
ATOM 6219 O O . PHE B 1 259 ? -33.969 -10.516 9.922 1 86.31 259 PHE B O 1
ATOM 6226 N N . VAL B 1 260 ? -33.188 -8.578 10.664 1 86.62 260 VAL B N 1
ATOM 6227 C CA . VAL B 1 260 ? -34.5 -8.023 11 1 86.62 260 VAL B CA 1
ATOM 6228 C C . VAL B 1 260 ? -34.656 -6.668 10.328 1 86.62 260 VAL B C 1
ATOM 6230 O O . VAL B 1 260 ? -33.719 -5.867 10.273 1 86.62 260 VAL B O 1
ATOM 6233 N N . TYR B 1 261 ? -35.844 -6.465 9.789 1 89.31 261 TYR B N 1
ATOM 6234 C CA . TYR B 1 261 ? -36.094 -5.262 9 1 89.31 261 TYR B CA 1
ATOM 6235 C C . TYR B 1 261 ? -36.844 -4.223 9.812 1 89.31 261 TYR B C 1
ATOM 6237 O O . TYR B 1 261 ? -36.844 -3.041 9.469 1 89.31 261 TYR B O 1
ATOM 6245 N N . THR B 1 262 ? -37.562 -4.617 10.836 1 83 262 THR B N 1
ATOM 6246 C CA . THR B 1 262 ? -38.312 -3.697 11.688 1 83 262 THR B CA 1
ATOM 6247 C C . THR B 1 262 ? -38.219 -4.117 13.148 1 83 262 THR B C 1
ATOM 6249 O O . THR B 1 262 ? -38.25 -5.309 13.469 1 83 262 THR B O 1
ATOM 6252 N N . THR B 1 263 ? -37.812 -3.158 13.953 1 72.56 263 THR B N 1
ATOM 6253 C CA . THR B 1 263 ? -37.688 -3.453 15.375 1 72.56 263 THR B CA 1
ATOM 6254 C C . THR B 1 263 ? -39.031 -3.297 16.078 1 72.56 263 THR B C 1
ATOM 6256 O O . THR B 1 263 ? -39.156 -3.559 17.281 1 72.56 263 THR B O 1
ATOM 6259 N N . ARG B 1 264 ? -40.062 -2.818 15.43 1 63.72 264 ARG B N 1
ATOM 6260 C CA . ARG B 1 264 ? -41.375 -2.633 16.062 1 63.72 264 ARG B CA 1
ATOM 6261 C C . ARG B 1 264 ? -42.031 -3.973 16.344 1 63.72 264 ARG B C 1
ATOM 6263 O O . ARG B 1 264 ? -42.375 -4.707 15.414 1 63.72 264 ARG B O 1
ATOM 6270 N N . ALA B 1 265 ? -41.656 -4.598 17.406 1 56.19 265 ALA B N 1
ATOM 6271 C CA . ALA B 1 265 ? -42.344 -5.824 17.797 1 56.19 265 ALA B CA 1
ATOM 6272 C C . ALA B 1 265 ? -43.812 -5.559 18.094 1 56.19 265 ALA B C 1
ATOM 6274 O O . ALA B 1 265 ? -44.125 -4.613 18.812 1 56.19 265 ALA B O 1
ATOM 6275 N N . LYS B 1 266 ? -44.812 -5.699 17.234 1 49.34 266 LYS B N 1
ATOM 6276 C CA . LYS B 1 266 ? -46.156 -5.703 17.75 1 49.34 266 LYS B CA 1
ATOM 6277 C C . LYS B 1 266 ? -46.25 -6.414 19.109 1 49.34 266 LYS B C 1
ATOM 6279 O O . LYS B 1 266 ? -45.438 -7.316 19.375 1 49.34 266 LYS B O 1
ATOM 6284 N N . LYS B 1 267 ? -47.031 -5.887 19.953 1 47.09 267 LYS B N 1
ATOM 6285 C CA . LYS B 1 267 ? -47.375 -6.527 21.219 1 47.09 267 LYS B CA 1
ATOM 6286 C C . LYS B 1 267 ? -47.531 -8.039 21.047 1 47.09 267 LYS B C 1
ATOM 6288 O O . LYS B 1 267 ? -48.375 -8.492 20.281 1 47.09 267 LYS B O 1
ATOM 6293 N N . GLY B 1 268 ? -46.406 -8.844 21.5 1 52.53 268 GLY B N 1
ATOM 6294 C CA . GLY B 1 268 ? -46.469 -10.297 21.641 1 52.53 268 GLY B CA 1
ATOM 6295 C C . GLY B 1 268 ? -45.688 -11.023 20.562 1 52.53 268 GLY B C 1
ATOM 6296 O O . GLY B 1 268 ? -45.531 -12.242 20.625 1 52.53 268 GLY B O 1
ATOM 6297 N N . CYS B 1 269 ? -45.5 -10.414 19.344 1 51.41 269 CYS B N 1
ATOM 6298 C CA . CYS B 1 269 ? -44.938 -11.242 18.281 1 51.41 269 CYS B CA 1
ATOM 6299 C C . CYS B 1 269 ? -43.406 -11.016 18.188 1 51.41 269 CYS B C 1
ATOM 6301 O O . CYS B 1 269 ? -42.938 -9.891 18.359 1 51.41 269 CYS B O 1
ATOM 6303 N N . SER B 1 270 ? -42.656 -12.07 18.156 1 58.94 270 SER B N 1
ATOM 6304 C CA . SER B 1 270 ? -41.219 -12.172 18 1 58.94 270 SER B CA 1
ATOM 6305 C C . SER B 1 270 ? -40.75 -11.492 16.719 1 58.94 270 SER B C 1
ATOM 6307 O O . SER B 1 270 ? -41.5 -11.406 15.75 1 58.94 270 SER B O 1
ATOM 6309 N N . VAL B 1 271 ? -39.719 -10.719 16.734 1 70.12 271 VAL B N 1
ATOM 6310 C CA . VAL B 1 271 ? -39.125 -10.102 15.555 1 70.12 271 VAL B CA 1
ATOM 6311 C C . VAL B 1 271 ? -38.906 -11.148 14.469 1 70.12 271 VAL B C 1
ATOM 6313 O O . VAL B 1 271 ? -38.5 -12.281 14.758 1 70.12 271 VAL B O 1
ATOM 6316 N N . CYS B 1 272 ? -39.469 -10.891 13.242 1 78.19 272 CYS B N 1
ATOM 6317 C CA . CYS B 1 272 ? -39.281 -11.781 12.102 1 78.19 272 CYS B CA 1
ATOM 6318 C C . CYS B 1 272 ? -37.844 -11.766 11.625 1 78.19 272 CYS B C 1
ATOM 6320 O O . CYS B 1 272 ? -37.344 -10.734 11.164 1 78.19 272 CYS B O 1
ATOM 6322 N N . MET B 1 273 ? -37.188 -12.844 11.836 1 82.25 273 MET B N 1
ATOM 6323 C CA . MET B 1 273 ? -35.781 -12.961 11.469 1 82.25 273 MET B CA 1
ATOM 6324 C C . MET B 1 273 ? -35.625 -13.641 10.109 1 82.25 273 MET B C 1
ATOM 6326 O O . MET B 1 273 ? -36.344 -14.586 9.805 1 82.25 273 MET B O 1
ATOM 6330 N N . HIS B 1 274 ? -34.875 -13.008 9.281 1 81 274 HIS B N 1
ATOM 6331 C CA . HIS B 1 274 ? -34.562 -13.562 7.965 1 81 274 HIS B CA 1
ATOM 6332 C C . HIS B 1 274 ? -33.125 -14.016 7.875 1 81 274 HIS B C 1
ATOM 6334 O O . HIS B 1 274 ? -32.219 -13.289 8.305 1 81 274 HIS B O 1
ATOM 6340 N N . PRO B 1 275 ? -32.844 -15.133 7.387 1 73.69 275 PRO B N 1
ATOM 6341 C CA . PRO B 1 275 ? -31.484 -15.617 7.281 1 73.69 275 PRO B CA 1
ATOM 6342 C C . PRO B 1 275 ? -30.656 -14.852 6.25 1 73.69 275 PRO B C 1
ATOM 6344 O O . PRO B 1 275 ? -29.422 -14.859 6.309 1 73.69 275 PRO B O 1
ATOM 6347 N N . GLU B 1 276 ? -31.375 -14.297 5.234 1 76.62 276 GLU B N 1
ATOM 6348 C CA . GLU B 1 276 ? -30.703 -13.531 4.195 1 76.62 276 GLU B CA 1
ATOM 6349 C C . GLU B 1 276 ? -31.422 -12.211 3.932 1 76.62 276 GLU B C 1
ATOM 6351 O O . GLU B 1 276 ? -32.625 -12.086 4.219 1 76.62 276 GLU B O 1
ATOM 6356 N N . LEU B 1 277 ? -30.703 -11.375 3.432 1 84.75 277 LEU B N 1
ATOM 6357 C CA . LEU B 1 277 ? -31.312 -10.086 3.084 1 84.75 277 LEU B CA 1
ATOM 6358 C C . LEU B 1 277 ? -32.062 -10.188 1.77 1 84.75 277 LEU B C 1
ATOM 6360 O O . LEU B 1 277 ? -31.641 -10.867 0.839 1 84.75 277 LEU B O 1
ATOM 6364 N N . ASP B 1 278 ? -33.219 -9.617 1.77 1 83.19 278 ASP B N 1
ATOM 6365 C CA . ASP B 1 278 ? -34.062 -9.57 0.594 1 83.19 278 ASP B CA 1
ATOM 6366 C C . ASP B 1 278 ? -34.75 -8.211 0.465 1 83.19 278 ASP B C 1
ATOM 6368 O O . ASP B 1 278 ? -35.5 -7.797 1.351 1 83.19 278 ASP B O 1
ATOM 6372 N N . LEU B 1 279 ? -34.469 -7.66 -0.691 1 87.62 279 LEU B N 1
ATOM 6373 C CA . LEU B 1 279 ? -34.969 -6.297 -0.874 1 87.62 279 LEU B CA 1
ATOM 6374 C C . LEU B 1 279 ? -36.5 -6.27 -0.925 1 87.62 279 LEU B C 1
ATOM 6376 O O . LEU B 1 279 ? -37.125 -5.387 -0.333 1 87.62 279 LEU B O 1
ATOM 6380 N N . GLU B 1 280 ? -37.062 -7.152 -1.615 1 85.5 280 GLU B N 1
ATOM 6381 C CA . GLU B 1 280 ? -38.531 -7.191 -1.727 1 85.5 280 GLU B CA 1
ATOM 6382 C C . GLU B 1 280 ? -39.156 -7.391 -0.362 1 85.5 280 GLU B C 1
ATOM 6384 O O . GLU B 1 280 ? -40.156 -6.734 -0.044 1 85.5 280 GLU B O 1
ATOM 6389 N N . LEU B 1 281 ? -38.594 -8.328 0.391 1 85.75 281 LEU B N 1
ATOM 6390 C CA . LEU B 1 281 ? -39.125 -8.578 1.73 1 85.75 281 LEU B CA 1
ATOM 6391 C C . LEU B 1 281 ? -38.938 -7.352 2.619 1 85.75 281 LEU B C 1
ATOM 6393 O O . LEU B 1 281 ? -39.812 -7.055 3.453 1 85.75 281 LEU B O 1
ATOM 6397 N N . TYR B 1 282 ? -37.875 -6.754 2.441 1 90.94 282 TYR B N 1
ATOM 6398 C CA . TYR B 1 282 ? -37.625 -5.551 3.223 1 90.94 282 TYR B CA 1
ATOM 6399 C C . TYR B 1 282 ? -38.688 -4.496 2.961 1 90.94 282 TYR B C 1
ATOM 6401 O O . TYR B 1 282 ? -39.219 -3.898 3.898 1 90.94 282 TYR B O 1
ATOM 6409 N N . VAL B 1 283 ? -38.906 -4.246 1.684 1 90.06 283 VAL B N 1
ATOM 6410 C CA . VAL B 1 283 ? -39.875 -3.225 1.285 1 90.06 283 VAL B CA 1
ATOM 6411 C C . VAL B 1 283 ? -41.219 -3.539 1.889 1 90.06 283 VAL B C 1
ATOM 6413 O O . VAL B 1 283 ? -41.938 -2.639 2.365 1 90.06 283 VAL B O 1
ATOM 6416 N N . LYS B 1 284 ? -41.531 -4.777 1.949 1 87.06 284 LYS B N 1
ATOM 6417 C CA . LYS B 1 284 ? -42.844 -5.199 2.465 1 87.06 284 LYS B CA 1
ATOM 6418 C C . LYS B 1 284 ? -42.906 -5.086 3.986 1 87.06 284 LYS B C 1
ATOM 6420 O O . LYS B 1 284 ? -43.844 -4.555 4.543 1 87.06 284 LYS B O 1
ATOM 6425 N N . GLU B 1 285 ? -41.906 -5.578 4.609 1 87.81 285 GLU B N 1
ATOM 6426 C CA . GLU B 1 285 ? -41.906 -5.684 6.066 1 87.81 285 GLU B CA 1
ATOM 6427 C C . GLU B 1 285 ? -41.656 -4.328 6.719 1 87.81 285 GLU B C 1
ATOM 6429 O O . GLU B 1 285 ? -42.25 -4.008 7.75 1 87.81 285 GLU B O 1
ATOM 6434 N N . ALA B 1 286 ? -40.75 -3.641 6.203 1 86.25 286 ALA B N 1
ATOM 6435 C CA . ALA B 1 286 ? -40.406 -2.342 6.777 1 86.25 286 ALA B CA 1
ATOM 6436 C C . ALA B 1 286 ? -41.375 -1.267 6.328 1 86.25 286 ALA B C 1
ATOM 6438 O O . ALA B 1 286 ? -41.312 -0.127 6.797 1 86.25 286 ALA B O 1
ATOM 6439 N N . LYS B 1 287 ? -42.25 -1.609 5.48 1 82.25 287 LYS B N 1
ATOM 6440 C CA . LYS B 1 287 ? -43.25 -0.691 4.945 1 82.25 287 LYS B CA 1
ATOM 6441 C C . LYS B 1 287 ? -42.594 0.574 4.395 1 82.25 287 LYS B C 1
ATOM 6443 O O . LYS B 1 287 ? -42.969 1.686 4.777 1 82.25 287 LYS B O 1
ATOM 6448 N N . LEU B 1 288 ? -41.75 0.324 3.541 1 86.25 288 LEU B N 1
ATOM 6449 C CA . LEU B 1 288 ? -41.062 1.45 2.895 1 86.25 288 LEU B CA 1
ATOM 6450 C C . LEU B 1 288 ? -42.062 2.27 2.076 1 86.25 288 LEU B C 1
ATOM 6452 O O . LEU B 1 288 ? -42.812 1.72 1.258 1 86.25 288 LEU B O 1
ATOM 6456 N N . LYS B 1 289 ? -42.094 3.48 2.422 1 85.81 289 LYS B N 1
ATOM 6457 C CA . LYS B 1 289 ? -43.062 4.363 1.746 1 85.81 289 LYS B CA 1
ATOM 6458 C C . LYS B 1 289 ? -42.531 4.805 0.387 1 85.81 289 LYS B C 1
ATOM 6460 O O . LYS B 1 289 ? -41.344 5.125 0.253 1 85.81 289 LYS B O 1
ATOM 6465 N N . PHE B 1 290 ? -43.469 4.551 -0.59 1 87.25 290 PHE B N 1
ATOM 6466 C CA . PHE B 1 290 ? -43.125 5.031 -1.921 1 87.25 290 PHE B CA 1
ATOM 6467 C C . PHE B 1 290 ? -43.875 6.297 -2.266 1 87.25 290 PHE B C 1
ATOM 6469 O O . PHE B 1 290 ? -45.062 6.43 -1.905 1 87.25 290 PHE B O 1
ATOM 6476 N N . PRO B 1 291 ? -43.438 7.398 -2.967 1 87.12 291 PRO B N 1
ATOM 6477 C CA . PRO B 1 291 ? -42.031 7.438 -3.441 1 87.12 291 PRO B CA 1
ATOM 6478 C C . PRO B 1 291 ? -41.031 7.637 -2.311 1 87.12 291 PRO B C 1
ATOM 6480 O O . PRO B 1 291 ? -41.312 8.359 -1.353 1 87.12 291 PRO B O 1
ATOM 6483 N N . THR B 1 292 ? -39.938 6.93 -2.316 1 91.19 292 THR B N 1
ATOM 6484 C CA . THR B 1 292 ? -38.906 6.984 -1.292 1 91.19 292 THR B CA 1
ATOM 6485 C C . THR B 1 292 ? -37.781 7.949 -1.697 1 91.19 292 THR B C 1
ATOM 6487 O O . THR B 1 292 ? -37.906 8.633 -2.717 1 91.19 292 THR B O 1
ATOM 6490 N N . SER B 1 293 ? -36.844 8.227 -0.843 1 92.25 293 SER B N 1
ATOM 6491 C CA . SER B 1 293 ? -35.719 9.109 -1.089 1 92.25 293 SER B CA 1
ATOM 6492 C C . SER B 1 293 ? -34.406 8.5 -0.557 1 92.25 293 SER B C 1
ATOM 6494 O O . SER B 1 293 ? -34.438 7.531 0.203 1 92.25 293 SER B O 1
ATOM 6496 N N . ILE B 1 294 ? -33.375 9.039 -1.048 1 91.75 294 ILE B N 1
ATOM 6497 C CA . ILE B 1 294 ? -32.062 8.562 -0.608 1 91.75 294 ILE B CA 1
ATOM 6498 C C . ILE B 1 294 ? -31.906 8.789 0.895 1 91.75 294 ILE B C 1
ATOM 6500 O O . ILE B 1 294 ? -31.328 7.957 1.598 1 91.75 294 ILE B O 1
ATOM 6504 N N . GLU B 1 295 ? -32.375 9.93 1.314 1 89.56 295 GLU B N 1
ATOM 6505 C CA . GLU B 1 295 ? -32.344 10.234 2.742 1 89.56 295 GLU B CA 1
ATOM 6506 C C . GLU B 1 295 ? -33.094 9.188 3.551 1 89.56 295 GLU B C 1
ATOM 6508 O O . GLU B 1 295 ? -32.656 8.789 4.633 1 89.56 295 GLU B O 1
ATOM 6513 N N . ALA B 1 296 ? -34.188 8.805 3.014 1 90.5 296 ALA B N 1
ATOM 6514 C CA . ALA B 1 296 ? -34.969 7.766 3.68 1 90.5 296 ALA B CA 1
ATOM 6515 C C . ALA B 1 296 ? -34.219 6.449 3.744 1 90.5 296 ALA B C 1
ATOM 6517 O O . ALA B 1 296 ? -34.25 5.754 4.762 1 90.5 296 ALA B O 1
ATOM 6518 N N . LEU B 1 297 ? -33.562 6.117 2.676 1 92.38 297 LEU B N 1
ATOM 6519 C CA . LEU B 1 297 ? -32.781 4.879 2.611 1 92.38 297 LEU B CA 1
ATOM 6520 C C . LEU B 1 297 ? -31.625 4.914 3.59 1 92.38 297 LEU B C 1
ATOM 6522 O O . LEU B 1 297 ? -31.203 3.877 4.113 1 92.38 297 LEU B O 1
ATOM 6526 N N . LYS B 1 298 ? -31.109 6.117 3.768 1 90 298 LYS B N 1
ATOM 6527 C CA . LYS B 1 298 ? -30 6.277 4.699 1 90 298 LYS B CA 1
ATOM 6528 C C . LYS B 1 298 ? -30.484 6.191 6.148 1 90 298 LYS B C 1
ATOM 6530 O O . LYS B 1 298 ? -29.719 5.805 7.035 1 90 298 LYS B O 1
ATOM 6535 N N . ARG B 1 299 ? -31.672 6.492 6.363 1 87.06 299 ARG B N 1
ATOM 6536 C CA . ARG B 1 299 ? -32.25 6.48 7.703 1 87.06 299 ARG B CA 1
ATOM 6537 C C . ARG B 1 299 ? -32.75 5.086 8.07 1 87.06 299 ARG B C 1
ATOM 6539 O O . ARG B 1 299 ? -32.594 4.652 9.219 1 87.06 299 ARG B O 1
ATOM 6546 N N . LYS B 1 300 ? -33.344 4.441 7.113 1 90.19 300 LYS B N 1
ATOM 6547 C CA . LYS B 1 300 ? -33.844 3.092 7.367 1 90.19 300 LYS B CA 1
ATOM 6548 C C . LYS B 1 300 ? -32.688 2.125 7.641 1 90.19 300 LYS B C 1
ATOM 6550 O O . LYS B 1 300 ? -31.594 2.273 7.078 1 90.19 300 LYS B O 1
ATOM 6555 N N . GLN B 1 301 ? -33.031 1.156 8.5 1 90.5 301 GLN B N 1
ATOM 6556 C CA . GLN B 1 301 ? -31.938 0.293 8.961 1 90.5 301 GLN B CA 1
ATOM 6557 C C . GLN B 1 301 ? -32.25 -1.177 8.703 1 90.5 301 GLN B C 1
ATOM 6559 O O . GLN B 1 301 ? -33.438 -1.548 8.562 1 90.5 301 GLN B O 1
ATOM 6564 N N . VAL B 1 302 ? -31.297 -1.914 8.508 1 90.06 302 VAL B N 1
ATOM 6565 C CA . VAL B 1 302 ? -31.281 -3.371 8.555 1 90.06 302 VAL B CA 1
ATOM 6566 C C . VAL B 1 302 ? -30.562 -3.84 9.82 1 90.06 302 VAL B C 1
ATOM 6568 O O . VAL B 1 302 ? -29.484 -3.336 10.156 1 90.06 302 VAL B O 1
ATOM 6571 N N . TYR B 1 303 ? -31.141 -4.734 10.523 1 87.25 303 TYR B N 1
ATOM 6572 C CA . TYR B 1 303 ? -30.594 -5.164 11.805 1 87.25 303 TYR B CA 1
ATOM 6573 C C . TYR B 1 303 ? -30.141 -6.621 11.75 1 87.25 303 TYR B C 1
ATOM 6575 O O . TYR B 1 303 ? -30.766 -7.438 11.062 1 87.25 303 TYR B O 1
ATOM 6583 N N . ALA B 1 304 ? -29.094 -6.922 12.367 1 85.19 304 ALA B N 1
ATOM 6584 C CA . ALA B 1 304 ? -28.641 -8.297 12.57 1 85.19 304 ALA B CA 1
ATOM 6585 C C . ALA B 1 304 ? -28.781 -8.719 14.023 1 85.19 304 ALA B C 1
ATOM 6587 O O . ALA B 1 304 ? -28.438 -7.961 14.938 1 85.19 304 ALA B O 1
ATOM 6588 N N . TYR B 1 305 ? -29.375 -9.781 14.266 1 80.12 305 TYR B N 1
ATOM 6589 C CA . TYR B 1 305 ? -29.641 -10.297 15.602 1 80.12 305 TYR B CA 1
ATOM 6590 C C . TYR B 1 305 ? -28.844 -11.562 15.859 1 80.12 305 TYR B C 1
ATOM 6592 O O . TYR B 1 305 ? -28.578 -12.344 14.945 1 80.12 305 TYR B O 1
ATOM 6600 N N . ASN B 1 306 ? -28.375 -11.672 17.078 1 75.94 306 ASN B N 1
ATOM 6601 C CA . ASN B 1 306 ? -27.641 -12.875 17.453 1 75.94 306 ASN B CA 1
ATOM 6602 C C . ASN B 1 306 ? -28.562 -13.938 18.047 1 75.94 306 ASN B C 1
ATOM 6604 O O . ASN B 1 306 ? -29.781 -13.797 18 1 75.94 306 ASN B O 1
ATOM 6608 N N . SER B 1 307 ? -27.875 -15.016 18.438 1 70.56 307 SER B N 1
ATOM 6609 C CA . SER B 1 307 ? -28.625 -16.156 18.953 1 70.56 307 SER B CA 1
ATOM 6610 C C . SER B 1 307 ? -29.406 -15.789 20.203 1 70.56 307 SER B C 1
ATOM 6612 O O . SER B 1 307 ? -30.438 -16.406 20.516 1 70.56 307 SER B O 1
ATOM 6614 N N . ALA B 1 308 ? -28.969 -14.758 20.938 1 66.38 308 ALA B N 1
ATOM 6615 C CA . ALA B 1 308 ? -29.656 -14.289 22.125 1 66.38 308 ALA B CA 1
ATOM 6616 C C . ALA B 1 308 ? -30.75 -13.289 21.781 1 66.38 308 ALA B C 1
ATOM 6618 O O . ALA B 1 308 ? -31.328 -12.648 22.672 1 66.38 308 ALA B O 1
ATOM 6619 N N . GLU B 1 309 ? -31.031 -13.18 20.469 1 73.62 309 GLU B N 1
ATOM 6620 C CA . GLU B 1 309 ? -32.031 -12.273 19.953 1 73.62 309 GLU B CA 1
ATOM 6621 C C . GLU B 1 309 ? -31.734 -10.828 20.328 1 73.62 309 GLU B C 1
ATOM 6623 O O . GLU B 1 309 ? -32.625 -10.07 20.703 1 73.62 309 GLU B O 1
ATOM 6628 N N . MET B 1 310 ? -30.516 -10.633 20.422 1 74.75 310 MET B N 1
ATOM 6629 C CA . MET B 1 310 ? -30.062 -9.266 20.641 1 74.75 310 MET B CA 1
ATOM 6630 C C . MET B 1 310 ? -29.516 -8.648 19.359 1 74.75 310 MET B C 1
ATOM 6632 O O . MET B 1 310 ? -28.875 -9.336 18.562 1 74.75 310 MET B O 1
ATOM 6636 N N . GLN B 1 311 ? -29.891 -7.453 19.203 1 81.31 311 GLN B N 1
ATOM 6637 C CA . GLN B 1 311 ? -29.359 -6.738 18.047 1 81.31 311 GLN B CA 1
ATOM 6638 C C . GLN B 1 311 ? -27.844 -6.543 18.188 1 81.31 311 GLN B C 1
ATOM 6640 O O . GLN B 1 311 ? -27.375 -5.98 19.172 1 81.31 311 GLN B O 1
ATOM 6645 N N . VAL B 1 312 ? -27.109 -7.047 17.281 1 73.5 312 VAL B N 1
ATOM 6646 C CA . VAL B 1 312 ? -25.656 -6.996 17.375 1 73.5 312 VAL B CA 1
ATOM 6647 C C . VAL B 1 312 ? -25.109 -5.93 16.422 1 73.5 312 VAL B C 1
ATOM 6649 O O . VAL B 1 312 ? -24.094 -5.297 16.703 1 73.5 312 VAL B O 1
ATOM 6652 N N . LYS B 1 313 ? -25.703 -5.785 15.266 1 78.44 313 LYS B N 1
ATOM 6653 C CA . LYS B 1 313 ? -25.25 -4.816 14.273 1 78.44 313 LYS B CA 1
ATOM 6654 C C . LYS B 1 313 ? -26.422 -4.191 13.539 1 78.44 313 LYS B C 1
ATOM 6656 O O . LYS B 1 313 ? -27.531 -4.746 13.539 1 78.44 313 LYS B O 1
ATOM 6661 N N . SER B 1 314 ? -26.297 -3.01 13.07 1 86.25 314 SER B N 1
ATOM 6662 C CA . SER B 1 314 ? -27.281 -2.357 12.211 1 86.25 314 SER B CA 1
ATOM 6663 C C . SER B 1 314 ? -26.609 -1.544 11.109 1 86.25 314 SER B C 1
ATOM 6665 O O . SER B 1 314 ? -25.516 -0.998 11.312 1 86.25 314 SER B O 1
ATOM 6667 N N . TRP B 1 315 ? -27.156 -1.603 9.938 1 84.44 315 TRP B N 1
ATOM 6668 C CA . TRP B 1 315 ? -26.688 -0.843 8.789 1 84.44 315 TRP B CA 1
ATOM 6669 C C . TRP B 1 315 ? -27.812 -0.079 8.125 1 84.44 315 TRP B C 1
ATOM 6671 O O . TRP B 1 315 ? -28.969 -0.535 8.125 1 84.44 315 TRP B O 1
ATOM 6681 N N . SER B 1 316 ? -27.484 1.077 7.574 1 90.5 316 SER B N 1
ATOM 6682 C CA . SER B 1 316 ? -28.5 1.748 6.762 1 90.5 316 SER B CA 1
ATOM 6683 C C . SER B 1 316 ? -28.844 0.926 5.527 1 90.5 316 SER B C 1
ATOM 6685 O O . SER B 1 316 ? -28 0.197 5 1 90.5 316 SER B O 1
ATOM 6687 N N . LEU B 1 317 ? -30.047 1.011 5.152 1 91.62 317 LEU B N 1
ATOM 6688 C CA . LEU B 1 317 ? -30.469 0.313 3.945 1 91.62 317 LEU B CA 1
ATOM 6689 C C . LEU B 1 317 ? -29.625 0.74 2.746 1 91.62 317 LEU B C 1
ATOM 6691 O O . LEU B 1 317 ? -29.312 -0.081 1.883 1 91.62 317 LEU B O 1
ATOM 6695 N N . PHE B 1 318 ? -29.297 1.996 2.727 1 90.94 318 PHE B N 1
ATOM 6696 C CA . PHE B 1 318 ? -28.516 2.496 1.601 1 90.94 318 PHE B CA 1
ATOM 6697 C C . PHE B 1 318 ? -27.141 1.841 1.561 1 90.94 318 PHE B C 1
ATOM 6699 O O . PHE B 1 318 ? -26.609 1.569 0.483 1 90.94 318 PHE B O 1
ATOM 6706 N N . ARG B 1 319 ? -26.578 1.62 2.641 1 85.56 319 ARG B N 1
ATOM 6707 C CA . ARG B 1 319 ? -25.281 0.954 2.697 1 85.56 319 ARG B CA 1
ATOM 6708 C C . ARG B 1 319 ? -25.375 -0.486 2.207 1 85.56 319 ARG B C 1
ATOM 6710 O O . ARG B 1 319 ? -24.438 -1.009 1.599 1 85.56 319 ARG B O 1
ATOM 6717 N N . CYS B 1 320 ? -26.484 -1.12 2.477 1 87.31 320 CYS B N 1
ATOM 6718 C CA . CYS B 1 320 ? -26.703 -2.506 2.076 1 87.31 320 CYS B CA 1
ATOM 6719 C C . CYS B 1 320 ? -27.125 -2.592 0.614 1 87.31 320 CYS B C 1
ATOM 6721 O O . CYS B 1 320 ? -27.062 -3.666 0.012 1 87.31 320 CYS B O 1
ATOM 6723 N N . LEU B 1 321 ? -27.5 -1.449 0.112 1 90 321 LEU B N 1
ATOM 6724 C CA . LEU B 1 321 ? -28.047 -1.426 -1.236 1 90 321 LEU B CA 1
ATOM 6725 C C . LEU B 1 321 ? -26.938 -1.511 -2.283 1 90 321 LEU B C 1
ATOM 6727 O O . LEU B 1 321 ? -25.922 -0.823 -2.174 1 90 321 LEU B O 1
ATOM 6731 N N . ASN B 1 322 ? -27.094 -2.408 -3.158 1 87.69 322 ASN B N 1
ATOM 6732 C CA . ASN B 1 322 ? -26.234 -2.543 -4.336 1 87.69 322 ASN B CA 1
ATOM 6733 C C . ASN B 1 322 ? -27.047 -2.393 -5.625 1 87.69 322 ASN B C 1
ATOM 6735 O O . ASN B 1 322 ? -28.234 -2.719 -5.668 1 87.69 322 ASN B O 1
ATOM 6739 N N . GLY B 1 323 ? -26.359 -1.847 -6.578 1 88 323 GLY B N 1
ATOM 6740 C CA . GLY B 1 323 ? -27.078 -1.659 -7.832 1 88 323 GLY B CA 1
ATOM 6741 C C . GLY B 1 323 ? -26.141 -1.364 -9 1 88 323 GLY B C 1
ATOM 6742 O O . GLY B 1 323 ? -24.984 -0.997 -8.805 1 88 323 GLY B O 1
ATOM 6743 N N . GLU B 1 324 ? -26.641 -1.686 -10.148 1 87.38 324 GLU B N 1
ATOM 6744 C CA . GLU B 1 324 ? -25.969 -1.386 -11.414 1 87.38 324 GLU B CA 1
ATOM 6745 C C . GLU B 1 324 ? -26.875 -0.567 -12.328 1 87.38 324 GLU B C 1
ATOM 6747 O O . GLU B 1 324 ? -28.047 -0.909 -12.523 1 87.38 324 GLU B O 1
ATOM 6752 N N . VAL B 1 325 ? -26.359 0.53 -12.703 1 88.19 325 VAL B N 1
ATOM 6753 C CA . VAL B 1 325 ? -27.109 1.428 -13.57 1 88.19 325 VAL B CA 1
ATOM 6754 C C . VAL B 1 325 ? -26.297 1.739 -14.828 1 88.19 325 VAL B C 1
ATOM 6756 O O . VAL B 1 325 ? -25.094 1.954 -14.75 1 88.19 325 VAL B O 1
ATOM 6759 N N . GLU B 1 326 ? -26.938 1.654 -15.938 1 83.88 326 GLU B N 1
ATOM 6760 C CA . GLU B 1 326 ? -26.297 2.07 -17.188 1 83.88 326 GLU B CA 1
ATOM 6761 C C . GLU B 1 326 ? -26.625 3.521 -17.516 1 83.88 326 GLU B C 1
ATOM 6763 O O . GLU B 1 326 ? -27.797 3.914 -17.5 1 83.88 326 GLU B O 1
ATOM 6768 N N . LEU B 1 327 ? -25.672 4.281 -17.641 1 83.94 327 LEU B N 1
ATOM 6769 C CA . LEU B 1 327 ? -25.828 5.68 -18.031 1 83.94 327 LEU B CA 1
ATOM 6770 C C . LEU B 1 327 ? -24.844 6.051 -19.125 1 83.94 327 LEU B C 1
ATOM 6772 O O . LEU B 1 327 ? -23.625 5.91 -18.953 1 83.94 327 LEU B O 1
ATOM 6776 N N . GLU B 1 328 ? -25.281 6.57 -20.266 1 81.25 328 GLU B N 1
ATOM 6777 C CA . GLU B 1 328 ? -24.453 7.055 -21.375 1 81.25 328 GLU B CA 1
ATOM 6778 C C . GLU B 1 328 ? -23.453 5.996 -21.828 1 81.25 328 GLU B C 1
ATOM 6780 O O . GLU B 1 328 ? -22.281 6.301 -22.031 1 81.25 328 GLU B O 1
ATOM 6785 N N . GLY B 1 329 ? -23.781 4.738 -21.75 1 79.69 329 GLY B N 1
ATOM 6786 C CA . GLY B 1 329 ? -22.953 3.662 -22.25 1 79.69 329 GLY B CA 1
ATOM 6787 C C . GLY B 1 329 ? -22.047 3.062 -21.188 1 79.69 329 GLY B C 1
ATOM 6788 O O . GLY B 1 329 ? -21.469 1.987 -21.391 1 79.69 329 GLY B O 1
ATOM 6789 N N . ASP B 1 330 ? -21.875 3.777 -20.109 1 85.38 330 ASP B N 1
ATOM 6790 C CA . ASP B 1 330 ? -21.031 3.256 -19.031 1 85.38 330 ASP B CA 1
ATOM 6791 C C . ASP B 1 330 ? -21.891 2.588 -17.953 1 85.38 330 ASP B C 1
ATOM 6793 O O . ASP B 1 330 ? -23.109 2.812 -17.875 1 85.38 330 ASP B O 1
ATOM 6797 N N . ILE B 1 331 ? -21.281 1.757 -17.328 1 88 331 ILE B N 1
ATOM 6798 C CA . ILE B 1 331 ? -21.969 1.064 -16.234 1 88 331 ILE B CA 1
ATOM 6799 C C . ILE B 1 331 ? -21.547 1.668 -14.898 1 88 331 ILE B C 1
ATOM 6801 O O . ILE B 1 331 ? -20.359 1.881 -14.648 1 88 331 ILE B O 1
ATOM 6805 N N . PHE B 1 332 ? -22.516 2.033 -14.148 1 92.94 332 PHE B N 1
ATOM 6806 C CA . PHE B 1 332 ? -22.266 2.557 -12.805 1 92.94 332 PHE B CA 1
ATOM 6807 C C . PHE B 1 332 ? -22.703 1.553 -11.75 1 92.94 332 PHE B C 1
ATOM 6809 O O . PHE B 1 332 ? -23.766 0.947 -11.859 1 92.94 332 PHE B O 1
ATOM 6816 N N . VAL B 1 333 ? -21.875 1.379 -10.789 1 90.38 333 VAL B N 1
ATOM 6817 C CA . VAL B 1 333 ? -22.109 0.373 -9.758 1 90.38 333 VAL B CA 1
ATOM 6818 C C . VAL B 1 333 ? -22.188 1.042 -8.383 1 90.38 333 VAL B C 1
ATOM 6820 O O . VAL B 1 333 ? -21.328 1.851 -8.039 1 90.38 333 VAL B O 1
ATOM 6823 N N . LEU B 1 334 ? -23.25 0.797 -7.691 1 89.94 334 LEU B N 1
ATOM 6824 C CA . LEU B 1 334 ? -23.359 1.233 -6.301 1 89.94 334 LEU B CA 1
ATOM 6825 C C . LEU B 1 334 ? -22.844 0.159 -5.352 1 89.94 334 LEU B C 1
ATOM 6827 O O . LEU B 1 334 ? -23.344 -0.972 -5.359 1 89.94 334 LEU B O 1
ATOM 6831 N N . ASN B 1 335 ? -21.844 0.476 -4.609 1 81.69 335 ASN B N 1
ATOM 6832 C CA . ASN B 1 335 ? -21.234 -0.447 -3.658 1 81.69 335 ASN B CA 1
ATOM 6833 C C . ASN B 1 335 ? -20.812 0.267 -2.379 1 81.69 335 ASN B C 1
ATOM 6835 O O . ASN B 1 335 ? -20 1.196 -2.42 1 81.69 335 ASN B O 1
ATOM 6839 N N . ASP B 1 336 ? -21.422 -0.233 -1.232 1 79.25 336 ASP B N 1
ATOM 6840 C CA . ASP B 1 336 ? -21.094 0.325 0.076 1 79.25 336 ASP B CA 1
ATOM 6841 C C . ASP B 1 336 ? -21.297 1.836 0.098 1 79.25 336 ASP B C 1
ATOM 6843 O O . ASP B 1 336 ? -20.406 2.592 0.479 1 79.25 336 ASP B O 1
ATOM 6847 N N . SER B 1 337 ? -22.375 2.217 -0.413 1 85 337 SER B N 1
ATOM 6848 C CA . SER B 1 337 ? -22.891 3.584 -0.398 1 85 337 SER B CA 1
ATOM 6849 C C . SER B 1 337 ? -22.062 4.488 -1.312 1 85 337 SER B C 1
ATOM 6851 O O . SER B 1 337 ? -22.109 5.715 -1.184 1 85 337 SER B O 1
ATOM 6853 N N . GLN B 1 338 ? -21.234 3.836 -2.184 1 85.12 338 GLN B N 1
ATOM 6854 C CA . GLN B 1 338 ? -20.422 4.621 -3.104 1 85.12 338 GLN B CA 1
ATOM 6855 C C . GLN B 1 338 ? -20.656 4.188 -4.547 1 85.12 338 GLN B C 1
ATOM 6857 O O . GLN B 1 338 ? -20.812 2.996 -4.828 1 85.12 338 GLN B O 1
ATOM 6862 N N . TRP B 1 339 ? -20.641 5.176 -5.426 1 90.12 339 TRP B N 1
ATOM 6863 C CA . TRP B 1 339 ? -20.812 4.898 -6.848 1 90.12 339 TRP B CA 1
ATOM 6864 C C . TRP B 1 339 ? -19.469 4.762 -7.551 1 90.12 339 TRP B C 1
ATOM 6866 O O . TRP B 1 339 ? -18.531 5.508 -7.266 1 90.12 339 TRP B O 1
ATOM 6876 N N . TYR B 1 340 ? -19.453 3.834 -8.453 1 88.81 340 TYR B N 1
ATOM 6877 C CA . TYR B 1 340 ? -18.297 3.613 -9.305 1 88.81 340 TYR B CA 1
ATOM 6878 C C . TYR B 1 340 ? -18.688 3.561 -10.773 1 88.81 340 TYR B C 1
ATOM 6880 O O . TYR B 1 340 ? -19.75 3.02 -11.117 1 88.81 340 TYR B O 1
ATOM 6888 N N . ARG B 1 341 ? -17.906 4.172 -11.547 1 91.94 341 ARG B N 1
ATOM 6889 C CA . ARG B 1 341 ? -18.047 4.051 -12.992 1 91.94 341 ARG B CA 1
ATOM 6890 C C . ARG B 1 341 ? -17.125 2.971 -13.547 1 91.94 341 ARG B C 1
ATOM 6892 O O . ARG B 1 341 ? -15.938 2.93 -13.203 1 91.94 341 ARG B O 1
ATOM 6899 N N . VAL B 1 342 ? -17.641 2.072 -14.344 1 89.94 342 VAL B N 1
ATOM 6900 C CA . VAL B 1 342 ? -16.875 0.998 -14.953 1 89.94 342 VAL B CA 1
ATOM 6901 C C . VAL B 1 342 ? -16.891 1.136 -16.469 1 89.94 342 VAL B C 1
ATOM 6903 O O . VAL B 1 342 ? -17.969 1.27 -17.078 1 89.94 342 VAL B O 1
ATOM 6906 N N . GLU B 1 343 ? -15.695 1.083 -17.031 1 88.94 343 GLU B N 1
ATOM 6907 C CA . GLU B 1 343 ? -15.578 1.146 -18.484 1 88.94 343 GLU B CA 1
ATOM 6908 C C . GLU B 1 343 ? -16.219 -0.072 -19.141 1 88.94 343 GLU B C 1
ATOM 6910 O O . GLU B 1 343 ? -16.094 -1.19 -18.625 1 88.94 343 GLU B O 1
ATOM 6915 N N . ARG B 1 344 ? -16.734 0.161 -20.266 1 87.5 344 ARG B N 1
ATOM 6916 C CA . ARG B 1 344 ? -17.562 -0.855 -20.906 1 87.5 344 ARG B CA 1
ATOM 6917 C C . ARG B 1 344 ? -16.719 -2.057 -21.328 1 87.5 344 ARG B C 1
ATOM 6919 O O . ARG B 1 344 ? -17.094 -3.203 -21.078 1 87.5 344 ARG B O 1
ATOM 6926 N N . LYS B 1 345 ? -15.617 -1.849 -21.969 1 84.5 345 LYS B N 1
ATOM 6927 C CA . LYS B 1 345 ? -14.789 -2.959 -22.438 1 84.5 345 LYS B CA 1
ATOM 6928 C C . LYS B 1 345 ? -14.289 -3.803 -21.266 1 84.5 345 LYS B C 1
ATOM 6930 O O . LYS B 1 345 ? -14.234 -5.031 -21.359 1 84.5 345 LYS B O 1
ATOM 6935 N N . PHE B 1 346 ? -13.992 -3.209 -20.266 1 86.38 346 PHE B N 1
ATOM 6936 C CA . PHE B 1 346 ? -13.539 -3.924 -19.078 1 86.38 346 PHE B CA 1
ATOM 6937 C C . PHE B 1 346 ? -14.68 -4.742 -18.484 1 86.38 346 PHE B C 1
ATOM 6939 O O . PHE B 1 346 ? -14.492 -5.914 -18.141 1 86.38 346 PHE B O 1
ATOM 6946 N N . SER B 1 347 ? -15.773 -4.066 -18.375 1 89.25 347 SER B N 1
ATOM 6947 C CA . SER B 1 347 ? -16.938 -4.766 -17.844 1 89.25 347 SER B CA 1
ATOM 6948 C C . SER B 1 347 ? -17.266 -6 -18.672 1 89.25 347 SER B C 1
ATOM 6950 O O . SER B 1 347 ? -17.578 -7.059 -18.125 1 89.25 347 SER B O 1
ATOM 6952 N N . ASP B 1 348 ? -17.172 -5.832 -19.906 1 90.31 348 ASP B N 1
ATOM 6953 C CA . ASP B 1 348 ? -17.453 -6.949 -20.797 1 90.31 348 ASP B CA 1
ATOM 6954 C C . ASP B 1 348 ? -16.453 -8.086 -20.594 1 90.31 348 ASP B C 1
ATOM 6956 O O . ASP B 1 348 ? -16.828 -9.258 -20.594 1 90.31 348 ASP B O 1
ATOM 6960 N N . SER B 1 349 ? -15.258 -7.781 -20.391 1 89.06 349 SER B N 1
ATOM 6961 C CA . SER B 1 349 ? -14.227 -8.797 -20.188 1 89.06 349 SER B CA 1
ATOM 6962 C C . SER B 1 349 ? -14.445 -9.547 -18.875 1 89.06 349 SER B C 1
ATOM 6964 O O . SER B 1 349 ? -14.242 -10.758 -18.812 1 89.06 349 SER B O 1
ATOM 6966 N N . VAL B 1 350 ? -14.82 -8.836 -17.875 1 90.5 350 VAL B N 1
ATOM 6967 C CA . VAL B 1 350 ? -15.086 -9.438 -16.578 1 90.5 350 VAL B CA 1
ATOM 6968 C C . VAL B 1 350 ? -16.281 -10.375 -16.672 1 90.5 350 VAL B C 1
ATOM 6970 O O . VAL B 1 350 ? -16.234 -11.508 -16.172 1 90.5 350 VAL B O 1
ATOM 6973 N N . ASN B 1 351 ? -17.297 -9.914 -17.375 1 91.62 351 ASN B N 1
ATOM 6974 C CA . ASN B 1 351 ? -18.5 -10.727 -17.531 1 91.62 351 ASN B CA 1
ATOM 6975 C C . ASN B 1 351 ? -18.25 -11.953 -18.391 1 91.62 351 ASN B C 1
ATOM 6977 O O . ASN B 1 351 ? -18.797 -13.023 -18.141 1 91.62 351 ASN B O 1
ATOM 6981 N N . GLU B 1 352 ? -17.453 -11.766 -19.359 1 93.06 352 GLU B N 1
ATOM 6982 C CA . GLU B 1 352 ? -17.109 -12.898 -20.203 1 93.06 352 GLU B CA 1
ATOM 6983 C C . GLU B 1 352 ? -16.359 -13.969 -19.422 1 93.06 352 GLU B C 1
ATOM 6985 O O . GLU B 1 352 ? -16.625 -15.164 -19.578 1 93.06 352 GLU B O 1
ATOM 6990 N N . TYR B 1 353 ? -15.445 -13.555 -18.625 1 92.31 353 TYR B N 1
ATOM 6991 C CA . TYR B 1 353 ? -14.719 -14.508 -17.781 1 92.31 353 TYR B CA 1
ATOM 6992 C C . TYR B 1 353 ? -15.672 -15.266 -16.875 1 92.31 353 TYR B C 1
ATOM 6994 O O . TYR B 1 353 ? -15.562 -16.484 -16.719 1 92.31 353 TYR B O 1
ATOM 7002 N N . PHE B 1 354 ? -16.594 -14.562 -16.25 1 94.5 354 PHE B N 1
ATOM 7003 C CA . PHE B 1 354 ? -17.562 -15.156 -15.336 1 94.5 354 PHE B CA 1
ATOM 7004 C C . PHE B 1 354 ? -18.406 -16.203 -16.062 1 94.5 354 PHE B C 1
ATOM 7006 O O . PHE B 1 354 ? -18.656 -17.281 -15.523 1 94.5 354 PHE B O 1
ATOM 7013 N N . LYS B 1 355 ? -18.75 -15.836 -17.234 1 93.44 355 LYS B N 1
ATOM 7014 C CA . LYS B 1 355 ? -19.609 -16.719 -18.031 1 93.44 355 LYS B CA 1
ATOM 7015 C C . LYS B 1 355 ? -18.875 -18 -18.391 1 93.44 355 LYS B C 1
ATOM 7017 O O . LYS B 1 355 ? -19.484 -19.078 -18.453 1 93.44 355 LYS B O 1
ATOM 7022 N N . HIS B 1 356 ? -17.594 -17.953 -18.531 1 93.31 356 HIS B N 1
ATOM 7023 C CA . HIS B 1 356 ? -16.844 -19.109 -19.031 1 93.31 356 HIS B CA 1
ATOM 7024 C C . HIS B 1 356 ? -16.234 -19.891 -17.875 1 93.31 356 HIS B C 1
ATOM 7026 O O . HIS B 1 356 ? -15.633 -20.953 -18.094 1 93.31 356 HIS B O 1
ATOM 7032 N N . LEU B 1 357 ? -16.281 -19.375 -16.703 1 94.75 357 LEU B N 1
ATOM 7033 C CA . LEU B 1 357 ? -15.781 -20.125 -15.562 1 94.75 357 LEU B CA 1
ATOM 7034 C C . LEU B 1 357 ? -16.578 -21.406 -15.367 1 94.75 357 LEU B C 1
ATOM 7036 O O . LEU B 1 357 ? -17.797 -21.391 -15.305 1 94.75 357 LEU B O 1
ATOM 7040 N N . PRO B 1 358 ? -15.914 -22.562 -15.305 1 95.06 358 PRO B N 1
ATOM 7041 C CA . PRO B 1 358 ? -16.609 -23.844 -15.195 1 95.06 358 PRO B CA 1
ATOM 7042 C C . PRO B 1 358 ? -17.531 -23.906 -13.984 1 95.06 358 PRO B C 1
ATOM 7044 O O . PRO B 1 358 ? -17.188 -23.391 -12.914 1 95.06 358 PRO B O 1
ATOM 7047 N N . ARG B 1 359 ? -18.672 -24.547 -14.188 1 95.5 359 ARG B N 1
ATOM 7048 C CA . ARG B 1 359 ? -19.609 -24.797 -13.109 1 95.5 359 ARG B CA 1
ATOM 7049 C C . ARG B 1 359 ? -19.422 -26.203 -12.531 1 95.5 359 ARG B C 1
ATOM 7051 O O . ARG B 1 359 ? -19.156 -27.156 -13.273 1 95.5 359 ARG B O 1
ATOM 7058 N N . SER B 1 360 ? -19.484 -26.234 -11.211 1 95.31 360 SER B N 1
ATOM 7059 C CA . SER B 1 360 ? -19.25 -27.516 -10.562 1 95.31 360 SER B CA 1
ATOM 7060 C C . SER B 1 360 ? -20.422 -28.469 -10.797 1 95.31 360 SER B C 1
ATOM 7062 O O . SER B 1 360 ? -21.578 -28.047 -10.773 1 95.31 360 SER B O 1
ATOM 7064 N N . ALA B 1 361 ? -20.109 -29.75 -10.922 1 93 361 ALA B N 1
ATOM 7065 C CA . ALA B 1 361 ? -21.125 -30.781 -11.102 1 93 361 ALA B CA 1
ATOM 7066 C C . ALA B 1 361 ? -21.5 -31.422 -9.766 1 93 361 ALA B C 1
ATOM 7068 O O . ALA B 1 361 ? -22.391 -32.281 -9.711 1 93 361 ALA B O 1
ATOM 7069 N N . ILE B 1 362 ? -20.828 -30.969 -8.758 1 94.56 362 ILE B N 1
ATOM 7070 C CA . ILE B 1 362 ? -21.141 -31.516 -7.438 1 94.56 362 ILE B CA 1
ATOM 7071 C C . ILE B 1 362 ? -22.578 -31.156 -7.062 1 94.56 362 ILE B C 1
ATOM 7073 O O . ILE B 1 362 ? -23 -30.016 -7.242 1 94.56 362 ILE B O 1
ATOM 7077 N N . ASP B 1 363 ? -23.312 -32.125 -6.598 1 91.12 363 ASP B N 1
ATOM 7078 C CA . ASP B 1 363 ? -24.703 -31.891 -6.18 1 91.12 363 ASP B CA 1
ATOM 7079 C C . ASP B 1 363 ? -24.766 -31.469 -4.715 1 91.12 363 ASP B C 1
ATOM 7081 O O . ASP B 1 363 ? -24.516 -32.281 -3.816 1 91.12 363 ASP B O 1
ATOM 7085 N N . PHE B 1 364 ? -25.109 -30.281 -4.508 1 94.69 364 PHE B N 1
ATOM 7086 C CA . PHE B 1 364 ? -25.281 -29.766 -3.152 1 94.69 364 PHE B CA 1
ATOM 7087 C C . PHE B 1 364 ? -26.75 -29.781 -2.748 1 94.69 364 PHE B C 1
ATOM 7089 O O . PHE B 1 364 ? -27.578 -29.188 -3.418 1 94.69 364 PHE B O 1
ATOM 7096 N N . PRO B 1 365 ? -27.078 -30.484 -1.695 1 94.69 365 PRO B N 1
ATOM 7097 C CA . PRO B 1 365 ? -28.453 -30.406 -1.217 1 94.69 365 PRO B CA 1
ATOM 7098 C C . PRO B 1 365 ? -28.875 -28.984 -0.872 1 94.69 365 PRO B C 1
ATOM 7100 O O . PRO B 1 365 ? -28.047 -28.172 -0.474 1 94.69 365 PRO B O 1
ATOM 7103 N N . PRO B 1 366 ? -30.156 -28.734 -1.05 1 94.19 366 PRO B N 1
ATOM 7104 C CA . PRO B 1 366 ? -30.641 -27.391 -0.691 1 94.19 366 PRO B CA 1
ATOM 7105 C C . PRO B 1 366 ? -30.422 -27.062 0.785 1 94.19 366 PRO B C 1
ATOM 7107 O O . PRO B 1 366 ? -30.547 -27.953 1.64 1 94.19 366 PRO B O 1
ATOM 7110 N N . TYR B 1 367 ? -30.172 -25.75 1.035 1 92.69 367 TYR B N 1
ATOM 7111 C CA . TYR B 1 367 ? -29.828 -25.391 2.406 1 92.69 367 TYR B CA 1
ATOM 7112 C C . TYR B 1 367 ? -31.062 -24.953 3.188 1 92.69 367 TYR B C 1
ATOM 7114 O O . TYR B 1 367 ? -31.016 -24.875 4.418 1 92.69 367 TYR B O 1
ATOM 7122 N N . GLY B 1 368 ? -32.156 -24.719 2.488 1 87.06 368 GLY B N 1
ATOM 7123 C CA . GLY B 1 368 ? -33.375 -24.328 3.176 1 87.06 368 GLY B CA 1
ATOM 7124 C C . GLY B 1 368 ? -33.188 -23.062 4.012 1 87.06 368 GLY B C 1
ATOM 7125 O O . GLY B 1 368 ? -32.812 -22.016 3.496 1 87.06 368 GLY B O 1
ATOM 7126 N N . THR B 1 369 ? -33.406 -23.219 5.305 1 82.94 369 THR B N 1
ATOM 7127 C CA . THR B 1 369 ? -33.344 -22.078 6.207 1 82.94 369 THR B CA 1
ATOM 7128 C C . THR B 1 369 ? -32.094 -22.172 7.086 1 82.94 369 THR B C 1
ATOM 7130 O O . THR B 1 369 ? -31.938 -21.406 8.039 1 82.94 369 THR B O 1
ATOM 7133 N N . LEU B 1 370 ? -31.266 -23.062 6.742 1 85.5 370 LEU B N 1
ATOM 7134 C CA . LEU B 1 370 ? -30.109 -23.312 7.582 1 85.5 370 LEU B CA 1
ATOM 7135 C C . LEU B 1 370 ? -29.062 -22.219 7.398 1 85.5 370 LEU B C 1
ATOM 7137 O O . LEU B 1 370 ? -28.891 -21.703 6.297 1 85.5 370 LEU B O 1
ATOM 7141 N N . THR B 1 371 ? -28.438 -21.906 8.492 1 83.44 371 THR B N 1
ATOM 7142 C CA . THR B 1 371 ? -27.266 -21.031 8.414 1 83.44 371 THR B CA 1
ATOM 7143 C C . THR B 1 371 ? -26.109 -21.734 7.723 1 83.44 371 THR B C 1
ATOM 7145 O O . THR B 1 371 ? -26.141 -22.953 7.516 1 83.44 371 THR B O 1
ATOM 7148 N N . GLU B 1 372 ? -25.141 -20.953 7.297 1 88.19 372 GLU B N 1
ATOM 7149 C CA . GLU B 1 372 ? -23.984 -21.516 6.621 1 88.19 372 GLU B CA 1
ATOM 7150 C C . GLU B 1 372 ? -23.344 -22.641 7.438 1 88.19 372 GLU B C 1
ATOM 7152 O O . GLU B 1 372 ? -23.125 -23.734 6.918 1 88.19 372 GLU B O 1
ATOM 7157 N N . GLY B 1 373 ? -23.094 -22.453 8.695 1 88.75 373 GLY B N 1
ATOM 7158 C CA . GLY B 1 373 ? -22.484 -23.453 9.57 1 88.75 373 GLY B CA 1
ATOM 7159 C C . GLY B 1 373 ? -23.328 -24.688 9.75 1 88.75 373 GLY B C 1
ATOM 7160 O O . GLY B 1 373 ? -22.812 -25.812 9.695 1 88.75 373 GLY B O 1
ATOM 7161 N N . GLU B 1 374 ? -24.609 -24.5 9.984 1 89.75 374 GLU B N 1
ATOM 7162 C CA . GLU B 1 374 ? -25.531 -25.625 10.156 1 89.75 374 GLU B CA 1
ATOM 7163 C C . GLU B 1 374 ? -25.609 -26.469 8.891 1 89.75 374 GLU B C 1
ATOM 7165 O O . GLU B 1 374 ? -25.656 -27.703 8.969 1 89.75 374 GLU B O 1
ATOM 7170 N N . TYR B 1 375 ? -25.672 -25.812 7.809 1 93.81 375 TYR B N 1
ATOM 7171 C CA . TYR B 1 375 ? -25.75 -26.516 6.531 1 93.81 375 TYR B CA 1
ATOM 7172 C C . TYR B 1 375 ? -24.516 -27.375 6.32 1 93.81 375 TYR B C 1
ATOM 7174 O O . TYR B 1 375 ? -24.625 -28.547 5.961 1 93.81 375 TYR B O 1
ATOM 7182 N N . LEU B 1 376 ? -23.359 -26.766 6.547 1 95.44 376 LEU B N 1
ATOM 7183 C CA . LEU B 1 376 ? -22.109 -27.5 6.352 1 95.44 376 LEU B CA 1
ATOM 7184 C C . LEU B 1 376 ? -22.062 -28.734 7.234 1 95.44 376 LEU B C 1
ATOM 7186 O O . LEU B 1 376 ? -21.641 -29.812 6.785 1 95.44 376 LEU B O 1
ATOM 7190 N N . ARG B 1 377 ? -22.484 -28.594 8.477 1 94.69 377 ARG B N 1
ATOM 7191 C CA . ARG B 1 377 ? -22.484 -29.719 9.406 1 94.69 377 ARG B CA 1
ATOM 7192 C C . ARG B 1 377 ? -23.484 -30.797 8.977 1 94.69 377 ARG B C 1
ATOM 7194 O O . ARG B 1 377 ? -23.234 -31.984 9.156 1 94.69 377 ARG B O 1
ATOM 7201 N N . LYS B 1 378 ? -24.531 -30.344 8.477 1 95.12 378 LYS B N 1
ATOM 7202 C CA . LYS B 1 378 ? -25.578 -31.266 8.07 1 95.12 378 LYS B CA 1
ATOM 7203 C C . LYS B 1 378 ? -25.141 -32.125 6.895 1 95.12 378 LYS B C 1
ATOM 7205 O O . LYS B 1 378 ? -25.422 -33.344 6.859 1 95.12 378 LYS B O 1
ATOM 7210 N N . ILE B 1 379 ? -24.453 -31.562 5.98 1 95.56 379 ILE B N 1
ATOM 7211 C CA . ILE B 1 379 ? -24.172 -32.281 4.75 1 95.56 379 ILE B CA 1
ATOM 7212 C C . ILE B 1 379 ? -22.859 -33.062 4.906 1 95.56 379 ILE B C 1
ATOM 7214 O O . ILE B 1 379 ? -22.547 -33.938 4.09 1 95.56 379 ILE B O 1
ATOM 7218 N N . ALA B 1 380 ? -22.094 -32.781 5.879 1 95.69 380 ALA B N 1
ATOM 7219 C CA . ALA B 1 380 ? -20.828 -33.438 6.117 1 95.69 380 ALA B CA 1
ATOM 7220 C C . ALA B 1 380 ? -21.047 -34.844 6.715 1 95.69 380 ALA B C 1
ATOM 7222 O O . ALA B 1 380 ? -21.109 -35 7.938 1 95.69 380 ALA B O 1
ATOM 7223 N N . ASP B 1 381 ? -21.047 -35.844 5.938 1 92.5 381 ASP B N 1
ATOM 7224 C CA . ASP B 1 381 ? -21.297 -37.219 6.391 1 92.5 381 ASP B CA 1
ATOM 7225 C C . ASP B 1 381 ? -20 -37.969 6.621 1 92.5 381 ASP B C 1
ATOM 7227 O O . ASP B 1 381 ? -20.031 -39.156 7.035 1 92.5 381 ASP B O 1
ATOM 7231 N N . GLY B 1 382 ? -18.828 -37.344 6.316 1 92.19 382 GLY B N 1
ATOM 7232 C CA . GLY B 1 382 ? -17.531 -37.969 6.516 1 92.19 382 GLY B CA 1
ATOM 7233 C C . GLY B 1 382 ? -17.141 -38.906 5.391 1 92.19 382 GLY B C 1
ATOM 7234 O O . GLY B 1 382 ? -16.031 -39.438 5.379 1 92.19 382 GLY B O 1
ATOM 7235 N N . GLU B 1 383 ? -18.031 -39.094 4.398 1 92.44 383 GLU B N 1
ATOM 7236 C CA . GLU B 1 383 ? -17.781 -40 3.266 1 92.44 383 GLU B CA 1
ATOM 7237 C C . GLU B 1 383 ? -17.766 -39.219 1.951 1 92.44 383 GLU B C 1
ATOM 7239 O O . GLU B 1 383 ? -16.75 -39.188 1.245 1 92.44 383 GLU B O 1
ATOM 7244 N N . ASN B 1 384 ? -18.859 -38.594 1.767 1 94.44 384 ASN B N 1
ATOM 7245 C CA . ASN B 1 384 ? -18.922 -37.781 0.558 1 94.44 384 ASN B CA 1
ATOM 7246 C C . ASN B 1 384 ? -18.328 -36.375 0.786 1 94.44 384 ASN B C 1
ATOM 7248 O O . ASN B 1 384 ? -17.734 -35.781 -0.125 1 94.44 384 ASN B O 1
ATOM 7252 N N . PHE B 1 385 ? -18.625 -35.875 1.944 1 96.94 385 PHE B N 1
ATOM 7253 C CA . PHE B 1 385 ? -18.109 -34.594 2.363 1 96.94 385 PHE B CA 1
ATOM 7254 C C . PHE B 1 385 ? -17.516 -34.656 3.762 1 96.94 385 PHE B C 1
ATOM 7256 O O . PHE B 1 385 ? -18.141 -35.219 4.68 1 96.94 385 PHE B O 1
ATOM 7263 N N . ALA B 1 386 ? -16.391 -34.188 3.916 1 97.31 386 ALA B N 1
ATOM 7264 C CA . ALA B 1 386 ? -15.781 -34.062 5.234 1 97.31 386 ALA B CA 1
ATOM 7265 C C . ALA B 1 386 ? -15.766 -32.594 5.684 1 97.31 386 ALA B C 1
ATOM 7267 O O . ALA B 1 386 ? -15.445 -31.703 4.902 1 97.31 386 ALA B O 1
ATOM 7268 N N . LEU B 1 387 ? -16.094 -32.344 6.887 1 96.88 387 LEU B N 1
ATOM 7269 C CA . LEU B 1 387 ? -16.203 -31.016 7.438 1 96.88 387 LEU B CA 1
ATOM 7270 C C . LEU B 1 387 ? -14.828 -30.469 7.832 1 96.88 387 LEU B C 1
ATOM 7272 O O . LEU B 1 387 ? -14.102 -31.109 8.594 1 96.88 387 LEU B O 1
ATOM 7276 N N . LEU B 1 388 ? -14.508 -29.359 7.316 1 96.19 388 LEU B N 1
ATOM 7277 C CA . LEU B 1 388 ? -13.266 -28.703 7.699 1 96.19 388 LEU B CA 1
ATOM 7278 C C . LEU B 1 388 ? -13.531 -27.281 8.195 1 96.19 388 LEU B C 1
ATOM 7280 O O . LEU B 1 388 ? -12.609 -26.594 8.641 1 96.19 388 LEU B O 1
ATOM 7284 N N . ASP B 1 389 ? -14.742 -26.875 8.109 1 93 389 ASP B N 1
ATOM 7285 C CA . ASP B 1 389 ? -15.156 -25.594 8.664 1 93 389 ASP B CA 1
ATOM 7286 C C . ASP B 1 389 ? -14.805 -25.5 10.148 1 93 389 ASP B C 1
ATOM 7288 O O . ASP B 1 389 ? -15.031 -26.453 10.906 1 93 389 ASP B O 1
ATOM 7292 N N . GLN B 1 390 ? -14.211 -24.422 10.539 1 89.88 390 GLN B N 1
ATOM 7293 C CA . GLN B 1 390 ? -13.828 -24.141 11.922 1 89.88 390 GLN B CA 1
ATOM 7294 C C . GLN B 1 390 ? -12.75 -25.109 12.398 1 89.88 390 GLN B C 1
ATOM 7296 O O . GLN B 1 390 ? -12.594 -25.328 13.602 1 89.88 390 GLN B O 1
ATOM 7301 N N . LYS B 1 391 ? -12.18 -25.812 11.539 1 93.19 391 LYS B N 1
ATOM 7302 C CA . LYS B 1 391 ? -10.977 -26.578 11.844 1 93.19 391 LYS B CA 1
ATOM 7303 C C . LYS B 1 391 ? -9.719 -25.766 11.508 1 93.19 391 LYS B C 1
ATOM 7305 O O . LYS B 1 391 ? -9.344 -25.656 10.344 1 93.19 391 LYS B O 1
ATOM 7310 N N . TRP B 1 392 ? -9.102 -25.359 12.477 1 91.81 392 TRP B N 1
ATOM 7311 C CA . TRP B 1 392 ? -8.047 -24.375 12.312 1 91.81 392 TRP B CA 1
ATOM 7312 C C . TRP B 1 392 ? -6.695 -25.047 12.078 1 91.81 392 TRP B C 1
ATOM 7314 O O . TRP B 1 392 ? -6.387 -26.062 12.688 1 91.81 392 TRP B O 1
ATOM 7324 N N . ILE B 1 393 ? -5.992 -24.531 11.203 1 92.88 393 ILE B N 1
ATOM 7325 C CA . ILE B 1 393 ? -4.609 -24.922 10.977 1 92.88 393 ILE B CA 1
ATOM 7326 C C . ILE B 1 393 ? -3.674 -23.766 11.289 1 92.88 393 ILE B C 1
ATOM 7328 O O . ILE B 1 393 ? -4.086 -22.609 11.258 1 92.88 393 ILE B O 1
ATOM 7332 N N . TYR B 1 394 ? -2.506 -24.047 11.648 1 88.81 394 TYR B N 1
ATOM 7333 C CA . TYR B 1 394 ? -1.51 -23.062 12.07 1 88.81 394 TYR B CA 1
ATOM 7334 C C . TYR B 1 394 ? -0.28 -23.125 11.172 1 88.81 394 TYR B C 1
ATOM 7336 O O . TYR B 1 394 ? 0.708 -23.781 11.5 1 88.81 394 TYR B O 1
ATOM 7344 N N . PRO B 1 395 ? -0.349 -22.375 10.07 1 87.38 395 PRO B N 1
ATOM 7345 C CA . PRO B 1 395 ? 0.826 -22.375 9.195 1 87.38 395 PRO B CA 1
ATOM 7346 C C . PRO B 1 395 ? 2.078 -21.844 9.891 1 87.38 395 PRO B C 1
ATOM 7348 O O . PRO B 1 395 ? 1.984 -20.953 10.75 1 87.38 395 PRO B O 1
ATOM 7351 N N . GLN B 1 396 ? 3.143 -22.297 9.523 1 78.62 396 GLN B N 1
ATOM 7352 C CA . GLN B 1 396 ? 4.41 -21.938 10.156 1 78.62 396 GLN B CA 1
ATOM 7353 C C . GLN B 1 396 ? 4.805 -20.5 9.812 1 78.62 396 GLN B C 1
ATOM 7355 O O . GLN B 1 396 ? 4.723 -20.078 8.656 1 78.62 396 GLN B O 1
ATOM 7360 N N . GLY B 1 397 ? 5.102 -19.781 10.773 1 71.88 397 GLY B N 1
ATOM 7361 C CA . GLY B 1 397 ? 5.695 -18.469 10.555 1 71.88 397 GLY B CA 1
ATOM 7362 C C . GLY B 1 397 ? 4.668 -17.375 10.367 1 71.88 397 GLY B C 1
ATOM 7363 O O . GLY B 1 397 ? 5.023 -16.203 10.156 1 71.88 397 GLY B O 1
ATOM 7364 N N . ILE B 1 398 ? 3.426 -17.531 10.297 1 73.69 398 ILE B N 1
ATOM 7365 C CA . ILE B 1 398 ? 2.418 -16.516 10 1 73.69 398 ILE B CA 1
ATOM 7366 C C . ILE B 1 398 ? 1.745 -16.062 11.289 1 73.69 398 ILE B C 1
ATOM 7368 O O . ILE B 1 398 ? 1.312 -14.914 11.406 1 73.69 398 ILE B O 1
ATOM 7372 N N . GLY B 1 399 ? 1.741 -16.828 12.344 1 70.5 399 GLY B N 1
ATOM 7373 C CA . GLY B 1 399 ? 1.211 -16.453 13.648 1 70.5 399 GLY B CA 1
ATOM 7374 C C . GLY B 1 399 ? -0.305 -16.469 13.703 1 70.5 399 GLY B C 1
ATOM 7375 O O . GLY B 1 399 ? -0.896 -16.281 14.766 1 70.5 399 GLY B O 1
ATOM 7376 N N . THR B 1 400 ? -0.964 -16.547 12.547 1 76.19 400 THR B N 1
ATOM 7377 C CA . THR B 1 400 ? -2.422 -16.578 12.539 1 76.19 400 THR B CA 1
ATOM 7378 C C . THR B 1 400 ? -2.934 -17.938 12.086 1 76.19 400 THR B C 1
ATOM 7380 O O . THR B 1 400 ? -2.285 -18.625 11.281 1 76.19 400 THR B O 1
ATOM 7383 N N . ARG B 1 401 ? -3.998 -18.328 12.695 1 84.69 401 ARG B N 1
ATOM 7384 C CA . ARG B 1 401 ? -4.664 -19.547 12.273 1 84.69 401 ARG B CA 1
ATOM 7385 C C . ARG B 1 401 ? -5.547 -19.297 11.062 1 84.69 401 ARG B C 1
ATOM 7387 O O . ARG B 1 401 ? -6.035 -18.188 10.852 1 84.69 401 ARG B O 1
ATOM 7394 N N . ILE B 1 402 ? -5.645 -20.281 10.242 1 87.69 402 ILE B N 1
ATOM 7395 C CA . ILE B 1 402 ? -6.5 -20.141 9.07 1 87.69 402 ILE B CA 1
ATOM 7396 C C . ILE B 1 402 ? -7.383 -21.375 8.922 1 87.69 402 ILE B C 1
ATOM 7398 O O . ILE B 1 402 ? -7.062 -22.438 9.438 1 87.69 402 ILE B O 1
ATOM 7402 N N . GLU B 1 403 ? -8.469 -21.125 8.328 1 91.44 403 GLU B N 1
ATOM 7403 C CA . GLU B 1 403 ? -9.336 -22.203 7.887 1 91.44 403 GLU B CA 1
ATOM 7404 C C . GLU B 1 403 ? -8.984 -22.656 6.469 1 91.44 403 GLU B C 1
ATOM 7406 O O . GLU B 1 403 ? -9.016 -21.859 5.535 1 91.44 403 GLU B O 1
ATOM 7411 N N . PHE B 1 404 ? -8.594 -23.875 6.348 1 94.75 404 PHE B N 1
ATOM 7412 C CA . PHE B 1 404 ? -8.125 -24.359 5.051 1 94.75 404 PHE B CA 1
ATOM 7413 C C . PHE B 1 404 ? -9.242 -24.297 4.016 1 94.75 404 PHE B C 1
ATOM 7415 O O . PHE B 1 404 ? -9.078 -23.719 2.945 1 94.75 404 PHE B O 1
ATOM 7422 N N . CYS B 1 405 ? -10.305 -24.938 4.223 1 97.06 405 CYS B N 1
ATOM 7423 C CA . CYS B 1 405 ? -11.547 -24.859 3.461 1 97.06 405 CYS B CA 1
ATOM 7424 C C . CYS B 1 405 ? -12.742 -25.25 4.324 1 97.06 405 CYS B C 1
ATOM 7426 O O . CYS B 1 405 ? -12.594 -25.484 5.523 1 97.06 405 CYS B O 1
ATOM 7428 N N . ASP B 1 406 ? -13.914 -25.203 3.74 1 96.5 406 ASP B N 1
ATOM 7429 C CA . ASP B 1 406 ? -15.102 -25.531 4.527 1 96.5 406 ASP B CA 1
ATOM 7430 C C . ASP B 1 406 ? -15.422 -27.016 4.453 1 96.5 406 ASP B C 1
ATOM 7432 O O . ASP B 1 406 ? -15.773 -27.641 5.461 1 96.5 406 ASP B O 1
ATOM 7436 N N . LEU B 1 407 ? -15.328 -27.609 3.242 1 97.56 407 LEU B N 1
ATOM 7437 C CA . LEU B 1 407 ? -15.617 -29.031 3.01 1 97.56 407 LEU B CA 1
ATOM 7438 C C . LEU B 1 407 ? -14.57 -29.641 2.09 1 97.56 407 LEU B C 1
ATOM 7440 O O . LEU B 1 407 ? -14.031 -28.969 1.21 1 97.56 407 LEU B O 1
ATOM 7444 N N . LEU B 1 408 ? -14.25 -30.844 2.352 1 97.69 408 LEU B N 1
ATOM 7445 C CA . LEU B 1 408 ? -13.523 -31.688 1.407 1 97.69 408 LEU B CA 1
ATOM 7446 C C . LEU B 1 408 ? -14.445 -32.75 0.803 1 97.69 408 LEU B C 1
ATOM 7448 O O . LEU B 1 408 ? -15.164 -33.438 1.528 1 97.69 408 LEU B O 1
ATOM 7452 N N . SER B 1 409 ? -14.477 -32.812 -0.484 1 96.88 409 SER B N 1
ATOM 7453 C CA . SER B 1 409 ? -15.336 -33.781 -1.132 1 96.88 409 SER B CA 1
ATOM 7454 C C . SER B 1 409 ? -14.57 -35.062 -1.447 1 96.88 409 SER B C 1
ATOM 7456 O O . SER B 1 409 ? -13.344 -35.062 -1.525 1 96.88 409 SER B O 1
ATOM 7458 N N . GLN B 1 410 ? -15.281 -36.125 -1.659 1 94.25 410 GLN B N 1
ATOM 7459 C CA . GLN B 1 410 ? -14.695 -37.406 -2.016 1 94.25 410 GLN B CA 1
ATOM 7460 C C . GLN B 1 410 ? -14.016 -37.344 -3.381 1 94.25 410 GLN B C 1
ATOM 7462 O O . GLN B 1 410 ? -13.055 -38.094 -3.635 1 94.25 410 GLN B O 1
ATOM 7467 N N . CYS B 1 411 ? -14.422 -36.406 -4.199 1 93.88 411 CYS B N 1
ATOM 7468 C CA . CYS B 1 411 ? -13.859 -36.281 -5.539 1 93.88 411 CYS B CA 1
ATOM 7469 C C . CYS B 1 411 ? -12.734 -35.25 -5.555 1 93.88 411 CYS B C 1
ATOM 7471 O O . CYS B 1 411 ? -12.539 -34.562 -6.551 1 93.88 411 CYS B O 1
ATOM 7473 N N . ASN B 1 412 ? -12.062 -35.062 -4.414 1 94.88 412 ASN B N 1
ATOM 7474 C CA . ASN B 1 412 ? -10.852 -34.25 -4.289 1 94.88 412 ASN B CA 1
ATOM 7475 C C . ASN B 1 412 ? -11.133 -32.781 -4.602 1 94.88 412 ASN B C 1
ATOM 7477 O O . ASN B 1 412 ? -10.398 -32.156 -5.371 1 94.88 412 ASN B O 1
ATOM 7481 N N . ALA B 1 413 ? -12.219 -32.281 -4.09 1 97.06 413 ALA B N 1
ATOM 7482 C CA . ALA B 1 413 ? -12.547 -30.859 -4.238 1 97.06 413 ALA B CA 1
ATOM 7483 C C . ALA B 1 413 ? -12.406 -30.125 -2.906 1 97.06 413 ALA B C 1
ATOM 7485 O O . ALA B 1 413 ? -12.969 -30.562 -1.895 1 97.06 413 ALA B O 1
ATOM 7486 N N . PHE B 1 414 ? -11.555 -29.125 -2.914 1 97.94 414 PHE B N 1
ATOM 7487 C CA . PHE B 1 414 ? -11.562 -28.172 -1.807 1 97.94 414 PHE B CA 1
ATOM 7488 C C . PHE B 1 414 ? -12.719 -27.188 -1.947 1 97.94 414 PHE B C 1
ATOM 7490 O O . PHE B 1 414 ? -12.695 -26.312 -2.822 1 97.94 414 PHE B O 1
ATOM 7497 N N . ILE B 1 415 ? -13.695 -27.297 -1.104 1 98.25 415 ILE B N 1
ATOM 7498 C CA . ILE B 1 415 ? -14.93 -26.531 -1.288 1 98.25 415 ILE B CA 1
ATOM 7499 C C . ILE B 1 415 ? -14.984 -25.391 -0.283 1 98.25 415 ILE B C 1
ATOM 7501 O O . ILE B 1 415 ? -14.828 -25.594 0.922 1 98.25 415 ILE B O 1
ATOM 7505 N N . HIS B 1 416 ? -15.102 -24.203 -0.765 1 97.38 416 HIS B N 1
ATOM 7506 C CA . HIS B 1 416 ? -15.32 -22.984 0.023 1 97.38 416 HIS B CA 1
ATOM 7507 C C . HIS B 1 416 ? -16.75 -22.469 -0.154 1 97.38 416 HIS B C 1
ATOM 7509 O O . HIS B 1 416 ? -17.188 -22.219 -1.277 1 97.38 416 HIS B O 1
ATOM 7515 N N . VAL B 1 417 ? -17.438 -22.359 0.912 1 95.12 417 VAL B N 1
ATOM 7516 C CA . VAL B 1 417 ? -18.844 -22.016 0.848 1 95.12 417 VAL B CA 1
ATOM 7517 C C . VAL B 1 417 ? -19.078 -20.656 1.521 1 95.12 417 VAL B C 1
ATOM 7519 O O . VAL B 1 417 ? -18.469 -20.359 2.555 1 95.12 417 VAL B O 1
ATOM 7522 N N . LYS B 1 418 ? -19.859 -19.859 0.956 1 90.25 418 LYS B N 1
ATOM 7523 C CA . LYS B 1 418 ? -20.297 -18.609 1.564 1 90.25 418 LYS B CA 1
ATOM 7524 C C . LYS B 1 418 ? -21.734 -18.281 1.15 1 90.25 418 LYS B C 1
ATOM 7526 O O . LYS B 1 418 ? -22.156 -18.609 0.041 1 90.25 418 LYS B O 1
ATOM 7531 N N . LYS B 1 419 ? -22.422 -17.719 2.023 1 85.81 419 LYS B N 1
ATOM 7532 C CA . LYS B 1 419 ? -23.734 -17.219 1.673 1 85.81 419 LYS B CA 1
ATOM 7533 C C . LYS B 1 419 ? -23.641 -15.969 0.807 1 85.81 419 LYS B C 1
ATOM 7535 O O . LYS B 1 419 ? -22.75 -15.141 1.001 1 85.81 419 LYS B O 1
ATOM 7540 N N . TYR B 1 420 ? -24.547 -15.852 -0.042 1 82.5 420 TYR B N 1
ATOM 7541 C CA . TYR B 1 420 ? -24.578 -14.695 -0.924 1 82.5 420 TYR B CA 1
ATOM 7542 C C . TYR B 1 420 ? -24.578 -13.398 -0.122 1 82.5 420 TYR B C 1
ATOM 7544 O O . TYR B 1 420 ? -25.219 -13.297 0.922 1 82.5 420 TYR B O 1
ATOM 7552 N N . GLY B 1 421 ? -23.828 -12.461 -0.557 1 74.56 421 GLY B N 1
ATOM 7553 C CA . GLY B 1 421 ? -23.672 -11.18 0.11 1 74.56 421 GLY B CA 1
ATOM 7554 C C . GLY B 1 421 ? -23.016 -10.125 -0.767 1 74.56 421 GLY B C 1
ATOM 7555 O O . GLY B 1 421 ? -22.969 -10.273 -1.99 1 74.56 421 GLY B O 1
ATOM 7556 N N . ALA B 1 422 ? -22.719 -9.047 -0.069 1 75.25 422 ALA B N 1
ATOM 7557 C CA . ALA B 1 422 ? -22.062 -7.953 -0.789 1 75.25 422 ALA B CA 1
ATOM 7558 C C . ALA B 1 422 ? -20.688 -8.375 -1.285 1 75.25 422 ALA B C 1
ATOM 7560 O O . ALA B 1 422 ? -20.203 -9.469 -0.968 1 75.25 422 ALA B O 1
ATOM 7561 N N . SER B 1 423 ? -20.109 -7.562 -2.139 1 76.62 423 SER B N 1
ATOM 7562 C CA . SER B 1 423 ? -18.828 -7.84 -2.787 1 76.62 423 SER B CA 1
ATOM 7563 C C . SER B 1 423 ? -17.734 -8.133 -1.76 1 76.62 423 SER B C 1
ATOM 7565 O O . SER B 1 423 ? -16.922 -9.031 -1.962 1 76.62 423 SER B O 1
ATOM 7567 N N . SER B 1 424 ? -17.781 -7.445 -0.695 1 73.88 424 SER B N 1
ATOM 7568 C CA . SER B 1 424 ? -16.75 -7.633 0.325 1 73.88 424 SER B CA 1
ATOM 7569 C C . SER B 1 424 ? -16.812 -9.039 0.921 1 73.88 424 SER B C 1
ATOM 7571 O O . SER B 1 424 ? -15.781 -9.664 1.166 1 73.88 424 SER B O 1
ATOM 7573 N N . VAL B 1 425 ? -18.016 -9.555 1.122 1 77.25 425 VAL B N 1
ATOM 7574 C CA . VAL B 1 425 ? -18.219 -10.875 1.697 1 77.25 425 VAL B CA 1
ATOM 7575 C C . VAL B 1 425 ? -17.734 -11.953 0.722 1 77.25 425 VAL B C 1
ATOM 7577 O O . VAL B 1 425 ? -17.016 -12.867 1.108 1 77.25 425 VAL B O 1
ATOM 7580 N N . LEU B 1 426 ? -18.125 -11.82 -0.474 1 84.88 426 LEU B N 1
ATOM 7581 C CA . LEU B 1 426 ? -17.75 -12.812 -1.479 1 84.88 426 LEU B CA 1
ATOM 7582 C C . LEU B 1 426 ? -16.25 -12.758 -1.761 1 84.88 426 LEU B C 1
ATOM 7584 O O . LEU B 1 426 ? -15.633 -13.781 -2.043 1 84.88 426 LEU B O 1
ATOM 7588 N N . SER B 1 427 ? -15.703 -11.57 -1.726 1 84 427 SER B N 1
ATOM 7589 C CA . SER B 1 427 ? -14.266 -11.43 -1.909 1 84 427 SER B CA 1
ATOM 7590 C C . SER B 1 427 ? -13.492 -12.18 -0.832 1 84 427 SER B C 1
ATOM 7592 O O . SER B 1 427 ? -12.406 -12.711 -1.092 1 84 427 SER B O 1
ATOM 7594 N N . HIS B 1 428 ? -14.039 -12.172 0.302 1 81.75 428 HIS B N 1
ATOM 7595 C CA . HIS B 1 428 ? -13.43 -12.938 1.387 1 81.75 428 HIS B CA 1
ATOM 7596 C C . HIS B 1 428 ? -13.352 -14.422 1.035 1 81.75 428 HIS B C 1
ATOM 7598 O O . HIS B 1 428 ? -12.344 -15.07 1.31 1 81.75 428 HIS B O 1
ATOM 7604 N N . LEU B 1 429 ? -14.461 -14.891 0.552 1 86.38 429 LEU B N 1
ATOM 7605 C CA . LEU B 1 429 ? -14.508 -16.281 0.093 1 86.38 429 LEU B CA 1
ATOM 7606 C C . LEU B 1 429 ? -13.383 -16.562 -0.891 1 86.38 429 LEU B C 1
ATOM 7608 O O . LEU B 1 429 ? -12.648 -17.547 -0.74 1 86.38 429 LEU B O 1
ATOM 7612 N N . PHE B 1 430 ? -13.203 -15.719 -1.857 1 92.06 430 PHE B N 1
ATOM 7613 C CA . PHE B 1 430 ? -12.227 -15.922 -2.92 1 92.06 430 PHE B CA 1
ATOM 7614 C C . PHE B 1 430 ? -10.805 -15.828 -2.373 1 92.06 430 PHE B C 1
ATOM 7616 O O . PHE B 1 430 ? -9.945 -16.641 -2.729 1 92.06 430 PHE B O 1
ATOM 7623 N N . SER B 1 431 ? -10.617 -14.898 -1.541 1 88.38 431 SER B N 1
ATOM 7624 C CA . SER B 1 431 ? -9.305 -14.703 -0.944 1 88.38 431 SER B CA 1
ATOM 7625 C C . SER B 1 431 ? -8.906 -15.891 -0.071 1 88.38 431 SER B C 1
ATOM 7627 O O . SER B 1 431 ? -7.746 -16.297 -0.063 1 88.38 431 SER B O 1
ATOM 7629 N N . GLN B 1 432 ? -9.867 -16.359 0.688 1 89 432 GLN B N 1
ATOM 7630 C CA . GLN B 1 432 ? -9.609 -17.516 1.539 1 89 432 GLN B CA 1
ATOM 7631 C C . GLN B 1 432 ? -9.141 -18.719 0.715 1 89 432 GLN B C 1
ATOM 7633 O O . GLN B 1 432 ? -8.227 -19.438 1.121 1 89 432 GLN B O 1
ATOM 7638 N N . ALA B 1 433 ? -9.797 -18.906 -0.412 1 94.75 433 ALA B N 1
ATOM 7639 C CA . ALA B 1 433 ? -9.414 -20.016 -1.285 1 94.75 433 ALA B CA 1
ATOM 7640 C C . ALA B 1 433 ? -7.988 -19.844 -1.8 1 94.75 433 ALA B C 1
ATOM 7642 O O . ALA B 1 433 ? -7.215 -20.797 -1.828 1 94.75 433 ALA B O 1
ATOM 7643 N N . THR B 1 434 ? -7.66 -18.656 -2.178 1 92.69 434 THR B N 1
ATOM 7644 C CA . THR B 1 434 ? -6.332 -18.375 -2.709 1 92.69 434 THR B CA 1
ATOM 7645 C C . THR B 1 434 ? -5.266 -18.562 -1.632 1 92.69 434 THR B C 1
ATOM 7647 O O . THR B 1 434 ? -4.258 -19.234 -1.858 1 92.69 434 THR B O 1
ATOM 7650 N N . VAL B 1 435 ? -5.504 -18.047 -0.474 1 88.88 435 VAL B N 1
ATOM 7651 C CA . VAL B 1 435 ? -4.547 -18.109 0.625 1 88.88 435 VAL B CA 1
ATOM 7652 C C . VAL B 1 435 ? -4.348 -19.562 1.052 1 88.88 435 VAL B C 1
ATOM 7654 O O . VAL B 1 435 ? -3.213 -20.016 1.236 1 88.88 435 VAL B O 1
ATOM 7657 N N . ALA B 1 436 ? -5.426 -20.25 1.208 1 93.31 436 ALA B N 1
ATOM 7658 C CA . ALA B 1 436 ? -5.359 -21.656 1.617 1 93.31 436 ALA B CA 1
ATOM 7659 C C . ALA B 1 436 ? -4.543 -22.484 0.625 1 93.31 436 ALA B C 1
ATOM 7661 O O . ALA B 1 436 ? -3.709 -23.297 1.023 1 93.31 436 ALA B O 1
ATOM 7662 N N . THR B 1 437 ? -4.789 -22.25 -0.641 1 93.56 437 THR B N 1
ATOM 7663 C CA . THR B 1 437 ? -4.098 -22.984 -1.691 1 93.56 437 THR B CA 1
ATOM 7664 C C . THR B 1 437 ? -2.607 -22.656 -1.697 1 93.56 437 THR B C 1
ATOM 7666 O O . THR B 1 437 ? -1.767 -23.547 -1.847 1 93.56 437 THR B O 1
ATOM 7669 N N . GLU B 1 438 ? -2.264 -21.438 -1.547 1 90.31 438 GLU B N 1
ATOM 7670 C CA . GLU B 1 438 ? -0.865 -21.031 -1.503 1 90.31 438 GLU B CA 1
ATOM 7671 C C . GLU B 1 438 ? -0.145 -21.641 -0.306 1 90.31 438 GLU B C 1
ATOM 7673 O O . GLU B 1 438 ? 1.012 -22.047 -0.416 1 90.31 438 GLU B O 1
ATOM 7678 N N . LEU B 1 439 ? -0.812 -21.672 0.794 1 90.25 439 LEU B N 1
ATOM 7679 C CA . LEU B 1 439 ? -0.224 -22.266 1.989 1 90.25 439 LEU B CA 1
ATOM 7680 C C . LEU B 1 439 ? -0.001 -23.766 1.801 1 90.25 439 LEU B C 1
ATOM 7682 O O . LEU B 1 439 ? 1.002 -24.312 2.266 1 90.25 439 LEU B O 1
ATOM 7686 N N . LEU B 1 440 ? -0.944 -24.406 1.166 1 93.38 440 LEU B N 1
ATOM 7687 C CA . LEU B 1 440 ? -0.795 -25.828 0.861 1 93.38 440 LEU B CA 1
ATOM 7688 C C . LEU B 1 440 ? 0.473 -26.078 0.052 1 93.38 440 LEU B C 1
ATOM 7690 O O . LEU B 1 440 ? 1.178 -27.062 0.285 1 93.38 440 LEU B O 1
ATOM 7694 N N . LEU B 1 441 ? 0.777 -25.188 -0.821 1 91.31 441 LEU B N 1
ATOM 7695 C CA . LEU B 1 441 ? 1.899 -25.344 -1.738 1 91.31 441 LEU B CA 1
ATOM 7696 C C . LEU B 1 441 ? 3.213 -24.969 -1.064 1 91.31 441 LEU B C 1
ATOM 7698 O O . LEU B 1 441 ? 4.266 -25.516 -1.392 1 91.31 441 LEU B O 1
ATOM 7702 N N . ASN B 1 442 ? 3.178 -24.078 -0.077 1 87.88 442 ASN B N 1
ATOM 7703 C CA . ASN B 1 442 ? 4.406 -23.469 0.411 1 87.88 442 ASN B CA 1
ATOM 7704 C C . ASN B 1 442 ? 4.785 -23.984 1.793 1 87.88 442 ASN B C 1
ATOM 7706 O O . ASN B 1 442 ? 5.93 -23.844 2.23 1 87.88 442 ASN B O 1
ATOM 7710 N N . ASP B 1 443 ? 3.834 -24.578 2.492 1 88.94 443 ASP B N 1
ATOM 7711 C CA . ASP B 1 443 ? 4.051 -25.047 3.855 1 88.94 443 ASP B CA 1
ATOM 7712 C C . ASP B 1 443 ? 3.658 -26.516 3.996 1 88.94 443 ASP B C 1
ATOM 7714 O O . ASP B 1 443 ? 2.473 -26.844 4.09 1 88.94 443 ASP B O 1
ATOM 7718 N N . ALA B 1 444 ? 4.582 -27.312 4.172 1 87.38 444 ALA B N 1
ATOM 7719 C CA . ALA B 1 444 ? 4.359 -28.75 4.234 1 87.38 444 ALA B CA 1
ATOM 7720 C C . ALA B 1 444 ? 3.561 -29.125 5.477 1 87.38 444 ALA B C 1
ATOM 7722 O O . ALA B 1 444 ? 2.871 -30.156 5.488 1 87.38 444 ALA B O 1
ATOM 7723 N N . SER B 1 445 ? 3.609 -28.312 6.465 1 91.75 445 SER B N 1
ATOM 7724 C CA . SER B 1 445 ? 2.912 -28.641 7.707 1 91.75 445 SER B CA 1
ATOM 7725 C C . SER B 1 445 ? 1.399 -28.562 7.527 1 91.75 445 SER B C 1
ATOM 7727 O O . SER B 1 445 ? 0.645 -29.141 8.305 1 91.75 445 SER B O 1
ATOM 7729 N N . VAL B 1 446 ? 0.966 -27.859 6.539 1 93.81 446 VAL B N 1
ATOM 7730 C CA . VAL B 1 446 ? -0.457 -27.625 6.316 1 93.81 446 VAL B CA 1
ATOM 7731 C C . VAL B 1 446 ? -1.156 -28.938 5.988 1 93.81 446 VAL B C 1
ATOM 7733 O O . VAL B 1 446 ? -2.211 -29.234 6.551 1 93.81 446 VAL B O 1
ATOM 7736 N N . LEU B 1 447 ? -0.56 -29.734 5.125 1 94.5 447 LEU B N 1
ATOM 7737 C CA . LEU B 1 447 ? -1.148 -31 4.703 1 94.5 447 LEU B CA 1
ATOM 7738 C C . LEU B 1 447 ? -1.353 -31.938 5.895 1 94.5 447 LEU B C 1
ATOM 7740 O O . LEU B 1 447 ? -2.414 -32.531 6.039 1 94.5 447 LEU B O 1
ATOM 7744 N N . ASN B 1 448 ? -0.349 -31.969 6.762 1 95 448 ASN B N 1
ATOM 7745 C CA . ASN B 1 448 ? -0.434 -32.812 7.941 1 95 448 ASN B CA 1
ATOM 7746 C C . ASN B 1 448 ? -1.527 -32.344 8.898 1 95 448 ASN B C 1
ATOM 7748 O O . ASN B 1 448 ? -2.256 -33.188 9.461 1 95 448 ASN B O 1
ATOM 7752 N N . GLN B 1 449 ? -1.585 -31.125 9.031 1 96.12 449 GLN B N 1
ATOM 7753 C CA . GLN B 1 449 ? -2.58 -30.578 9.945 1 96.12 449 GLN B CA 1
ATOM 7754 C C . GLN B 1 449 ? -3.994 -30.797 9.422 1 96.12 449 GLN B C 1
ATOM 7756 O O . GLN B 1 449 ? -4.902 -31.125 10.188 1 96.12 449 GLN B O 1
ATOM 7761 N N . VAL B 1 450 ? -4.191 -30.609 8.133 1 96.44 450 VAL B N 1
ATOM 7762 C CA . VAL B 1 450 ? -5.492 -30.828 7.516 1 96.44 450 VAL B CA 1
ATOM 7763 C C . VAL B 1 450 ? -5.906 -32.281 7.676 1 96.44 450 VAL B C 1
ATOM 7765 O O . VAL B 1 450 ? -7.039 -32.594 8.062 1 96.44 450 VAL B O 1
ATOM 7768 N N . ASN B 1 451 ? -5.023 -33.219 7.449 1 96.75 451 ASN B N 1
ATOM 7769 C CA . ASN B 1 451 ? -5.328 -34.656 7.527 1 96.75 451 ASN B CA 1
ATOM 7770 C C . ASN B 1 451 ? -5.598 -35.094 8.961 1 96.75 451 ASN B C 1
ATOM 7772 O O . ASN B 1 451 ? -6.367 -36 9.203 1 96.75 451 ASN B O 1
ATOM 7776 N N . ALA B 1 452 ? -4.953 -34.375 9.836 1 96.56 452 ALA B N 1
ATOM 7777 C CA . ALA B 1 452 ? -5.246 -34.656 11.242 1 96.56 452 ALA B CA 1
ATOM 7778 C C . ALA B 1 452 ? -6.711 -34.375 11.562 1 96.56 452 ALA B C 1
ATOM 7780 O O . ALA B 1 452 ? -7.32 -35.094 12.367 1 96.56 452 ALA B O 1
ATOM 7781 N N . HIS B 1 453 ? -7.27 -33.375 10.961 1 96.19 453 HIS B N 1
ATOM 7782 C CA . HIS B 1 453 ? -8.672 -33.062 11.18 1 96.19 453 HIS B CA 1
ATOM 7783 C C . HIS B 1 453 ? -9.594 -34.031 10.461 1 96.19 453 HIS B C 1
ATOM 7785 O O . HIS B 1 453 ? -10.789 -34.094 10.742 1 96.19 453 HIS B O 1
ATOM 7791 N N . LEU B 1 454 ? -9.047 -34.781 9.516 1 96.19 454 LEU B N 1
ATOM 7792 C CA . LEU B 1 454 ? -9.844 -35.688 8.703 1 96.19 454 LEU B CA 1
ATOM 7793 C C . LEU B 1 454 ? -9.766 -37.125 9.234 1 96.19 454 LEU B C 1
ATOM 7795 O O . LEU B 1 454 ? -10.391 -38.031 8.688 1 96.19 454 LEU B O 1
ATOM 7799 N N . ASP B 1 455 ? -9.055 -37.312 10.281 1 93.62 455 ASP B N 1
ATOM 7800 C CA . ASP B 1 455 ? -8.781 -38.625 10.82 1 93.62 455 ASP B CA 1
ATOM 7801 C C . ASP B 1 455 ? -10.078 -39.344 11.164 1 93.62 455 ASP B C 1
ATOM 7803 O O . ASP B 1 455 ? -10.156 -40.594 11.055 1 93.62 455 ASP B O 1
ATOM 7807 N N . ASP B 1 456 ? -11.07 -38.625 11.594 1 92.31 456 ASP B N 1
ATOM 7808 C CA . ASP B 1 456 ? -12.328 -39.25 12.023 1 92.31 456 ASP B CA 1
ATOM 7809 C C . ASP B 1 456 ? -13.281 -39.438 10.836 1 92.31 456 ASP B C 1
ATOM 7811 O O . ASP B 1 456 ? -14.453 -39.75 11.023 1 92.31 456 ASP B O 1
ATOM 7815 N N . THR B 1 457 ? -12.773 -39.188 9.648 1 94.88 457 THR B N 1
ATOM 7816 C CA . THR B 1 457 ? -13.594 -39.312 8.445 1 94.88 457 THR B CA 1
ATOM 7817 C C . THR B 1 457 ? -13.016 -40.375 7.523 1 94.88 457 THR B C 1
ATOM 7819 O O . THR B 1 457 ? -12.039 -41.062 7.871 1 94.88 457 THR B O 1
ATOM 7822 N N . TYR B 1 458 ? -13.648 -40.625 6.387 1 94.44 458 TYR B N 1
ATOM 7823 C CA . TYR B 1 458 ? -13.172 -41.594 5.414 1 94.44 458 TYR B CA 1
ATOM 7824 C C . TYR B 1 458 ? -12.375 -40.938 4.309 1 94.44 458 TYR B C 1
ATOM 7826 O O . TYR B 1 458 ? -12.008 -41.562 3.318 1 94.44 458 TYR B O 1
ATOM 7834 N N . LEU B 1 459 ? -12.148 -39.656 4.508 1 94.88 459 LEU B N 1
ATOM 7835 C CA . LEU B 1 459 ? -11.461 -38.906 3.465 1 94.88 459 LEU B CA 1
ATOM 7836 C C . LEU B 1 459 ? -10.086 -38.469 3.939 1 94.88 459 LEU B C 1
ATOM 7838 O O . LEU B 1 459 ? -9.852 -38.312 5.141 1 94.88 459 LEU B O 1
ATOM 7842 N N . SER B 1 460 ? -9.18 -38.312 3.049 1 94.38 460 SER B N 1
ATOM 7843 C CA . SER B 1 460 ? -7.84 -37.75 3.283 1 94.38 460 SER B CA 1
ATOM 7844 C C . SER B 1 460 ? -7.34 -36.969 2.076 1 94.38 460 SER B C 1
ATOM 7846 O O . SER B 1 460 ? -7.852 -37.156 0.965 1 94.38 460 SER B O 1
ATOM 7848 N N . VAL B 1 461 ? -6.504 -36.094 2.357 1 94.31 461 VAL B N 1
ATOM 7849 C CA . VAL B 1 461 ? -5.922 -35.312 1.277 1 94.31 461 VAL B CA 1
ATOM 7850 C C . VAL B 1 461 ? -4.543 -35.844 0.918 1 94.31 461 VAL B C 1
ATOM 7852 O O . VAL B 1 461 ? -3.633 -35.844 1.749 1 94.31 461 VAL B O 1
ATOM 7855 N N . VAL B 1 462 ? -4.422 -36.375 -0.2 1 92.88 462 VAL B N 1
ATOM 7856 C CA . VAL B 1 462 ? -3.131 -36.781 -0.746 1 92.88 462 VAL B CA 1
ATOM 7857 C C . VAL B 1 462 ? -2.68 -35.781 -1.803 1 92.88 462 VAL B C 1
ATOM 7859 O O . VAL B 1 462 ? -3.189 -35.781 -2.926 1 92.88 462 VAL B O 1
ATOM 7862 N N . PHE B 1 463 ? -1.78 -34.938 -1.368 1 91.62 463 PHE B N 1
ATOM 7863 C CA . PHE B 1 463 ? -1.373 -33.844 -2.244 1 91.62 463 PHE B CA 1
ATOM 7864 C C . PHE B 1 463 ? 0.14 -33.844 -2.426 1 91.62 463 PHE B C 1
ATOM 7866 O O . PHE B 1 463 ? 0.889 -33.906 -1.45 1 91.62 463 PHE B O 1
ATOM 7873 N N . ASP B 1 464 ? 0.528 -33.906 -3.666 1 87.06 464 ASP B N 1
ATOM 7874 C CA . ASP B 1 464 ? 1.928 -33.75 -4.055 1 87.06 464 ASP B CA 1
ATOM 7875 C C . ASP B 1 464 ? 2.139 -32.5 -4.91 1 87.06 464 ASP B C 1
ATOM 7877 O O . ASP B 1 464 ? 1.685 -32.438 -6.051 1 87.06 464 ASP B O 1
ATOM 7881 N N . LYS B 1 465 ? 2.848 -31.578 -4.391 1 83.5 465 LYS B N 1
ATOM 7882 C CA . LYS B 1 465 ? 3.004 -30.281 -5.047 1 83.5 465 LYS B CA 1
ATOM 7883 C C . LYS B 1 465 ? 3.805 -30.422 -6.34 1 83.5 465 LYS B C 1
ATOM 7885 O O . LYS B 1 465 ? 3.736 -29.547 -7.211 1 83.5 465 LYS B O 1
ATOM 7890 N N . ASP B 1 466 ? 4.535 -31.531 -6.441 1 79.12 466 ASP B N 1
ATOM 7891 C CA . ASP B 1 466 ? 5.395 -31.703 -7.609 1 79.12 466 ASP B CA 1
ATOM 7892 C C . ASP B 1 466 ? 4.664 -32.469 -8.719 1 79.12 466 ASP B C 1
ATOM 7894 O O . ASP B 1 466 ? 5.188 -32.594 -9.828 1 79.12 466 ASP B O 1
ATOM 7898 N N . LYS B 1 467 ? 3.482 -32.906 -8.383 1 79.56 467 LYS B N 1
ATOM 7899 C CA . LYS B 1 467 ? 2.709 -33.625 -9.383 1 79.56 467 LYS B CA 1
ATOM 7900 C C . LYS B 1 467 ? 1.825 -32.688 -10.195 1 79.56 467 LYS B C 1
ATOM 7902 O O . LYS B 1 467 ? 1.262 -31.75 -9.648 1 79.56 467 LYS B O 1
ATOM 7907 N N . SER B 1 468 ? 1.881 -32.812 -11.5 1 76.75 468 SER B N 1
ATOM 7908 C CA . SER B 1 468 ? 1.046 -32.094 -12.445 1 76.75 468 SER B CA 1
ATOM 7909 C C . SER B 1 468 ? 0.381 -33.031 -13.445 1 76.75 468 SER B C 1
ATOM 7911 O O . SER B 1 468 ? 0.999 -34 -13.906 1 76.75 468 SER B O 1
ATOM 7913 N N . PRO B 1 469 ? -0.947 -33 -13.758 1 80.75 469 PRO B N 1
ATOM 7914 C CA . PRO B 1 469 ? -1.888 -31.969 -13.297 1 80.75 469 PRO B CA 1
ATOM 7915 C C . PRO B 1 469 ? -2.318 -32.156 -11.844 1 80.75 469 PRO B C 1
ATOM 7917 O O . PRO B 1 469 ? -2.195 -33.281 -11.305 1 80.75 469 PRO B O 1
ATOM 7920 N N . ARG B 1 470 ? -2.73 -31 -11.273 1 88.44 470 ARG B N 1
ATOM 7921 C CA . ARG B 1 470 ? -3.223 -31.078 -9.906 1 88.44 470 ARG B CA 1
ATOM 7922 C C . ARG B 1 470 ? -4.406 -32.031 -9.797 1 88.44 470 ARG B C 1
ATOM 7924 O O . ARG B 1 470 ? -5.277 -32.062 -10.672 1 88.44 470 ARG B O 1
ATOM 7931 N N . THR B 1 471 ? -4.355 -32.844 -8.812 1 87.19 471 THR B N 1
ATOM 7932 C CA . THR B 1 471 ? -5.434 -33.812 -8.609 1 87.19 471 THR B CA 1
ATOM 7933 C C . THR B 1 471 ? -6.637 -33.156 -7.949 1 87.19 471 THR B C 1
ATOM 7935 O O . THR B 1 471 ? -7.777 -33.531 -8.18 1 87.19 471 THR B O 1
ATOM 7938 N N . HIS B 1 472 ? -6.363 -32.219 -7.215 1 93.88 472 HIS B N 1
ATOM 7939 C CA . HIS B 1 472 ? -7.422 -31.531 -6.477 1 93.88 472 HIS B CA 1
ATOM 7940 C C . HIS B 1 472 ? -7.93 -30.312 -7.238 1 93.88 472 HIS B C 1
ATOM 7942 O O . HIS B 1 472 ? -7.188 -29.703 -8.008 1 93.88 472 HIS B O 1
ATOM 7948 N N . ARG B 1 473 ? -9.164 -30.047 -7.105 1 95.5 473 ARG B N 1
ATOM 7949 C CA . ARG B 1 473 ? -9.758 -28.844 -7.676 1 95.5 473 ARG B CA 1
ATOM 7950 C C . ARG B 1 473 ? -10.359 -27.969 -6.586 1 95.5 473 ARG B C 1
ATOM 7952 O O . ARG B 1 473 ? -10.578 -28.422 -5.461 1 95.5 473 ARG B O 1
ATOM 7959 N N . VAL B 1 474 ? -10.578 -26.656 -6.867 1 97.75 474 VAL B N 1
ATOM 7960 C CA . VAL B 1 474 ? -11.141 -25.688 -5.934 1 97.75 474 VAL B CA 1
ATOM 7961 C C . VAL B 1 474 ? -12.562 -25.328 -6.355 1 97.75 474 VAL B C 1
ATOM 7963 O O . VAL B 1 474 ? -12.797 -24.938 -7.5 1 97.75 474 VAL B O 1
ATOM 7966 N N . VAL B 1 475 ? -13.516 -25.531 -5.5 1 98.19 475 VAL B N 1
ATOM 7967 C CA . VAL B 1 475 ? -14.914 -25.219 -5.785 1 98.19 475 VAL B CA 1
ATOM 7968 C C . VAL B 1 475 ? -15.367 -24.062 -4.906 1 98.19 475 VAL B C 1
ATOM 7970 O O . VAL B 1 475 ? -15.312 -24.141 -3.678 1 98.19 475 VAL B O 1
ATOM 7973 N N . LEU B 1 476 ? -15.75 -23 -5.504 1 97.69 476 LEU B N 1
ATOM 7974 C CA . LEU B 1 476 ? -16.328 -21.859 -4.828 1 97.69 476 LEU B CA 1
ATOM 7975 C C . LEU B 1 476 ? -17.859 -21.922 -4.859 1 97.69 476 LEU B C 1
ATOM 7977 O O . LEU B 1 476 ? -18.469 -21.672 -5.902 1 97.69 476 LEU B O 1
ATOM 7981 N N . ALA B 1 477 ? -18.453 -22.234 -3.762 1 96.44 477 ALA B N 1
ATOM 7982 C CA . ALA B 1 477 ? -19.891 -22.453 -3.691 1 96.44 477 ALA B CA 1
ATOM 7983 C C . ALA B 1 477 ? -20.609 -21.297 -3.006 1 96.44 477 ALA B C 1
ATOM 7985 O O . ALA B 1 477 ? -20.219 -20.891 -1.907 1 96.44 477 ALA B O 1
ATOM 7986 N N . ILE B 1 478 ? -21.609 -20.781 -3.615 1 94 478 ILE B N 1
ATOM 7987 C CA . ILE B 1 478 ? -22.359 -19.641 -3.092 1 94 478 ILE B CA 1
ATOM 7988 C C . ILE B 1 478 ? -23.797 -20.062 -2.768 1 94 478 ILE B C 1
ATOM 7990 O O . ILE B 1 478 ? -24.516 -20.562 -3.639 1 94 478 ILE B O 1
ATOM 7994 N N . MET B 1 479 ? -24.141 -19.891 -1.545 1 91.56 479 MET B N 1
ATOM 7995 C CA . MET B 1 479 ? -25.531 -20.109 -1.12 1 91.56 479 MET B CA 1
ATOM 7996 C C . MET B 1 479 ? -26.422 -18.938 -1.513 1 91.56 479 MET B C 1
ATOM 7998 O O . MET B 1 479 ? -26.219 -17.812 -1.055 1 91.56 479 MET B O 1
ATOM 8002 N N . HIS B 1 480 ? -27.312 -19.203 -2.301 1 86.69 480 HIS B N 1
ATOM 8003 C CA . HIS B 1 480 ? -28.156 -18.125 -2.803 1 86.69 480 HIS B CA 1
ATOM 8004 C C . HIS B 1 480 ? -29.609 -18.578 -2.951 1 86.69 480 HIS B C 1
ATOM 8006 O O . HIS B 1 480 ? -29.875 -19.625 -3.529 1 86.69 480 HIS B O 1
ATOM 8012 N N . LYS B 1 481 ? -30.484 -17.75 -2.498 1 80.75 481 LYS B N 1
ATOM 8013 C CA . LYS B 1 481 ? -31.906 -18.094 -2.486 1 80.75 481 LYS B CA 1
ATOM 8014 C C . LYS B 1 481 ? -32.5 -17.969 -3.883 1 80.75 481 LYS B C 1
ATOM 8016 O O . LYS B 1 481 ? -33.438 -18.719 -4.23 1 80.75 481 LYS B O 1
ATOM 8021 N N . LYS B 1 482 ? -32.062 -17 -4.582 1 78 482 LYS B N 1
ATOM 8022 C CA . LYS B 1 482 ? -32.656 -16.766 -5.895 1 78 482 LYS B CA 1
ATOM 8023 C C . LYS B 1 482 ? -32.469 -17.969 -6.809 1 78 482 LYS B C 1
ATOM 8025 O O . LYS B 1 482 ? -31.375 -18.547 -6.855 1 78 482 LYS B O 1
ATOM 8030 N N . GLN B 1 483 ? -33.531 -18.375 -7.434 1 78.44 483 GLN B N 1
ATOM 8031 C CA . GLN B 1 483 ? -33.5 -19.516 -8.336 1 78.44 483 GLN B CA 1
ATOM 8032 C C . GLN B 1 483 ? -32.781 -19.156 -9.633 1 78.44 483 GLN B C 1
ATOM 8034 O O . GLN B 1 483 ? -32.75 -18 -10.039 1 78.44 483 GLN B O 1
ATOM 8039 N N . GLY B 1 484 ? -32.156 -20.172 -10.219 1 80.44 484 GLY B N 1
ATOM 8040 C CA . GLY B 1 484 ? -31.469 -19.953 -11.484 1 80.44 484 GLY B CA 1
ATOM 8041 C C . GLY B 1 484 ? -29.969 -19.953 -11.359 1 80.44 484 GLY B C 1
ATOM 8042 O O . GLY B 1 484 ? -29.406 -20.609 -10.477 1 80.44 484 GLY B O 1
ATOM 8043 N N . GLU B 1 485 ? -29.344 -19.266 -12.297 1 83.56 485 GLU B N 1
ATOM 8044 C CA . GLU B 1 485 ? -27.875 -19.219 -12.336 1 83.56 485 GLU B CA 1
ATOM 8045 C C . GLU B 1 485 ? -27.328 -18.312 -11.242 1 83.56 485 GLU B C 1
ATOM 8047 O O . GLU B 1 485 ? -28.016 -17.391 -10.781 1 83.56 485 GLU B O 1
ATOM 8052 N N . VAL B 1 486 ? -26.203 -18.609 -10.852 1 83.06 486 VAL B N 1
ATOM 8053 C CA . VAL B 1 486 ? -25.547 -17.812 -9.82 1 83.06 486 VAL B CA 1
ATOM 8054 C C . VAL B 1 486 ? -25.328 -16.391 -10.328 1 83.06 486 VAL B C 1
ATOM 8056 O O . VAL B 1 486 ? -24.875 -16.188 -11.453 1 83.06 486 VAL B O 1
ATOM 8059 N N . HIS B 1 487 ? -25.828 -15.477 -9.609 1 81.19 487 HIS B N 1
ATOM 8060 C CA . HIS B 1 487 ? -25.609 -14.062 -9.867 1 81.19 487 HIS B CA 1
ATOM 8061 C C . HIS B 1 487 ? -24.609 -13.461 -8.883 1 81.19 487 HIS B C 1
ATOM 8063 O O . HIS B 1 487 ? -24.656 -13.781 -7.688 1 81.19 487 HIS B O 1
ATOM 8069 N N . LEU B 1 488 ? -23.641 -12.727 -9.398 1 87.12 488 LEU B N 1
ATOM 8070 C CA . LEU B 1 488 ? -22.688 -12.023 -8.547 1 87.12 488 LEU B CA 1
ATOM 8071 C C . LEU B 1 488 ? -22.672 -10.531 -8.867 1 87.12 488 LEU B C 1
ATOM 8073 O O . LEU B 1 488 ? -22.781 -10.141 -10.031 1 87.12 488 LEU B O 1
ATOM 8077 N N . PRO B 1 489 ? -22.562 -9.695 -7.781 1 83.31 489 PRO B N 1
ATOM 8078 C CA . PRO B 1 489 ? -22.281 -8.281 -8.055 1 83.31 489 PRO B CA 1
ATOM 8079 C C . PRO B 1 489 ? -21.031 -8.078 -8.906 1 83.31 489 PRO B C 1
ATOM 8081 O O . PRO B 1 489 ? -20.141 -8.922 -8.906 1 83.31 489 PRO B O 1
ATOM 8084 N N . PHE B 1 490 ? -21.016 -7.016 -9.617 1 86.12 490 PHE B N 1
ATOM 8085 C CA . PHE B 1 490 ? -19.938 -6.785 -10.57 1 86.12 490 PHE B CA 1
ATOM 8086 C C . PHE B 1 490 ? -18.578 -6.855 -9.875 1 86.12 490 PHE B C 1
ATOM 8088 O O . PHE B 1 490 ? -17.656 -7.52 -10.359 1 86.12 490 PHE B O 1
ATOM 8095 N N . PHE B 1 491 ? -18.422 -6.172 -8.805 1 85.44 491 PHE B N 1
ATOM 8096 C CA . PHE B 1 491 ? -17.125 -6.137 -8.141 1 85.44 491 PHE B CA 1
ATOM 8097 C C . PHE B 1 491 ? -16.766 -7.508 -7.578 1 85.44 491 PHE B C 1
ATOM 8099 O O . PHE B 1 491 ? -15.578 -7.836 -7.434 1 85.44 491 PHE B O 1
ATOM 8106 N N . SER B 1 492 ? -17.734 -8.281 -7.246 1 88.31 492 SER B N 1
ATOM 8107 C CA . SER B 1 492 ? -17.453 -9.664 -6.879 1 88.31 492 SER B CA 1
ATOM 8108 C C . SER B 1 492 ? -16.891 -10.445 -8.062 1 88.31 492 SER B C 1
ATOM 8110 O O . SER B 1 492 ? -16.016 -11.297 -7.883 1 88.31 492 SER B O 1
ATOM 8112 N N . LYS B 1 493 ? -17.484 -10.133 -9.219 1 91.5 493 LYS B N 1
ATOM 8113 C CA . LYS B 1 493 ? -16.969 -10.773 -10.422 1 91.5 493 LYS B CA 1
ATOM 8114 C C . LYS B 1 493 ? -15.508 -10.383 -10.68 1 91.5 493 LYS B C 1
ATOM 8116 O O . LYS B 1 493 ? -14.711 -11.203 -11.133 1 91.5 493 LYS B O 1
ATOM 8121 N N . VAL B 1 494 ? -15.289 -9.148 -10.453 1 89.56 494 VAL B N 1
ATOM 8122 C CA . VAL B 1 494 ? -13.922 -8.656 -10.617 1 89.56 494 VAL B CA 1
ATOM 8123 C C . VAL B 1 494 ? -12.977 -9.422 -9.695 1 89.56 494 VAL B C 1
ATOM 8125 O O . VAL B 1 494 ? -11.922 -9.898 -10.133 1 89.56 494 VAL B O 1
ATOM 8128 N N . ASN B 1 495 ? -13.336 -9.562 -8.461 1 89.56 495 ASN B N 1
ATOM 8129 C CA . ASN B 1 495 ? -12.516 -10.266 -7.477 1 89.56 495 ASN B CA 1
ATOM 8130 C C . ASN B 1 495 ? -12.422 -11.758 -7.793 1 89.56 495 ASN B C 1
ATOM 8132 O O . ASN B 1 495 ? -11.367 -12.367 -7.602 1 89.56 495 ASN B O 1
ATOM 8136 N N . LEU B 1 496 ? -13.539 -12.266 -8.172 1 94 496 LEU B N 1
ATOM 8137 C CA . LEU B 1 496 ? -13.539 -13.664 -8.578 1 94 496 LEU B CA 1
ATOM 8138 C C . LEU B 1 496 ? -12.523 -13.914 -9.688 1 94 496 LEU B C 1
ATOM 8140 O O . LEU B 1 496 ? -11.734 -14.859 -9.609 1 94 496 LEU B O 1
ATOM 8144 N N . ARG B 1 497 ? -12.594 -13.109 -10.688 1 91.88 497 ARG B N 1
ATOM 8145 C CA . ARG B 1 497 ? -11.656 -13.242 -11.797 1 91.88 497 ARG B CA 1
ATOM 8146 C C . ARG B 1 497 ? -10.219 -13.164 -11.32 1 91.88 497 ARG B C 1
ATOM 8148 O O . ARG B 1 497 ? -9.375 -13.969 -11.727 1 91.88 497 ARG B O 1
ATOM 8155 N N . HIS B 1 498 ? -9.953 -12.242 -10.469 1 89.62 498 HIS B N 1
ATOM 8156 C CA . HIS B 1 498 ? -8.609 -12.031 -9.938 1 89.62 498 HIS B CA 1
ATOM 8157 C C . HIS B 1 498 ? -8.109 -13.273 -9.203 1 89.62 498 HIS B C 1
ATOM 8159 O O . HIS B 1 498 ? -7.023 -13.781 -9.5 1 89.62 498 HIS B O 1
ATOM 8165 N N . HIS B 1 499 ? -8.828 -13.773 -8.297 1 92.25 499 HIS B N 1
ATOM 8166 C CA . HIS B 1 499 ? -8.422 -14.906 -7.469 1 92.25 499 HIS B CA 1
ATOM 8167 C C . HIS B 1 499 ? -8.461 -16.203 -8.266 1 92.25 499 HIS B C 1
ATOM 8169 O O . HIS B 1 499 ? -7.578 -17.062 -8.109 1 92.25 499 HIS B O 1
ATOM 8175 N N . SER B 1 500 ? -9.492 -16.375 -9.094 1 94.75 500 SER B N 1
ATOM 8176 C CA . SER B 1 500 ? -9.602 -17.578 -9.898 1 94.75 500 SER B CA 1
ATOM 8177 C C . SER B 1 500 ? -8.422 -17.719 -10.852 1 94.75 500 SER B C 1
ATOM 8179 O O . SER B 1 500 ? -7.891 -18.812 -11.039 1 94.75 500 SER B O 1
ATOM 8181 N N . ARG B 1 501 ? -8.039 -16.641 -11.445 1 90.88 501 ARG B N 1
ATOM 8182 C CA . ARG B 1 501 ? -6.887 -16.672 -12.336 1 90.88 501 ARG B CA 1
ATOM 8183 C C . ARG B 1 501 ? -5.629 -17.094 -11.586 1 90.88 501 ARG B C 1
ATOM 8185 O O . ARG B 1 501 ? -4.816 -17.859 -12.109 1 90.88 501 ARG B O 1
ATOM 8192 N N . ARG B 1 502 ? -5.453 -16.578 -1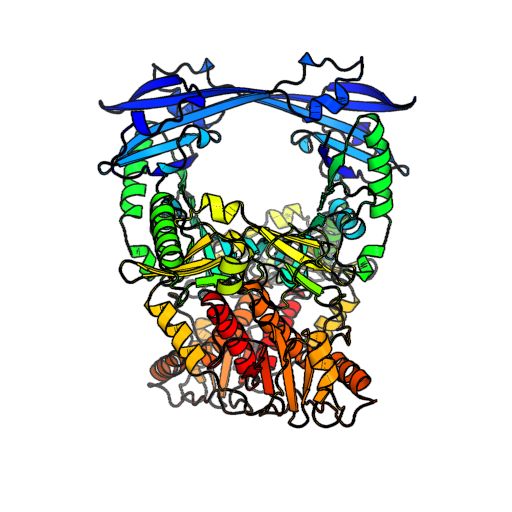0.445 1 91.31 502 ARG B N 1
ATOM 8193 C CA . ARG B 1 502 ? -4.301 -16.938 -9.633 1 91.31 502 ARG B CA 1
ATOM 8194 C C . ARG B 1 502 ? -4.301 -18.438 -9.312 1 91.31 502 ARG B C 1
ATOM 8196 O O . ARG B 1 502 ? -3.268 -19.094 -9.414 1 91.31 502 ARG B O 1
ATOM 8203 N N . LEU B 1 503 ? -5.449 -18.906 -8.938 1 94.88 503 LEU B N 1
ATOM 8204 C CA . LEU B 1 503 ? -5.594 -20.328 -8.633 1 94.88 503 LEU B CA 1
ATOM 8205 C C . LEU B 1 503 ? -5.336 -21.188 -9.875 1 94.88 503 LEU B C 1
ATOM 8207 O O . LEU B 1 503 ? -4.648 -22.203 -9.805 1 94.88 503 LEU B O 1
ATOM 8211 N N . GLN B 1 504 ? -5.852 -20.719 -10.992 1 92.44 504 GLN B N 1
ATOM 8212 C CA . GLN B 1 504 ? -5.648 -21.422 -12.258 1 92.44 504 GLN B CA 1
ATOM 8213 C C . GLN B 1 504 ? -4.18 -21.406 -12.664 1 92.44 504 GLN B C 1
ATOM 8215 O O . GLN B 1 504 ? -3.66 -22.391 -13.18 1 92.44 504 GLN B O 1
ATOM 8220 N N . ASN B 1 505 ? -3.588 -20.281 -12.43 1 90.5 505 ASN B N 1
ATOM 8221 C CA . ASN B 1 505 ? -2.168 -20.172 -12.742 1 90.5 505 ASN B CA 1
ATOM 8222 C C . ASN B 1 505 ? -1.334 -21.156 -11.945 1 90.5 505 ASN B C 1
ATOM 8224 O O . ASN B 1 505 ? -0.302 -21.641 -12.422 1 90.5 505 ASN B O 1
ATOM 8228 N N . MET B 1 506 ? -1.812 -21.453 -10.758 1 92 506 MET B N 1
ATOM 8229 C CA . MET B 1 506 ? -1.104 -22.406 -9.914 1 92 506 MET B CA 1
ATOM 8230 C C . MET B 1 506 ? -1.433 -23.844 -10.312 1 92 506 MET B C 1
ATOM 8232 O O . MET B 1 506 ? -0.996 -24.797 -9.664 1 92 506 MET B O 1
ATOM 8236 N N . GLY B 1 507 ? -2.285 -23.984 -11.273 1 89.69 507 GLY B N 1
ATOM 8237 C CA . GLY B 1 507 ? -2.545 -25.297 -11.859 1 89.69 507 GLY B CA 1
ATOM 8238 C C . GLY B 1 507 ? -3.832 -25.922 -11.367 1 89.69 507 GLY B C 1
ATOM 8239 O O . GLY B 1 507 ? -4.145 -27.062 -11.711 1 89.69 507 GLY B O 1
ATOM 8240 N N . PHE B 1 508 ? -4.59 -25.234 -10.594 1 93.5 508 PHE B N 1
ATOM 8241 C CA . PHE B 1 508 ? -5.82 -25.797 -10.055 1 93.5 508 PHE B CA 1
ATOM 8242 C C . PHE B 1 508 ? -7.004 -25.484 -10.961 1 93.5 508 PHE B C 1
ATOM 8244 O O . PHE B 1 508 ? -7.062 -24.422 -11.57 1 93.5 508 PHE B O 1
ATOM 8251 N N . THR B 1 509 ? -7.867 -26.453 -11.07 1 94 509 THR B N 1
ATOM 8252 C CA . THR B 1 509 ? -9.164 -26.188 -11.68 1 94 509 THR B CA 1
ATOM 8253 C C . THR B 1 509 ? -10.094 -25.484 -10.703 1 94 509 THR B C 1
ATOM 8255 O O . THR B 1 509 ? -10.211 -25.891 -9.547 1 94 509 THR B O 1
ATOM 8258 N N . VAL B 1 510 ? -10.648 -24.375 -11.195 1 96.69 510 VAL B N 1
ATOM 8259 C CA . VAL B 1 510 ? -11.555 -23.609 -10.352 1 96.69 510 VAL B CA 1
ATOM 8260 C C . VAL B 1 510 ? -12.977 -23.719 -10.891 1 96.69 510 VAL B C 1
ATOM 8262 O O . VAL B 1 510 ? -13.211 -23.516 -12.086 1 96.69 510 VAL B O 1
ATOM 8265 N N . GLU B 1 511 ? -13.891 -24.078 -10.039 1 97.5 511 GLU B N 1
ATOM 8266 C CA . GLU B 1 511 ? -15.297 -24.219 -10.414 1 97.5 511 GLU B CA 1
ATOM 8267 C C . GLU B 1 511 ? -16.188 -23.375 -9.508 1 97.5 511 GLU B C 1
ATOM 8269 O O . GLU B 1 511 ? -15.875 -23.156 -8.336 1 97.5 511 GLU B O 1
ATOM 8274 N N . LEU B 1 512 ? -17.219 -22.859 -10.102 1 96.38 512 LEU B N 1
ATOM 8275 C CA . LEU B 1 512 ? -18.25 -22.141 -9.359 1 96.38 512 LEU B CA 1
ATOM 8276 C C . LEU B 1 512 ? -19.484 -23.016 -9.156 1 96.38 512 LEU B C 1
ATOM 8278 O O . LEU B 1 512 ? -19.906 -23.734 -10.062 1 96.38 512 LEU B O 1
ATOM 8282 N N . ALA B 1 513 ? -20.031 -23 -7.961 1 95.25 513 ALA B N 1
ATOM 8283 C CA . ALA B 1 513 ? -21.25 -23.766 -7.664 1 95.25 513 ALA B CA 1
ATOM 8284 C C . ALA B 1 513 ? -22.281 -22.875 -6.969 1 95.25 513 ALA B C 1
ATOM 8286 O O . ALA B 1 513 ? -21.922 -21.953 -6.238 1 95.25 513 ALA B O 1
ATOM 8287 N N . LYS B 1 514 ? -23.5 -23.172 -7.238 1 94.56 514 LYS B N 1
ATOM 8288 C CA . LYS B 1 514 ? -24.625 -22.547 -6.551 1 94.56 514 LYS B CA 1
ATOM 8289 C C . LYS B 1 514 ? -25.344 -23.547 -5.648 1 94.56 514 LYS B C 1
ATOM 8291 O O . LYS B 1 514 ? -25.594 -24.688 -6.051 1 94.56 514 LYS B O 1
ATOM 8296 N N . ILE B 1 515 ? -25.562 -23.141 -4.504 1 94.5 515 ILE B N 1
ATOM 8297 C CA . ILE B 1 515 ? -26.359 -23.938 -3.574 1 94.5 515 ILE B CA 1
ATOM 8298 C C . ILE B 1 515 ? -27.719 -23.281 -3.379 1 94.5 515 ILE B C 1
ATOM 8300 O O . ILE B 1 515 ? -27.828 -22.172 -2.842 1 94.5 515 ILE B O 1
ATOM 8304 N N . ASP B 1 516 ? -28.688 -23.984 -3.705 1 91.56 516 ASP B N 1
ATOM 8305 C CA . ASP B 1 516 ? -30.047 -23.438 -3.684 1 91.56 516 ASP B CA 1
ATOM 8306 C C . ASP B 1 516 ? -30.656 -23.531 -2.287 1 91.56 516 ASP B C 1
ATOM 8308 O O . ASP B 1 516 ? -30.172 -24.312 -1.449 1 91.56 516 ASP B O 1
ATOM 8312 N N . ALA B 1 517 ? -31.688 -22.688 -2.09 1 88.38 517 ALA B N 1
ATOM 8313 C CA . ALA B 1 517 ? -32.438 -22.719 -0.825 1 88.38 517 ALA B CA 1
ATOM 8314 C C . ALA B 1 517 ? -33.438 -23.875 -0.808 1 88.38 517 ALA B C 1
ATOM 8316 O O . ALA B 1 517 ? -33.969 -24.25 -1.85 1 88.38 517 ALA B O 1
#

Radius of gyration: 31.3 Å; Cα contacts (8 Å, |Δi|>4): 2138; chains: 2; bounding box: 95×89×83 Å

Nearest PDB structures (foldseek):
  5b3h-assembly2_E  TM=5.800E-01  e=4.077E+00  Arabidopsis thaliana
  4m0c-assembly1_A  TM=3.777E-01  e=3.860E+00  Bacillus anthracis str. 'Ames Ancestor'
  5b3h-assembly2_E  TM=5.799E-01  e=4.047E+00  Arabidopsis thaliana
  4m0c-assembly1_A  TM=3.778E-01  e=3.831E+00  Bacillus anthracis str. 'Ames Ancestor'

Foldseek 3Di:
DWDKKKKFWFDPPDDPVRWFDVVQVWDWDWDDAPHDTWIKTKHKDKDFDPCLVVPCVPPVDDSVVGMDMDMKMWIWDDEPNTIMIIIGRPCCNRTDPQRTAFQLQAQLCLQQFDQAFWAKWWKWFPFLDTDTDIDGDPGGGHPVVRVDDLLTMATQKTKHWGDDPVPDTWIWMGHSMIIIGDDDDPNCVNVVVHSSVVSSPDPPSCVSRVSNQQKDWDDNPVVVVVVQVVVLVCVLVVNCPFKWFFDQHDDPCVFWDAKAQDPPQPDPDQGDGANTGGPVVNCVRNVADPSHHPVRQQVGKMFIATPVRDTDDIGRNLQRMWGWDDDPNWIWIQHRNTIMTGDNVSLVVLVVVVVPAAADPDDQAAQPRHHPVRSLVVVDPLAQKHAQPPPWDDFPPPPDIARLAGIAGPQQEREHEDEDGGLSRLSVSLVSNLVSVVSVLPGVVSQVSSQVSSVVGPDHDDFDLPDPQGSHAYEYEYEDADDDDDDDGSSSSSSNVVSCVSCVVSNHRYHYYYHYD/DWDKKKKFWFDPPDDPVRWFDVVQVWDWDWDDAPHDTKIKTKHKDKDFDPCLVVPCVPPVDDSVVGMDMDMKMWIWDDEPNTIMIIIGRPCCNRTDPQRTAFQLQAQLCLQQFDQAFWAKWWKWFPFLDTDTDIDGDPGGGHPVVRVDDLLTMATQKIKHWGDDPPPDTWIWMGHSMIIIGDDDDPNCVNVVVHSSVVSSPDPVSCVSRVSNQQKDWDDNPVVVVVVQVVVLVCVLVVNCPFKWFFDQHDDPCVFWDAKAQDPPQPDPDQGDGANTGGDVVNCVRNVADPSHHPVRQQVGKMFIATPVRDTDDIGRNLQRMWGWDDDPNWIWIQHRNTIMTGDNVSLVVLVVVVVPAAADPDDQAAQPRHHPVRSLVVVDPLAQKHAQPPPWDDFPPPPDIARLAGIAGPQQEREHEDEDGGLSRLSVSLVSNLVSVVSVLPGVVSQVSSQVSSVVGPDHDDFDLPDPQGSHAYEYEYEDADDDDDDDGSSSSSSNVVSCVSCVVSNHRYHYYYHYD

Sequence (1034 aa):
MKLNVVAYLIKEGYEEADIINPKKNARRIGVDINGSINSLYIKNAKSKPKWSEIFTIHPNVDESIFYSESICGMFLVKAHSRLIAFTFGHAKSLLLPHVIQRGFGLRVSLNIGDSEQIKSIDKATLDKVALKTRSQTSKNTNVSDFDFEFDHEILKSISAVVETDDDELEIVSGYDSVSLYTKVSLEELPKIADRIMSAYESDKYLSSYPWVDFIQSVTDPETISNLNDRIIHNLDSQNYESLWIACPEIMDYGDFSGFVYTTRAKKGCSVCMHPELDLELYVKEAKLKFPTSIEALKRKQVYAYNSAEMQVKSWSLFRCLNGEVELEGDIFVLNDSQWYRVERKFSDSVNEYFKHLPRSAIDFPPYGTLTEGEYLRKIADGENFALLDQKWIYPQGIGTRIEFCDLLSQCNAFIHVKKYGASSVLSHLFSQATVATELLLNDASVLNQVNAHLDDTYLSVVFDKDKSPRTHRVVLAIMHKKQGEVHLPFFSKVNLRHHSRRLQNMGFTVELAKIDAMKLNVVAYLIKEGYEEADIINPKKNARRIGVDINGSINSLYIKNAKSKPKWSEIFTIHPNVDESIFYSESICGMFLVKAHSRLIAFTFGHAKSLLLPHVIQRGFGLRVSLNIGDSEQIKSIDKATLDKVALKTRSQTSKNTNVSDFDFEFDHEILKSISAVVETDDDELEIVSGYDSVSLYTKVSLEELPKIADRIMSAYESDKYLSSYPWVDFIQSVTDPETISNLNDRIIHNLDSQNYESLWIACPEIMDYGDFSGFVYTTRAKKGCSVCMHPELDLELYVKEAKLKFPTSIEALKRKQVYAYNSAEMQVKSWSLFRCLNGEVELEGDIFVLNDSQWYRVERKFSDSVNEYFKHLPRSAIDFPPYGTLTEGEYLRKIADGENFALLDQKWIYPQGIGTRIEFCDLLSQCNAFIHVKKYGASSVLSHLFSQATVATELLLNDASVLNQVNAHLDDTYLSVVFDKDKSPRTHRVVLAIMHKKQGEVHLPFFSKVNLRHHSRRLQNMGFTVELAKIDA